Protein AF-0000000085000477 (afdb_homodimer)

Secondary structure (DSSP, 8-state):
--HHHHHHHHHHHHHHHHHHHHHHHHH---HHHHHHHHHHHHSTTTT----GGGGTHHHHHHHHHHHHHHHHHHHHT----SHHHHHHHHHHHHHHHHHHHHHHHHHHHHTT---HHHHHHHHHHHT---HHHHHHHHHHHTBPTTHHHHHHHHHHHHHHHHHHHHHHHHHHHHTSS-HHHHHHHHHHHHHHHHHHHHHHHHHHHHHHHHHT--GGGHHHHHHHHHHHHHHHHHHHHHHSTT-HHHHHHHHHHHHHTS-GGGTHHHHHHHHHHHHHHHHHHHHHHHTT--HHHHGGGHHHHHHHHHHIIIIIHHHHHHHHTTTSS--HHHHHHHHH-----HHHHHHHHHHHHHHHHTT-TTHHHHHHHHHHHHHHIIIIIHHHHHHHHHHHT-B--SS-S--------TTS--/--HHHHHHHHHHHHHHHHHHHHHHHHH---HHHHHHHHHHHHSTTTT----GGGGTHHHHHHHHHHHHHHHHHHHHT----SHHHHHHHHHHHHHHHHHHHHHHHHHHHHTT---HHHHHHHHHHHT---HHHHHHHHHHHTBPTTHHHHHHHHHHHHHHHHHHHHHHHHHHHHTSS-HHHHHHHHHHHHHHHHHHHHHHHHHHHHHHHHHT--GGGHHHHHHHHHHHHHHHHHHHHHHSTT-HHHHHHHHHHHHHTS-GGGTHHHHHHHHHHHHHHHHHHHHHHHTT--HHHHGGGHHHHHHHHHIIIIIIHHHHHHHHTTTSS--HHHHHHHHH-----HHHHHHHHHHHHHHHHTT-TTHHHHHHHHHHHHHHIIIIIHHHHHHHHHHHT-B--S--TT-------TTS--

Nearest PDB structures (foldseek):
  4cz8-assembly1_B  TM=8.426E-01  e=1.183E-13  Pyrococcus abyssi GE5
  8jd9-assembly1_B  TM=7.803E-01  e=1.399E-10  Arabidopsis thaliana
  8xqa-assembly1_B  TM=8.154E-01  e=6.742E-10  Strongylocentrotus purpuratus
  8pd9-assembly1_A  TM=8.131E-01  e=9.007E-10  Strongylocentrotus purpuratus
  8otx-assembly1_B  TM=7.978E-01  e=5.714E-10  Strongylocentrotus purpuratus

Sequence (828 aa):
MTPERLGLLWGITVFSGAGARLLSVLTGLPGVVLLLLSGLLIGRSGLGLVEPLDLGKGLETIVGLLVSLVLFDGGLNLRFPGGAIKSIVLRISSIRLIISLAAGFFAAHWFAGLGWSVAGVYSAIVLATGPTVVTPLVRQIRLASPLSDVLEAEGLILEPIGAVLALLLLELVVGDLHGWRELFLGLLSRLGGGVLIGSLAGLFLSEGLKRLRSEPYIGIRLQLTLGVVFLLYGVCEWLLPESGLPASVAAGFVVGQRPSTQANELDKLIRELAQLAITMLFPLLAADVSWGELSPLGWGGITCVLFLMIIVRPIAVSIATFGLPLDNKQRLFLGWLAPRGIVTAAVASLFSIRLEQAGVLGAGKLQGLVFLTILMTVGIQGLTAQPLAKMLGLLDEDKDLDKPTNSGSIFTESMTPERLGLLWGITVFSGAGARLLSVLTGLPGVVLLLLSGLLIGRSGLGLVEPLDLGKGLETIVGLLVSLVLFDGGLNLRFPGGAIKSIVLRISSIRLIISLAAGFFAAHWFAGLGWSVAGVYSAIVLATGPTVVTPLVRQIRLASPLSDVLEAEGLILEPIGAVLALLLLELVVGDLHGWRELFLGLLSRLGGGVLIGSLAGLFLSEGLKRLRSEPYIGIRLQLTLGVVFLLYGVCEWLLPESGLPASVAAGFVVGQRPSTQANELDKLIRELAQLAITMLFPLLAADVSWGELSPLGWGGITCVLFLMIIVRPIAVSIATFGLPLDNKQRLFLGWLAPRGIVTAAVASLFSIRLEQAGVLGAGKLQGLVFLTILMTVGIQGLTAQPLAKMLGLLDEDKDLDKPTNSGSIFTES

Solvent-accessible surface area (backbone atoms only — not comparable to full-atom values): 39952 Å² total; per-residue (Å²): 134,54,41,44,57,52,28,30,35,52,6,50,35,32,27,42,16,24,49,19,44,51,46,16,71,74,72,65,47,53,41,64,44,38,19,38,50,41,6,31,42,37,2,59,57,45,72,52,69,32,60,51,74,77,46,53,59,51,41,60,26,53,50,50,51,43,50,32,46,37,36,20,44,52,16,34,67,60,66,68,96,37,73,63,52,49,51,48,30,53,34,34,51,55,40,33,63,49,52,47,32,52,50,32,24,52,32,32,28,73,40,44,62,36,53,69,65,58,9,45,26,47,13,24,36,66,54,20,28,13,35,79,45,46,44,59,49,34,58,73,56,36,43,26,79,63,58,39,48,34,55,36,50,35,11,64,55,32,30,35,51,13,51,38,49,18,50,47,44,44,30,41,67,73,62,79,40,72,65,68,67,51,44,51,52,48,47,48,47,24,49,49,46,13,32,50,52,14,34,51,52,12,49,53,50,40,52,51,58,60,68,55,70,63,81,92,39,59,61,57,53,48,38,40,51,52,10,49,52,34,28,48,32,12,51,28,34,62,76,34,70,62,8,18,48,33,10,25,26,31,16,15,35,50,38,39,69,53,74,59,93,74,38,55,66,54,52,51,51,48,46,48,52,26,50,50,38,50,36,36,46,39,16,42,59,34,9,60,46,39,56,80,34,44,55,78,35,53,67,30,33,52,48,30,43,48,43,46,48,67,47,48,37,32,50,34,41,53,62,35,48,57,92,48,100,63,52,72,60,54,50,52,50,61,16,55,62,64,32,38,23,62,66,42,51,51,50,32,55,55,49,22,51,51,30,47,74,68,65,43,88,58,22,56,51,48,32,20,49,52,50,49,38,30,51,48,30,29,46,54,40,48,66,41,44,50,63,50,35,58,74,61,66,44,50,52,66,86,75,53,82,76,70,71,82,74,81,71,73,78,66,55,87,110,134,54,42,46,56,52,27,31,34,50,6,50,34,32,28,43,16,24,49,20,44,51,47,17,70,73,72,66,47,54,40,65,45,37,21,38,49,41,7,30,42,37,2,57,58,47,71,51,69,32,60,51,73,76,45,53,62,52,40,61,24,52,52,50,51,41,48,31,45,36,37,18,45,52,16,34,66,61,65,70,95,38,73,63,52,49,49,48,32,51,34,33,51,55,39,32,63,49,51,46,32,52,51,33,25,51,32,32,29,72,40,43,63,36,53,72,64,59,8,46,26,49,14,24,35,64,57,20,26,15,36,79,45,46,44,57,50,34,58,73,55,35,44,27,80,63,57,39,48,36,54,36,49,36,10,64,55,32,31,36,51,13,51,39,49,19,51,48,44,44,29,40,67,74,62,79,38,72,64,68,66,50,45,51,52,48,46,48,48,23,48,50,47,11,33,50,52,14,34,52,51,12,48,54,50,42,54,53,58,60,69,56,70,62,81,91,42,59,63,57,53,48,36,40,50,52,9,49,52,35,27,47,32,11,50,30,33,62,76,34,69,61,8,20,47,33,10,24,26,31,16,15,36,49,41,39,69,51,73,60,95,75,37,57,69,54,53,51,50,48,45,48,51,28,50,50,37,50,36,37,46,38,16,43,60,33,10,59,45,40,57,81,34,45,56,78,35,51,69,29,32,53,49,30,44,46,43,45,48,67,46,46,38,32,50,35,40,53,63,34,47,59,92,47,100,65,52,72,60,54,49,51,49,59,16,55,61,65,33,38,24,61,66,44,53,51,51,34,55,55,50,23,52,52,30,46,75,68,66,44,86,57,22,56,51,48,32,21,50,52,50,49,39,30,50,47,30,29,46,54,40,48,67,40,44,50,62,50,34,58,76,61,63,44,51,52,66,87,76,52,82,76,72,73,83,76,84,74,72,80,71,59,81,115

pLDDT: mean 86.86, std 13.47, range [20.56, 97.69]

Structure (mmCIF, N/CA/C/O backbone):
data_AF-0000000085000477-model_v1
#
loop_
_entity.id
_entity.type
_entity.pdbx_description
1 polymer 'Sodium/proton antiporter, CPA1 family'
#
loop_
_atom_site.group_PDB
_atom_site.id
_atom_site.type_symbol
_atom_site.label_atom_id
_atom_site.label_alt_id
_atom_site.label_comp_id
_atom_site.label_asym_id
_atom_site.label_entity_id
_atom_site.label_seq_id
_atom_site.pdbx_PDB_ins_code
_atom_site.Cartn_x
_atom_site.Cartn_y
_atom_site.Cartn_z
_atom_site.occupancy
_atom_site.B_iso_or_equiv
_atom_site.auth_seq_id
_atom_site.auth_comp_id
_atom_site.auth_asym_id
_atom_site.auth_atom_id
_atom_site.pdbx_PDB_model_num
ATOM 1 N N . MET A 1 1 ? 21.609 -2.984 3.551 1 52.22 1 MET A N 1
ATOM 2 C CA . MET A 1 1 ? 20.562 -3.773 4.191 1 52.22 1 MET A CA 1
ATOM 3 C C . MET A 1 1 ? 19.938 -4.746 3.201 1 52.22 1 MET A C 1
ATOM 5 O O . MET A 1 1 ? 19.828 -4.441 2.012 1 52.22 1 MET A O 1
ATOM 9 N N . THR A 1 2 ? 19.656 -5.957 3.686 1 70.31 2 THR A N 1
ATOM 10 C CA . THR A 1 2 ? 19.109 -7.031 2.861 1 70.31 2 THR A CA 1
ATOM 11 C C . THR A 1 2 ? 17.609 -6.879 2.703 1 70.31 2 THR A C 1
ATOM 13 O O . THR A 1 2 ? 16.953 -6.242 3.529 1 70.31 2 THR A O 1
ATOM 16 N N . PRO A 1 3 ? 17.062 -7.242 1.639 1 73.75 3 PRO A N 1
ATOM 17 C CA . PRO A 1 3 ? 15.617 -7.203 1.419 1 73.75 3 PRO A CA 1
ATOM 18 C C . PRO A 1 3 ? 14.828 -7.836 2.564 1 73.75 3 PRO A C 1
ATOM 20 O O . PRO A 1 3 ? 13.719 -7.398 2.867 1 73.75 3 PRO A O 1
ATOM 23 N N . GLU A 1 4 ? 15.438 -8.734 3.232 1 76 4 GLU A N 1
ATOM 24 C CA . GLU A 1 4 ? 14.773 -9.398 4.348 1 76 4 GLU A CA 1
ATOM 25 C C . GLU A 1 4 ? 14.594 -8.453 5.531 1 76 4 GLU A C 1
ATOM 27 O O . GLU A 1 4 ? 13.547 -8.453 6.184 1 76 4 GLU A O 1
ATOM 32 N N . ARG A 1 5 ? 15.57 -7.645 5.734 1 79.06 5 ARG A N 1
ATOM 33 C CA . ARG A 1 5 ? 15.492 -6.691 6.836 1 79.06 5 ARG A CA 1
ATOM 34 C C . ARG A 1 5 ? 14.461 -5.605 6.547 1 79.06 5 ARG A C 1
ATOM 36 O O . ARG A 1 5 ? 13.773 -5.145 7.457 1 79.06 5 ARG A O 1
ATOM 43 N N . LEU A 1 6 ? 14.352 -5.312 5.273 1 81.88 6 LEU A N 1
ATOM 44 C CA . LEU A 1 6 ? 13.375 -4.305 4.879 1 81.88 6 LEU A CA 1
ATOM 45 C C . LEU A 1 6 ? 11.953 -4.84 5.035 1 81.88 6 LEU A C 1
ATOM 47 O O . LEU A 1 6 ? 11.055 -4.109 5.461 1 81.88 6 LEU A O 1
ATOM 51 N N . GLY A 1 7 ? 11.828 -6.113 4.703 1 82.5 7 GLY A N 1
ATOM 52 C CA . GLY A 1 7 ? 10.531 -6.73 4.914 1 82.5 7 GLY A CA 1
ATOM 53 C C . GLY A 1 7 ? 10.125 -6.773 6.375 1 82.5 7 GLY A C 1
ATOM 54 O O . GLY A 1 7 ? 8.969 -6.5 6.711 1 82.5 7 GLY A O 1
ATOM 55 N N . LEU A 1 8 ? 11.086 -7.059 7.164 1 86.31 8 LEU A N 1
ATOM 56 C CA . LEU A 1 8 ? 10.844 -7.105 8.602 1 86.31 8 LEU A CA 1
ATOM 57 C C . LEU A 1 8 ? 10.523 -5.715 9.148 1 86.31 8 LEU A C 1
ATOM 59 O O . LEU A 1 8 ? 9.656 -5.566 10.008 1 86.31 8 LEU A O 1
ATOM 63 N N . LEU A 1 9 ? 11.211 -4.762 8.641 1 87.31 9 LEU A N 1
ATOM 64 C CA . LEU A 1 9 ? 10.969 -3.377 9.031 1 87.31 9 LEU A CA 1
ATOM 65 C C . LEU A 1 9 ? 9.531 -2.973 8.758 1 87.31 9 LEU A C 1
ATOM 67 O O . LEU A 1 9 ? 8.852 -2.434 9.633 1 87.31 9 LEU A O 1
ATOM 71 N N . TRP A 1 10 ? 9.039 -3.295 7.621 1 87 10 TRP A N 1
ATOM 72 C CA . TRP A 1 10 ? 7.668 -2.957 7.258 1 87 10 TRP A CA 1
ATOM 73 C C . TRP A 1 10 ? 6.668 -3.76 8.086 1 87 10 TRP A C 1
ATOM 75 O O . TRP A 1 10 ? 5.648 -3.225 8.531 1 87 10 TRP A O 1
ATOM 85 N N . GLY A 1 11 ? 7.008 -5.035 8.273 1 90.62 11 GLY A N 1
ATOM 86 C CA . GLY A 1 11 ? 6.133 -5.871 9.078 1 90.62 11 GLY A CA 1
ATOM 87 C C . GLY A 1 11 ? 5.98 -5.375 10.508 1 90.62 11 GLY A C 1
ATOM 88 O O . GLY A 1 11 ? 4.867 -5.281 11.023 1 90.62 11 GLY A O 1
ATOM 89 N N . ILE A 1 12 ? 7.047 -4.988 11.109 1 92.06 12 ILE A N 1
ATOM 90 C CA . ILE A 1 12 ? 7.043 -4.5 12.484 1 92.06 12 ILE A CA 1
ATOM 91 C C . ILE A 1 12 ? 6.301 -3.168 12.555 1 92.06 12 ILE A C 1
ATOM 93 O O . ILE A 1 12 ? 5.527 -2.93 13.484 1 92.06 12 ILE A O 1
ATOM 97 N N . THR A 1 13 ? 6.566 -2.369 11.586 1 91.88 13 THR A N 1
ATOM 98 C CA . THR A 1 13 ? 5.949 -1.047 11.562 1 91.88 13 THR A CA 1
ATOM 99 C C . THR A 1 13 ? 4.43 -1.161 11.461 1 91.88 13 THR A C 1
ATOM 101 O O . THR A 1 13 ? 3.703 -0.558 12.258 1 91.88 13 THR A O 1
ATOM 104 N N . VAL A 1 14 ? 3.975 -1.951 10.531 1 92.06 14 VAL A N 1
ATOM 105 C CA . VAL A 1 14 ? 2.537 -2.084 10.312 1 92.06 14 VAL A CA 1
ATOM 106 C C . VAL A 1 14 ? 1.896 -2.801 11.492 1 92.06 14 VAL A C 1
ATOM 108 O O . VAL A 1 14 ? 0.818 -2.414 11.953 1 92.06 14 VAL A O 1
ATOM 111 N N . PHE A 1 15 ? 2.539 -3.764 11.992 1 93.44 15 PHE A N 1
ATOM 112 C CA . PHE A 1 15 ? 2.018 -4.504 13.133 1 93.44 15 PHE A CA 1
ATOM 113 C C . PHE A 1 15 ? 1.937 -3.611 14.367 1 93.44 15 PHE A C 1
ATOM 115 O O . PHE A 1 15 ? 0.954 -3.656 15.109 1 93.44 15 PHE A O 1
ATOM 122 N N . SER A 1 16 ? 2.971 -2.896 14.602 1 93.88 16 SER A N 1
ATOM 123 C CA . SER A 1 16 ? 2.979 -1.983 15.742 1 93.88 16 SER A CA 1
ATOM 124 C C . SER A 1 16 ? 1.885 -0.928 15.609 1 93.88 16 SER A C 1
ATOM 126 O O . SER A 1 16 ? 1.247 -0.56 16.594 1 93.88 16 SER A O 1
ATOM 128 N N . GLY A 1 17 ? 1.743 -0.391 14.422 1 93.75 17 GLY A N 1
ATOM 129 C CA . GLY A 1 17 ? 0.654 0.544 14.188 1 93.75 17 GLY A CA 1
ATOM 130 C C . GLY A 1 17 ? -0.715 -0.057 14.445 1 93.75 17 GLY A C 1
ATOM 131 O O . GLY A 1 17 ? -1.557 0.562 15.094 1 93.75 17 GLY A O 1
ATOM 132 N N . ALA A 1 18 ? -0.895 -1.261 13.953 1 92.69 18 ALA A N 1
ATOM 133 C CA . ALA A 1 18 ? -2.152 -1.966 14.188 1 92.69 18 ALA A CA 1
ATOM 134 C C . ALA A 1 18 ? -2.371 -2.215 15.68 1 92.69 18 ALA A C 1
ATOM 136 O O . ALA A 1 18 ? -3.494 -2.096 16.172 1 92.69 18 ALA A O 1
ATOM 137 N N . GLY A 1 19 ? -1.35 -2.584 16.328 1 93.5 19 GLY A N 1
ATOM 138 C CA . GLY A 1 19 ? -1.422 -2.768 17.766 1 93.5 19 GLY A CA 1
ATOM 139 C C . GLY A 1 19 ? -1.811 -1.504 18.516 1 93.5 19 GLY A C 1
ATOM 140 O O . GLY A 1 19 ? -2.588 -1.554 19.469 1 93.5 19 GLY A O 1
ATOM 141 N N . ALA A 1 20 ? -1.229 -0.425 18.078 1 94 20 ALA A N 1
ATOM 142 C CA . ALA A 1 20 ? -1.559 0.865 18.672 1 94 20 ALA A CA 1
ATOM 143 C C . ALA A 1 20 ? -3.033 1.204 18.469 1 94 20 ALA A C 1
ATOM 145 O O . ALA A 1 20 ? -3.688 1.717 19.391 1 94 20 ALA A O 1
ATOM 146 N N . ARG A 1 21 ? -3.48 0.945 17.312 1 89.38 21 ARG A N 1
ATOM 147 C CA . ARG A 1 21 ? -4.891 1.196 17.031 1 89.38 21 ARG A CA 1
ATOM 148 C C . ARG A 1 21 ? -5.785 0.311 17.891 1 89.38 21 ARG A C 1
ATOM 150 O O . ARG A 1 21 ? -6.832 0.754 18.359 1 89.38 21 ARG A O 1
ATOM 157 N N . LEU A 1 22 ? -5.418 -0.939 18.031 1 89.25 22 LEU A N 1
ATOM 158 C CA . LEU A 1 22 ? -6.156 -1.854 18.891 1 89.25 22 LEU A CA 1
ATOM 159 C C . LEU A 1 22 ? -6.172 -1.351 20.328 1 89.25 22 LEU A C 1
ATOM 161 O O . LEU A 1 22 ? -7.215 -1.381 21 1 89.25 22 LEU A O 1
ATOM 165 N N . LEU A 1 23 ? -5.059 -0.908 20.781 1 91.69 23 LEU A N 1
ATOM 166 C CA . LEU A 1 23 ? -4.957 -0.379 22.125 1 91.69 23 LEU A CA 1
ATOM 167 C C . LEU A 1 23 ? -5.832 0.856 22.297 1 91.69 23 LEU A C 1
ATOM 169 O O . LEU A 1 23 ? -6.379 1.093 23.375 1 91.69 23 LEU A O 1
ATOM 173 N N . SER A 1 24 ? -5.855 1.633 21.266 1 88.75 24 SER A N 1
ATOM 174 C CA . SER A 1 24 ? -6.707 2.816 21.297 1 88.75 24 SER A CA 1
ATOM 175 C C . SER A 1 24 ? -8.172 2.439 21.516 1 88.75 24 SER A C 1
ATOM 177 O O . SER A 1 24 ? -8.867 3.086 22.297 1 88.75 24 SER A O 1
ATOM 179 N N . VAL A 1 25 ? -8.625 1.431 20.891 1 83.44 25 VAL A N 1
ATOM 180 C CA . VAL A 1 25 ? -10.016 0.982 21.016 1 83.44 25 VAL A CA 1
ATOM 181 C C . VAL A 1 25 ? -10.25 0.393 22.406 1 83.44 25 VAL A C 1
ATOM 183 O O . VAL A 1 25 ? -11.32 0.588 22.984 1 83.44 25 VAL A O 1
ATOM 186 N N . LEU A 1 26 ? -9.242 -0.263 22.922 1 85.81 26 LEU A N 1
ATOM 187 C CA . LEU A 1 26 ? -9.383 -0.933 24.203 1 85.81 26 LEU A CA 1
ATOM 188 C C . LEU A 1 26 ? -9.297 0.07 25.359 1 85.81 26 LEU A C 1
ATOM 190 O O . LEU A 1 26 ? -9.953 -0.104 26.391 1 85.81 26 LEU A O 1
ATOM 194 N N . THR A 1 27 ? -8.547 1.112 25.25 1 88.38 27 THR A N 1
ATOM 195 C CA . THR A 1 27 ? -8.297 2.029 26.359 1 88.38 27 THR A CA 1
ATOM 196 C C . THR A 1 27 ? -9.125 3.303 26.203 1 88.38 27 THR A C 1
ATOM 198 O O . THR A 1 27 ? -9.312 4.051 27.156 1 88.38 27 THR A O 1
ATOM 201 N N . GLY A 1 28 ? -9.477 3.58 24.922 1 83.88 28 GLY A N 1
ATOM 202 C CA . GLY A 1 28 ? -10.203 4.812 24.656 1 83.88 28 GLY A CA 1
ATOM 203 C C . GLY A 1 28 ? -9.289 6.004 24.422 1 83.88 28 GLY A C 1
ATOM 204 O O . GLY A 1 28 ? -9.766 7.105 24.141 1 83.88 28 GLY A O 1
ATOM 205 N N . LEU A 1 29 ? -8.055 5.82 24.406 1 87.56 29 LEU A N 1
ATOM 206 C CA . LEU A 1 29 ? -7.09 6.883 24.156 1 87.56 29 LEU A CA 1
ATOM 207 C C . LEU A 1 29 ? -7.043 7.219 22.656 1 87.56 29 LEU A C 1
ATOM 209 O O . LEU A 1 29 ? -7.355 6.375 21.828 1 87.56 29 LEU A O 1
ATOM 213 N N . PRO A 1 30 ? -6.715 8.461 22.375 1 85.69 30 PRO A N 1
ATOM 214 C CA . PRO A 1 30 ? -6.625 8.836 20.969 1 85.69 30 PRO A CA 1
ATOM 215 C C . PRO A 1 30 ? -5.617 7.992 20.188 1 85.69 30 PRO A C 1
ATOM 217 O O . PRO A 1 30 ? -4.465 7.859 20.609 1 85.69 30 PRO A O 1
ATOM 220 N N . GLY A 1 31 ? -6.016 7.422 19.109 1 86.56 31 GLY A N 1
ATOM 221 C CA . GLY A 1 31 ? -5.215 6.508 18.312 1 86.56 31 GLY A CA 1
ATOM 222 C C . GLY A 1 31 ? -3.896 7.105 17.859 1 86.56 31 GLY A C 1
ATOM 223 O O . GLY A 1 31 ? -2.863 6.434 17.875 1 86.56 31 GLY A O 1
ATOM 224 N N . VAL A 1 32 ? -3.957 8.344 17.516 1 85.62 32 VAL A N 1
ATOM 225 C CA . VAL A 1 32 ? -2.783 8.992 16.938 1 85.62 32 VAL A CA 1
ATOM 226 C C . VAL A 1 32 ? -1.683 9.109 18 1 85.62 32 VAL A C 1
ATOM 228 O O . VAL A 1 32 ? -0.496 9.008 17.672 1 85.62 32 VAL A O 1
ATOM 231 N N . VAL A 1 33 ? -2.053 9.336 19.219 1 87.69 33 VAL A N 1
ATOM 232 C CA . VAL A 1 33 ? -1.083 9.422 20.297 1 87.69 33 VAL A CA 1
ATOM 233 C C . VAL A 1 33 ? -0.385 8.07 20.469 1 87.69 33 VAL A C 1
ATOM 235 O O . VAL A 1 33 ? 0.839 8.008 20.609 1 87.69 33 VAL A O 1
ATOM 238 N N . LEU A 1 34 ? -1.142 7.09 20.422 1 92.25 34 LEU A N 1
ATOM 239 C CA . LEU A 1 34 ? -0.597 5.75 20.609 1 92.25 34 LEU A CA 1
ATOM 240 C C . LEU A 1 34 ? 0.257 5.348 19.406 1 92.25 34 LEU A C 1
ATOM 242 O O . LEU A 1 34 ? 1.245 4.625 19.562 1 92.25 34 LEU A O 1
ATOM 246 N N . LEU A 1 35 ? -0.14 5.789 18.266 1 91.75 35 LEU A N 1
ATOM 247 C CA . LEU A 1 35 ? 0.664 5.531 17.062 1 91.75 35 LEU A CA 1
ATOM 248 C C . LEU A 1 35 ? 2.037 6.184 17.188 1 91.75 35 LEU A C 1
ATOM 250 O O . LEU A 1 35 ? 3.053 5.566 16.859 1 91.75 35 LEU A O 1
ATOM 254 N N . LEU A 1 36 ? 2.008 7.395 17.641 1 88.31 36 LEU A N 1
ATOM 255 C CA . LEU A 1 36 ? 3.256 8.117 17.844 1 88.31 36 LEU A CA 1
ATOM 256 C C . LEU A 1 36 ? 4.137 7.41 18.875 1 88.31 36 LEU A C 1
ATOM 258 O O . LEU A 1 36 ? 5.34 7.25 18.656 1 88.31 36 LEU A O 1
ATOM 262 N N . LEU A 1 37 ? 3.561 6.996 19.938 1 91 37 LEU A N 1
ATOM 263 C CA . LEU A 1 37 ? 4.293 6.309 20.984 1 91 37 LEU A CA 1
ATOM 264 C C . LEU A 1 37 ? 4.84 4.977 20.484 1 91 37 LEU A C 1
ATOM 266 O O . LEU A 1 37 ? 5.945 4.574 20.859 1 91 37 LEU A O 1
ATOM 270 N N . SER A 1 38 ? 4.062 4.34 19.75 1 93.94 38 SER A N 1
ATOM 271 C CA . SER A 1 38 ? 4.504 3.066 19.188 1 93.94 38 SER A CA 1
ATOM 272 C C . SER A 1 38 ? 5.734 3.248 18.297 1 93.94 38 SER A C 1
ATOM 274 O O . SER A 1 38 ? 6.645 2.418 18.312 1 93.94 38 SER A O 1
ATOM 276 N N . GLY A 1 39 ? 5.75 4.266 17.484 1 91.56 39 GLY A N 1
ATOM 277 C CA . GLY A 1 39 ? 6.906 4.566 16.656 1 91.56 39 GLY A CA 1
ATOM 278 C C . GLY A 1 39 ? 8.156 4.855 17.453 1 91.56 39 GLY A C 1
ATOM 279 O O . GLY A 1 39 ? 9.242 4.379 17.125 1 91.56 39 GLY A O 1
ATOM 280 N N . LEU A 1 40 ? 7.988 5.613 18.547 1 90.06 40 LEU A N 1
ATOM 281 C CA . LEU A 1 40 ? 9.117 5.91 19.422 1 90.06 40 LEU A CA 1
ATOM 282 C C . LEU A 1 40 ? 9.648 4.637 20.078 1 90.06 40 LEU A C 1
ATOM 284 O O . LEU A 1 40 ? 10.867 4.488 20.25 1 90.06 40 LEU A O 1
ATOM 288 N N . LEU A 1 41 ? 8.773 3.773 20.406 1 92.88 41 LEU A N 1
ATOM 289 C CA . LEU A 1 41 ? 9.148 2.535 21.078 1 92.88 41 LEU A CA 1
ATOM 290 C C . LEU A 1 41 ? 9.93 1.622 20.125 1 92.88 41 LEU A C 1
ATOM 292 O O . LEU A 1 41 ? 10.938 1.035 20.531 1 92.88 41 LEU A O 1
ATOM 296 N N . ILE A 1 42 ? 9.531 1.526 18.906 1 93.44 42 ILE A N 1
ATOM 297 C CA . ILE A 1 42 ? 10.148 0.563 18 1 93.44 42 ILE A CA 1
ATOM 298 C C . ILE A 1 42 ? 11.336 1.212 17.297 1 93.44 42 ILE A C 1
ATOM 300 O O . ILE A 1 42 ? 12.141 0.524 16.656 1 93.44 42 ILE A O 1
ATOM 304 N N . GLY A 1 43 ? 11.422 2.506 17.375 1 91.94 43 GLY A N 1
ATOM 305 C CA . GLY A 1 43 ? 12.422 3.242 16.625 1 91.94 43 GLY A CA 1
ATOM 306 C C . GLY A 1 43 ? 13.719 3.428 17.391 1 91.94 43 GLY A C 1
ATOM 307 O O . GLY A 1 43 ? 14.023 2.654 18.297 1 91.94 43 GLY A O 1
ATOM 308 N N . ARG A 1 44 ? 14.5 4.391 17.016 1 86.75 44 ARG A N 1
ATOM 309 C CA . ARG A 1 44 ? 15.836 4.68 17.516 1 86.75 44 ARG A CA 1
ATOM 310 C C . ARG A 1 44 ? 15.789 5.062 19 1 86.75 44 ARG A C 1
ATOM 312 O O . ARG A 1 44 ? 16.75 4.816 19.734 1 86.75 44 ARG A O 1
ATOM 319 N N . SER A 1 45 ? 14.734 5.617 19.422 1 86.56 45 SER A N 1
ATOM 320 C CA . SER A 1 45 ? 14.617 6.082 20.797 1 86.56 45 SER A CA 1
ATOM 321 C C . SER A 1 45 ? 14.219 4.945 21.734 1 86.56 45 SER A C 1
ATOM 323 O O . SER A 1 45 ? 14.273 5.094 22.953 1 86.56 45 SER A O 1
ATOM 325 N N . GLY A 1 46 ? 13.766 3.834 21.188 1 91.12 46 GLY A N 1
ATOM 326 C CA . GLY A 1 46 ? 13.32 2.711 22 1 91.12 46 GLY A CA 1
ATOM 327 C C . GLY A 1 46 ? 14.102 1.438 21.734 1 91.12 46 GLY A C 1
ATOM 328 O O . GLY A 1 46 ? 15.312 1.383 21.969 1 91.12 46 GLY A O 1
ATOM 329 N N . LEU A 1 47 ? 13.5 0.475 21.062 1 89.62 47 LEU A N 1
ATOM 330 C CA . LEU A 1 47 ? 14.055 -0.857 20.859 1 89.62 47 LEU A CA 1
ATOM 331 C C . LEU A 1 47 ? 14.984 -0.877 19.641 1 89.62 47 LEU A C 1
ATOM 333 O O . LEU A 1 47 ? 15.766 -1.816 19.469 1 89.62 47 LEU A O 1
ATOM 337 N N . GLY A 1 48 ? 14.922 0.122 18.828 1 87.19 48 GLY A N 1
ATOM 338 C CA . GLY A 1 48 ? 15.805 0.24 17.672 1 87.19 48 GLY A CA 1
ATOM 339 C C . GLY A 1 48 ? 15.531 -0.805 16.609 1 87.19 48 GLY A C 1
ATOM 340 O O . GLY A 1 48 ? 16.453 -1.245 15.914 1 87.19 48 GLY A O 1
ATOM 341 N N . LEU A 1 49 ? 14.336 -1.256 16.5 1 87.12 49 LEU A N 1
ATOM 342 C CA . LEU A 1 49 ? 13.969 -2.314 15.555 1 87.12 49 LEU A CA 1
ATOM 343 C C . LEU A 1 49 ? 13.742 -1.749 14.156 1 87.12 49 LEU A C 1
ATOM 345 O O . LEU A 1 49 ? 13.914 -2.459 13.164 1 87.12 49 LEU A O 1
ATOM 349 N N . VAL A 1 50 ? 13.359 -0.522 14.094 1 86.88 50 VAL A N 1
ATOM 350 C CA . VAL A 1 50 ? 13 0.096 12.82 1 86.88 50 VAL A CA 1
ATOM 351 C C . VAL A 1 50 ? 13.867 1.328 12.578 1 86.88 50 VAL A C 1
ATOM 353 O O . VAL A 1 50 ? 13.93 2.227 13.422 1 86.88 50 VAL A O 1
ATOM 356 N N . GLU A 1 51 ? 14.523 1.295 11.492 1 83.94 51 GLU A N 1
ATOM 357 C CA . GLU A 1 51 ? 15.312 2.436 11.047 1 83.94 51 GLU A CA 1
ATOM 358 C C . GLU A 1 51 ? 14.852 2.926 9.672 1 83.94 51 GLU A C 1
ATOM 360 O O . GLU A 1 51 ? 15.297 2.414 8.648 1 83.94 51 GLU A O 1
ATOM 365 N N . PRO A 1 52 ? 14.086 3.994 9.711 1 79.31 52 PRO A N 1
ATOM 366 C CA . PRO A 1 52 ? 13.492 4.477 8.461 1 79.31 52 PRO A CA 1
ATOM 367 C C . PRO A 1 52 ? 14.539 4.879 7.422 1 79.31 52 PRO A C 1
ATOM 369 O O . PRO A 1 52 ? 14.273 4.824 6.219 1 79.31 52 PRO A O 1
ATOM 372 N N . LEU A 1 53 ? 15.68 5.316 7.836 1 76.19 53 LEU A N 1
ATOM 373 C CA . LEU A 1 53 ? 16.734 5.75 6.922 1 76.19 53 LEU A CA 1
ATOM 374 C C . LEU A 1 53 ? 17.203 4.594 6.047 1 76.19 53 LEU A C 1
ATOM 376 O O . LEU A 1 53 ? 17.812 4.812 4.996 1 76.19 53 LEU A O 1
ATOM 380 N N . ASP A 1 54 ? 16.906 3.443 6.5 1 77 54 ASP A N 1
ATOM 381 C CA . ASP A 1 54 ? 17.266 2.262 5.723 1 77 54 ASP A CA 1
ATOM 382 C C . ASP A 1 54 ? 16.453 2.184 4.43 1 77 54 ASP A C 1
ATOM 384 O O . ASP A 1 54 ? 16.844 1.473 3.496 1 77 54 ASP A O 1
ATOM 388 N N . LEU A 1 55 ? 15.406 2.916 4.387 1 77.38 55 LEU A N 1
ATOM 389 C CA . LEU A 1 55 ? 14.57 2.922 3.188 1 77.38 55 LEU A CA 1
ATOM 390 C C . LEU A 1 55 ? 15.156 3.85 2.127 1 77.38 55 LEU A C 1
ATOM 392 O O . LEU A 1 55 ? 14.773 3.781 0.957 1 77.38 55 LEU A O 1
ATOM 396 N N . GLY A 1 56 ? 16.094 4.66 2.482 1 74.44 56 GLY A N 1
ATOM 397 C CA . GLY A 1 56 ? 16.766 5.547 1.55 1 74.44 56 GLY A CA 1
ATOM 398 C C . GLY A 1 56 ? 15.82 6.445 0.786 1 74.44 56 GLY A C 1
ATOM 399 O O . GLY A 1 56 ? 14.969 7.105 1.384 1 74.44 56 GLY A O 1
ATOM 400 N N . LYS A 1 57 ? 15.938 6.449 -0.545 1 74.62 57 LYS A N 1
ATOM 401 C CA . LYS A 1 57 ? 15.125 7.289 -1.421 1 74.62 57 LYS A CA 1
ATOM 402 C C . LYS A 1 57 ? 13.68 6.793 -1.483 1 74.62 57 LYS A C 1
ATOM 404 O O . LYS A 1 57 ? 12.781 7.543 -1.862 1 74.62 57 LYS A O 1
ATOM 409 N N . GLY A 1 58 ? 13.516 5.602 -1.037 1 79.56 58 GLY A N 1
ATOM 410 C CA . GLY A 1 58 ? 12.18 5.023 -1.038 1 79.56 58 GLY A CA 1
ATOM 411 C C . GLY A 1 58 ? 11.273 5.609 0.026 1 79.56 58 GLY A C 1
ATOM 412 O O . GLY A 1 58 ? 10.047 5.641 -0.14 1 79.56 58 GLY A O 1
ATOM 413 N N . LEU A 1 59 ? 11.898 6.062 1.074 1 81.06 59 LEU A N 1
ATOM 414 C CA . LEU A 1 59 ? 11.109 6.621 2.172 1 81.06 59 LEU A CA 1
ATOM 415 C C . LEU A 1 59 ? 10.344 7.855 1.714 1 81.06 59 LEU A C 1
ATOM 417 O O . LEU A 1 59 ? 9.125 7.945 1.915 1 81.06 59 LEU A O 1
ATOM 421 N N . GLU A 1 60 ? 11.07 8.797 1.051 1 83.56 60 GLU A N 1
ATOM 422 C CA . GLU A 1 60 ? 10.438 10.031 0.591 1 83.56 60 GLU A CA 1
ATOM 423 C C . GLU A 1 60 ? 9.305 9.734 -0.39 1 83.56 60 GLU A C 1
ATOM 425 O O . GLU A 1 60 ? 8.258 10.391 -0.353 1 83.56 60 GLU A O 1
ATOM 430 N N . THR A 1 61 ? 9.516 8.781 -1.184 1 86.31 61 THR A N 1
ATOM 431 C CA . THR A 1 61 ? 8.539 8.445 -2.211 1 86.31 61 THR A CA 1
ATOM 432 C C . THR A 1 61 ? 7.285 7.836 -1.584 1 86.31 61 THR A C 1
ATOM 434 O O . THR A 1 61 ? 6.164 8.258 -1.886 1 86.31 61 THR A O 1
ATOM 437 N N . ILE A 1 62 ? 7.453 6.879 -0.716 1 87 62 ILE A N 1
ATOM 438 C CA . ILE A 1 62 ? 6.32 6.195 -0.1 1 87 62 ILE A CA 1
ATOM 439 C C . ILE A 1 62 ? 5.539 7.176 0.772 1 87 62 ILE A C 1
ATOM 441 O O . ILE A 1 62 ? 4.305 7.156 0.785 1 87 62 ILE A O 1
ATOM 445 N N . VAL A 1 63 ? 6.242 7.961 1.518 1 87.5 63 VAL A N 1
ATOM 446 C CA . VAL A 1 63 ? 5.598 8.961 2.365 1 87.5 63 VAL A CA 1
ATOM 447 C C . VAL A 1 63 ? 4.785 9.922 1.503 1 87.5 63 VAL A C 1
ATOM 449 O O . VAL A 1 63 ? 3.631 10.219 1.815 1 87.5 63 VAL A O 1
ATOM 452 N N . GLY A 1 64 ? 5.418 10.398 0.411 1 89.62 64 GLY A N 1
ATOM 453 C CA . GLY A 1 64 ? 4.723 11.32 -0.479 1 89.62 64 GLY A CA 1
ATOM 454 C C . GLY A 1 64 ? 3.457 10.727 -1.073 1 89.62 64 GLY A C 1
ATOM 455 O O . GLY A 1 64 ? 2.412 11.383 -1.093 1 89.62 64 GLY A O 1
ATOM 456 N N . LEU A 1 65 ? 3.523 9.523 -1.511 1 91.94 65 LEU A N 1
ATOM 457 C CA . LEU A 1 65 ? 2.379 8.859 -2.125 1 91.94 65 LEU A CA 1
ATOM 458 C C . LEU A 1 65 ? 1.267 8.641 -1.106 1 91.94 65 LEU A C 1
ATOM 460 O O . LEU A 1 65 ? 0.097 8.914 -1.39 1 91.94 65 LEU A O 1
ATOM 464 N N . LEU A 1 66 ? 1.611 8.164 0.068 1 92 66 LEU A N 1
ATOM 465 C CA . LEU A 1 66 ? 0.615 7.863 1.092 1 92 66 LEU A CA 1
ATOM 466 C C . LEU A 1 66 ? -0.001 9.148 1.64 1 92 66 LEU A C 1
ATOM 468 O O . LEU A 1 66 ? -1.2 9.195 1.922 1 92 66 LEU A O 1
ATOM 472 N N . VAL A 1 67 ? 0.833 10.156 1.771 1 90.19 67 VAL A N 1
ATOM 473 C CA . VAL A 1 67 ? 0.322 11.445 2.234 1 90.19 67 VAL A CA 1
ATOM 474 C C . VAL A 1 67 ? -0.651 12.016 1.204 1 90.19 67 VAL A C 1
ATOM 476 O O . VAL A 1 67 ? -1.671 12.609 1.565 1 90.19 67 VAL A O 1
ATOM 479 N N . SER A 1 68 ? -0.302 11.891 -0.058 1 94 68 SER A N 1
ATOM 480 C CA . SER A 1 68 ? -1.192 12.359 -1.114 1 94 68 SER A CA 1
ATOM 481 C C . SER A 1 68 ? -2.557 11.68 -1.028 1 94 68 SER A C 1
ATOM 483 O O . SER A 1 68 ? -3.588 12.32 -1.24 1 94 68 SER A O 1
ATOM 485 N N . LEU A 1 69 ? -2.543 10.43 -0.69 1 94.19 69 LEU A N 1
ATOM 486 C CA . LEU A 1 69 ? -3.789 9.688 -0.529 1 94.19 69 LEU A CA 1
ATOM 487 C C . LEU A 1 69 ? -4.586 10.211 0.661 1 94.19 69 LEU A C 1
ATOM 489 O O . LEU A 1 69 ? -5.805 10.383 0.572 1 94.19 69 LEU A O 1
ATOM 493 N N . VAL A 1 70 ? -3.965 10.453 1.753 1 91.5 70 VAL A N 1
ATOM 494 C CA . VAL A 1 70 ? -4.613 10.938 2.965 1 91.5 70 VAL A CA 1
ATOM 495 C C . VAL A 1 70 ? -5.227 12.312 2.709 1 91.5 70 VAL A C 1
ATOM 497 O O . VAL A 1 70 ? -6.359 12.578 3.113 1 91.5 70 VAL A O 1
ATOM 500 N N . LEU A 1 71 ? -4.492 13.156 2.023 1 92.94 71 LEU A N 1
ATOM 501 C CA . LEU A 1 71 ? -4.973 14.5 1.717 1 92.94 71 LEU A CA 1
ATOM 502 C C . LEU A 1 71 ? -6.125 14.445 0.72 1 92.94 71 LEU A C 1
ATOM 504 O O . LEU A 1 71 ? -7.051 15.266 0.791 1 92.94 71 LEU A O 1
ATOM 508 N N . PHE A 1 72 ? -6.066 13.523 -0.285 1 95.38 72 PHE A N 1
ATOM 509 C CA . PHE A 1 72 ? -7.176 13.312 -1.207 1 95.38 72 PHE A CA 1
ATOM 510 C C . PHE A 1 72 ? -8.445 12.945 -0.45 1 95.38 72 PHE A C 1
ATOM 512 O O . PHE A 1 72 ? -9.516 13.492 -0.723 1 95.38 72 PHE A O 1
ATOM 519 N N . ASP A 1 73 ? -8.305 12.023 0.531 1 93.5 73 ASP A N 1
ATOM 520 C CA . ASP A 1 73 ? -9.438 11.633 1.371 1 93.5 73 ASP A CA 1
ATOM 521 C C . ASP A 1 73 ? -9.984 12.828 2.145 1 93.5 73 ASP A C 1
ATOM 523 O O . ASP A 1 73 ? -11.195 13 2.258 1 93.5 73 ASP A O 1
ATOM 527 N N . GLY A 1 74 ? -9.117 13.617 2.727 1 90.12 74 GLY A N 1
ATOM 528 C CA . GLY A 1 74 ? -9.539 14.836 3.398 1 90.12 74 GLY A CA 1
ATOM 529 C C . GLY A 1 74 ? -10.32 15.773 2.496 1 90.12 74 GLY A C 1
ATOM 530 O O . GLY A 1 74 ? -11.336 16.344 2.908 1 90.12 74 GLY A O 1
ATOM 531 N N . GLY A 1 75 ? -9.805 15.969 1.284 1 91.88 75 GLY A N 1
ATOM 532 C CA . GLY A 1 75 ? -10.5 16.797 0.317 1 91.88 75 GLY A CA 1
ATOM 533 C C . GLY A 1 75 ? -11.859 16.25 -0.071 1 91.88 75 GLY A C 1
ATOM 534 O O . GLY A 1 75 ? -12.812 17.016 -0.249 1 91.88 75 GLY A O 1
ATOM 535 N N . LEU A 1 76 ? -11.93 14.938 -0.191 1 91.44 76 LEU A N 1
ATOM 536 C CA . LEU A 1 76 ? -13.18 14.281 -0.555 1 91.44 76 LEU A CA 1
ATOM 537 C C . LEU A 1 76 ? -14.281 14.617 0.439 1 91.44 76 LEU A C 1
ATOM 539 O O . LEU A 1 76 ? -15.461 14.688 0.068 1 91.44 76 LEU A O 1
ATOM 543 N N . ASN A 1 77 ? -13.883 14.805 1.662 1 85.19 77 ASN A N 1
ATOM 544 C CA . ASN A 1 77 ? -14.867 14.961 2.734 1 85.19 77 ASN A CA 1
ATOM 545 C C . ASN A 1 77 ? -14.984 16.406 3.176 1 85.19 77 ASN A C 1
ATOM 547 O O . ASN A 1 77 ? -15.672 16.719 4.156 1 85.19 77 ASN A O 1
ATOM 551 N N . LEU A 1 78 ? -14.312 17.203 2.484 1 83.94 78 LEU A N 1
ATOM 552 C CA . LEU A 1 78 ? -14.359 18.625 2.816 1 83.94 78 LEU A CA 1
ATOM 553 C C . LEU A 1 78 ? -15.688 19.234 2.381 1 83.94 78 LEU A C 1
ATOM 555 O O . LEU A 1 78 ? -16.078 19.125 1.218 1 83.94 78 LEU A O 1
ATOM 559 N N . ARG A 1 79 ? -16.438 19.641 3.416 1 76.06 79 ARG A N 1
ATOM 560 C CA . ARG A 1 79 ? -17.734 20.266 3.15 1 76.06 79 ARG A CA 1
ATOM 561 C C . ARG A 1 79 ? -17.766 21.688 3.701 1 76.06 79 ARG A C 1
ATOM 563 O O . ARG A 1 79 ? -17.219 21.953 4.77 1 76.06 79 ARG A O 1
ATOM 570 N N . PHE A 1 80 ? -18.266 22.516 2.902 1 78.25 80 PHE A N 1
ATOM 571 C CA . PHE A 1 80 ? -18.531 23.875 3.355 1 78.25 80 PHE A CA 1
ATOM 572 C C . PHE A 1 80 ? -20.031 24.141 3.422 1 78.25 80 PHE A C 1
ATOM 574 O O . PHE A 1 80 ? -20.594 24.844 2.58 1 78.25 80 PHE A O 1
ATOM 581 N N . PRO A 1 81 ? -20.75 23.406 4.426 1 64.38 81 PRO A N 1
ATOM 582 C CA . PRO A 1 81 ? -22.219 23.484 4.445 1 64.38 81 PRO A CA 1
ATOM 583 C C . PRO A 1 81 ? -22.734 24.906 4.535 1 64.38 81 PRO A C 1
ATOM 585 O O . PRO A 1 81 ? -23.906 25.156 4.27 1 64.38 81 PRO A O 1
ATOM 588 N N . GLY A 1 82 ? -21.875 25.906 4.66 1 73.38 82 GLY A N 1
ATOM 589 C CA . GLY A 1 82 ? -22.359 27.266 4.777 1 73.38 82 GLY A CA 1
ATOM 590 C C . GLY A 1 82 ? -21.266 28.312 4.598 1 73.38 82 GLY A C 1
ATOM 591 O O . GLY A 1 82 ? -20.078 28 4.73 1 73.38 82 GLY A O 1
ATOM 592 N N . GLY A 1 83 ? -21.781 29.375 4.156 1 76.75 83 GLY A N 1
ATOM 593 C CA . GLY A 1 83 ? -20.875 30.5 3.916 1 76.75 83 GLY A CA 1
ATOM 594 C C . GLY A 1 83 ? -20.109 30.922 5.152 1 76.75 83 GLY A C 1
ATOM 595 O O . GLY A 1 83 ? -18.969 31.391 5.059 1 76.75 83 GLY A O 1
ATOM 596 N N . ALA A 1 84 ? -20.688 30.719 6.328 1 81.94 84 ALA A N 1
ATOM 597 C CA . ALA A 1 84 ? -20.047 31.141 7.574 1 81.94 84 ALA A CA 1
ATOM 598 C C . ALA A 1 84 ? -18.812 30.312 7.867 1 81.94 84 ALA A C 1
ATOM 600 O O . ALA A 1 84 ? -17.766 30.844 8.281 1 81.94 84 ALA A O 1
ATOM 601 N N . ILE A 1 85 ? -18.891 29.109 7.664 1 87.19 85 ILE A N 1
ATOM 602 C CA . ILE A 1 85 ? -17.766 28.219 7.914 1 87.19 85 ILE A CA 1
ATOM 603 C C . ILE A 1 85 ? -16.594 28.578 7 1 87.19 85 ILE A C 1
ATOM 605 O O . ILE A 1 85 ? -15.445 28.625 7.441 1 87.19 85 ILE A O 1
ATOM 609 N N . LYS A 1 86 ? -16.969 28.859 5.797 1 89.25 86 LYS A N 1
ATOM 610 C CA . LYS A 1 86 ? -15.938 29.234 4.836 1 89.25 86 LYS A CA 1
ATOM 611 C C . LYS A 1 86 ? -15.211 30.516 5.277 1 89.25 86 LYS A C 1
ATOM 613 O O . LYS A 1 86 ? -13.984 30.594 5.203 1 89.25 86 LYS A O 1
ATOM 618 N N . SER A 1 87 ? -15.977 31.406 5.762 1 90.88 87 SER A N 1
ATOM 619 C CA . SER A 1 87 ? -15.398 32.656 6.211 1 90.88 87 SER A CA 1
ATOM 620 C C . SER A 1 87 ? -14.508 32.469 7.434 1 90.88 87 SER A C 1
ATOM 622 O O . SER A 1 87 ? -13.438 33.062 7.535 1 90.88 87 SER A O 1
ATOM 624 N N . ILE A 1 88 ? -14.961 31.688 8.336 1 91.62 88 ILE A N 1
ATOM 625 C CA . ILE A 1 88 ? -14.203 31.406 9.555 1 91.62 88 ILE A CA 1
ATOM 626 C C . ILE A 1 88 ? -12.867 30.75 9.188 1 91.62 88 ILE A C 1
ATOM 628 O O . ILE A 1 88 ? -11.812 31.172 9.672 1 91.62 88 ILE A O 1
ATOM 632 N N . VAL A 1 89 ? -12.914 29.781 8.328 1 92.19 89 VAL A N 1
ATOM 633 C CA . VAL A 1 89 ? -11.734 29 7.945 1 92.19 89 VAL A CA 1
ATOM 634 C C . VAL A 1 89 ? -10.742 29.922 7.219 1 92.19 89 VAL A C 1
ATOM 636 O O . VAL A 1 89 ? -9.539 29.875 7.5 1 92.19 89 VAL A O 1
ATOM 639 N N . LEU A 1 90 ? -11.219 30.734 6.332 1 92.75 90 LEU A N 1
ATOM 640 C CA . LEU A 1 90 ? -10.359 31.625 5.551 1 92.75 90 LEU A CA 1
ATOM 641 C C . LEU A 1 90 ? -9.719 32.688 6.441 1 92.75 90 LEU A C 1
ATOM 643 O O . LEU A 1 90 ? -8.547 33.031 6.266 1 92.75 90 LEU A O 1
ATOM 647 N N . ARG A 1 91 ? -10.461 33.156 7.352 1 94.44 91 ARG A N 1
ATOM 648 C CA . ARG A 1 91 ? -9.93 34.188 8.266 1 94.44 91 ARG A CA 1
ATOM 649 C C . ARG A 1 91 ? -8.891 33.562 9.195 1 94.44 91 ARG A C 1
ATOM 651 O O . ARG A 1 91 ? -7.828 34.156 9.414 1 94.44 91 ARG A O 1
ATOM 658 N N . ILE A 1 92 ? -9.227 32.469 9.734 1 93.44 92 ILE A N 1
ATOM 659 C CA . ILE A 1 92 ? -8.273 31.797 10.625 1 93.44 92 ILE A CA 1
ATOM 660 C C . ILE A 1 92 ? -6.988 31.484 9.859 1 93.44 92 ILE A C 1
ATOM 662 O O . ILE A 1 92 ? -5.891 31.766 10.344 1 93.44 92 ILE A O 1
ATOM 666 N N . SER A 1 93 ? -7.129 30.906 8.68 1 93.31 93 SER A N 1
ATOM 667 C CA . SER A 1 93 ? -5.973 30.516 7.879 1 93.31 93 SER A CA 1
ATOM 668 C C . SER A 1 93 ? -5.129 31.719 7.504 1 93.31 93 SER A C 1
ATOM 670 O O . SER A 1 93 ? -3.898 31.672 7.578 1 93.31 93 SER A O 1
ATOM 672 N N . SER A 1 94 ? -5.766 32.812 7.137 1 94.06 94 SER A N 1
ATOM 673 C CA . SER A 1 94 ? -5.055 34.031 6.727 1 94.06 94 SER A CA 1
ATOM 674 C C . SER A 1 94 ? -4.328 34.656 7.902 1 94.06 94 SER A C 1
ATOM 676 O O . SER A 1 94 ? -3.178 35.094 7.773 1 94.06 94 SER A O 1
ATOM 678 N N . ILE A 1 95 ? -5.004 34.75 9.008 1 94.38 95 ILE A N 1
ATOM 679 C CA . ILE A 1 95 ? -4.422 35.375 10.188 1 94.38 95 ILE A CA 1
ATOM 680 C C . ILE A 1 95 ? -3.258 34.531 10.703 1 94.38 95 ILE A C 1
ATOM 682 O O . ILE A 1 95 ? -2.225 35.094 11.109 1 94.38 95 ILE A O 1
ATOM 686 N N . ARG A 1 96 ? -3.439 33.281 10.703 1 91.56 96 ARG A N 1
ATOM 687 C CA . ARG A 1 96 ? -2.389 32.406 11.18 1 91.56 96 ARG A CA 1
ATOM 688 C C . ARG A 1 96 ? -1.162 32.469 10.273 1 91.56 96 ARG A C 1
ATOM 690 O O . ARG A 1 96 ? -0.032 32.312 10.742 1 91.56 96 ARG A O 1
ATOM 697 N N . LEU A 1 97 ? -1.35 32.656 8.992 1 91.75 97 LEU A N 1
ATOM 698 C CA . LEU A 1 97 ? -0.252 32.75 8.039 1 91.75 97 LEU A CA 1
ATOM 699 C C . LEU A 1 97 ? 0.667 33.938 8.406 1 91.75 97 LEU A C 1
ATOM 701 O O . LEU A 1 97 ? 1.864 33.875 8.109 1 91.75 97 LEU A O 1
ATOM 705 N N . ILE A 1 98 ? 0.133 34.812 9.102 1 93.88 98 ILE A N 1
ATOM 706 C CA . ILE A 1 98 ? 0.92 36 9.461 1 93.88 98 ILE A CA 1
ATOM 707 C C . ILE A 1 98 ? 1.396 35.875 10.914 1 93.88 98 ILE A C 1
ATOM 709 O O . ILE A 1 98 ? 2.6 35.844 11.172 1 93.88 98 ILE A O 1
ATOM 713 N N . ILE A 1 99 ? 0.47 35.688 11.789 1 95.38 99 ILE A N 1
ATOM 714 C CA . ILE A 1 99 ? 0.766 35.719 13.211 1 95.38 99 ILE A CA 1
ATOM 715 C C . ILE A 1 99 ? 1.554 34.469 13.617 1 95.38 99 ILE A C 1
ATOM 717 O O . ILE A 1 99 ? 2.568 34.562 14.312 1 95.38 99 ILE A O 1
ATOM 721 N N . SER A 1 100 ? 1.087 33.344 13.242 1 94.12 100 SER A N 1
ATOM 722 C CA . SER A 1 100 ? 1.742 32.094 13.648 1 94.12 100 SER A CA 1
ATOM 723 C C . SER A 1 100 ? 3.107 31.953 12.984 1 94.12 100 SER A C 1
ATOM 725 O O . SER A 1 100 ? 4.043 31.422 13.594 1 94.12 100 SER A O 1
ATOM 727 N N . LEU A 1 101 ? 3.209 32.375 11.742 1 95 101 LEU A N 1
ATOM 728 C CA . LEU A 1 101 ? 4.492 32.312 11.055 1 95 101 LEU A CA 1
ATOM 729 C C . LEU A 1 101 ? 5.516 33.219 11.734 1 95 101 LEU A C 1
ATOM 731 O O . LEU A 1 101 ? 6.648 32.781 11.984 1 95 101 LEU A O 1
ATOM 735 N N . ALA A 1 102 ? 5.098 34.406 12.008 1 96.56 102 ALA A N 1
ATOM 736 C CA . ALA A 1 102 ? 5.992 35.375 12.656 1 96.56 102 ALA A CA 1
ATOM 737 C C . ALA A 1 102 ? 6.363 34.906 14.062 1 96.56 102 ALA A C 1
ATOM 739 O O . ALA A 1 102 ? 7.535 34.938 14.445 1 96.56 102 ALA A O 1
ATOM 740 N N . ALA A 1 103 ? 5.391 34.531 14.797 1 97.12 103 ALA A N 1
ATOM 741 C CA . ALA A 1 103 ? 5.633 34.094 16.172 1 97.12 103 ALA A CA 1
ATOM 742 C C . ALA A 1 103 ? 6.512 32.844 16.219 1 97.12 103 ALA A C 1
ATOM 744 O O . ALA A 1 103 ? 7.383 32.719 17.078 1 97.12 103 ALA A O 1
ATOM 745 N N . GLY A 1 104 ? 6.23 31.891 15.328 1 96.5 104 GLY A N 1
ATOM 746 C CA . GLY A 1 104 ? 7.059 30.703 15.25 1 96.5 104 GLY A CA 1
ATOM 747 C C . GLY A 1 104 ? 8.508 31 14.898 1 96.5 104 GLY A C 1
ATOM 748 O O . GLY A 1 104 ? 9.422 30.375 15.438 1 96.5 104 GLY A O 1
ATOM 749 N N . PHE A 1 105 ? 8.656 31.938 13.977 1 96.5 105 PHE A N 1
ATOM 750 C CA . PHE A 1 105 ? 9.977 32.375 13.531 1 96.5 105 PHE A CA 1
ATOM 751 C C . PHE A 1 105 ? 10.781 32.938 14.703 1 96.5 105 PHE A C 1
ATOM 753 O O . PHE A 1 105 ? 11.906 32.5 14.953 1 96.5 105 PHE A O 1
ATOM 760 N N . PHE A 1 106 ? 10.211 33.781 15.445 1 97.5 106 PHE A N 1
ATOM 761 C CA . PHE A 1 106 ? 10.906 34.438 16.562 1 97.5 106 PHE A CA 1
ATOM 762 C C . PHE A 1 106 ? 11.062 33.469 17.734 1 97.5 106 PHE A C 1
ATOM 764 O O . PHE A 1 106 ? 12.102 33.438 18.391 1 97.5 106 PHE A O 1
ATOM 771 N N . ALA A 1 107 ? 10.07 32.688 18 1 97.44 107 ALA A N 1
ATOM 772 C CA . ALA A 1 107 ? 10.125 31.719 19.109 1 97.44 107 ALA A CA 1
ATOM 773 C C . ALA A 1 107 ? 11.211 30.672 18.875 1 97.44 107 ALA A C 1
ATOM 775 O O . ALA A 1 107 ? 11.938 30.312 19.797 1 97.44 107 ALA A O 1
ATOM 776 N N . ALA A 1 108 ? 11.297 30.188 17.656 1 96.69 108 ALA A N 1
ATOM 777 C CA . ALA A 1 108 ? 12.289 29.156 17.328 1 96.69 108 ALA A CA 1
ATOM 778 C C . ALA A 1 108 ? 13.711 29.703 17.484 1 96.69 108 ALA A C 1
ATOM 780 O O . ALA A 1 108 ? 14.609 28.984 17.906 1 96.69 108 ALA A O 1
ATOM 781 N N . HIS A 1 109 ? 13.938 31 17.109 1 96.19 109 HIS A N 1
ATOM 782 C CA . HIS A 1 109 ? 15.258 31.609 17.203 1 96.19 109 HIS A CA 1
ATOM 783 C C . HIS A 1 109 ? 15.602 31.938 18.656 1 96.19 109 HIS A C 1
ATOM 785 O O . HIS A 1 109 ? 16.688 31.594 19.141 1 96.19 109 HIS A O 1
ATOM 791 N N . TRP A 1 110 ? 14.688 32.5 19.375 1 96.19 110 TRP A N 1
ATOM 792 C CA . TRP A 1 110 ? 14.984 33.031 20.703 1 96.19 110 TRP A CA 1
ATOM 793 C C . TRP A 1 110 ? 14.898 31.953 21.766 1 96.19 110 TRP A C 1
ATOM 795 O O . TRP A 1 110 ? 15.68 31.953 22.719 1 96.19 110 TRP A O 1
ATOM 805 N N . PHE A 1 111 ? 13.938 31.031 21.672 1 95.81 111 PHE A N 1
ATOM 806 C CA . PHE A 1 111 ? 13.758 30.031 22.703 1 95.81 111 PHE A CA 1
ATOM 807 C C . PHE A 1 111 ? 14.562 28.766 22.391 1 95.81 111 PHE A C 1
ATOM 809 O O . PHE A 1 111 ? 15.227 28.219 23.266 1 95.81 111 PHE A O 1
ATOM 816 N N . ALA A 1 112 ? 14.523 28.344 21.156 1 94.19 112 ALA A N 1
ATOM 817 C CA . ALA A 1 112 ? 15.125 27.062 20.812 1 94.19 112 ALA A CA 1
ATOM 818 C C . ALA A 1 112 ? 16.547 27.234 20.281 1 94.19 112 ALA A C 1
ATOM 820 O O . ALA A 1 112 ? 17.266 26.25 20.078 1 94.19 112 ALA A O 1
ATOM 821 N N . GLY A 1 113 ? 16.969 28.422 19.922 1 92.5 113 GLY A N 1
ATOM 822 C CA . GLY A 1 113 ? 18.344 28.703 19.531 1 92.5 113 GLY A CA 1
ATOM 823 C C . GLY A 1 113 ? 18.641 28.375 18.078 1 92.5 113 GLY A C 1
ATOM 824 O O . GLY A 1 113 ? 19.781 28.078 17.734 1 92.5 113 GLY A O 1
ATOM 825 N N . LEU A 1 114 ? 17.656 28.328 17.281 1 94.5 114 LEU A N 1
ATOM 826 C CA . LEU A 1 114 ? 17.875 28.062 15.859 1 94.5 114 LEU A CA 1
ATOM 827 C C . LEU A 1 114 ? 18.359 29.328 15.141 1 94.5 114 LEU A C 1
ATOM 829 O O . LEU A 1 114 ? 17.984 30.438 15.516 1 94.5 114 LEU A O 1
ATOM 833 N N . GLY A 1 115 ? 19.219 29.141 14.156 1 94.44 115 GLY A N 1
ATOM 834 C CA . GLY A 1 115 ? 19.547 30.25 13.289 1 94.44 115 GLY A CA 1
ATOM 835 C C . GLY A 1 115 ? 18.344 30.859 12.602 1 94.44 115 GLY A C 1
ATOM 836 O O . GLY A 1 115 ? 17.312 30.219 12.461 1 94.44 115 GLY A O 1
ATOM 837 N N . TRP A 1 116 ? 18.406 32.062 12.164 1 94.44 116 TRP A N 1
ATOM 838 C CA . TRP A 1 116 ? 17.297 32.812 11.57 1 94.44 116 TRP A CA 1
ATOM 839 C C . TRP A 1 116 ? 16.734 32.094 10.367 1 94.44 116 TRP A C 1
ATOM 841 O O . TRP A 1 116 ? 15.516 31.953 10.227 1 94.44 116 TRP A O 1
ATOM 851 N N . SER A 1 117 ? 17.625 31.578 9.547 1 93.75 117 SER A N 1
ATOM 852 C CA . SER A 1 117 ? 17.172 30.891 8.336 1 93.75 117 SER A CA 1
ATOM 853 C C . SER A 1 117 ? 16.438 29.609 8.664 1 93.75 117 SER A C 1
ATOM 855 O O . SER A 1 117 ? 15.359 29.328 8.117 1 93.75 117 SER A O 1
ATOM 857 N N . VAL A 1 118 ? 16.984 28.828 9.578 1 95 118 VAL A N 1
ATOM 858 C CA . VAL A 1 118 ? 16.406 27.547 9.953 1 95 118 VAL A CA 1
ATOM 859 C C . VAL A 1 118 ? 15.125 27.781 10.766 1 95 118 VAL A C 1
ATOM 861 O O . VAL A 1 118 ? 14.18 26.984 10.68 1 95 118 VAL A O 1
ATOM 864 N N . ALA A 1 119 ? 15.125 28.891 11.484 1 96.5 119 ALA A N 1
ATOM 865 C CA . ALA A 1 119 ? 13.93 29.25 12.234 1 96.5 119 ALA A CA 1
ATOM 866 C C . ALA A 1 119 ? 12.758 29.547 11.289 1 96.5 119 ALA A C 1
ATOM 868 O O . ALA A 1 119 ? 11.609 29.25 11.617 1 96.5 119 ALA A O 1
ATOM 869 N N . GLY A 1 120 ? 13.07 30.172 10.203 1 95.69 120 GLY A N 1
ATOM 870 C CA . GLY A 1 120 ? 12.039 30.391 9.195 1 95.69 120 GLY A CA 1
ATOM 871 C C . GLY A 1 120 ? 11.461 29.094 8.641 1 95.69 120 GLY A C 1
ATOM 872 O O . GLY A 1 120 ? 10.25 28.984 8.469 1 95.69 120 GLY A O 1
ATOM 873 N N . VAL A 1 121 ? 12.336 28.156 8.406 1 95.56 121 VAL A N 1
ATOM 874 C CA . VAL A 1 121 ? 11.898 26.859 7.906 1 95.56 121 VAL A CA 1
ATOM 875 C C . VAL A 1 121 ? 11.031 26.172 8.953 1 95.56 121 VAL A C 1
ATOM 877 O O . VAL A 1 121 ? 9.977 25.609 8.625 1 95.56 121 VAL A O 1
ATOM 880 N N . TYR A 1 122 ? 11.461 26.25 10.188 1 96.38 122 TYR A N 1
ATOM 881 C CA . TYR A 1 122 ? 10.703 25.656 11.281 1 96.38 122 TYR A CA 1
ATOM 882 C C . TYR A 1 122 ? 9.297 26.234 11.352 1 96.38 122 TYR A C 1
ATOM 884 O O . TYR A 1 122 ? 8.312 25.5 11.453 1 96.38 122 TYR A O 1
ATOM 892 N N . SER A 1 123 ? 9.258 27.531 11.352 1 96.88 123 SER A N 1
ATOM 893 C CA . SER A 1 123 ? 7.98 28.219 11.5 1 96.88 123 SER A CA 1
ATOM 894 C C . SER A 1 123 ? 7.02 27.844 10.375 1 96.88 123 SER A C 1
ATOM 896 O O . SER A 1 123 ? 5.82 27.688 10.602 1 96.88 123 SER A O 1
ATOM 898 N N . ALA A 1 124 ? 7.492 27.719 9.164 1 95.88 124 ALA A N 1
ATOM 899 C CA . ALA A 1 124 ? 6.668 27.328 8.031 1 95.88 124 ALA A CA 1
ATOM 900 C C . ALA A 1 124 ? 6.164 25.891 8.195 1 95.88 124 ALA A C 1
ATOM 902 O O . ALA A 1 124 ? 5.012 25.594 7.875 1 95.88 124 ALA A O 1
ATOM 903 N N . ILE A 1 125 ? 6.98 25.016 8.695 1 94.75 125 ILE A N 1
ATOM 904 C CA . ILE A 1 125 ? 6.625 23.609 8.875 1 94.75 125 ILE A CA 1
ATOM 905 C C . ILE A 1 125 ? 5.5 23.5 9.898 1 94.75 125 ILE A C 1
ATOM 907 O O . ILE A 1 125 ? 4.52 22.781 9.672 1 94.75 125 ILE A O 1
ATOM 911 N N . VAL A 1 126 ? 5.629 24.219 10.977 1 95.06 126 VAL A N 1
ATOM 912 C CA . VAL A 1 126 ? 4.711 24.031 12.094 1 95.06 126 VAL A CA 1
ATOM 913 C C . VAL A 1 126 ? 3.455 24.875 11.875 1 95.06 126 VAL A C 1
ATOM 915 O O . VAL A 1 126 ? 2.527 24.828 12.688 1 95.06 126 VAL A O 1
ATOM 918 N N . LEU A 1 127 ? 3.438 25.641 10.781 1 92.94 127 LEU A N 1
ATOM 919 C CA . LEU A 1 127 ? 2.223 26.359 10.398 1 92.94 127 LEU A CA 1
ATOM 920 C C . LEU A 1 127 ? 1.088 25.375 10.109 1 92.94 127 LEU A C 1
ATOM 922 O O . LEU A 1 127 ? -0.086 25.719 10.281 1 92.94 127 LEU A O 1
ATOM 926 N N . ALA A 1 128 ? 1.495 24.203 9.68 1 88 128 ALA A N 1
ATOM 927 C CA . ALA A 1 128 ? 0.543 23.156 9.289 1 88 128 ALA A CA 1
ATOM 928 C C . ALA A 1 128 ? -0.105 22.531 10.516 1 88 128 ALA A C 1
ATOM 930 O O . ALA A 1 128 ? 0.575 22.234 11.508 1 88 128 ALA A O 1
ATOM 931 N N . THR A 1 129 ? -1.484 22.578 10.523 1 85.5 129 THR A N 1
ATOM 932 C CA . THR A 1 129 ? -2.217 21.734 11.461 1 85.5 129 THR A CA 1
ATOM 933 C C . THR A 1 129 ? -2.6 20.406 10.805 1 85.5 129 THR A C 1
ATOM 935 O O . THR A 1 129 ? -2.922 20.375 9.617 1 85.5 129 THR A O 1
ATOM 938 N N . GLY A 1 130 ? -2.361 19.344 11.391 1 83.38 130 GLY A N 1
ATOM 939 C CA . GLY A 1 130 ? -2.422 18.031 10.758 1 83.38 130 GLY A CA 1
ATOM 940 C C . GLY A 1 130 ? -3.83 17.469 10.68 1 83.38 130 GLY A C 1
ATOM 941 O O . GLY A 1 130 ? -4.352 16.938 11.656 1 83.38 130 GLY A O 1
ATOM 942 N N . PRO A 1 131 ? -4.477 17.609 9.438 1 80.81 131 PRO A N 1
ATOM 943 C CA . PRO A 1 131 ? -5.789 16.969 9.305 1 80.81 131 PRO A CA 1
ATOM 944 C C . PRO A 1 131 ? -5.762 15.477 9.617 1 80.81 131 PRO A C 1
ATOM 946 O O . PRO A 1 131 ? -6.773 14.914 10.039 1 80.81 131 PRO A O 1
ATOM 949 N N . THR A 1 132 ? -4.637 14.914 9.477 1 79 132 THR A N 1
ATOM 950 C CA . THR A 1 132 ? -4.469 13.484 9.719 1 79 132 THR A CA 1
ATOM 951 C C . THR A 1 132 ? -4.605 13.164 11.203 1 79 132 THR A C 1
ATOM 953 O O . THR A 1 132 ? -4.855 12.016 11.57 1 79 132 THR A O 1
ATOM 956 N N . VAL A 1 133 ? -4.406 14.156 11.961 1 84.38 133 VAL A N 1
ATOM 957 C CA . VAL A 1 133 ? -4.574 13.969 13.398 1 84.38 133 VAL A CA 1
ATOM 958 C C . VAL A 1 133 ? -5.914 14.547 13.844 1 84.38 133 VAL A C 1
ATOM 960 O O . VAL A 1 133 ? -6.617 13.953 14.656 1 84.38 133 VAL A O 1
ATOM 963 N N . VAL A 1 134 ? -6.273 15.609 13.234 1 88.31 134 VAL A N 1
ATOM 964 C CA . VAL A 1 134 ? -7.461 16.344 13.656 1 88.31 134 VAL A CA 1
ATOM 965 C C . VAL A 1 134 ? -8.719 15.555 13.289 1 88.31 134 VAL A C 1
ATOM 967 O O . VAL A 1 134 ? -9.633 15.43 14.102 1 88.31 134 VAL A O 1
ATOM 970 N N . THR A 1 135 ? -8.727 15.039 12.164 1 83.94 135 THR A N 1
ATOM 971 C CA . THR A 1 135 ? -9.938 14.391 11.664 1 83.94 135 THR A CA 1
ATOM 972 C C . THR A 1 135 ? -10.289 13.172 12.508 1 83.94 135 THR A C 1
ATOM 974 O O . THR A 1 135 ? -11.422 13.047 12.992 1 83.94 135 THR A O 1
ATOM 977 N N . PRO A 1 136 ? -9.352 12.344 12.703 1 78.19 136 PRO A N 1
ATOM 978 C CA . PRO A 1 136 ? -9.703 11.211 13.562 1 78.19 136 PRO A CA 1
ATOM 979 C C . PRO A 1 136 ? -10.07 11.641 14.984 1 78.19 136 PRO A C 1
ATOM 981 O O . PRO A 1 136 ? -10.93 11.023 15.609 1 78.19 136 PRO A O 1
ATOM 984 N N . LEU A 1 137 ? -9.484 12.617 15.43 1 84.75 137 LEU A N 1
ATOM 985 C CA . LEU A 1 137 ? -9.734 13.094 16.781 1 84.75 137 LEU A CA 1
ATOM 986 C C . LEU A 1 137 ? -11.133 13.68 16.906 1 84.75 137 LEU A C 1
ATOM 988 O O . LEU A 1 137 ? -11.859 13.391 17.859 1 84.75 137 LEU A O 1
ATOM 992 N N . VAL A 1 138 ? -11.516 14.461 15.969 1 87.5 138 VAL A N 1
ATOM 993 C CA . VAL A 1 138 ? -12.82 15.109 15.984 1 87.5 138 VAL A CA 1
ATOM 994 C C . VAL A 1 138 ? -13.922 14.062 15.828 1 87.5 138 VAL A C 1
ATOM 996 O O . VAL A 1 138 ? -15 14.195 16.422 1 87.5 138 VAL A O 1
ATOM 999 N N . ARG A 1 139 ? -13.602 13.102 15.094 1 80.81 139 ARG A N 1
ATOM 1000 C CA . ARG A 1 139 ? -14.578 12.031 14.898 1 80.81 139 ARG A CA 1
ATOM 1001 C C . ARG A 1 139 ? -14.719 11.18 16.156 1 80.81 139 ARG A C 1
ATOM 1003 O O . ARG A 1 139 ? -15.828 10.812 16.547 1 80.81 139 ARG A O 1
ATOM 1010 N N . GLN A 1 140 ? -13.688 10.922 16.703 1 78.56 140 GLN A N 1
ATOM 1011 C CA . GLN A 1 140 ? -13.695 10.086 17.891 1 78.56 140 GLN A CA 1
ATOM 1012 C C . GLN A 1 140 ? -14.438 10.773 19.031 1 78.56 140 GLN A C 1
ATOM 1014 O O . GLN A 1 140 ? -15.172 10.117 19.781 1 78.56 140 GLN A O 1
ATOM 1019 N N . ILE A 1 141 ? -14.289 12.062 19.141 1 84.25 141 ILE A N 1
ATOM 1020 C CA . ILE A 1 141 ? -14.906 12.766 20.25 1 84.25 141 ILE A CA 1
ATOM 1021 C C . ILE A 1 141 ? -16.297 13.25 19.844 1 84.25 141 ILE A C 1
ATOM 1023 O O . ILE A 1 141 ? -17.062 13.734 20.688 1 84.25 141 ILE A O 1
ATOM 1027 N N . ARG A 1 142 ? -16.641 13.078 18.594 1 85.5 142 ARG A N 1
ATOM 1028 C CA . ARG A 1 142 ? -17.938 13.492 18.047 1 85.5 142 ARG A CA 1
ATOM 1029 C C . ARG A 1 142 ? -18.156 14.984 18.25 1 85.5 142 ARG A C 1
ATOM 1031 O O . ARG A 1 142 ? -19.188 15.398 18.797 1 85.5 142 ARG A O 1
ATOM 1038 N N . LEU A 1 143 ? -17.234 15.719 17.828 1 90.19 143 LEU A N 1
ATOM 1039 C CA . LEU A 1 143 ? -17.297 17.172 17.922 1 90.19 143 LEU A CA 1
ATOM 1040 C C . LEU A 1 143 ? -18.375 17.734 17 1 90.19 143 LEU A C 1
ATOM 1042 O O . LEU A 1 143 ? -18.5 17.312 15.852 1 90.19 143 LEU A O 1
ATOM 1046 N N . ALA A 1 144 ? -19.141 18.594 17.531 1 87.94 144 ALA A N 1
ATOM 1047 C CA . ALA A 1 144 ? -20.281 19.141 16.797 1 87.94 144 ALA A CA 1
ATOM 1048 C C . ALA A 1 144 ? -19.844 20.141 15.742 1 87.94 144 ALA A C 1
ATOM 1050 O O . ALA A 1 144 ? -18.828 20.812 15.906 1 87.94 144 ALA A O 1
ATOM 1051 N N . SER A 1 145 ? -20.594 20.156 14.695 1 86.75 145 SER A N 1
ATOM 1052 C CA . SER A 1 145 ? -20.453 21.266 13.75 1 86.75 145 SER A CA 1
ATOM 1053 C C . SER A 1 145 ? -20.828 22.594 14.391 1 86.75 145 SER A C 1
ATOM 1055 O O . SER A 1 145 ? -21.656 22.641 15.312 1 86.75 145 SER A O 1
ATOM 1057 N N . PRO A 1 146 ? -20.172 23.594 14.023 1 89.31 146 PRO A N 1
ATOM 1058 C CA . PRO A 1 146 ? -19.281 23.75 12.875 1 89.31 146 PRO A CA 1
ATOM 1059 C C . PRO A 1 146 ? -17.812 23.531 13.242 1 89.31 146 PRO A C 1
ATOM 1061 O O . PRO A 1 146 ? -16.938 23.641 12.375 1 89.31 146 PRO A O 1
ATOM 1064 N N . LEU A 1 147 ? -17.484 23.266 14.523 1 91.5 147 LEU A N 1
ATOM 1065 C CA . LEU A 1 147 ? -16.109 23.203 14.992 1 91.5 147 LEU A CA 1
ATOM 1066 C C . LEU A 1 147 ? -15.344 22.094 14.266 1 91.5 147 LEU A C 1
ATOM 1068 O O . LEU A 1 147 ? -14.195 22.297 13.867 1 91.5 147 LEU A O 1
ATOM 1072 N N . SER A 1 148 ? -16.016 21 14.109 1 90.5 148 SER A N 1
ATOM 1073 C CA . SER A 1 148 ? -15.375 19.875 13.43 1 90.5 148 SER A CA 1
ATOM 1074 C C . SER A 1 148 ? -15 20.25 12 1 90.5 148 SER A C 1
ATOM 1076 O O . SER A 1 148 ? -13.875 19.984 11.562 1 90.5 148 SER A O 1
ATOM 1078 N N . ASP A 1 149 ? -15.859 20.922 11.344 1 90.69 149 ASP A N 1
ATOM 1079 C CA . ASP A 1 149 ? -15.656 21.312 9.953 1 90.69 149 ASP A CA 1
ATOM 1080 C C . ASP A 1 149 ? -14.555 22.359 9.828 1 90.69 149 ASP A C 1
ATOM 1082 O O . ASP A 1 149 ? -13.734 22.297 8.906 1 90.69 149 ASP A O 1
ATOM 1086 N N . VAL A 1 150 ? -14.578 23.25 10.75 1 91.75 150 VAL A N 1
ATOM 1087 C CA . VAL A 1 150 ? -13.609 24.344 10.719 1 91.75 150 VAL A CA 1
ATOM 1088 C C . VAL A 1 150 ? -12.203 23.797 10.938 1 91.75 150 VAL A C 1
ATOM 1090 O O . VAL A 1 150 ? -11.281 24.125 10.195 1 91.75 150 VAL A O 1
ATOM 1093 N N . LEU A 1 151 ? -12.07 22.938 11.898 1 92.44 151 LEU A N 1
ATOM 1094 C CA . LEU A 1 151 ? -10.766 22.391 12.242 1 92.44 151 LEU A CA 1
ATOM 1095 C C . LEU A 1 151 ? -10.227 21.516 11.102 1 92.44 151 LEU A C 1
ATOM 1097 O O . LEU A 1 151 ? -9.047 21.594 10.773 1 92.44 151 LEU A O 1
ATOM 1101 N N . GLU A 1 152 ? -11.062 20.766 10.523 1 90.62 152 GLU A N 1
ATOM 1102 C CA . GLU A 1 152 ? -10.656 19.906 9.414 1 90.62 152 GLU A CA 1
ATOM 1103 C C . GLU A 1 152 ? -10.258 20.734 8.195 1 90.62 152 GLU A C 1
ATOM 1105 O O . GLU A 1 152 ? -9.227 20.469 7.562 1 90.62 152 GLU A O 1
ATOM 1110 N N . ALA A 1 153 ? -11.062 21.719 7.91 1 91.5 153 ALA A N 1
ATOM 1111 C CA . ALA A 1 153 ? -10.805 22.578 6.754 1 91.5 153 ALA A CA 1
ATOM 1112 C C . ALA A 1 153 ? -9.516 23.375 6.941 1 91.5 153 ALA A C 1
ATOM 1114 O O . ALA A 1 153 ? -8.75 23.547 5.996 1 91.5 153 ALA A O 1
ATOM 1115 N N . GLU A 1 154 ? -9.352 23.891 8.086 1 92.31 154 GLU A N 1
ATOM 1116 C CA . GLU A 1 154 ? -8.133 24.641 8.391 1 92.31 154 GLU A CA 1
ATOM 1117 C C . GLU A 1 154 ? -6.887 23.797 8.117 1 92.31 154 GLU A C 1
ATOM 1119 O O . GLU A 1 154 ? -5.941 24.281 7.484 1 92.31 154 GLU A O 1
ATOM 1124 N N . GLY A 1 155 ? -6.898 22.609 8.594 1 91.62 155 GLY A N 1
ATOM 1125 C CA . GLY A 1 155 ? -5.766 21.719 8.391 1 91.62 155 GLY A CA 1
ATOM 1126 C C . GLY A 1 155 ? -5.504 21.406 6.926 1 91.62 155 GLY A C 1
ATOM 1127 O O . GLY A 1 155 ? -4.352 21.406 6.484 1 91.62 155 GLY A O 1
ATOM 1128 N N . LEU A 1 156 ? -6.496 21.203 6.176 1 90.5 156 LEU A N 1
ATOM 1129 C CA . LEU A 1 156 ? -6.379 20.828 4.77 1 90.5 156 LEU A CA 1
ATOM 1130 C C . LEU A 1 156 ? -5.848 21.984 3.939 1 90.5 156 LEU A C 1
ATOM 1132 O O . LEU A 1 156 ? -5.195 21.781 2.916 1 90.5 156 LEU A O 1
ATOM 1136 N N . ILE A 1 157 ? -6.121 23.172 4.398 1 90.94 157 ILE A N 1
ATOM 1137 C CA . ILE A 1 157 ? -5.688 24.359 3.666 1 90.94 157 ILE A CA 1
ATOM 1138 C C . ILE A 1 157 ? -4.258 24.719 4.059 1 90.94 157 ILE A C 1
ATOM 1140 O O . ILE A 1 157 ? -3.408 24.938 3.195 1 90.94 157 ILE A O 1
ATOM 1144 N N . LEU A 1 158 ? -3.994 24.672 5.316 1 93.25 158 LEU A N 1
ATOM 1145 C CA . LEU A 1 158 ? -2.729 25.203 5.812 1 93.25 158 LEU A CA 1
ATOM 1146 C C . LEU A 1 158 ? -1.613 24.172 5.664 1 93.25 158 LEU A C 1
ATOM 1148 O O . LEU A 1 158 ? -0.438 24.531 5.57 1 93.25 158 LEU A O 1
ATOM 1152 N N . GLU A 1 159 ? -1.942 22.938 5.59 1 91.5 159 GLU A N 1
ATOM 1153 C CA . GLU A 1 159 ? -0.913 21.906 5.5 1 91.5 159 GLU A CA 1
ATOM 1154 C C . GLU A 1 159 ? -0.126 22.016 4.195 1 91.5 159 GLU A C 1
ATOM 1156 O O . GLU A 1 159 ? 1.102 22.125 4.215 1 91.5 159 GLU A O 1
ATOM 1161 N N . PRO A 1 160 ? -0.764 22.047 3.037 1 90.88 160 PRO A N 1
ATOM 1162 C CA . PRO A 1 160 ? 0.007 22.234 1.805 1 90.88 160 PRO A CA 1
ATOM 1163 C C . PRO A 1 160 ? 0.722 23.594 1.752 1 90.88 160 PRO A C 1
ATOM 1165 O O . PRO A 1 160 ? 1.837 23.672 1.232 1 90.88 160 PRO A O 1
ATOM 1168 N N . ILE A 1 161 ? 0.12 24.594 2.271 1 92.75 161 ILE A N 1
ATOM 1169 C CA . ILE A 1 161 ? 0.723 25.922 2.266 1 92.75 161 ILE A CA 1
ATOM 1170 C C . ILE A 1 161 ? 2.006 25.906 3.094 1 92.75 161 ILE A C 1
ATOM 1172 O O . ILE A 1 161 ? 3.043 26.406 2.65 1 92.75 161 ILE A O 1
ATOM 1176 N N . GLY A 1 162 ? 1.889 25.328 4.277 1 93.44 162 GLY A N 1
ATOM 1177 C CA . GLY A 1 162 ? 3.061 25.234 5.133 1 93.44 162 GLY A CA 1
ATOM 1178 C C . GLY A 1 162 ? 4.191 24.438 4.504 1 93.44 162 GLY A C 1
ATOM 1179 O O . GLY A 1 162 ? 5.355 24.844 4.582 1 93.44 162 GLY A O 1
ATOM 1180 N N . ALA A 1 163 ? 3.863 23.359 3.863 1 91.62 163 ALA A N 1
ATOM 1181 C CA . ALA A 1 163 ? 4.867 22.5 3.246 1 91.62 163 ALA A CA 1
ATOM 1182 C C . ALA A 1 163 ? 5.566 23.203 2.092 1 91.62 163 ALA A C 1
ATOM 1184 O O . ALA A 1 163 ? 6.793 23.156 1.973 1 91.62 163 ALA A O 1
ATOM 1185 N N . VAL A 1 164 ? 4.844 23.891 1.244 1 92.75 164 VAL A N 1
ATOM 1186 C CA . VAL A 1 164 ? 5.406 24.594 0.094 1 92.75 164 VAL A CA 1
ATOM 1187 C C . VAL A 1 164 ? 6.277 25.75 0.569 1 92.75 164 VAL A C 1
ATOM 1189 O O . VAL A 1 164 ? 7.391 25.953 0.076 1 92.75 164 VAL A O 1
ATOM 1192 N N . LEU A 1 165 ? 5.758 26.469 1.496 1 93.75 165 LEU A N 1
ATOM 1193 C CA . LEU A 1 165 ? 6.52 27.594 2.035 1 93.75 165 LEU A CA 1
ATOM 1194 C C . LEU A 1 165 ? 7.816 27.109 2.676 1 93.75 165 LEU A C 1
ATOM 1196 O O . LEU A 1 165 ? 8.867 27.734 2.514 1 93.75 165 LEU A O 1
ATOM 1200 N N . ALA A 1 166 ? 7.727 26.062 3.42 1 94 166 ALA A N 1
ATOM 1201 C CA . ALA A 1 166 ? 8.906 25.5 4.066 1 94 166 ALA A CA 1
ATOM 1202 C C . ALA A 1 166 ? 9.961 25.109 3.037 1 94 166 ALA A C 1
ATOM 1204 O O . ALA A 1 166 ? 11.156 25.344 3.244 1 94 166 ALA A O 1
ATOM 1205 N N . LEU A 1 167 ? 9.531 24.5 1.997 1 91.38 167 LEU A N 1
ATOM 1206 C CA . LEU A 1 167 ? 10.469 24.109 0.955 1 91.38 167 LEU A CA 1
ATOM 1207 C C . LEU A 1 167 ? 11.133 25.328 0.323 1 91.38 167 LEU A C 1
ATOM 1209 O O . LEU A 1 167 ? 12.344 25.328 0.075 1 91.38 167 LEU A O 1
ATOM 1213 N N . LEU A 1 168 ? 10.367 26.297 0.051 1 92.5 168 LEU A N 1
ATOM 1214 C CA . LEU A 1 168 ? 10.906 27.5 -0.583 1 92.5 168 LEU A CA 1
ATOM 1215 C C . LEU A 1 168 ? 11.891 28.203 0.341 1 92.5 168 LEU A C 1
ATOM 1217 O O . LEU A 1 168 ? 12.914 28.703 -0.113 1 92.5 168 LEU A O 1
ATOM 1221 N N . LEU A 1 169 ? 11.57 28.266 1.587 1 93.25 169 LEU A N 1
ATOM 1222 C CA . LEU A 1 169 ? 12.5 28.844 2.553 1 93.25 169 LEU A CA 1
ATOM 1223 C C . LEU A 1 169 ? 13.773 28.016 2.658 1 93.25 169 LEU A C 1
ATOM 1225 O O . LEU A 1 169 ? 14.867 28.562 2.814 1 93.25 169 LEU A O 1
ATOM 1229 N N . LEU A 1 170 ? 13.594 26.719 2.625 1 92.06 170 LEU A N 1
ATOM 1230 C CA . LEU A 1 170 ? 14.75 25.844 2.621 1 92.06 170 LEU A CA 1
ATOM 1231 C C . LEU A 1 170 ? 15.641 26.109 1.409 1 92.06 170 LEU A C 1
ATOM 1233 O O . LEU A 1 170 ? 16.859 26.125 1.526 1 92.06 170 LEU A O 1
ATOM 1237 N N . GLU A 1 171 ? 15 26.266 0.291 1 90.62 171 GLU A N 1
ATOM 1238 C CA . GLU A 1 171 ? 15.734 26.547 -0.938 1 90.62 171 GLU A CA 1
ATOM 1239 C C . GLU A 1 171 ? 16.469 27.875 -0.848 1 90.62 171 GLU A C 1
ATOM 1241 O O . GLU A 1 171 ? 17.547 28.047 -1.435 1 90.62 171 GLU A O 1
ATOM 1246 N N . LEU A 1 172 ? 15.93 28.75 -0.137 1 90.25 172 LEU A N 1
ATOM 1247 C CA . LEU A 1 172 ? 16.609 30.016 0.11 1 90.25 172 LEU A CA 1
ATOM 1248 C C . LEU A 1 172 ? 17.844 29.828 0.987 1 90.25 172 LEU A C 1
ATOM 1250 O O . LEU A 1 172 ? 18.891 30.422 0.739 1 90.25 172 LEU A O 1
ATOM 1254 N N . VAL A 1 173 ? 17.688 28.984 1.949 1 88.81 173 VAL A N 1
ATOM 1255 C CA . VAL A 1 173 ? 18.766 28.734 2.9 1 88.81 173 VAL A CA 1
ATOM 1256 C C . VAL A 1 173 ? 19.922 28.031 2.199 1 88.81 173 VAL A C 1
ATOM 1258 O O . VAL A 1 173 ? 21.094 28.359 2.428 1 88.81 173 VAL A O 1
ATOM 1261 N N . VAL A 1 174 ? 19.594 27.078 1.353 1 88.75 174 VAL A N 1
ATOM 1262 C CA . VAL A 1 174 ? 20.625 26.266 0.717 1 88.75 174 VAL A CA 1
ATOM 1263 C C . VAL A 1 174 ? 21.172 26.984 -0.518 1 88.75 174 VAL A C 1
ATOM 1265 O O . VAL A 1 174 ? 22.172 26.578 -1.092 1 88.75 174 VAL A O 1
ATOM 1268 N N . GLY A 1 175 ? 20.5 28.062 -0.983 1 83.75 175 GLY A N 1
ATOM 1269 C CA . GLY A 1 175 ? 21.031 28.891 -2.047 1 83.75 175 GLY A CA 1
ATOM 1270 C C . GLY A 1 175 ? 20.453 28.562 -3.41 1 83.75 175 GLY A C 1
ATOM 1271 O O . GLY A 1 175 ? 20.984 28.984 -4.438 1 83.75 175 GLY A O 1
ATOM 1272 N N . ASP A 1 176 ? 19.391 27.797 -3.416 1 84 176 ASP A N 1
ATOM 1273 C CA . ASP A 1 176 ? 18.75 27.422 -4.68 1 84 176 ASP A CA 1
ATOM 1274 C C . ASP A 1 176 ? 17.781 28.5 -5.145 1 84 176 ASP A C 1
ATOM 1276 O O . ASP A 1 176 ? 17.375 28.531 -6.312 1 84 176 ASP A O 1
ATOM 1280 N N . LEU A 1 177 ? 17.344 29.281 -4.203 1 82.56 177 LEU A N 1
ATOM 1281 C CA . LEU A 1 177 ? 16.422 30.391 -4.461 1 82.56 177 LEU A CA 1
ATOM 1282 C C . LEU A 1 177 ? 17.047 31.719 -4.02 1 82.56 177 LEU A C 1
ATOM 1284 O O . LEU A 1 177 ? 17.781 31.766 -3.029 1 82.56 177 LEU A O 1
ATOM 1288 N N . HIS A 1 178 ? 16.719 32.719 -4.969 1 85.81 178 HIS A N 1
ATOM 1289 C CA . HIS A 1 178 ? 17.344 34 -4.66 1 85.81 178 HIS A CA 1
ATOM 1290 C C . HIS A 1 178 ? 16.297 35.094 -4.504 1 85.81 178 HIS A C 1
ATOM 1292 O O . HIS A 1 178 ? 15.617 35.438 -5.469 1 85.81 178 HIS A O 1
ATOM 1298 N N . GLY A 1 179 ? 16.156 35.531 -3.264 1 85.56 179 GLY A N 1
ATOM 1299 C CA . GLY A 1 179 ? 15.359 36.75 -3.047 1 85.56 179 GLY A CA 1
ATOM 1300 C C . GLY A 1 179 ? 13.914 36.438 -2.678 1 85.56 179 GLY A C 1
ATOM 1301 O O . GLY A 1 179 ? 13.445 35.312 -2.859 1 85.56 179 GLY A O 1
ATOM 1302 N N . TRP A 1 180 ? 13.18 37.438 -2.242 1 87.81 180 TRP A N 1
ATOM 1303 C CA . TRP A 1 180 ? 11.812 37.344 -1.752 1 87.81 180 TRP A CA 1
ATOM 1304 C C . TRP A 1 180 ? 10.82 37.281 -2.91 1 87.81 180 TRP A C 1
ATOM 1306 O O . TRP A 1 180 ? 9.758 36.656 -2.791 1 87.81 180 TRP A O 1
ATOM 1316 N N . ARG A 1 181 ? 11.18 37.875 -4.008 1 88.19 181 ARG A N 1
ATOM 1317 C CA . ARG A 1 181 ? 10.312 37.844 -5.176 1 88.19 181 ARG A CA 1
ATOM 1318 C C . ARG A 1 181 ? 10.195 36.406 -5.73 1 88.19 181 ARG A C 1
ATOM 1320 O O . ARG A 1 181 ? 9.102 35.969 -6.086 1 88.19 181 ARG A O 1
ATOM 1327 N N . GLU A 1 182 ? 11.336 35.781 -5.77 1 89.56 182 GLU A N 1
ATOM 1328 C CA . GLU A 1 182 ? 11.344 34.406 -6.254 1 89.56 182 GLU A CA 1
ATOM 1329 C C . GLU A 1 182 ? 10.586 33.5 -5.297 1 89.56 182 GLU A C 1
ATOM 1331 O O . GLU A 1 182 ? 9.938 32.531 -5.73 1 89.56 182 GLU A O 1
ATOM 1336 N N . LEU A 1 183 ? 10.719 33.844 -4.062 1 90.56 183 LEU A N 1
ATOM 1337 C CA . LEU A 1 183 ? 9.984 33.062 -3.064 1 90.56 183 LEU A CA 1
ATOM 1338 C C . LEU A 1 183 ? 8.477 33.219 -3.262 1 90.56 183 LEU A C 1
ATOM 1340 O O . LEU A 1 183 ? 7.75 32.219 -3.256 1 90.56 183 LEU A O 1
ATOM 1344 N N . PHE A 1 184 ? 8.086 34.406 -3.451 1 91.62 184 PHE A N 1
ATOM 1345 C CA . PHE A 1 184 ? 6.66 34.688 -3.605 1 91.62 184 PHE A CA 1
ATOM 1346 C C . PHE A 1 184 ? 6.125 34.062 -4.891 1 91.62 184 PHE A C 1
ATOM 1348 O O . PHE A 1 184 ? 5.051 33.469 -4.891 1 91.62 184 PHE A O 1
ATOM 1355 N N . LEU A 1 185 ? 6.816 34.188 -5.977 1 91.06 185 LEU A N 1
ATOM 1356 C CA . LEU A 1 185 ? 6.402 33.594 -7.246 1 91.06 185 LEU A CA 1
ATOM 1357 C C . LEU A 1 185 ? 6.402 32.062 -7.172 1 91.06 185 LEU A C 1
ATOM 1359 O O . LEU A 1 185 ? 5.551 31.422 -7.777 1 91.06 185 LEU A O 1
ATOM 1363 N N . GLY A 1 186 ? 7.398 31.594 -6.457 1 91.31 186 GLY A N 1
ATOM 1364 C CA . GLY A 1 186 ? 7.441 30.156 -6.242 1 91.31 186 GLY A CA 1
ATOM 1365 C C . GLY A 1 186 ? 6.25 29.625 -5.461 1 91.31 186 GLY A C 1
ATOM 1366 O O . GLY A 1 186 ? 5.723 28.562 -5.766 1 91.31 186 GLY A O 1
ATOM 1367 N N . LEU A 1 187 ? 5.926 30.438 -4.5 1 92.88 187 LEU A N 1
ATOM 1368 C CA . LEU A 1 187 ? 4.781 30.062 -3.68 1 92.88 187 LEU A CA 1
ATOM 1369 C C . LEU A 1 187 ? 3.5 30.047 -4.508 1 92.88 187 LEU A C 1
ATOM 1371 O O . LEU A 1 187 ? 2.729 29.078 -4.449 1 92.88 187 LEU A O 1
ATOM 1375 N N . LEU A 1 188 ? 3.297 31.047 -5.289 1 93.69 188 LEU A N 1
ATOM 1376 C CA . LEU A 1 188 ? 2.098 31.172 -6.109 1 93.69 188 LEU A CA 1
ATOM 1377 C C . LEU A 1 188 ? 2.064 30.094 -7.184 1 93.69 188 LEU A C 1
ATOM 1379 O O . LEU A 1 188 ? 1.008 29.516 -7.465 1 93.69 188 LEU A O 1
ATOM 1383 N N . SER A 1 189 ? 3.146 29.875 -7.762 1 93.75 189 SER A N 1
ATOM 1384 C CA . SER A 1 189 ? 3.211 28.891 -8.844 1 93.75 189 SER A CA 1
ATOM 1385 C C . SER A 1 189 ? 2.984 27.484 -8.32 1 93.75 189 SER A C 1
ATOM 1387 O O . SER A 1 189 ? 2.256 26.703 -8.93 1 93.75 189 SER A O 1
ATOM 1389 N N . ARG A 1 190 ? 3.584 27.172 -7.203 1 93.75 190 ARG A N 1
ATOM 1390 C CA . ARG A 1 190 ? 3.477 25.828 -6.664 1 93.75 190 ARG A CA 1
ATOM 1391 C C . ARG A 1 190 ? 2.094 25.578 -6.07 1 93.75 190 ARG A C 1
ATOM 1393 O O . ARG A 1 190 ? 1.488 24.531 -6.301 1 93.75 190 ARG A O 1
ATOM 1400 N N . LEU A 1 191 ? 1.637 26.547 -5.301 1 94.94 191 LEU A N 1
ATOM 1401 C CA . LEU A 1 191 ? 0.301 26.406 -4.734 1 94.94 191 LEU A CA 1
ATOM 1402 C C . LEU A 1 191 ? -0.767 26.516 -5.816 1 94.94 191 LEU A C 1
ATOM 1404 O O . LEU A 1 191 ? -1.665 25.672 -5.902 1 94.94 191 LEU A O 1
ATOM 1408 N N . GLY A 1 192 ? -0.675 27.578 -6.594 1 95.88 192 GLY A N 1
ATOM 1409 C CA . GLY A 1 192 ? -1.639 27.797 -7.66 1 95.88 192 GLY A CA 1
ATOM 1410 C C . GLY A 1 192 ? -1.609 26.719 -8.727 1 95.88 192 GLY A C 1
ATOM 1411 O O . GLY A 1 192 ? -2.66 26.25 -9.172 1 95.88 192 GLY A O 1
ATOM 1412 N N . GLY A 1 193 ? -0.446 26.391 -9.172 1 95.56 193 GLY A N 1
ATOM 1413 C CA . GLY A 1 193 ? -0.297 25.328 -10.133 1 95.56 193 GLY A CA 1
ATOM 1414 C C . GLY A 1 193 ? -0.817 23.984 -9.625 1 95.56 193 GLY A C 1
ATOM 1415 O O . GLY A 1 193 ? -1.485 23.25 -10.359 1 95.56 193 GLY A O 1
ATOM 1416 N N . GLY A 1 194 ? -0.448 23.641 -8.375 1 96.19 194 GLY A N 1
ATOM 1417 C CA . GLY A 1 194 ? -0.958 22.422 -7.773 1 96.19 194 GLY A CA 1
ATOM 1418 C C . GLY A 1 194 ? -2.475 22.375 -7.73 1 96.19 194 GLY A C 1
ATOM 1419 O O . GLY A 1 194 ? -3.074 21.359 -8.117 1 96.19 194 GLY A O 1
ATOM 1420 N N . VAL A 1 195 ? -3.041 23.469 -7.297 1 96.44 195 VAL A N 1
ATOM 1421 C CA . VAL A 1 195 ? -4.496 23.531 -7.188 1 96.44 195 VAL A CA 1
ATOM 1422 C C . VAL A 1 195 ? -5.125 23.422 -8.57 1 96.44 195 VAL A C 1
ATOM 1424 O O . VAL A 1 195 ? -6.129 22.719 -8.75 1 96.44 195 VAL A O 1
ATOM 1427 N N . LEU A 1 196 ? -4.559 24.047 -9.555 1 97.38 196 LEU A N 1
ATOM 1428 C CA . LEU A 1 196 ? -5.094 24.031 -10.906 1 97.38 196 LEU A CA 1
ATOM 1429 C C . LEU A 1 196 ? -5.008 22.625 -11.508 1 97.38 196 LEU A C 1
ATOM 1431 O O . LEU A 1 196 ? -6 22.109 -12.023 1 97.38 196 LEU A O 1
ATOM 1435 N N . ILE A 1 197 ? -3.877 22.031 -11.445 1 97.25 197 ILE A N 1
ATOM 1436 C CA . ILE A 1 197 ? -3.678 20.703 -11.992 1 97.25 197 ILE A CA 1
ATOM 1437 C C . ILE A 1 197 ? -4.535 19.688 -11.227 1 97.25 197 ILE A C 1
ATOM 1439 O O . ILE A 1 197 ? -5.145 18.812 -11.828 1 97.25 197 ILE A O 1
ATOM 1443 N N . GLY A 1 198 ? -4.504 19.828 -9.906 1 97.69 198 GLY A N 1
ATOM 1444 C CA . GLY A 1 198 ? -5.336 18.953 -9.086 1 97.69 198 GLY A CA 1
ATOM 1445 C C . GLY A 1 198 ? -6.812 19.062 -9.414 1 97.69 198 GLY A C 1
ATOM 1446 O O . GLY A 1 198 ? -7.508 18.047 -9.492 1 97.69 198 GLY A O 1
ATOM 1447 N N . SER A 1 199 ? -7.254 20.281 -9.609 1 97.44 199 SER A N 1
ATOM 1448 C CA . SER A 1 199 ? -8.656 20.5 -9.938 1 97.44 199 SER A CA 1
ATOM 1449 C C . SER A 1 199 ? -9.008 19.906 -11.297 1 97.44 199 SER A C 1
ATOM 1451 O O . SER A 1 199 ? -10.07 19.312 -11.477 1 97.44 199 SER A O 1
ATOM 1453 N N . LEU A 1 200 ? -8.133 20.094 -12.242 1 97.5 200 LEU A N 1
ATOM 1454 C CA . LEU A 1 200 ? -8.359 19.531 -13.57 1 97.5 200 LEU A CA 1
ATOM 1455 C C . LEU A 1 200 ? -8.383 18 -13.516 1 97.5 200 LEU A C 1
ATOM 1457 O O . LEU A 1 200 ? -9.266 17.375 -14.102 1 97.5 200 LEU A O 1
ATOM 1461 N N . ALA A 1 201 ? -7.434 17.438 -12.844 1 96.75 201 ALA A N 1
ATOM 1462 C CA . ALA A 1 201 ? -7.398 15.984 -12.695 1 96.75 201 ALA A CA 1
ATOM 1463 C C . ALA A 1 201 ? -8.633 15.477 -11.961 1 96.75 201 ALA A C 1
ATOM 1465 O O . ALA A 1 201 ? -9.172 14.422 -12.297 1 96.75 201 ALA A O 1
ATOM 1466 N N . GLY A 1 202 ? -9.016 16.234 -10.898 1 96.19 202 GLY A N 1
ATOM 1467 C CA . GLY A 1 202 ? -10.227 15.875 -10.172 1 96.19 202 GLY A CA 1
ATOM 1468 C C . GLY A 1 202 ? -11.469 15.891 -11.039 1 96.19 202 GLY A C 1
ATOM 1469 O O . GLY A 1 202 ? -12.344 15.031 -10.898 1 96.19 202 GLY A O 1
ATOM 1470 N N . LEU A 1 203 ? -11.57 16.844 -11.914 1 95.62 203 LEU A N 1
ATOM 1471 C CA . LEU A 1 203 ? -12.703 16.938 -12.828 1 95.62 203 LEU A CA 1
ATOM 1472 C C . LEU A 1 203 ? -12.734 15.758 -13.789 1 95.62 203 LEU A C 1
ATOM 1474 O O . LEU A 1 203 ? -13.789 15.18 -14.031 1 95.62 203 LEU A O 1
ATOM 1478 N N . PHE A 1 204 ? -11.594 15.438 -14.336 1 94.94 204 PHE A N 1
ATOM 1479 C CA . PHE A 1 204 ? -11.508 14.312 -15.258 1 94.94 204 PHE A CA 1
ATOM 1480 C C . PHE A 1 204 ? -11.859 13.008 -14.547 1 94.94 204 PHE A C 1
ATOM 1482 O O . PHE A 1 204 ? -12.562 12.164 -15.102 1 94.94 204 PHE A O 1
ATOM 1489 N N . LEU A 1 205 ? -11.336 12.836 -13.375 1 93.69 205 LEU A N 1
ATOM 1490 C CA . LEU A 1 205 ? -11.641 11.641 -12.602 1 93.69 205 LEU A CA 1
ATOM 1491 C C . LEU A 1 205 ? -13.133 11.578 -12.266 1 93.69 205 LEU A C 1
ATOM 1493 O O . LEU A 1 205 ? -13.75 10.516 -12.383 1 93.69 205 LEU A O 1
ATOM 1497 N N . SER A 1 206 ? -13.656 12.695 -11.828 1 92.25 206 SER A N 1
ATOM 1498 C CA . SER A 1 206 ? -15.07 12.75 -11.492 1 92.25 206 SER A CA 1
ATOM 1499 C C . SER A 1 206 ? -15.938 12.367 -12.688 1 92.25 206 SER A C 1
ATOM 1501 O O . SER A 1 206 ? -16.906 11.617 -12.547 1 92.25 206 SER A O 1
ATOM 1503 N N . GLU A 1 207 ? -15.648 12.859 -13.82 1 90 207 GLU A N 1
ATOM 1504 C CA . GLU A 1 207 ? -16.391 12.547 -15.047 1 90 207 GLU A CA 1
ATOM 1505 C C . GLU A 1 207 ? -16.234 11.078 -15.422 1 90 207 GLU A C 1
ATOM 1507 O O . GLU A 1 207 ? -17.188 10.445 -15.875 1 90 207 GLU A O 1
ATOM 1512 N N . GLY A 1 208 ? -15.023 10.57 -15.32 1 87.44 208 GLY A N 1
ATOM 1513 C CA . GLY A 1 208 ? -14.797 9.156 -15.578 1 87.44 208 GLY A CA 1
ATOM 1514 C C . GLY A 1 208 ? -15.594 8.25 -14.664 1 87.44 208 GLY A C 1
ATOM 1515 O O . GLY A 1 208 ? -16.141 7.238 -15.109 1 87.44 208 GLY A O 1
ATOM 1516 N N . LEU A 1 209 ? -15.641 8.609 -13.406 1 88.06 209 LEU A N 1
ATOM 1517 C CA . LEU A 1 209 ? -16.375 7.812 -12.43 1 88.06 209 LEU A CA 1
ATOM 1518 C C . LEU A 1 209 ? -17.875 7.852 -12.711 1 88.06 209 LEU A C 1
ATOM 1520 O O . LEU A 1 209 ? -18.578 6.871 -12.469 1 88.06 209 LEU A O 1
ATOM 1524 N N . LYS A 1 210 ? -18.359 8.961 -13.164 1 84.19 210 LYS A N 1
ATOM 1525 C CA . LYS A 1 210 ? -19.766 9.102 -13.508 1 84.19 210 LYS A CA 1
ATOM 1526 C C . LYS A 1 210 ? -20.125 8.18 -14.672 1 84.19 210 LYS A C 1
ATOM 1528 O O . LYS A 1 210 ? -21.234 7.629 -14.711 1 84.19 210 LYS A O 1
ATOM 1533 N N . ARG A 1 211 ? -19.234 8.047 -15.555 1 83.12 211 ARG A N 1
ATOM 1534 C CA . ARG A 1 211 ? -19.5 7.262 -16.75 1 83.12 211 ARG A CA 1
ATOM 1535 C C . ARG A 1 211 ? -19.453 5.766 -16.453 1 83.12 211 ARG A C 1
ATOM 1537 O O . ARG A 1 211 ? -20 4.957 -17.203 1 83.12 211 ARG A O 1
ATOM 1544 N N . LEU A 1 212 ? -18.625 5.402 -15.469 1 78.06 212 LEU A N 1
ATOM 1545 C CA . LEU A 1 212 ? -18.531 3.994 -15.102 1 78.06 212 LEU A CA 1
ATOM 1546 C C . LEU A 1 212 ? -19.781 3.549 -14.336 1 78.06 212 LEU A C 1
ATOM 1548 O O . LEU A 1 212 ? -19.734 2.57 -13.586 1 78.06 212 LEU A O 1
ATOM 1552 N N . ARG A 1 213 ? -21.016 3.959 -14.523 1 60.16 213 ARG A N 1
ATOM 1553 C CA . ARG A 1 213 ? -22.328 3.889 -13.891 1 60.16 213 ARG A CA 1
ATOM 1554 C C . ARG A 1 213 ? -22.547 2.529 -13.234 1 60.16 213 ARG A C 1
ATOM 1556 O O . ARG A 1 213 ? -23.375 2.395 -12.336 1 60.16 213 ARG A O 1
ATOM 1563 N N . SER A 1 214 ? -22.031 1.328 -13.617 1 56.25 214 SER A N 1
ATOM 1564 C CA . SER A 1 214 ? -22.672 0.15 -13.047 1 56.25 214 SER A CA 1
ATOM 1565 C C . SER A 1 214 ? -21.969 -0.305 -11.773 1 56.25 214 SER A C 1
ATOM 1567 O O . SER A 1 214 ? -20.75 -0.141 -11.648 1 56.25 214 SER A O 1
ATOM 1569 N N . GLU A 1 215 ? -22.703 -0.53 -10.555 1 54 215 GLU A N 1
ATOM 1570 C CA . GLU A 1 215 ? -22.469 -0.938 -9.172 1 54 215 GLU A CA 1
ATOM 1571 C C . GLU A 1 215 ? -21.375 -1.993 -9.086 1 54 215 GLU A C 1
ATOM 1573 O O . GLU A 1 215 ? -20.547 -1.958 -8.172 1 54 215 GLU A O 1
ATOM 1578 N N . PRO A 1 216 ? -21.328 -2.92 -10.156 1 56.91 216 PRO A N 1
ATOM 1579 C CA . PRO A 1 216 ? -20.5 -4.105 -9.914 1 56.91 216 PRO A CA 1
ATOM 1580 C C . PRO A 1 216 ? -19 -3.801 -9.969 1 56.91 216 PRO A C 1
ATOM 1582 O O . PRO A 1 216 ? -18.188 -4.656 -9.625 1 56.91 216 PRO A O 1
ATOM 1585 N N . TYR A 1 217 ? -18.703 -2.381 -9.891 1 68.25 217 TYR A N 1
ATOM 1586 C CA . TYR A 1 217 ? -17.297 -2.24 -10.242 1 68.25 217 TYR A CA 1
ATOM 1587 C C . TYR A 1 217 ? -16.562 -1.381 -9.227 1 68.25 217 TYR A C 1
ATOM 1589 O O . TYR A 1 217 ? -15.773 -0.502 -9.594 1 68.25 217 TYR A O 1
ATOM 1597 N N . ILE A 1 218 ? -16.719 -1.691 -8.016 1 80.19 218 ILE A N 1
ATOM 1598 C CA . ILE A 1 218 ? -16.109 -0.881 -6.973 1 80.19 218 ILE A CA 1
ATOM 1599 C C . ILE A 1 218 ? -14.586 -0.997 -7.051 1 80.19 218 ILE A C 1
ATOM 1601 O O . ILE A 1 218 ? -13.867 -0.022 -6.809 1 80.19 218 ILE A O 1
ATOM 1605 N N . GLY A 1 219 ? -14.195 -2.068 -7.457 1 83.25 219 GLY A N 1
ATOM 1606 C CA . GLY A 1 219 ? -12.758 -2.297 -7.57 1 83.25 219 GLY A CA 1
ATOM 1607 C C . GLY A 1 219 ? -12.102 -1.439 -8.633 1 83.25 219 GLY A C 1
ATOM 1608 O O . GLY A 1 219 ? -11.047 -0.846 -8.391 1 83.25 219 GLY A O 1
ATOM 1609 N N . ILE A 1 220 ? -12.797 -1.294 -9.711 1 86.38 220 ILE A N 1
ATOM 1610 C CA . ILE A 1 220 ? -12.242 -0.524 -10.82 1 86.38 220 ILE A CA 1
ATOM 1611 C C . ILE A 1 220 ? -12.25 0.962 -10.469 1 86.38 220 ILE A C 1
ATOM 1613 O O . ILE A 1 220 ? -11.328 1.698 -10.836 1 86.38 220 ILE A O 1
ATOM 1617 N N . ARG A 1 221 ? -13.273 1.349 -9.82 1 89.62 221 ARG A N 1
ATOM 1618 C CA . ARG A 1 221 ? -13.375 2.744 -9.406 1 89.62 221 ARG A CA 1
ATOM 1619 C C . ARG A 1 221 ? -12.25 3.111 -8.445 1 89.62 221 ARG A C 1
ATOM 1621 O O . ARG A 1 221 ? -11.656 4.188 -8.555 1 89.62 221 ARG A O 1
ATOM 1628 N N . LEU A 1 222 ? -12.008 2.236 -7.551 1 91.06 222 LEU A N 1
ATOM 1629 C CA . LEU A 1 222 ? -10.93 2.459 -6.594 1 91.06 222 LEU A CA 1
ATOM 1630 C C . LEU A 1 222 ? -9.578 2.52 -7.301 1 91.06 222 LEU A C 1
ATOM 1632 O O . LEU A 1 222 ? -8.766 3.406 -7.023 1 91.06 222 LEU A O 1
ATOM 1636 N N . GLN A 1 223 ? -9.391 1.624 -8.164 1 91.44 223 GLN A N 1
ATOM 1637 C CA . GLN A 1 223 ? -8.102 1.548 -8.852 1 91.44 223 GLN A CA 1
ATOM 1638 C C . GLN A 1 223 ? -7.879 2.768 -9.734 1 91.44 223 GLN A C 1
ATOM 1640 O O . GLN A 1 223 ? -6.773 3.303 -9.797 1 91.44 223 GLN A O 1
ATOM 1645 N N . LEU A 1 224 ? -8.883 3.174 -10.414 1 91.81 224 LEU A N 1
ATOM 1646 C CA . LEU A 1 224 ? -8.781 4.371 -11.242 1 91.81 224 LEU A CA 1
ATOM 1647 C C . LEU A 1 224 ? -8.484 5.598 -10.383 1 91.81 224 LEU A C 1
ATOM 1649 O O . LEU A 1 224 ? -7.672 6.441 -10.766 1 91.81 224 LEU A O 1
ATOM 1653 N N . THR A 1 225 ? -9.195 5.684 -9.312 1 94.06 225 THR A N 1
ATOM 1654 C CA . THR A 1 225 ? -8.992 6.809 -8.406 1 94.06 225 THR A CA 1
ATOM 1655 C C . THR A 1 225 ? -7.555 6.848 -7.902 1 94.06 225 THR A C 1
ATOM 1657 O O . THR A 1 225 ? -6.891 7.883 -7.98 1 94.06 225 THR A O 1
ATOM 1660 N N . LEU A 1 226 ? -7.047 5.73 -7.406 1 95 226 LEU A N 1
ATOM 1661 C CA . LEU A 1 226 ? -5.684 5.66 -6.895 1 95 226 LEU A CA 1
ATOM 1662 C C . LEU A 1 226 ? -4.672 5.922 -8.008 1 95 226 LEU A C 1
ATOM 1664 O O . LEU A 1 226 ? -3.658 6.59 -7.785 1 95 226 LEU A O 1
ATOM 1668 N N . GLY A 1 227 ? -4.957 5.367 -9.18 1 94.56 227 GLY A N 1
ATOM 1669 C CA . GLY A 1 227 ? -4.09 5.621 -10.32 1 94.56 227 GLY A CA 1
ATOM 1670 C C . GLY A 1 227 ? -3.949 7.094 -10.648 1 94.56 227 GLY A C 1
ATOM 1671 O O . GLY A 1 227 ? -2.84 7.586 -10.859 1 94.56 227 GLY A O 1
ATOM 1672 N N . VAL A 1 228 ? -5.039 7.766 -10.641 1 95.5 228 VAL A N 1
ATOM 1673 C CA . VAL A 1 228 ? -5.039 9.188 -10.969 1 95.5 228 VAL A CA 1
ATOM 1674 C C . VAL A 1 228 ? -4.344 9.977 -9.859 1 95.5 228 VAL A C 1
ATOM 1676 O O . VAL A 1 228 ? -3.543 10.875 -10.133 1 95.5 228 VAL A O 1
ATOM 1679 N N . VAL A 1 229 ? -4.633 9.648 -8.617 1 95.94 229 VAL A N 1
ATOM 1680 C CA . VAL A 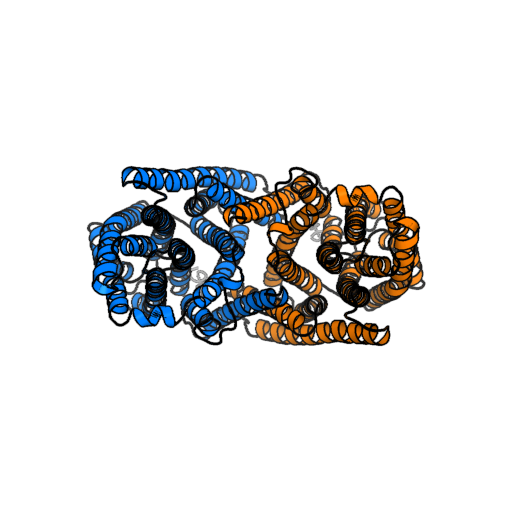1 229 ? -4.078 10.383 -7.484 1 95.94 229 VAL A CA 1
ATOM 1681 C C . VAL A 1 229 ? -2.559 10.219 -7.461 1 95.94 229 VAL A C 1
ATOM 1683 O O . VAL A 1 229 ? -1.828 11.203 -7.293 1 95.94 229 VAL A O 1
ATOM 1686 N N . PHE A 1 230 ? -2.053 9.047 -7.652 1 95.31 230 PHE A N 1
ATOM 1687 C CA . PHE A 1 230 ? -0.618 8.797 -7.602 1 95.31 230 PHE A CA 1
ATOM 1688 C C . PHE A 1 230 ? 0.081 9.391 -8.82 1 95.31 230 PHE A C 1
ATOM 1690 O O . PHE A 1 230 ? 1.19 9.914 -8.703 1 95.31 230 PHE A O 1
ATOM 1697 N N . LEU A 1 231 ? -0.557 9.289 -9.961 1 94.88 231 LEU A N 1
ATOM 1698 C CA . LEU A 1 231 ? 0.017 9.922 -11.141 1 94.88 231 LEU A CA 1
ATOM 1699 C C . LEU A 1 231 ? 0.06 11.438 -10.969 1 94.88 231 LEU A C 1
ATOM 1701 O O . LEU A 1 231 ? 1.042 12.078 -11.352 1 94.88 231 LEU A O 1
ATOM 1705 N N . LEU A 1 232 ? -1.064 11.945 -10.469 1 96.12 232 LEU A N 1
ATOM 1706 C CA . LEU A 1 232 ? -1.151 13.383 -10.203 1 96.12 232 LEU A CA 1
ATOM 1707 C C . LEU A 1 232 ? -0.013 13.836 -9.297 1 96.12 232 LEU A C 1
ATOM 1709 O O . LEU A 1 232 ? 0.66 14.828 -9.586 1 96.12 232 LEU A O 1
ATOM 1713 N N . TYR A 1 233 ? 0.169 13.117 -8.227 1 94.12 233 TYR A N 1
ATOM 1714 C CA . TYR A 1 233 ? 1.248 13.453 -7.301 1 94.12 233 TYR A CA 1
ATOM 1715 C C . TYR A 1 233 ? 2.6 13.406 -8 1 94.12 233 TYR A C 1
ATOM 1717 O O . TYR A 1 233 ? 3.408 14.328 -7.871 1 94.12 233 TYR A O 1
ATOM 1725 N N . GLY A 1 234 ? 2.857 12.328 -8.734 1 92.19 234 GLY A N 1
ATOM 1726 C CA . GLY A 1 234 ? 4.121 12.164 -9.43 1 92.19 234 GLY A CA 1
ATOM 1727 C C . GLY A 1 234 ? 4.379 13.258 -10.461 1 92.19 234 GLY A C 1
ATOM 1728 O O . GLY A 1 234 ? 5.477 13.812 -10.523 1 92.19 234 GLY A O 1
ATOM 1729 N N . VAL A 1 235 ? 3.408 13.578 -11.203 1 93.19 235 VAL A N 1
ATOM 1730 C CA . VAL A 1 235 ? 3.547 14.578 -12.258 1 93.19 235 VAL A CA 1
ATOM 1731 C C . VAL A 1 235 ? 3.775 15.953 -11.648 1 93.19 235 VAL A C 1
ATOM 1733 O O . VAL A 1 235 ? 4.641 16.703 -12.102 1 93.19 235 VAL A O 1
ATOM 1736 N N . CYS A 1 236 ? 3.004 16.266 -10.625 1 93.44 236 CYS A N 1
ATOM 1737 C CA . CYS A 1 236 ? 3.143 17.562 -9.969 1 93.44 236 CYS A CA 1
ATOM 1738 C C . CYS A 1 236 ? 4.523 17.719 -9.344 1 93.44 236 CYS A C 1
ATOM 1740 O O . CYS A 1 236 ? 5.16 18.766 -9.477 1 93.44 236 CYS A O 1
ATOM 1742 N N . GLU A 1 237 ? 4.949 16.672 -8.664 1 89.94 237 GLU A N 1
ATOM 1743 C CA . GLU A 1 237 ? 6.258 16.734 -8.023 1 89.94 237 GLU A CA 1
ATOM 1744 C C . GLU A 1 237 ? 7.371 16.859 -9.062 1 89.94 237 GLU A C 1
ATOM 1746 O O . GLU A 1 237 ? 8.398 17.5 -8.805 1 89.94 237 GLU A O 1
ATOM 1751 N N . TRP A 1 238 ? 7.141 16.25 -10.219 1 87.56 238 TRP A N 1
ATOM 1752 C CA . TRP A 1 238 ? 8.125 16.312 -11.297 1 87.56 238 TRP A CA 1
ATOM 1753 C C . TRP A 1 238 ? 8.148 17.703 -11.938 1 87.56 238 TRP A C 1
ATOM 1755 O O . TRP A 1 238 ? 9.219 18.234 -12.25 1 87.56 238 TRP A O 1
ATOM 1765 N N . LEU A 1 239 ? 6.984 18.328 -12.117 1 89.31 239 LEU A N 1
ATOM 1766 C CA . LEU A 1 239 ? 6.875 19.625 -12.781 1 89.31 239 LEU A CA 1
ATOM 1767 C C . LEU A 1 239 ? 7.191 20.766 -11.812 1 89.31 239 LEU A C 1
ATOM 1769 O O . LEU A 1 239 ? 7.934 21.688 -12.156 1 89.31 239 LEU A O 1
ATOM 1773 N N . LEU A 1 240 ? 6.531 20.75 -10.617 1 89.75 240 LEU A N 1
ATOM 1774 C CA . LEU A 1 240 ? 6.656 21.75 -9.57 1 89.75 240 LEU A CA 1
ATOM 1775 C C . LEU A 1 240 ? 6.805 21.094 -8.203 1 89.75 240 LEU A C 1
ATOM 1777 O O . LEU A 1 240 ? 5.809 20.781 -7.551 1 89.75 240 LEU A O 1
ATOM 1781 N N . PRO A 1 241 ? 8.023 21.094 -7.773 1 85.62 241 PRO A N 1
ATOM 1782 C CA . PRO A 1 241 ? 8.25 20.391 -6.508 1 85.62 241 PRO A CA 1
ATOM 1783 C C . PRO A 1 241 ? 7.316 20.875 -5.395 1 85.62 241 PRO A C 1
ATOM 1785 O O . PRO A 1 241 ? 7.102 22.078 -5.234 1 85.62 241 PRO A O 1
ATOM 1788 N N . GLU A 1 242 ? 6.719 19.969 -4.613 1 85.44 242 GLU A N 1
ATOM 1789 C CA . GLU A 1 242 ? 5.84 20.141 -3.461 1 85.44 242 GLU A CA 1
ATOM 1790 C C . GLU A 1 242 ? 4.453 20.609 -3.889 1 85.44 242 GLU A C 1
ATOM 1792 O O . GLU A 1 242 ? 3.639 21 -3.051 1 85.44 242 GLU A O 1
ATOM 1797 N N . SER A 1 243 ? 4.195 20.609 -5.141 1 92.5 243 SER A N 1
ATOM 1798 C CA . SER A 1 243 ? 2.869 21 -5.609 1 92.5 243 SER A CA 1
ATOM 1799 C C . SER A 1 243 ? 1.909 19.812 -5.578 1 92.5 243 SER A C 1
ATOM 1801 O O . SER A 1 243 ? 0.707 19.984 -5.797 1 92.5 243 SER A O 1
ATOM 1803 N N . GLY A 1 244 ? 2.434 18.656 -5.289 1 93.88 244 GLY A N 1
ATOM 1804 C CA . GLY A 1 244 ? 1.608 17.469 -5.219 1 93.88 244 GLY A CA 1
ATOM 1805 C C . GLY A 1 244 ? 0.605 17.5 -4.082 1 93.88 244 GLY A C 1
ATOM 1806 O O . GLY A 1 244 ? -0.497 16.969 -4.203 1 93.88 244 GLY A O 1
ATOM 1807 N N . LEU A 1 245 ? 0.988 18.141 -2.957 1 93.38 245 LEU A N 1
ATOM 1808 C CA . LEU A 1 245 ? 0.132 18.156 -1.776 1 93.38 245 LEU A CA 1
ATOM 1809 C C . LEU A 1 245 ? -1.123 18.984 -2.027 1 93.38 245 LEU A C 1
ATOM 1811 O O . LEU A 1 245 ? -2.242 18.484 -1.896 1 93.38 245 LEU A O 1
ATOM 1815 N N . PRO A 1 246 ? -0.941 20.234 -2.459 1 95.12 246 PRO A N 1
ATOM 1816 C CA . PRO A 1 246 ? -2.156 21 -2.766 1 95.12 246 PRO A CA 1
ATOM 1817 C C . PRO A 1 246 ? -2.963 20.391 -3.906 1 95.12 246 PRO A C 1
ATOM 1819 O O . PRO A 1 246 ? -4.191 20.484 -3.92 1 95.12 246 PRO A O 1
ATOM 1822 N N . ALA A 1 247 ? -2.316 19.797 -4.875 1 97.44 247 ALA A N 1
ATOM 1823 C CA . ALA A 1 247 ? -3.01 19.141 -5.98 1 97.44 247 ALA A CA 1
ATOM 1824 C C . ALA A 1 247 ? -3.908 18.016 -5.473 1 97.44 247 ALA A C 1
ATOM 1826 O O . ALA A 1 247 ? -5.039 17.859 -5.941 1 97.44 247 ALA A O 1
ATOM 1827 N N . SER A 1 248 ? -3.396 17.219 -4.562 1 96.31 248 SER A N 1
ATOM 1828 C CA . SER A 1 248 ? -4.156 16.109 -4.02 1 96.31 248 SER A CA 1
ATOM 1829 C C . SER A 1 248 ? -5.395 16.578 -3.273 1 96.31 248 SER A C 1
ATOM 1831 O O . SER A 1 248 ? -6.477 16 -3.418 1 96.31 248 SER A O 1
ATOM 1833 N N . VAL A 1 249 ? -5.289 17.656 -2.473 1 94.31 249 VAL A N 1
ATOM 1834 C CA . VAL A 1 249 ? -6.426 18.219 -1.751 1 94.31 249 VAL A CA 1
ATOM 1835 C C . VAL A 1 249 ? -7.465 18.734 -2.744 1 94.31 249 VAL A C 1
ATOM 1837 O O . VAL A 1 249 ? -8.656 18.469 -2.6 1 94.31 249 VAL A O 1
ATOM 1840 N N . ALA A 1 250 ? -6.973 19.469 -3.727 1 96.5 250 ALA A N 1
ATOM 1841 C CA . ALA A 1 250 ? -7.863 20.047 -4.727 1 96.5 250 ALA A CA 1
ATOM 1842 C C . ALA A 1 250 ? -8.609 18.969 -5.5 1 96.5 250 ALA A C 1
ATOM 1844 O O . ALA A 1 250 ? -9.812 19.078 -5.75 1 96.5 250 ALA A O 1
ATOM 1845 N N . ALA A 1 251 ? -7.879 17.953 -5.934 1 97.31 251 ALA A N 1
ATOM 1846 C CA . ALA A 1 251 ? -8.508 16.844 -6.648 1 97.31 251 ALA A CA 1
ATOM 1847 C C . ALA A 1 251 ? -9.578 16.172 -5.785 1 97.31 251 ALA A C 1
ATOM 1849 O O . ALA A 1 251 ? -10.68 15.891 -6.266 1 97.31 251 ALA A O 1
ATOM 1850 N N . GLY A 1 252 ? -9.258 15.883 -4.543 1 95.75 252 GLY A N 1
ATOM 1851 C CA . GLY A 1 252 ? -10.234 15.312 -3.631 1 95.75 252 GLY A CA 1
ATOM 1852 C C . GLY A 1 252 ? -11.477 16.172 -3.469 1 95.75 252 GLY A C 1
ATOM 1853 O O . GLY A 1 252 ? -12.594 15.656 -3.459 1 95.75 252 GLY A O 1
ATOM 1854 N N . PHE A 1 253 ? -11.258 17.406 -3.33 1 93.62 253 PHE A N 1
ATOM 1855 C CA . PHE A 1 253 ? -12.367 18.344 -3.154 1 93.62 253 PHE A CA 1
ATOM 1856 C C . PHE A 1 253 ? -13.297 18.312 -4.359 1 93.62 253 PHE A C 1
ATOM 1858 O O . PHE A 1 253 ? -14.523 18.266 -4.203 1 93.62 253 PHE A O 1
ATOM 1865 N N . VAL A 1 254 ? -12.758 18.328 -5.551 1 94.38 254 VAL A N 1
ATOM 1866 C CA . VAL A 1 254 ? -13.539 18.328 -6.781 1 94.38 254 VAL A CA 1
ATOM 1867 C C . VAL A 1 254 ? -14.312 17.016 -6.902 1 94.38 254 VAL A C 1
ATOM 1869 O O . VAL A 1 254 ? -15.508 17.016 -7.203 1 94.38 254 VAL A O 1
ATOM 1872 N N . VAL A 1 255 ? -13.664 15.914 -6.648 1 93.31 255 VAL A N 1
ATOM 1873 C CA . VAL A 1 255 ? -14.305 14.602 -6.754 1 93.31 255 VAL A CA 1
ATOM 1874 C C . VAL A 1 255 ? -15.383 14.469 -5.684 1 93.31 255 VAL A C 1
ATOM 1876 O O . VAL A 1 255 ? -16.406 13.828 -5.906 1 93.31 255 VAL A O 1
ATOM 1879 N N . GLY A 1 256 ? -15.148 15.031 -4.508 1 91 256 GLY A N 1
ATOM 1880 C CA . GLY A 1 256 ? -16.078 14.953 -3.396 1 91 256 GLY A CA 1
ATOM 1881 C C . GLY A 1 256 ? -17.391 15.672 -3.662 1 91 256 GLY A C 1
ATOM 1882 O O . GLY A 1 256 ? -18.391 15.438 -2.973 1 91 256 GLY A O 1
ATOM 1883 N N . GLN A 1 257 ? -17.438 16.562 -4.602 1 87.19 257 GLN A N 1
ATOM 1884 C CA . GLN A 1 257 ? -18.641 17.328 -4.918 1 87.19 257 GLN A CA 1
ATOM 1885 C C . GLN A 1 257 ? -19.625 16.5 -5.746 1 87.19 257 GLN A C 1
ATOM 1887 O O . GLN A 1 257 ? -20.75 16.922 -6.012 1 87.19 257 GLN A O 1
ATOM 1892 N N . ARG A 1 258 ? -19.25 15.32 -6.102 1 80.62 258 ARG A N 1
ATOM 1893 C CA . ARG A 1 258 ? -20.141 14.469 -6.887 1 80.62 258 ARG A CA 1
ATOM 1894 C C . ARG A 1 258 ? -21.312 13.977 -6.051 1 80.62 258 ARG A C 1
ATOM 1896 O O . ARG A 1 258 ? -21.234 13.922 -4.82 1 80.62 258 ARG A O 1
ATOM 1903 N N . PRO A 1 259 ? -22.5 13.641 -6.746 1 71.62 259 PRO A N 1
ATOM 1904 C CA . PRO A 1 259 ? -23.688 13.18 -6.004 1 71.62 259 PRO A CA 1
ATOM 1905 C C . PRO A 1 259 ? -23.453 11.844 -5.297 1 71.62 259 PRO A C 1
ATOM 1907 O O . PRO A 1 259 ? -22.672 11.016 -5.781 1 71.62 259 PRO A O 1
ATOM 1910 N N . SER A 1 260 ? -24 11.672 -4.082 1 63.47 260 SER A N 1
ATOM 1911 C CA . SER A 1 260 ? -23.766 10.672 -3.051 1 63.47 260 SER A CA 1
ATOM 1912 C C . SER A 1 260 ? -24.156 9.281 -3.539 1 63.47 260 SER A C 1
ATOM 1914 O O . SER A 1 260 ? -23.578 8.281 -3.113 1 63.47 260 SER A O 1
ATOM 1916 N N . THR A 1 261 ? -25.188 9.062 -4.277 1 57.75 261 THR A N 1
ATOM 1917 C CA . THR A 1 261 ? -25.75 7.75 -4.57 1 57.75 261 THR A CA 1
ATOM 1918 C C . THR A 1 261 ? -24.672 6.781 -5.023 1 57.75 261 THR A C 1
ATOM 1920 O O . THR A 1 261 ? -24.766 5.574 -4.793 1 57.75 261 THR A O 1
ATOM 1923 N N . GLN A 1 262 ? -23.688 7.227 -5.574 1 58 262 GLN A N 1
ATOM 1924 C CA . GLN A 1 262 ? -22.688 6.355 -6.184 1 58 262 GLN A CA 1
ATOM 1925 C C . GLN A 1 262 ? -21.359 6.43 -5.43 1 58 262 GLN A C 1
ATOM 1927 O O . GLN A 1 262 ? -20.5 5.559 -5.586 1 58 262 GLN A O 1
ATOM 1932 N N . ALA A 1 263 ? -21.406 7.285 -4.348 1 64.44 263 ALA A N 1
ATOM 1933 C CA . ALA A 1 263 ? -20.109 7.715 -3.861 1 64.44 263 ALA A CA 1
ATOM 1934 C C . ALA A 1 263 ? -19.766 7.031 -2.543 1 64.44 263 ALA A C 1
ATOM 1936 O O . ALA A 1 263 ? -18.578 6.852 -2.221 1 64.44 263 ALA A O 1
ATOM 1937 N N . ASN A 1 264 ? -20.656 6.355 -2.004 1 78.81 264 ASN A N 1
ATOM 1938 C CA . ASN A 1 264 ? -20.469 6.027 -0.594 1 78.81 264 ASN A CA 1
ATOM 1939 C C . ASN A 1 264 ? -19.5 4.859 -0.413 1 78.81 264 ASN A C 1
ATOM 1941 O O . ASN A 1 264 ? -18.578 4.93 0.409 1 78.81 264 ASN A O 1
ATOM 1945 N N . GLU A 1 265 ? -19.656 3.916 -1.295 1 83.12 265 GLU A N 1
ATOM 1946 C CA . GLU A 1 265 ? -18.797 2.746 -1.089 1 83.12 265 GLU A CA 1
ATOM 1947 C C . GLU A 1 265 ? -17.344 3.051 -1.441 1 83.12 265 GLU A C 1
ATOM 1949 O O . GLU A 1 265 ? -16.438 2.623 -0.737 1 83.12 265 GLU A O 1
ATOM 1954 N N . LEU A 1 266 ? -17.203 3.811 -2.49 1 88.19 266 LEU A N 1
ATOM 1955 C CA . LEU A 1 266 ? -15.859 4.18 -2.908 1 88.19 266 LEU A CA 1
ATOM 1956 C C . LEU A 1 266 ? -15.188 5.066 -1.863 1 88.19 266 LEU A C 1
ATOM 1958 O O . LEU A 1 266 ? -14.031 4.84 -1.505 1 88.19 266 LEU A O 1
ATOM 1962 N N . ASP A 1 267 ? -15.977 6.012 -1.361 1 89.75 267 ASP A N 1
ATOM 1963 C CA . ASP A 1 267 ? -15.43 6.934 -0.37 1 89.75 267 ASP A CA 1
ATOM 1964 C C . ASP A 1 267 ? -15.039 6.199 0.909 1 89.75 267 ASP A C 1
ATOM 1966 O O . ASP A 1 267 ? -14.039 6.539 1.547 1 89.75 267 ASP A O 1
ATOM 1970 N N . LYS A 1 268 ? -15.82 5.234 1.224 1 87.25 268 LYS A N 1
ATOM 1971 C CA . LYS A 1 268 ? -15.516 4.426 2.402 1 87.25 268 LYS A CA 1
ATOM 1972 C C . LYS A 1 268 ? -14.219 3.65 2.219 1 87.25 268 LYS A C 1
ATOM 1974 O O . LYS A 1 268 ? -13.414 3.551 3.148 1 87.25 268 LYS A O 1
ATOM 1979 N N . LEU A 1 269 ? -14.039 3.148 1.059 1 88.38 269 LEU A N 1
ATOM 1980 C CA . LEU A 1 269 ? -12.828 2.389 0.77 1 88.38 269 LEU A CA 1
ATOM 1981 C C . LEU A 1 269 ? -11.594 3.293 0.799 1 88.38 269 LEU A C 1
ATOM 1983 O O . LEU A 1 269 ? -10.555 2.914 1.339 1 88.38 269 LEU A O 1
ATOM 1987 N N . ILE A 1 270 ? -11.758 4.418 0.222 1 92.25 270 ILE A N 1
ATOM 1988 C CA . ILE A 1 270 ? -10.664 5.383 0.216 1 92.25 270 ILE A CA 1
ATOM 1989 C C . ILE A 1 270 ? -10.32 5.781 1.649 1 92.25 270 ILE A C 1
ATOM 1991 O O . ILE A 1 270 ? -9.141 5.898 2.002 1 92.25 270 ILE A O 1
ATOM 1995 N N . ARG A 1 271 ? -11.305 5.926 2.426 1 89.75 271 ARG A N 1
ATOM 1996 C CA . ARG A 1 271 ? -11.109 6.285 3.826 1 89.75 271 ARG A CA 1
ATOM 1997 C C . ARG A 1 271 ? -10.344 5.195 4.57 1 89.75 271 ARG A C 1
ATOM 1999 O O . ARG A 1 271 ? -9.484 5.484 5.402 1 89.75 271 ARG A O 1
ATOM 2006 N N . GLU A 1 272 ? -10.672 4.016 4.316 1 88.25 272 GLU A N 1
ATOM 2007 C CA . GLU A 1 272 ? -9.977 2.902 4.957 1 88.25 272 GLU A CA 1
ATOM 2008 C C . GLU A 1 272 ? -8.508 2.861 4.555 1 88.25 272 GLU A C 1
ATOM 2010 O O . GLU A 1 272 ? -7.641 2.561 5.379 1 88.25 272 GLU A O 1
ATOM 2015 N N . LEU A 1 273 ? -8.25 3.121 3.326 1 91.81 273 LEU A N 1
ATOM 2016 C CA . LEU A 1 273 ? -6.867 3.139 2.848 1 91.81 273 LEU A CA 1
ATOM 2017 C C . LEU A 1 273 ? -6.098 4.309 3.453 1 91.81 273 LEU A C 1
ATOM 2019 O O . LEU A 1 273 ? -4.914 4.176 3.77 1 91.81 273 LEU A O 1
ATOM 2023 N N . ALA A 1 274 ? -6.766 5.391 3.535 1 91.81 274 ALA A N 1
ATOM 2024 C CA . ALA A 1 274 ? -6.141 6.551 4.168 1 91.81 274 ALA A CA 1
ATOM 2025 C C . ALA A 1 274 ? -5.797 6.262 5.625 1 91.81 274 ALA A C 1
ATOM 2027 O O . ALA A 1 274 ? -4.727 6.641 6.102 1 91.81 274 ALA A O 1
ATOM 2028 N N . GLN A 1 275 ? -6.691 5.652 6.297 1 88.94 275 GLN A N 1
ATOM 2029 C CA . GLN A 1 275 ? -6.438 5.285 7.688 1 88.94 275 GLN A CA 1
ATOM 2030 C C . GLN A 1 275 ? -5.266 4.316 7.793 1 88.94 275 GLN A C 1
ATOM 2032 O O . GLN A 1 275 ? -4.477 4.391 8.734 1 88.94 275 GLN A O 1
ATOM 2037 N N . LEU A 1 276 ? -5.223 3.428 6.859 1 90.25 276 LEU A N 1
ATOM 2038 C CA . LEU A 1 276 ? -4.098 2.504 6.812 1 90.25 276 LEU A CA 1
ATOM 2039 C C . LEU A 1 276 ? -2.783 3.256 6.617 1 90.25 276 LEU A C 1
ATOM 2041 O O . LEU A 1 276 ? -1.771 2.918 7.23 1 90.25 276 LEU A O 1
ATOM 2045 N N . ALA A 1 277 ? -2.826 4.195 5.746 1 91.88 277 ALA A N 1
ATOM 2046 C CA . ALA A 1 277 ? -1.643 5.016 5.504 1 91.88 277 ALA A CA 1
ATOM 2047 C C . ALA A 1 277 ? -1.192 5.715 6.785 1 91.88 277 ALA A C 1
ATOM 2049 O O . ALA A 1 277 ? 0.002 5.762 7.086 1 91.88 277 ALA A O 1
ATOM 2050 N N . ILE A 1 278 ? -2.148 6.215 7.527 1 89.06 278 ILE A N 1
ATOM 2051 C CA . ILE A 1 278 ? -1.859 6.91 8.781 1 89.06 278 ILE A CA 1
ATOM 2052 C C . ILE A 1 278 ? -1.244 5.934 9.781 1 89.06 278 ILE A C 1
ATOM 2054 O O . ILE A 1 278 ? -0.243 6.25 10.43 1 89.06 278 ILE A O 1
ATOM 2058 N N . THR A 1 279 ? -1.784 4.762 9.828 1 89.62 279 THR A N 1
ATOM 2059 C CA . THR A 1 279 ? -1.338 3.725 10.75 1 89.62 279 THR A CA 1
ATOM 2060 C C . THR A 1 279 ? 0.089 3.289 10.43 1 89.62 279 THR A C 1
ATOM 2062 O O . THR A 1 279 ? 0.833 2.873 11.32 1 89.62 279 THR A O 1
ATOM 2065 N N . MET A 1 280 ? 0.445 3.486 9.203 1 90.75 280 MET A N 1
ATOM 2066 C CA . MET A 1 280 ? 1.781 3.086 8.773 1 90.75 280 MET A CA 1
ATOM 2067 C C . MET A 1 280 ? 2.768 4.242 8.906 1 90.75 280 MET A C 1
ATOM 2069 O O . MET A 1 280 ? 3.893 4.055 9.375 1 90.75 280 MET A O 1
ATOM 2073 N N . LEU A 1 281 ? 2.383 5.387 8.617 1 89.31 281 LEU A N 1
ATOM 2074 C CA . LEU A 1 281 ? 3.295 6.516 8.469 1 89.31 281 LEU A CA 1
ATOM 2075 C C . LEU A 1 281 ? 3.67 7.098 9.828 1 89.31 281 LEU A C 1
ATOM 2077 O O . LEU A 1 281 ? 4.82 7.484 10.047 1 89.31 281 LEU A O 1
ATOM 2081 N N . PHE A 1 282 ? 2.744 7.164 10.75 1 88.56 282 PHE A N 1
ATOM 2082 C CA . PHE A 1 282 ? 3.033 7.797 12.031 1 88.56 282 PHE A CA 1
ATOM 2083 C C . PHE A 1 282 ? 4.102 7.023 12.789 1 88.56 282 PHE A C 1
ATOM 2085 O O . PHE A 1 282 ? 5.117 7.594 13.203 1 88.56 282 PHE A O 1
ATOM 2092 N N . PRO A 1 283 ? 3.91 5.668 12.938 1 91.5 283 PRO A N 1
ATOM 2093 C CA . PRO A 1 283 ? 4.984 4.938 13.609 1 91.5 283 PRO A CA 1
ATOM 2094 C C . PRO A 1 283 ? 6.301 4.984 12.836 1 91.5 283 PRO A C 1
ATOM 2096 O O . PRO A 1 283 ? 7.375 5.062 13.438 1 91.5 283 PRO A O 1
ATOM 2099 N N . LEU A 1 284 ? 6.242 4.934 11.523 1 89.38 284 LEU A N 1
ATOM 2100 C CA . LEU A 1 284 ? 7.438 4.934 10.688 1 89.38 284 LEU A CA 1
ATOM 2101 C C . LEU A 1 284 ? 8.234 6.223 10.875 1 89.38 284 LEU A C 1
ATOM 2103 O O . LEU A 1 284 ? 9.445 6.18 11.086 1 89.38 284 LEU A O 1
ATOM 2107 N N . LEU A 1 285 ? 7.598 7.328 10.828 1 84.75 285 LEU A N 1
ATOM 2108 C CA . LEU A 1 285 ? 8.258 8.625 10.922 1 84.75 285 LEU A CA 1
ATOM 2109 C C . LEU A 1 285 ? 8.688 8.914 12.359 1 84.75 285 LEU A C 1
ATOM 2111 O O . LEU A 1 285 ? 9.742 9.508 12.594 1 84.75 285 LEU A O 1
ATOM 2115 N N . ALA A 1 286 ? 7.867 8.516 13.312 1 86.31 286 ALA A N 1
ATOM 2116 C CA . ALA A 1 286 ? 8.211 8.688 14.719 1 86.31 286 ALA A CA 1
ATOM 2117 C C . ALA A 1 286 ? 9.43 7.855 15.094 1 86.31 286 ALA A C 1
ATOM 2119 O O . ALA A 1 286 ? 10.188 8.227 15.992 1 86.31 286 ALA A O 1
ATOM 2120 N N . ALA A 1 287 ? 9.602 6.75 14.414 1 89.31 287 ALA A N 1
ATOM 2121 C CA . ALA A 1 287 ? 10.734 5.867 14.688 1 89.31 287 ALA A CA 1
ATOM 2122 C C . ALA A 1 287 ? 12.055 6.543 14.344 1 89.31 287 ALA A C 1
ATOM 2124 O O . ALA A 1 287 ? 13.117 6.121 14.812 1 89.31 287 ALA A O 1
ATOM 2125 N N . ASP A 1 288 ? 12.008 7.555 13.555 1 83 288 ASP A N 1
ATOM 2126 C CA . ASP A 1 288 ? 13.219 8.25 13.125 1 83 288 ASP A CA 1
ATOM 2127 C C . ASP A 1 288 ? 13.695 9.234 14.188 1 83 288 ASP A C 1
ATOM 2129 O O . ASP A 1 288 ? 14.82 9.727 14.125 1 83 288 ASP A O 1
ATOM 2133 N N . VAL A 1 289 ? 12.914 9.523 15.125 1 81.56 289 VAL A N 1
ATOM 2134 C CA . VAL A 1 289 ? 13.234 10.492 16.172 1 81.56 289 VAL A CA 1
ATOM 2135 C C . VAL A 1 289 ? 14.242 9.883 17.141 1 81.56 289 VAL A C 1
ATOM 2137 O O . VAL A 1 289 ? 14.086 8.742 17.578 1 81.56 289 VAL A O 1
ATOM 2140 N N . SER A 1 290 ? 15.289 10.602 17.297 1 84.75 290 SER A N 1
ATOM 2141 C CA . SER A 1 290 ? 16.297 10.133 18.25 1 84.75 290 SER A CA 1
ATOM 2142 C C . SER A 1 290 ? 16.359 11.039 19.469 1 84.75 290 SER A C 1
ATOM 2144 O O . SER A 1 290 ? 16.078 12.242 19.375 1 84.75 290 SER A O 1
ATOM 2146 N N . TRP A 1 291 ? 16.656 10.461 20.531 1 81.94 291 TRP A N 1
ATOM 2147 C CA . TRP A 1 291 ? 16.844 11.219 21.766 1 81.94 291 TRP A CA 1
ATOM 2148 C C . TRP A 1 291 ? 17.969 12.234 21.609 1 81.94 291 TRP A C 1
ATOM 2150 O O . TRP A 1 291 ? 17.953 13.297 22.234 1 81.94 291 TRP A O 1
ATOM 2160 N N . GLY A 1 292 ? 18.875 11.859 20.812 1 80.38 292 GLY A N 1
ATOM 2161 C CA . GLY A 1 292 ? 20 12.75 20.562 1 80.38 292 GLY A CA 1
ATOM 2162 C C . GLY A 1 292 ? 19.578 14.062 19.922 1 80.38 292 GLY A C 1
ATOM 2163 O O . GLY A 1 292 ? 20.234 15.094 20.141 1 80.38 292 GLY A O 1
ATOM 2164 N N . GLU A 1 293 ? 18.547 14.055 19.25 1 80.69 293 GLU A N 1
ATOM 2165 C CA . GLU A 1 293 ? 18.062 15.266 18.609 1 80.69 293 GLU A CA 1
ATOM 2166 C C . GLU A 1 293 ? 17.109 16.047 19.516 1 80.69 293 GLU A C 1
ATOM 2168 O O . GLU A 1 293 ? 16.969 17.266 19.375 1 80.69 293 GLU A O 1
ATOM 2173 N N . LEU A 1 294 ? 16.484 15.375 20.422 1 83.5 294 LEU A N 1
ATOM 2174 C CA . LEU A 1 294 ? 15.492 15.992 21.281 1 83.5 294 LEU A CA 1
ATOM 2175 C C . LEU A 1 294 ? 16.141 16.594 22.531 1 83.5 294 LEU A C 1
ATOM 2177 O O . LEU A 1 294 ? 15.758 17.672 22.984 1 83.5 294 LEU A O 1
ATOM 2181 N N . SER A 1 295 ? 17.203 16 22.938 1 81.81 295 SER A N 1
ATOM 2182 C CA . SER A 1 295 ? 17.812 16.344 24.219 1 81.81 295 SER A CA 1
ATOM 2183 C C . SER A 1 295 ? 18.438 17.734 24.203 1 81.81 295 SER A C 1
ATOM 2185 O O . SER A 1 295 ? 18.281 18.5 25.141 1 81.81 295 SER A O 1
ATOM 2187 N N . PRO A 1 296 ? 19.062 18.047 23.109 1 83.19 296 PRO A N 1
ATOM 2188 C CA . PRO A 1 296 ? 19.734 19.359 23.109 1 83.19 296 PRO A CA 1
ATOM 2189 C C . PRO A 1 296 ? 18.75 20.516 23.156 1 83.19 296 PRO A C 1
ATOM 2191 O O . PRO A 1 296 ? 19.141 21.656 23.453 1 83.19 296 PRO A O 1
ATOM 2194 N N . LEU A 1 297 ? 17.578 20.312 22.797 1 88 297 LEU A N 1
ATOM 2195 C CA . LEU A 1 297 ? 16.578 21.375 22.781 1 88 297 LEU A CA 1
ATOM 2196 C C . LEU A 1 297 ? 16.281 21.844 24.203 1 88 297 LEU A C 1
ATOM 2198 O O . LEU A 1 297 ? 16 23.031 24.422 1 88 297 LEU A O 1
ATOM 2202 N N . GLY A 1 298 ? 16.328 20.969 25.203 1 88.06 298 GLY A N 1
ATOM 2203 C CA . GLY A 1 298 ? 16.125 21.297 26.609 1 88.06 298 GLY A CA 1
ATOM 2204 C C . GLY A 1 298 ? 14.836 22.031 26.875 1 88.06 298 GLY A C 1
ATOM 2205 O O . GLY A 1 298 ? 13.82 21.766 26.234 1 88.06 298 GLY A O 1
ATOM 2206 N N . TRP A 1 299 ? 14.922 22.969 27.812 1 91.75 299 TRP A N 1
ATOM 2207 C CA . TRP A 1 299 ? 13.75 23.734 28.219 1 91.75 299 TRP A CA 1
ATOM 2208 C C . TRP A 1 299 ? 13.391 24.781 27.172 1 91.75 299 TRP A C 1
ATOM 2210 O O . TRP A 1 299 ? 12.234 25.203 27.094 1 91.75 299 TRP A O 1
ATOM 2220 N N . GLY A 1 300 ? 14.383 25.156 26.406 1 94.25 300 GLY A N 1
ATOM 2221 C CA . GLY A 1 300 ? 14.117 26.125 25.359 1 94.25 300 GLY A CA 1
ATOM 2222 C C . GLY A 1 300 ? 13.141 25.609 24.312 1 94.25 300 GLY A C 1
ATOM 2223 O O . GLY A 1 300 ? 12.234 26.344 23.891 1 94.25 300 GLY A O 1
ATOM 2224 N N . GLY A 1 301 ? 13.359 24.391 23.938 1 95.88 301 GLY A N 1
ATOM 2225 C CA . GLY A 1 301 ? 12.438 23.781 22.984 1 95.88 301 GLY A CA 1
ATOM 2226 C C . GLY A 1 301 ? 11.031 23.641 23.531 1 95.88 301 GLY A C 1
ATOM 2227 O O . GLY A 1 301 ? 10.055 23.938 22.828 1 95.88 301 GLY A O 1
ATOM 2228 N N . ILE A 1 302 ? 10.938 23.203 24.734 1 96.38 302 ILE A N 1
ATOM 2229 C CA . ILE A 1 302 ? 9.641 23 25.375 1 96.38 302 ILE A CA 1
ATOM 2230 C C . ILE A 1 302 ? 8.898 24.328 25.5 1 96.38 302 ILE A C 1
ATOM 2232 O O . ILE A 1 302 ? 7.703 24.406 25.203 1 96.38 302 ILE A O 1
ATOM 2236 N N . THR A 1 303 ? 9.617 25.297 25.875 1 97.06 303 THR A N 1
ATOM 2237 C CA . THR A 1 303 ? 9.031 26.625 26.031 1 97.06 303 THR A CA 1
ATOM 2238 C C . THR A 1 303 ? 8.547 27.156 24.688 1 97.06 303 THR A C 1
ATOM 2240 O O . THR A 1 303 ? 7.504 27.812 24.609 1 97.06 303 THR A O 1
ATOM 2243 N N . CYS A 1 304 ? 9.336 26.938 23.688 1 97 304 CYS A N 1
ATOM 2244 C CA . CYS A 1 304 ? 8.953 27.359 22.344 1 97 304 CYS A CA 1
ATOM 2245 C C . CYS A 1 304 ? 7.609 26.766 21.938 1 97 304 CYS A C 1
ATOM 2247 O O . CYS A 1 304 ? 6.711 27.484 21.516 1 97 304 CYS A O 1
ATOM 2249 N N . VAL A 1 305 ? 7.484 25.438 22.109 1 97.06 305 VAL A N 1
ATOM 2250 C CA . VAL A 1 305 ? 6.273 24.734 21.688 1 97.06 305 VAL A CA 1
ATOM 2251 C C . VAL A 1 305 ? 5.098 25.172 22.562 1 97.06 305 VAL A C 1
ATOM 2253 O O . VAL A 1 305 ? 3.996 25.406 22.047 1 97.06 305 VAL A O 1
ATOM 2256 N N . LEU A 1 306 ? 5.332 25.328 23.844 1 97.19 306 LEU A N 1
ATOM 2257 C CA . LEU A 1 306 ? 4.273 25.766 24.75 1 97.19 306 LEU A CA 1
ATOM 2258 C C . LEU A 1 306 ? 3.811 27.188 24.406 1 97.19 306 LEU A C 1
ATOM 2260 O O . LEU A 1 306 ? 2.619 27.484 24.5 1 97.19 306 LEU A O 1
ATOM 2264 N N . PHE A 1 307 ? 4.75 28.016 24.109 1 97.38 307 PHE A N 1
ATOM 2265 C CA . PHE A 1 307 ? 4.434 29.391 23.703 1 97.38 307 PHE A CA 1
ATOM 2266 C C . PHE A 1 307 ? 3.523 29.391 22.484 1 97.38 307 PHE A C 1
ATOM 2268 O O . PHE A 1 307 ? 2.541 30.141 22.438 1 97.38 307 PHE A O 1
ATOM 2275 N N . LEU A 1 308 ? 3.803 28.594 21.5 1 96.56 308 LEU A N 1
ATOM 2276 C CA . LEU A 1 308 ? 2.994 28.5 20.297 1 96.56 308 LEU A CA 1
ATOM 2277 C C . LEU A 1 308 ? 1.612 27.938 20.609 1 96.56 308 LEU A C 1
ATOM 2279 O O . LEU A 1 308 ? 0.609 28.422 20.062 1 96.56 308 LEU A O 1
ATOM 2283 N N . MET A 1 309 ? 1.52 26.984 21.484 1 95.5 309 MET A N 1
ATOM 2284 C CA . MET A 1 309 ? 0.286 26.266 21.781 1 95.5 309 MET A CA 1
ATOM 2285 C C . MET A 1 309 ? -0.638 27.109 22.656 1 95.5 309 MET A C 1
ATOM 2287 O O . MET A 1 309 ? -1.845 27.156 22.422 1 95.5 309 MET A O 1
ATOM 2291 N N . ILE A 1 310 ? -0.074 27.797 23.641 1 96.19 310 ILE A N 1
ATOM 2292 C CA . ILE A 1 310 ? -0.884 28.391 24.703 1 96.19 310 ILE A CA 1
ATOM 2293 C C . ILE A 1 310 ? -1.101 29.875 24.406 1 96.19 310 ILE A C 1
ATOM 2295 O O . ILE A 1 310 ? -2.119 30.453 24.812 1 96.19 310 ILE A O 1
ATOM 2299 N N . ILE A 1 311 ? -0.189 30.469 23.734 1 97.06 311 ILE A N 1
ATOM 2300 C CA . ILE A 1 311 ? -0.28 31.922 23.562 1 97.06 311 ILE A CA 1
ATOM 2301 C C . ILE A 1 311 ? -0.602 32.25 22.109 1 97.06 311 ILE A C 1
ATOM 2303 O O . ILE A 1 311 ? -1.622 32.875 21.812 1 97.06 311 ILE A O 1
ATOM 2307 N N . VAL A 1 312 ? 0.194 31.812 21.203 1 96.75 312 VAL A N 1
ATOM 2308 C CA . VAL A 1 312 ? 0.117 32.25 19.812 1 96.75 312 VAL A CA 1
ATOM 2309 C C . VAL A 1 312 ? -1.195 31.766 19.203 1 96.75 312 VAL A C 1
ATOM 2311 O O . VAL A 1 312 ? -1.915 32.562 18.578 1 96.75 312 VAL A O 1
ATOM 2314 N N . ARG A 1 313 ? -1.504 30.438 19.328 1 95.62 313 ARG A N 1
ATOM 2315 C CA . ARG A 1 313 ? -2.691 29.891 18.672 1 95.62 313 ARG A CA 1
ATOM 2316 C C . ARG A 1 313 ? -3.959 30.547 19.219 1 95.62 313 ARG A C 1
ATOM 2318 O O . ARG A 1 313 ? -4.789 31.031 18.438 1 95.62 313 ARG A O 1
ATOM 2325 N N . PRO A 1 314 ? -4.195 30.625 20.547 1 95.81 314 PRO A N 1
ATOM 2326 C CA . PRO A 1 314 ? -5.406 31.281 21.047 1 95.81 314 PRO A CA 1
ATOM 2327 C C . PRO A 1 314 ? -5.512 32.75 20.594 1 95.81 314 PRO A C 1
ATOM 2329 O O . PRO A 1 314 ? -6.609 33.219 20.281 1 95.81 314 PRO A O 1
ATOM 2332 N N . ILE A 1 315 ? -4.441 33.438 20.547 1 96.38 315 ILE A N 1
ATOM 2333 C CA . ILE A 1 315 ? -4.465 34.812 20.109 1 96.38 315 ILE A CA 1
ATOM 2334 C C . ILE A 1 315 ? -4.859 34.906 18.641 1 96.38 315 ILE A C 1
ATOM 2336 O O . ILE A 1 315 ? -5.699 35.719 18.25 1 96.38 315 ILE A O 1
ATOM 2340 N N . ALA A 1 316 ? -4.25 34.094 17.828 1 95.88 316 ALA A N 1
ATOM 2341 C CA . ALA A 1 316 ? -4.535 34.094 16.406 1 95.88 316 ALA A CA 1
ATOM 2342 C C . ALA A 1 316 ? -6 33.75 16.141 1 95.88 316 ALA A C 1
ATOM 2344 O O . ALA A 1 316 ? -6.645 34.375 15.297 1 95.88 316 ALA A O 1
ATOM 2345 N N . VAL A 1 317 ? -6.52 32.75 16.828 1 95.06 317 VAL A N 1
ATOM 2346 C CA . VAL A 1 317 ? -7.902 32.312 16.641 1 95.06 317 VAL A CA 1
ATOM 2347 C C . VAL A 1 317 ? -8.852 33.406 17.141 1 95.06 317 VAL A C 1
ATOM 2349 O O . VAL A 1 317 ? -9.883 33.656 16.516 1 95.06 317 VAL A O 1
ATOM 2352 N N . SER A 1 318 ? -8.523 34.031 18.297 1 95.12 318 SER A N 1
ATOM 2353 C CA . SER A 1 318 ? -9.359 35.094 18.859 1 95.12 318 SER A CA 1
ATOM 2354 C C . SER A 1 318 ? -9.453 36.281 17.906 1 95.12 318 SER A C 1
ATOM 2356 O O . SER A 1 318 ? -10.531 36.844 17.703 1 95.12 318 SER A O 1
ATOM 2358 N N . ILE A 1 319 ? -8.375 36.625 17.328 1 95.44 319 ILE A N 1
ATOM 2359 C CA . ILE A 1 319 ? -8.352 37.75 16.391 1 95.44 319 ILE A CA 1
ATOM 2360 C C . ILE A 1 319 ? -9.125 37.375 15.117 1 95.44 319 ILE A C 1
ATOM 2362 O O . ILE A 1 319 ? -9.906 38.156 14.602 1 95.44 319 ILE A O 1
ATOM 2366 N N . ALA A 1 320 ? -8.961 36.188 14.656 1 94.81 320 ALA A N 1
ATOM 2367 C CA . ALA A 1 320 ? -9.562 35.75 13.406 1 94.81 320 ALA A CA 1
ATOM 2368 C C . ALA A 1 320 ? -11.078 35.625 13.539 1 94.81 320 ALA A C 1
ATOM 2370 O O . ALA A 1 320 ? -11.812 35.812 12.57 1 94.81 320 ALA A O 1
ATOM 2371 N N . THR A 1 321 ? -11.539 35.219 14.719 1 93.25 321 THR A N 1
ATOM 2372 C CA . THR A 1 321 ? -12.953 34.938 14.875 1 93.25 321 THR A CA 1
ATOM 2373 C C . THR A 1 321 ? -13.688 36.125 15.469 1 93.25 321 THR A C 1
ATOM 2375 O O . THR A 1 321 ? -14.883 36.031 15.781 1 93.25 321 THR A O 1
ATOM 2378 N N . PHE A 1 322 ? -12.945 37.156 15.562 1 92 322 PHE A N 1
ATOM 2379 C CA . PHE A 1 322 ? -13.586 38.375 16.078 1 92 322 PHE A CA 1
ATOM 2380 C C . PHE A 1 322 ? -14.719 38.812 15.172 1 92 322 PHE A C 1
ATOM 2382 O O . PHE A 1 322 ? -14.539 38.938 13.961 1 92 322 PHE A O 1
ATOM 2389 N N . GLY A 1 323 ? -16.016 38.969 15.703 1 89.56 323 GLY A N 1
ATOM 2390 C CA . GLY A 1 323 ? -17.156 39.406 14.938 1 89.56 323 GLY A CA 1
ATOM 2391 C C . GLY A 1 323 ? -17.922 38.281 14.273 1 89.56 323 GLY A C 1
ATOM 2392 O O . GLY A 1 323 ? -18.953 38.531 13.633 1 89.56 323 GLY A O 1
ATOM 2393 N N . LEU A 1 324 ? -17.406 37.156 14.344 1 90.38 324 LEU A N 1
ATOM 2394 C CA . LEU A 1 324 ? -18.094 36 13.766 1 90.38 324 LEU A CA 1
ATOM 2395 C C . LEU A 1 324 ? -18.984 35.312 14.797 1 90.38 324 LEU A C 1
ATOM 2397 O O . LEU A 1 324 ? -18.844 35.562 16 1 90.38 324 LEU A O 1
ATOM 2401 N N . PRO A 1 325 ? -19.969 34.594 14.359 1 86.12 325 PRO A N 1
ATOM 2402 C CA . PRO A 1 325 ? -20.969 34.031 15.266 1 86.12 325 PRO A CA 1
ATOM 2403 C C . PRO A 1 325 ? -20.453 32.75 15.961 1 86.12 325 PRO A C 1
ATOM 2405 O O . PRO A 1 325 ? -21 31.672 15.758 1 86.12 325 PRO A O 1
ATOM 2408 N N . LEU A 1 326 ? -19.422 32.875 16.734 1 90.94 326 LEU A N 1
ATOM 2409 C CA . LEU A 1 326 ? -18.906 31.781 17.547 1 90.94 326 LEU A CA 1
ATOM 2410 C C . LEU A 1 326 ? -18.984 32.125 19.031 1 90.94 326 LEU A C 1
ATOM 2412 O O . LEU A 1 326 ? -18.75 33.281 19.422 1 90.94 326 LEU A O 1
ATOM 2416 N N . ASP A 1 327 ? -19.391 31.203 19.734 1 90.31 327 ASP A N 1
ATOM 2417 C CA . ASP A 1 327 ? -19.453 31.375 21.172 1 90.31 327 ASP A CA 1
ATOM 2418 C C . ASP A 1 327 ? -18.047 31.297 21.797 1 90.31 327 ASP A C 1
ATOM 2420 O O . ASP A 1 327 ? -17.109 30.812 21.156 1 90.31 327 ASP A O 1
ATOM 2424 N N . ASN A 1 328 ? -17.922 31.859 22.969 1 93 328 ASN A N 1
ATOM 2425 C CA . ASN A 1 328 ? -16.641 31.891 23.656 1 93 328 ASN A CA 1
ATOM 2426 C C . ASN A 1 328 ? -16.094 30.5 23.906 1 93 328 ASN A C 1
ATOM 2428 O O . ASN A 1 328 ? -14.883 30.281 23.891 1 93 328 ASN A O 1
ATOM 2432 N N . LYS A 1 329 ? -17 29.562 24.094 1 94.75 329 LYS A N 1
ATOM 2433 C CA . LYS A 1 329 ? -16.578 28.172 24.312 1 94.75 329 LYS A CA 1
ATOM 2434 C C . LYS A 1 329 ? -16 27.578 23.031 1 94.75 329 LYS A C 1
ATOM 2436 O O . LYS A 1 329 ? -15.008 26.828 23.078 1 94.75 329 LYS A O 1
ATOM 2441 N N . GLN A 1 330 ? -16.641 27.922 22 1 94.69 330 GLN A N 1
ATOM 2442 C CA . GLN A 1 330 ? -16.172 27.438 20.703 1 94.69 330 GLN A CA 1
ATOM 2443 C C . GLN A 1 330 ? -14.812 28.016 20.359 1 94.69 330 GLN A C 1
ATOM 2445 O O . GLN A 1 330 ? -13.93 27.312 19.875 1 94.69 330 GLN A O 1
ATOM 2450 N N . ARG A 1 331 ? -14.656 29.281 20.703 1 94.81 331 ARG A N 1
ATOM 2451 C CA . ARG A 1 331 ? -13.391 29.953 20.422 1 94.81 331 ARG A CA 1
ATOM 2452 C C . ARG A 1 331 ? -12.258 29.375 21.266 1 94.81 331 ARG A C 1
ATOM 2454 O O . ARG A 1 331 ? -11.133 29.234 20.781 1 94.81 331 ARG A O 1
ATOM 2461 N N . LEU A 1 332 ? -12.547 29.094 22.438 1 95 332 LEU A N 1
ATOM 2462 C CA . LEU A 1 332 ? -11.562 28.5 23.328 1 95 332 LEU A CA 1
ATOM 2463 C C . LEU A 1 332 ? -11.102 27.141 22.828 1 95 332 LEU A C 1
ATOM 2465 O O . LEU A 1 332 ? -9.906 26.828 22.859 1 95 332 LEU A O 1
ATOM 2469 N N . PHE A 1 333 ? -12.055 26.375 22.359 1 96.12 333 PHE A N 1
ATOM 2470 C CA . PHE A 1 333 ? -11.719 25.047 21.859 1 96.12 333 PHE A CA 1
ATOM 2471 C C . PHE A 1 333 ? -10.906 25.141 20.562 1 96.12 333 PHE A C 1
ATOM 2473 O O . PHE A 1 333 ? -9.93 24.422 20.391 1 96.12 333 PHE A O 1
ATOM 2480 N N . LEU A 1 334 ? -11.32 26.031 19.719 1 94.94 334 LEU A N 1
ATOM 2481 C CA . LEU A 1 334 ? -10.602 26.25 18.469 1 94.94 334 LEU A CA 1
ATOM 2482 C C . LEU A 1 334 ? -9.18 26.734 18.734 1 94.94 334 LEU A C 1
ATOM 2484 O O . LEU A 1 334 ? -8.25 26.391 18.016 1 94.94 334 LEU A O 1
ATOM 2488 N N . GLY A 1 335 ? -9.047 27.531 19.75 1 95.31 335 GLY A N 1
ATOM 2489 C CA . GLY A 1 335 ? -7.742 28.047 20.125 1 95.31 335 GLY A CA 1
ATOM 2490 C C . GLY A 1 335 ? -6.852 27.031 20.797 1 95.31 335 GLY A C 1
ATOM 2491 O O . GLY A 1 335 ? -5.629 27.203 20.844 1 95.31 335 GLY A O 1
ATOM 2492 N N . TRP A 1 336 ? -7.406 25.969 21.203 1 94.75 336 TRP A N 1
ATOM 2493 C CA . TRP A 1 336 ? -6.656 24.953 21.938 1 94.75 336 TRP A CA 1
ATOM 2494 C C . TRP A 1 336 ? -6.172 23.859 21 1 94.75 336 TRP A C 1
ATOM 2496 O O . TRP A 1 336 ? -5.004 23.469 21.047 1 94.75 336 TRP A O 1
ATOM 2506 N N . LEU A 1 337 ? -7.066 23.391 20.109 1 93.69 337 LEU A N 1
ATOM 2507 C CA . LEU A 1 337 ? -6.801 22.172 19.359 1 93.69 337 LEU A CA 1
ATOM 2508 C C . LEU A 1 337 ? -6.109 22.484 18.047 1 93.69 337 LEU A C 1
ATOM 2510 O O . LEU A 1 337 ? -6.742 22.984 17.109 1 93.69 337 LEU A O 1
ATOM 2514 N N . ALA A 1 338 ? -4.863 22.156 17.984 1 93.44 338 ALA A N 1
ATOM 2515 C CA . ALA A 1 338 ? -4.094 22.344 16.75 1 93.44 338 ALA A CA 1
ATOM 2516 C C . ALA A 1 338 ? -2.922 21.375 16.688 1 93.44 338 ALA A C 1
ATOM 2518 O O . ALA A 1 338 ? -1.768 21.781 16.547 1 93.44 338 ALA A O 1
ATOM 2519 N N . PRO A 1 339 ? -3.203 20.125 16.656 1 93.31 339 PRO A N 1
ATOM 2520 C CA . PRO A 1 339 ? -2.105 19.156 16.594 1 93.31 339 PRO A CA 1
ATOM 2521 C C . PRO A 1 339 ? -1.429 19.125 15.227 1 93.31 339 PRO A C 1
ATOM 2523 O O . PRO A 1 339 ? -2.057 19.453 14.211 1 93.31 339 PRO A O 1
ATOM 2526 N N . ARG A 1 340 ? -0.205 18.828 15.297 1 92.06 340 ARG A N 1
ATOM 2527 C CA . ARG A 1 340 ? 0.544 18.703 14.047 1 92.06 340 ARG A CA 1
ATOM 2528 C C . ARG A 1 340 ? 0.531 17.266 13.539 1 92.06 340 ARG A C 1
ATOM 2530 O O . ARG A 1 340 ? 0.429 16.328 14.328 1 92.06 340 ARG A O 1
ATOM 2537 N N . GLY A 1 341 ? 0.677 17.141 12.258 1 86.12 341 GLY A N 1
ATOM 2538 C CA . GLY A 1 341 ? 0.406 15.828 11.68 1 86.12 341 GLY A CA 1
ATOM 2539 C C . GLY A 1 341 ? 1.594 15.25 10.938 1 86.12 341 GLY A C 1
ATOM 2540 O O . GLY A 1 341 ? 2.742 15.594 11.219 1 86.12 341 GLY A O 1
ATOM 2541 N N . ILE A 1 342 ? 1.297 14.289 10.055 1 84.25 342 ILE A N 1
ATOM 2542 C CA . ILE A 1 342 ? 2.26 13.438 9.359 1 84.25 342 ILE A CA 1
ATOM 2543 C C . ILE A 1 342 ? 3.064 14.273 8.367 1 84.25 342 ILE A C 1
ATOM 2545 O O . ILE A 1 342 ? 4.262 14.055 8.18 1 84.25 342 ILE A O 1
ATOM 2549 N N . VAL A 1 343 ? 2.438 15.195 7.727 1 85.31 343 VAL A N 1
ATOM 2550 C CA . VAL A 1 343 ? 3.131 15.992 6.723 1 85.31 343 VAL A CA 1
ATOM 2551 C C . VAL A 1 343 ? 4.234 16.812 7.387 1 85.31 343 VAL A C 1
ATOM 2553 O O . VAL A 1 343 ? 5.332 16.953 6.844 1 85.31 343 VAL A O 1
ATOM 2556 N N . THR A 1 344 ? 3.896 17.281 8.539 1 90 344 THR A N 1
ATOM 2557 C CA . THR A 1 344 ? 4.891 18.016 9.32 1 90 344 THR A CA 1
ATOM 2558 C C . THR A 1 344 ? 6.086 17.125 9.641 1 90 344 THR A C 1
ATOM 2560 O O . THR A 1 344 ? 7.238 17.547 9.5 1 90 344 THR A O 1
ATOM 2563 N N . ALA A 1 345 ? 5.809 15.961 9.992 1 85.75 345 ALA A N 1
ATOM 2564 C CA . ALA A 1 345 ? 6.859 15.008 10.328 1 85.75 345 ALA A CA 1
ATOM 2565 C C . ALA A 1 345 ? 7.699 14.664 9.102 1 85.75 345 ALA A C 1
ATOM 2567 O O . ALA A 1 345 ? 8.93 14.633 9.172 1 85.75 345 ALA A O 1
ATOM 2568 N N . ALA A 1 346 ? 7.043 14.438 8.078 1 82.44 346 ALA A N 1
ATOM 2569 C CA . ALA A 1 346 ? 7.727 14.047 6.852 1 82.44 346 ALA A CA 1
ATOM 2570 C C . ALA A 1 346 ? 8.625 15.164 6.34 1 82.44 346 ALA A C 1
ATOM 2572 O O . ALA A 1 346 ? 9.781 14.922 5.965 1 82.44 346 ALA A O 1
ATOM 2573 N N . VAL A 1 347 ? 8.156 16.359 6.336 1 86.38 347 VAL A N 1
ATOM 2574 C CA . VAL A 1 347 ? 8.891 17.516 5.836 1 86.38 347 VAL A CA 1
ATOM 2575 C C . VAL A 1 347 ? 10.109 17.781 6.723 1 86.38 347 VAL A C 1
ATOM 2577 O O . VAL A 1 347 ? 11.195 18.078 6.227 1 86.38 347 VAL A O 1
ATOM 2580 N N . ALA A 1 348 ? 9.891 17.594 7.977 1 87.94 348 ALA A N 1
ATOM 2581 C CA . ALA A 1 348 ? 10.984 17.828 8.914 1 87.94 348 ALA A CA 1
ATOM 2582 C C . ALA A 1 348 ? 12.125 16.828 8.68 1 87.94 348 ALA A C 1
ATOM 2584 O O . ALA A 1 348 ? 13.297 17.219 8.68 1 87.94 348 ALA A O 1
ATOM 2585 N N . SER A 1 349 ? 11.789 15.617 8.523 1 80.31 349 SER A N 1
ATOM 2586 C CA . SER A 1 349 ? 12.789 14.57 8.32 1 80.31 349 SER A CA 1
ATOM 2587 C C . SER A 1 349 ? 13.531 14.773 7.004 1 80.31 349 SER A C 1
ATOM 2589 O O . SER A 1 349 ? 14.766 14.695 6.965 1 80.31 349 SER A O 1
ATOM 2591 N N . LEU A 1 350 ? 12.875 15.086 6.012 1 79.69 350 LEU A N 1
ATOM 2592 C CA . LEU A 1 350 ? 13.477 15.219 4.688 1 79.69 350 LEU A CA 1
ATOM 2593 C C . LEU A 1 350 ? 14.305 16.5 4.59 1 79.69 350 LEU A C 1
ATOM 2595 O O . LEU A 1 350 ? 15.383 16.5 3.99 1 79.69 350 LEU A O 1
ATOM 2599 N N . PHE A 1 351 ? 13.812 17.547 5.16 1 87 351 PHE A N 1
ATOM 2600 C CA . PHE A 1 351 ? 14.5 18.828 5.066 1 87 351 PHE A CA 1
ATOM 2601 C C . PHE A 1 351 ? 15.742 18.844 5.949 1 87 351 PHE A C 1
ATOM 2603 O O . PHE A 1 351 ? 16.734 19.5 5.621 1 87 351 PHE A O 1
ATOM 2610 N N . SER A 1 352 ? 15.641 18.109 7.035 1 85.56 352 SER A N 1
ATOM 2611 C CA . SER A 1 352 ? 16.828 17.984 7.875 1 85.56 352 SER A CA 1
ATOM 2612 C C . SER A 1 352 ? 17.969 17.297 7.137 1 85.56 352 SER A C 1
ATOM 2614 O O . SER A 1 352 ? 19.125 17.688 7.273 1 85.56 352 SER A O 1
ATOM 2616 N N . ILE A 1 353 ? 17.656 16.344 6.406 1 78.38 353 ILE A N 1
ATOM 2617 C CA . ILE A 1 353 ? 18.641 15.625 5.609 1 78.38 353 ILE A CA 1
ATOM 2618 C C . ILE A 1 353 ? 19.25 16.562 4.566 1 78.38 353 ILE A C 1
ATOM 2620 O O . ILE A 1 353 ? 20.469 16.594 4.383 1 78.38 353 ILE A O 1
ATOM 2624 N N . ARG A 1 354 ? 18.422 17.312 3.959 1 83.56 354 ARG A N 1
ATOM 2625 C CA . ARG A 1 354 ? 18.891 18.234 2.928 1 83.56 354 ARG A CA 1
ATOM 2626 C C . ARG A 1 354 ? 19.781 19.312 3.527 1 83.56 354 ARG A C 1
ATOM 2628 O O . ARG A 1 354 ? 20.781 19.703 2.924 1 83.56 354 ARG A O 1
ATOM 2635 N N . LEU A 1 355 ? 19.406 19.766 4.609 1 89.44 355 LEU A N 1
ATOM 2636 C CA . LEU A 1 355 ? 20.203 20.797 5.289 1 89.44 355 LEU A CA 1
ATOM 2637 C C . LEU A 1 355 ? 21.562 20.234 5.695 1 89.44 355 LEU A C 1
ATOM 2639 O O . LEU A 1 355 ? 22.578 20.922 5.543 1 89.44 355 LEU A O 1
ATOM 2643 N N . GLU A 1 356 ? 21.516 19.062 6.203 1 85.25 356 GLU A N 1
ATOM 2644 C CA . GLU A 1 356 ? 22.766 18.406 6.598 1 85.25 356 GLU A CA 1
ATOM 2645 C C . GLU A 1 356 ? 23.688 18.203 5.398 1 85.25 356 GLU A C 1
ATOM 2647 O O . GLU A 1 356 ? 24.906 18.422 5.496 1 85.25 356 GLU A O 1
ATOM 2652 N N . GLN A 1 357 ? 23.125 17.812 4.371 1 83.81 357 GLN A N 1
ATOM 2653 C CA . GLN A 1 357 ? 23.891 17.594 3.152 1 83.81 357 GLN A CA 1
ATOM 2654 C C . GLN A 1 357 ? 24.469 18.906 2.621 1 83.81 357 GLN A C 1
ATOM 2656 O O . GLN A 1 357 ? 25.531 18.922 2.014 1 83.81 357 GLN A O 1
ATOM 2661 N N . ALA A 1 358 ? 23.75 19.953 2.869 1 89.19 358 ALA A N 1
ATOM 2662 C CA . ALA A 1 358 ? 24.188 21.266 2.416 1 89.19 358 ALA A CA 1
ATOM 2663 C C . ALA A 1 358 ? 25.172 21.891 3.408 1 89.19 358 ALA A C 1
ATOM 2665 O O . ALA A 1 358 ? 25.703 22.969 3.17 1 89.19 358 ALA A O 1
ATOM 2666 N N . GLY A 1 359 ? 25.375 21.203 4.523 1 88.31 359 GLY A N 1
ATOM 2667 C CA . GLY A 1 359 ? 26.328 21.672 5.523 1 88.31 359 GLY A CA 1
ATOM 2668 C C . GLY A 1 359 ? 25.781 22.797 6.383 1 88.31 359 GLY A C 1
ATOM 2669 O O . GLY A 1 359 ? 26.547 23.578 6.941 1 88.31 359 GLY A O 1
ATOM 2670 N N . VAL A 1 360 ? 24.547 22.938 6.395 1 89.31 360 VAL A N 1
ATOM 2671 C CA . VAL A 1 360 ? 23.938 24 7.191 1 89.31 360 VAL A CA 1
ATOM 2672 C C . VAL A 1 360 ? 23.812 23.547 8.641 1 89.31 360 VAL A C 1
ATOM 2674 O O . VAL A 1 360 ? 23.328 22.438 8.914 1 89.31 360 VAL A O 1
ATOM 2677 N N . LEU A 1 361 ? 24.25 24.375 9.531 1 86.62 361 LEU A N 1
ATOM 2678 C CA . LEU A 1 361 ? 24.203 24.062 10.953 1 86.62 361 LEU A CA 1
ATOM 2679 C C . LEU A 1 361 ? 22.766 24.125 11.469 1 86.62 361 LEU A C 1
ATOM 2681 O O . LEU A 1 361 ? 21.984 24.984 11.047 1 86.62 361 LEU A O 1
ATOM 2685 N N . GLY A 1 362 ? 22.359 23.141 12.352 1 87.5 362 GLY A N 1
ATOM 2686 C CA . GLY A 1 362 ? 21.047 23.188 13 1 87.5 362 GLY A CA 1
ATOM 2687 C C . GLY A 1 362 ? 20.047 22.234 12.391 1 87.5 362 GLY A C 1
ATOM 2688 O O . GLY A 1 362 ? 18.859 22.281 12.734 1 87.5 362 GLY A O 1
ATOM 2689 N N . ALA A 1 363 ? 20.484 21.438 11.438 1 86.62 363 ALA A N 1
ATOM 2690 C CA . ALA A 1 363 ? 19.594 20.484 10.797 1 86.62 363 ALA A CA 1
ATOM 2691 C C . ALA A 1 363 ? 18.984 19.531 11.812 1 86.62 363 ALA A C 1
ATOM 2693 O O . ALA A 1 363 ? 17.766 19.281 11.797 1 86.62 363 ALA A O 1
ATOM 2694 N N . GLY A 1 364 ? 19.781 19.047 12.641 1 85.75 364 GLY A N 1
ATOM 2695 C CA . GLY A 1 364 ? 19.281 18.141 13.672 1 85.75 364 GLY A CA 1
ATOM 2696 C C . GLY A 1 364 ? 18.359 18.812 14.656 1 85.75 364 GLY A C 1
ATOM 2697 O O . GLY A 1 364 ? 17.359 18.234 15.086 1 85.75 364 GLY A O 1
ATOM 2698 N N . LYS A 1 365 ? 18.672 20.031 14.977 1 90.44 365 LYS A N 1
ATOM 2699 C CA . LYS A 1 365 ? 17.844 20.797 15.906 1 90.44 365 LYS A CA 1
ATOM 2700 C C . LYS A 1 365 ? 16.469 21.094 15.305 1 90.44 365 LYS A C 1
ATOM 2702 O O . LYS A 1 365 ? 15.469 21.125 16.016 1 90.44 365 LYS A O 1
ATOM 2707 N N . LEU A 1 366 ? 16.5 21.391 14.062 1 92.62 366 LEU A N 1
ATOM 2708 C CA . LEU A 1 366 ? 15.234 21.594 13.367 1 92.62 366 LEU A CA 1
ATOM 2709 C C . LEU A 1 366 ? 14.328 20.375 13.484 1 92.62 366 LEU A C 1
ATOM 2711 O O . LEU A 1 366 ? 13.164 20.484 13.867 1 92.62 366 LEU A O 1
ATOM 2715 N N . GLN A 1 367 ? 14.914 19.234 13.117 1 90 367 GLN A N 1
ATOM 2716 C CA . GLN A 1 367 ? 14.148 18 13.172 1 90 367 GLN A CA 1
ATOM 2717 C C . GLN A 1 367 ? 13.656 17.719 14.594 1 90 367 GLN A C 1
ATOM 2719 O O . GLN A 1 367 ? 12.5 17.344 14.789 1 90 367 GLN A O 1
ATOM 2724 N N . GLY A 1 368 ? 14.492 17.891 15.477 1 90.19 368 GLY A N 1
ATOM 2725 C CA . GLY A 1 368 ? 14.133 17.672 16.875 1 90.19 368 GLY A CA 1
ATOM 2726 C C . GLY A 1 368 ? 13.008 18.578 17.344 1 90.19 368 GLY A C 1
ATOM 2727 O O . GLY A 1 368 ? 12.086 18.109 18.016 1 90.19 368 GLY A O 1
ATOM 2728 N N . LEU A 1 369 ? 13.078 19.797 17.016 1 94.5 369 LEU A N 1
ATOM 2729 C CA . LEU A 1 369 ? 12.078 20.766 17.469 1 94.5 369 LEU A CA 1
ATOM 2730 C C . LEU A 1 369 ? 10.719 20.469 16.844 1 94.5 369 LEU A C 1
ATOM 2732 O O . LEU A 1 369 ? 9.688 20.625 17.5 1 94.5 369 LEU A O 1
ATOM 2736 N N . VAL A 1 370 ? 10.719 20.125 15.586 1 94 370 VAL A N 1
ATOM 2737 C CA . VAL A 1 370 ? 9.461 19.797 14.914 1 94 370 VAL A CA 1
ATOM 2738 C C . VAL A 1 370 ? 8.844 18.562 15.562 1 94 370 VAL A C 1
ATOM 2740 O O . VAL A 1 370 ? 7.641 18.531 15.844 1 94 370 VAL A O 1
ATOM 2743 N N . PHE A 1 371 ? 9.633 17.625 15.82 1 90.38 371 PHE A N 1
ATOM 2744 C CA . PHE A 1 371 ? 9.102 16.406 16.438 1 90.38 371 PHE A CA 1
ATOM 2745 C C . PHE A 1 371 ? 8.633 16.672 17.859 1 90.38 371 PHE A C 1
ATOM 2747 O O . PHE A 1 371 ? 7.645 16.094 18.312 1 90.38 371 PHE A O 1
ATOM 2754 N N . LEU A 1 372 ? 9.367 17.484 18.531 1 93.25 372 LEU A N 1
ATOM 2755 C CA . LEU A 1 372 ? 8.906 17.891 19.844 1 93.25 372 LEU A CA 1
ATOM 2756 C C . LEU A 1 372 ? 7.543 18.578 19.75 1 93.25 372 LEU A C 1
ATOM 2758 O O . LEU A 1 372 ? 6.676 18.359 20.609 1 93.25 372 LEU A O 1
ATOM 2762 N N . THR A 1 373 ? 7.422 19.406 18.781 1 95.12 373 THR A N 1
ATOM 2763 C CA . THR A 1 373 ? 6.148 20.078 18.562 1 95.12 373 THR A CA 1
ATOM 2764 C C . THR A 1 373 ? 5.035 19.078 18.312 1 95.12 373 THR A C 1
ATOM 2766 O O . THR A 1 373 ? 3.936 19.203 18.859 1 95.12 373 THR A O 1
ATOM 2769 N N . ILE A 1 374 ? 5.316 18.094 17.5 1 92.62 374 ILE A N 1
ATOM 2770 C CA . ILE A 1 374 ? 4.336 17.047 17.203 1 92.62 374 ILE A CA 1
ATOM 2771 C C . ILE A 1 374 ? 3.994 16.281 18.469 1 92.62 374 ILE A C 1
ATOM 2773 O O . ILE A 1 374 ? 2.82 16.078 18.781 1 92.62 374 ILE A O 1
ATOM 2777 N N . LEU A 1 375 ? 4.996 15.922 19.203 1 91 375 LEU A N 1
ATOM 2778 C CA . LEU A 1 375 ? 4.812 15.125 20.406 1 91 375 LEU A CA 1
ATOM 2779 C C . LEU A 1 375 ? 3.979 15.875 21.438 1 91 375 LEU A C 1
ATOM 2781 O O . LEU A 1 375 ? 3.055 15.312 22.031 1 91 375 LEU A O 1
ATOM 2785 N N . MET A 1 376 ? 4.27 17.062 21.562 1 93.81 376 MET A N 1
ATOM 2786 C CA . MET A 1 376 ? 3.588 17.859 22.578 1 93.81 376 MET A CA 1
ATOM 2787 C C . MET A 1 376 ? 2.172 18.219 22.141 1 93.81 376 MET A C 1
ATOM 2789 O O . MET A 1 376 ? 1.23 18.125 22.922 1 93.81 376 MET A O 1
ATOM 2793 N N . THR A 1 377 ? 1.996 18.578 20.922 1 94.81 377 THR A N 1
ATOM 2794 C CA . THR A 1 377 ? 0.67 18.953 20.438 1 94.81 377 THR A CA 1
ATOM 2795 C C . THR A 1 377 ? -0.247 17.734 20.375 1 94.81 377 THR A C 1
ATOM 2797 O O . THR A 1 377 ? -1.378 17.781 20.859 1 94.81 377 THR A O 1
ATOM 2800 N N . VAL A 1 378 ? 0.245 16.672 19.828 1 91.25 378 VAL A N 1
ATOM 2801 C CA . VAL A 1 378 ? -0.562 15.469 19.703 1 91.25 378 VAL A CA 1
ATOM 2802 C C . VAL A 1 378 ? -0.774 14.852 21.094 1 91.25 378 VAL A C 1
ATOM 2804 O O . VAL A 1 378 ? -1.872 14.391 21.406 1 91.25 378 VAL A O 1
ATOM 2807 N N . GLY A 1 379 ? 0.231 14.844 21.875 1 92.06 379 GLY A N 1
ATOM 2808 C CA . GLY A 1 379 ? 0.136 14.25 23.203 1 92.06 379 GLY A CA 1
ATOM 2809 C C . GLY A 1 379 ? -0.776 15.031 24.125 1 92.06 379 GLY A C 1
ATOM 2810 O O . GLY A 1 379 ? -1.76 14.484 24.641 1 92.06 379 GLY A O 1
ATOM 2811 N N . ILE A 1 380 ? -0.494 16.281 24.281 1 93.94 380 ILE A N 1
ATOM 2812 C CA . ILE A 1 380 ? -1.214 17.109 25.25 1 93.94 380 ILE A CA 1
ATOM 2813 C C . ILE A 1 380 ? -2.602 17.438 24.703 1 93.94 380 ILE A C 1
ATOM 2815 O O . ILE A 1 380 ? -3.607 17.234 25.391 1 93.94 380 ILE A O 1
ATOM 2819 N N . GLN A 1 381 ? -2.684 17.922 23.547 1 93.69 381 GLN A N 1
ATOM 2820 C CA . GLN A 1 381 ? -3.969 18.328 22.984 1 93.69 381 GLN A CA 1
ATOM 2821 C C . GLN A 1 381 ? -4.816 17.109 22.625 1 93.69 381 GLN A C 1
ATOM 2823 O O . GLN A 1 381 ? -6.043 17.141 22.75 1 93.69 381 GLN A O 1
ATOM 2828 N N . GLY A 1 382 ? -4.176 16.062 22.156 1 88.94 382 GLY A N 1
ATOM 2829 C CA . GLY A 1 382 ? -4.922 14.852 21.859 1 88.94 382 GLY A CA 1
ATOM 2830 C C . GL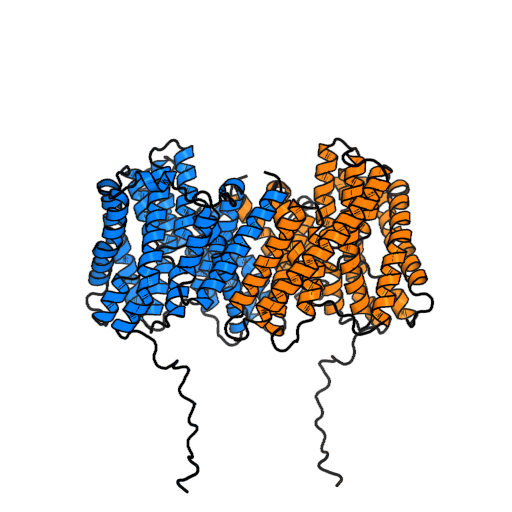Y A 1 382 ? -5.566 14.227 23.078 1 88.94 382 GLY A C 1
ATOM 2831 O O . GLY A 1 382 ? -6.727 13.805 23.031 1 88.94 382 GLY A O 1
ATOM 2832 N N . LEU A 1 383 ? -4.879 14.242 24.156 1 91.25 383 LEU A N 1
ATOM 2833 C CA . LEU A 1 383 ? -5.375 13.625 25.375 1 91.25 383 LEU A CA 1
ATOM 2834 C C . LEU A 1 383 ? -6.387 14.531 26.078 1 91.25 383 LEU A C 1
ATOM 2836 O O . LEU A 1 383 ? -7.273 14.047 26.781 1 91.25 383 LEU A O 1
ATOM 2840 N N . THR A 1 384 ? -6.328 15.773 25.812 1 94 384 THR A N 1
ATOM 2841 C CA . THR A 1 384 ? -7.18 16.703 26.547 1 94 384 THR A CA 1
ATOM 2842 C C . THR A 1 384 ? -8.352 17.172 25.688 1 94 384 THR A C 1
ATOM 2844 O O . THR A 1 384 ? -9.273 17.812 26.188 1 94 384 THR A O 1
ATOM 2847 N N . ALA A 1 385 ? -8.344 16.844 24.484 1 92.31 385 ALA A N 1
ATOM 2848 C CA . ALA A 1 385 ? -9.383 17.312 23.578 1 92.31 385 ALA A CA 1
ATOM 2849 C C . ALA A 1 385 ? -10.766 16.859 24.016 1 92.31 385 ALA A C 1
ATOM 2851 O O . ALA A 1 385 ? -11.703 17.656 24.078 1 92.31 385 ALA A O 1
ATOM 2852 N N . GLN A 1 386 ? -10.867 15.609 24.344 1 90.62 386 GLN A N 1
ATOM 2853 C CA . GLN A 1 386 ? -12.164 15.047 24.688 1 90.62 386 GLN A CA 1
ATOM 2854 C C . GLN A 1 386 ? -12.664 15.617 26.016 1 90.62 386 GLN A C 1
ATOM 2856 O O . GLN A 1 386 ? -13.797 16.109 26.109 1 90.62 386 GLN A O 1
ATOM 2861 N N . PRO A 1 387 ? -11.906 15.586 27.062 1 92.94 387 PRO A N 1
ATOM 2862 C CA . PRO A 1 387 ? -12.359 16.172 28.328 1 92.94 387 PRO A CA 1
ATOM 2863 C C . PRO A 1 387 ? -12.703 17.656 28.188 1 92.94 387 PRO A C 1
ATOM 2865 O O . PRO A 1 387 ? -13.656 18.141 28.812 1 92.94 387 PRO A O 1
ATOM 2868 N N . LEU A 1 388 ? -11.961 18.359 27.406 1 94.5 388 LEU A N 1
ATOM 2869 C CA . LEU A 1 388 ? -12.219 19.781 27.203 1 94.5 388 LEU A CA 1
ATOM 2870 C C . LEU A 1 388 ? -13.531 20 26.453 1 94.5 388 LEU A C 1
ATOM 2872 O O . LEU A 1 388 ? -14.305 20.891 26.797 1 94.5 388 LEU A O 1
ATOM 2876 N N . ALA A 1 389 ? -13.758 19.25 25.422 1 93.81 389 ALA A N 1
ATOM 2877 C CA . ALA A 1 389 ? -14.992 19.359 24.656 1 93.81 389 ALA A CA 1
ATOM 2878 C C . ALA A 1 389 ? -16.203 19.047 25.531 1 93.81 389 ALA A C 1
ATOM 2880 O O . ALA A 1 389 ? -17.25 19.703 25.406 1 93.81 389 ALA A O 1
ATOM 2881 N N . LYS A 1 390 ? -16.062 18.047 26.359 1 92.75 390 LYS A N 1
ATOM 2882 C CA . LYS A 1 390 ? -17.125 17.672 27.266 1 92.75 390 LYS A CA 1
ATOM 2883 C C . LYS A 1 390 ? -17.406 18.781 28.281 1 92.75 390 LYS A C 1
ATOM 2885 O O . LYS A 1 390 ? -18.578 19.109 28.547 1 92.75 390 LYS A O 1
ATOM 2890 N N . MET A 1 391 ? -16.391 19.297 28.797 1 94.81 391 MET A N 1
ATOM 2891 C CA . MET A 1 391 ? -16.516 20.359 29.797 1 94.81 391 MET A CA 1
ATOM 2892 C C . MET A 1 391 ? -17.188 21.594 29.188 1 94.81 391 MET A C 1
ATOM 2894 O O . MET A 1 391 ? -17.953 22.281 29.875 1 94.81 391 MET A O 1
ATOM 2898 N N . LEU A 1 392 ? -16.969 21.781 27.938 1 94.38 392 LEU A N 1
ATOM 2899 C CA . LEU A 1 392 ? -17.484 22.969 27.266 1 94.38 392 LEU A CA 1
ATOM 2900 C C . LEU A 1 392 ? -18.828 22.688 26.609 1 94.38 392 LEU A C 1
ATOM 2902 O O . LEU A 1 392 ? -19.453 23.594 26.047 1 94.38 392 LEU A O 1
ATOM 2906 N N . GLY A 1 393 ? -19.281 21.453 26.594 1 91.38 393 GLY A N 1
ATOM 2907 C CA . GLY A 1 393 ? -20.562 21.078 26.031 1 91.38 393 GLY A CA 1
ATOM 2908 C C . GLY A 1 393 ? -20.594 21.141 24.516 1 91.38 393 GLY A C 1
ATOM 2909 O O . GLY A 1 393 ? -21.578 21.594 23.938 1 91.38 393 GLY A O 1
ATOM 2910 N N . LEU A 1 394 ? -19.594 20.75 23.906 1 92.5 394 LEU A N 1
ATOM 2911 C CA . LEU A 1 394 ? -19.453 20.922 22.469 1 92.5 394 LEU A CA 1
ATOM 2912 C C . LEU A 1 394 ? -19.625 19.609 21.734 1 92.5 394 LEU A C 1
ATOM 2914 O O . LEU A 1 394 ? -19.359 19.516 20.531 1 92.5 394 LEU A O 1
ATOM 2918 N N . LEU A 1 395 ? -20.047 18.547 22.391 1 90.25 395 LEU A N 1
ATOM 2919 C CA . LEU A 1 395 ? -20.234 17.234 21.781 1 90.25 395 LEU A CA 1
ATOM 2920 C C . LEU A 1 395 ? -21.562 17.156 21.031 1 90.25 395 LEU A C 1
ATOM 2922 O O . LEU A 1 395 ? -22.516 17.859 21.391 1 90.25 395 LEU A O 1
ATOM 2926 N N . ASP A 1 396 ? -21.562 16.375 19.922 1 81.88 396 ASP A N 1
ATOM 2927 C CA . ASP A 1 396 ? -22.781 16.188 19.156 1 81.88 396 ASP A CA 1
ATOM 2928 C C . ASP A 1 396 ? -23.781 15.305 19.891 1 81.88 396 ASP A C 1
ATOM 2930 O O . ASP A 1 396 ? -23.453 14.156 20.219 1 81.88 396 ASP A O 1
ATOM 2934 N N . GLU A 1 397 ? -24.984 15.719 20.609 1 65.81 397 GLU A N 1
ATOM 2935 C CA . GLU A 1 397 ? -25.969 15.008 21.422 1 65.81 397 GLU A CA 1
ATOM 2936 C C . GLU A 1 397 ? -26.734 14 20.562 1 65.81 397 GLU A C 1
ATOM 2938 O O . GLU A 1 397 ? -27.188 12.969 21.078 1 65.81 397 GLU A O 1
ATOM 2943 N N . ASP A 1 398 ? -27.438 14.289 19.391 1 54.38 398 ASP A N 1
ATOM 2944 C CA . ASP A 1 398 ? -28.344 13.414 18.641 1 54.38 398 ASP A CA 1
ATOM 2945 C C . ASP A 1 398 ? -27.703 12.047 18.391 1 54.38 398 ASP A C 1
ATOM 2947 O O . ASP A 1 398 ? -28.406 11.094 18.047 1 54.38 398 ASP A O 1
ATOM 2951 N N . LYS A 1 399 ? -26.672 12.008 18.234 1 48.75 399 LYS A N 1
ATOM 2952 C CA . LYS A 1 399 ? -26.156 10.664 18 1 48.75 399 LYS A CA 1
ATOM 2953 C C . LYS A 1 399 ? -26.031 9.891 19.312 1 48.75 399 LYS A C 1
ATOM 2955 O O . LYS A 1 399 ? -24.906 9.547 19.719 1 48.75 399 LYS A O 1
ATOM 2960 N N . ASP A 1 400 ? -26.906 10.125 20.281 1 40.59 400 ASP A N 1
ATOM 2961 C CA . ASP A 1 400 ? -27.031 9.367 21.531 1 40.59 400 ASP A CA 1
ATOM 2962 C C . ASP A 1 400 ? -27.203 7.879 21.25 1 40.59 400 ASP A C 1
ATOM 2964 O O . ASP A 1 400 ? -28.141 7.477 20.562 1 40.59 400 ASP A O 1
ATOM 2968 N N . LEU A 1 401 ? -26.406 7.176 21.297 1 38.84 401 LEU A N 1
ATOM 2969 C CA . LEU A 1 401 ? -26.453 5.727 21.125 1 38.84 401 LEU A CA 1
ATOM 2970 C C . LEU A 1 401 ? -27.594 5.121 21.938 1 38.84 401 LEU A C 1
ATOM 2972 O O . LEU A 1 401 ? -28.125 4.062 21.578 1 38.84 401 LEU A O 1
ATOM 2976 N N . ASP A 1 402 ? -27.906 5.566 23.203 1 34.81 402 ASP A N 1
ATOM 2977 C CA . ASP A 1 402 ? -28.75 4.734 24.062 1 34.81 402 ASP A CA 1
ATOM 2978 C C . ASP A 1 402 ? -30.219 4.98 23.797 1 34.81 402 ASP A C 1
ATOM 2980 O O . ASP A 1 402 ? -31.094 4.504 24.531 1 34.81 402 ASP A O 1
ATOM 2984 N N . LYS A 1 403 ? -30.781 6.145 23.344 1 34.88 403 LYS A N 1
ATOM 2985 C CA . LYS A 1 403 ? -32.25 6.18 23.391 1 34.88 403 LYS A CA 1
ATOM 2986 C C . LYS A 1 403 ? -32.844 5.195 22.406 1 34.88 403 LYS A C 1
ATOM 2988 O O . LYS A 1 403 ? -32.5 5.207 21.219 1 34.88 403 LYS A O 1
ATOM 2993 N N . PRO A 1 404 ? -33.469 4.039 22.891 1 33.47 404 PRO A N 1
ATOM 2994 C CA . PRO A 1 404 ? -34.406 3.207 22.141 1 33.47 404 PRO A CA 1
ATOM 2995 C C . PRO A 1 404 ? -35.406 4.031 21.344 1 33.47 404 PRO A C 1
ATOM 2997 O O . PRO A 1 404 ? -35.812 5.117 21.766 1 33.47 404 PRO A O 1
ATOM 3000 N N . THR A 1 405 ? -35.312 4.18 20.078 1 33.31 405 THR A N 1
ATOM 3001 C CA . THR A 1 405 ? -36.438 4.641 19.281 1 33.31 405 THR A CA 1
ATOM 3002 C C . THR A 1 405 ? -37.75 4.137 19.859 1 33.31 405 THR A C 1
ATOM 3004 O O . THR A 1 405 ? -38.031 2.934 19.828 1 33.31 405 THR A O 1
ATOM 3007 N N . ASN A 1 406 ? -38.219 4.672 20.984 1 29.33 406 ASN A N 1
ATOM 3008 C CA . ASN A 1 406 ? -39.594 4.496 21.422 1 29.33 406 ASN A CA 1
ATOM 3009 C C . ASN A 1 406 ? -40.562 4.859 20.312 1 29.33 406 ASN A C 1
ATOM 3011 O O . ASN A 1 406 ? -40.719 6.031 19.969 1 29.33 406 ASN A O 1
ATOM 3015 N N . SER A 1 407 ? -40.719 4.082 19.188 1 30.33 407 SER A N 1
ATOM 3016 C CA . SER A 1 407 ? -41.938 3.963 18.406 1 30.33 407 SER A CA 1
ATOM 3017 C C . SER A 1 407 ? -43.156 3.852 19.312 1 30.33 407 SER A C 1
ATOM 3019 O O . SER A 1 407 ? -43.406 2.797 19.891 1 30.33 407 SER A O 1
ATOM 3021 N N . GLY A 1 408 ? -43.438 4.77 20.203 1 26.5 408 GLY A N 1
ATOM 3022 C CA . GLY A 1 408 ? -44.719 4.992 20.844 1 26.5 408 GLY A CA 1
ATOM 3023 C C . GLY A 1 408 ? -45.875 4.805 19.891 1 26.5 408 GLY A C 1
ATOM 3024 O O . GLY A 1 408 ? -45.719 4.836 18.672 1 26.5 408 GLY A O 1
ATOM 3025 N N . SER A 1 409 ? -47.156 4.32 20.562 1 29.75 409 SER A N 1
ATOM 3026 C CA . SER A 1 409 ? -48.5 3.822 20.344 1 29.75 409 SER A CA 1
ATOM 3027 C C . SER A 1 409 ? -49.375 4.855 19.625 1 29.75 409 SER A C 1
ATOM 3029 O O . SER A 1 409 ? -49.812 5.828 20.234 1 29.75 409 SER A O 1
ATOM 3031 N N . ILE A 1 410 ? -48.938 5.48 18.594 1 26.17 410 ILE A N 1
ATOM 3032 C CA . ILE A 1 410 ? -50 6.234 17.938 1 26.17 410 ILE A CA 1
ATOM 3033 C C . ILE A 1 410 ? -51.219 5.328 17.719 1 26.17 410 ILE A C 1
ATOM 3035 O O . ILE A 1 410 ? -52.094 5.66 16.938 1 26.17 410 ILE A O 1
ATOM 3039 N N . PHE A 1 411 ? -51.188 4.062 18.312 1 26.48 411 PHE A N 1
ATOM 3040 C CA . PHE A 1 411 ? -52.469 3.393 18.188 1 26.48 411 PHE A CA 1
ATOM 3041 C C . PHE A 1 411 ? -53.5 4.051 19.094 1 26.48 411 PHE A C 1
ATOM 3043 O O . PHE A 1 411 ? -54.656 3.59 19.172 1 26.48 411 PHE A O 1
ATOM 3050 N N . THR A 1 412 ? -53.062 4.715 20.125 1 23.3 412 THR A N 1
ATOM 3051 C CA . THR A 1 412 ? -54.188 4.879 21.047 1 23.3 412 THR A CA 1
ATOM 3052 C C . THR A 1 412 ? -55.219 5.824 20.469 1 23.3 412 THR A C 1
ATOM 3054 O O . THR A 1 412 ? -56.406 5.789 20.875 1 23.3 412 THR A O 1
ATOM 3057 N N . GLU A 1 413 ? -54.875 6.977 19.953 1 22.84 413 GLU A N 1
ATOM 3058 C CA . GLU A 1 413 ? -56.031 7.879 20.078 1 22.84 413 GLU A CA 1
ATOM 3059 C C . GLU A 1 413 ? -57.094 7.582 19.016 1 22.84 413 GLU A C 1
ATOM 3061 O O . GLU A 1 413 ? -58.156 8.164 19.031 1 22.84 413 GLU A O 1
ATOM 3066 N N . SER A 1 414 ? -57.156 6.387 18.25 1 20.56 414 SER A N 1
ATOM 3067 C CA . SER A 1 414 ? -58.594 6.152 18.109 1 20.56 414 SER A CA 1
ATOM 3068 C C . SER A 1 414 ? -59.156 5.359 19.281 1 20.56 414 SER A C 1
ATOM 3070 O O . SER A 1 414 ? -58.469 4.469 19.812 1 20.56 414 SER A O 1
ATOM 3072 N N . MET B 1 1 ? 18.844 7.934 -8.719 1 52.66 1 MET B N 1
ATOM 3073 C CA . MET B 1 1 ? 17.516 8.438 -9.086 1 52.66 1 MET B CA 1
ATOM 3074 C C . MET B 1 1 ? 16.922 9.266 -7.957 1 52.66 1 MET B C 1
ATOM 3076 O O . MET B 1 1 ? 17.156 8.984 -6.781 1 52.66 1 MET B O 1
ATOM 3080 N N . THR B 1 2 ? 16.25 10.359 -8.336 1 70.44 2 THR B N 1
ATOM 3081 C CA . THR B 1 2 ? 15.672 11.297 -7.383 1 70.44 2 THR B CA 1
ATOM 3082 C C . THR B 1 2 ? 14.32 10.797 -6.891 1 70.44 2 THR B C 1
ATOM 3084 O O . THR B 1 2 ? 13.656 10 -7.562 1 70.44 2 THR B O 1
ATOM 3087 N N . PRO B 1 3 ? 13.969 11.055 -5.727 1 74.06 3 PRO B N 1
ATOM 3088 C CA . PRO B 1 3 ? 12.664 10.68 -5.18 1 74.06 3 PRO B CA 1
ATOM 3089 C C . PRO B 1 3 ? 11.508 11.07 -6.094 1 74.06 3 PRO B C 1
ATOM 3091 O O . PRO B 1 3 ? 10.484 10.375 -6.148 1 74.06 3 PRO B O 1
ATOM 3094 N N . GLU B 1 4 ? 11.711 12.07 -6.855 1 76.19 4 GLU B N 1
ATOM 3095 C CA . GLU B 1 4 ? 10.672 12.531 -7.77 1 76.19 4 GLU B CA 1
ATOM 3096 C C . GLU B 1 4 ? 10.453 11.531 -8.906 1 76.19 4 GLU B C 1
ATOM 3098 O O . GLU B 1 4 ? 9.32 11.273 -9.297 1 76.19 4 GLU B O 1
ATOM 3103 N N . ARG B 1 5 ? 11.516 10.969 -9.344 1 79.31 5 ARG B N 1
ATOM 3104 C CA . ARG B 1 5 ? 11.414 9.992 -10.422 1 79.31 5 ARG B CA 1
ATOM 3105 C C . ARG B 1 5 ? 10.758 8.703 -9.938 1 79.31 5 ARG B C 1
ATOM 3107 O O . ARG B 1 5 ? 10.008 8.07 -10.68 1 79.31 5 ARG B O 1
ATOM 3114 N N . LEU B 1 6 ? 11.023 8.43 -8.688 1 82.19 6 LEU B N 1
ATOM 3115 C CA . LEU B 1 6 ? 10.422 7.23 -8.109 1 82.19 6 LEU B CA 1
ATOM 3116 C C . LEU B 1 6 ? 8.922 7.41 -7.922 1 82.19 6 LEU B C 1
ATOM 3118 O O . LEU B 1 6 ? 8.148 6.477 -8.148 1 82.19 6 LEU B O 1
ATOM 3122 N N . GLY B 1 7 ? 8.578 8.625 -7.535 1 82.81 7 GLY B N 1
ATOM 3123 C CA . GLY B 1 7 ? 7.16 8.914 -7.426 1 82.81 7 GLY B CA 1
ATOM 3124 C C . GLY B 1 7 ? 6.426 8.82 -8.75 1 82.81 7 GLY B C 1
ATOM 3125 O O . GLY B 1 7 ? 5.324 8.273 -8.82 1 82.81 7 GLY B O 1
ATOM 3126 N N . LEU B 1 8 ? 7.094 9.312 -9.734 1 86.56 8 LEU B N 1
ATOM 3127 C CA . LEU B 1 8 ? 6.523 9.258 -11.07 1 86.56 8 LEU B CA 1
ATOM 3128 C C . LEU B 1 8 ? 6.422 7.82 -11.57 1 86.56 8 LEU B C 1
ATOM 3130 O O . LEU B 1 8 ? 5.438 7.445 -12.211 1 86.56 8 LEU B O 1
ATOM 3134 N N . LEU B 1 9 ? 7.41 7.062 -11.258 1 87.5 9 LEU B N 1
ATOM 3135 C CA . LEU B 1 9 ? 7.418 5.648 -11.625 1 87.5 9 LEU B CA 1
ATOM 3136 C C . LEU B 1 9 ? 6.215 4.926 -11.031 1 87.5 9 LEU B C 1
ATOM 3138 O O . LEU B 1 9 ? 5.5 4.219 -11.742 1 87.5 9 LEU B O 1
ATOM 3142 N N . TRP B 1 10 ? 5.941 5.152 -9.805 1 87.19 10 TRP B N 1
ATOM 3143 C CA . TRP B 1 10 ? 4.809 4.512 -9.141 1 87.19 10 TRP B CA 1
ATOM 3144 C C . TRP B 1 10 ? 3.486 5.035 -9.695 1 87.19 10 TRP B C 1
ATOM 3146 O O . TRP B 1 10 ? 2.547 4.266 -9.906 1 87.19 10 TRP B O 1
ATOM 3156 N N . GLY B 1 11 ? 3.457 6.352 -9.922 1 90.75 11 GLY B N 1
ATOM 3157 C CA . GLY B 1 11 ? 2.25 6.938 -10.484 1 90.75 11 GLY B CA 1
ATOM 3158 C C . GLY B 1 11 ? 1.896 6.379 -11.844 1 90.75 11 GLY B C 1
ATOM 3159 O O . GLY B 1 11 ? 0.744 6.012 -12.094 1 90.75 11 GLY B O 1
ATOM 3160 N N . ILE B 1 12 ? 2.859 6.234 -12.688 1 92.25 12 ILE B N 1
ATOM 3161 C CA . ILE B 1 12 ? 2.656 5.719 -14.039 1 92.25 12 ILE B CA 1
ATOM 3162 C C . ILE B 1 12 ? 2.25 4.25 -13.969 1 92.25 12 ILE B C 1
ATOM 3164 O O . ILE B 1 12 ? 1.36 3.811 -14.703 1 92.25 12 ILE B O 1
ATOM 3168 N N . THR B 1 13 ? 2.908 3.562 -13.109 1 91.94 13 THR B N 1
ATOM 3169 C CA . THR B 1 13 ? 2.641 2.133 -12.984 1 91.94 13 THR B CA 1
ATOM 3170 C C . THR B 1 13 ? 1.204 1.891 -12.531 1 91.94 13 THR B C 1
ATOM 3172 O O . THR B 1 13 ? 0.477 1.109 -13.148 1 91.94 13 THR B O 1
ATOM 3175 N N . VAL B 1 14 ? 0.802 2.576 -11.5 1 92.19 14 VAL B N 1
ATOM 3176 C CA . VAL B 1 14 ? -0.533 2.373 -10.953 1 92.19 14 VAL B CA 1
ATOM 3177 C C . VAL B 1 14 ? -1.582 2.885 -11.938 1 92.19 14 VAL B C 1
ATOM 3179 O O . VAL B 1 14 ? -2.613 2.242 -12.141 1 92.19 14 VAL B O 1
ATOM 3182 N N . PHE B 1 15 ? -1.319 3.957 -12.539 1 93.56 15 PHE B N 1
ATOM 3183 C CA . PHE B 1 15 ? -2.25 4.52 -13.508 1 93.56 15 PHE B CA 1
ATOM 3184 C C . PHE B 1 15 ? -2.398 3.596 -14.711 1 93.56 15 PHE B C 1
ATOM 3186 O O . PHE B 1 15 ? -3.508 3.385 -15.203 1 93.56 15 PHE B O 1
ATOM 3193 N N . SER B 1 16 ? -1.314 3.135 -15.203 1 93.94 16 SER B N 1
ATOM 3194 C CA . SER B 1 16 ? -1.354 2.215 -16.328 1 93.94 16 SER B CA 1
ATOM 3195 C C . SER B 1 16 ? -2.105 0.937 -15.984 1 93.94 16 SER B C 1
ATOM 3197 O O . SER B 1 16 ? -2.854 0.402 -16.812 1 93.94 16 SER B O 1
ATOM 3199 N N . GLY B 1 17 ? -1.838 0.413 -14.812 1 93.81 17 GLY B N 1
ATOM 3200 C CA . GLY B 1 17 ? -2.588 -0.746 -14.359 1 93.81 17 GLY B CA 1
ATOM 3201 C C . GLY B 1 17 ? -4.082 -0.495 -14.273 1 93.81 17 GLY B C 1
ATOM 3202 O O . GLY B 1 17 ? -4.883 -1.315 -14.734 1 93.81 17 GLY B O 1
ATOM 3203 N N . ALA B 1 18 ? -4.426 0.648 -13.727 1 92.81 18 ALA B N 1
ATOM 3204 C CA . ALA B 1 18 ? -5.832 1.028 -13.641 1 92.81 18 ALA B CA 1
ATOM 3205 C C . ALA B 1 18 ? -6.441 1.176 -15.031 1 92.81 18 ALA B C 1
ATOM 3207 O O . ALA B 1 18 ? -7.586 0.781 -15.266 1 92.81 18 ALA B O 1
ATOM 3208 N N . GLY B 1 19 ? -5.715 1.759 -15.898 1 93.56 19 GLY B N 1
ATOM 3209 C CA . GLY B 1 19 ? -6.16 1.878 -17.281 1 93.56 19 GLY B CA 1
ATOM 3210 C C . GLY B 1 19 ? -6.402 0.538 -17.938 1 93.56 19 GLY B C 1
ATOM 3211 O O . GLY B 1 19 ? -7.371 0.374 -18.688 1 93.56 19 GLY B O 1
ATOM 3212 N N . ALA B 1 20 ? -5.496 -0.363 -17.672 1 94.06 20 ALA B N 1
ATOM 3213 C CA . ALA B 1 20 ? -5.645 -1.71 -18.219 1 94.06 20 ALA B CA 1
ATOM 3214 C C . ALA B 1 20 ? -6.91 -2.381 -17.688 1 94.06 20 ALA B C 1
ATOM 3216 O O . ALA B 1 20 ? -7.617 -3.057 -18.438 1 94.06 20 ALA B O 1
ATOM 3217 N N . ARG B 1 21 ? -7.121 -2.197 -16.453 1 89.44 21 ARG B N 1
ATOM 3218 C CA . ARG B 1 21 ? -8.328 -2.766 -15.859 1 89.44 21 ARG B CA 1
ATOM 3219 C C . ARG B 1 21 ? -9.578 -2.141 -16.469 1 89.44 21 ARG B C 1
ATOM 3221 O O . ARG B 1 21 ? -10.57 -2.832 -16.703 1 89.44 21 ARG B O 1
ATOM 3228 N N . LEU B 1 22 ? -9.555 -0.84 -16.656 1 89.31 22 LEU B N 1
ATOM 3229 C CA . LEU B 1 22 ? -10.672 -0.151 -17.297 1 89.31 22 LEU B CA 1
ATOM 3230 C C . LEU B 1 22 ? -10.898 -0.685 -18.703 1 89.31 22 LEU B C 1
ATOM 3232 O O . LEU B 1 22 ? -12.039 -0.919 -19.109 1 89.31 22 LEU B O 1
ATOM 3236 N N . LEU B 1 23 ? -9.852 -0.867 -19.406 1 91.62 23 LEU B N 1
ATOM 3237 C CA . LEU B 1 23 ? -9.945 -1.396 -20.766 1 91.62 23 LEU B CA 1
ATOM 3238 C C . LEU B 1 23 ? -10.516 -2.809 -20.766 1 91.62 23 LEU B C 1
ATOM 3240 O O . LEU B 1 23 ? -11.227 -3.197 -21.688 1 91.62 23 LEU B O 1
ATOM 3244 N N . SER B 1 24 ? -10.117 -3.541 -19.75 1 88.88 24 SER B N 1
ATOM 3245 C CA . SER B 1 24 ? -10.648 -4.891 -19.625 1 88.88 24 SER B CA 1
ATOM 3246 C C . SER B 1 24 ? -12.172 -4.875 -19.5 1 88.88 24 SER B C 1
ATOM 3248 O O . SER B 1 24 ? -12.859 -5.695 -20.109 1 88.88 24 SER B O 1
ATOM 3250 N N . VAL B 1 25 ? -12.703 -3.984 -18.766 1 83.44 25 VAL B N 1
ATOM 3251 C CA . VAL B 1 25 ? -14.141 -3.881 -18.547 1 83.44 25 VAL B CA 1
ATOM 3252 C C . VAL B 1 25 ? -14.828 -3.402 -19.828 1 83.44 25 VAL B C 1
ATOM 3254 O O . VAL B 1 25 ? -15.922 -3.861 -20.156 1 83.44 25 VAL B O 1
ATOM 3257 N N . LEU B 1 26 ? -14.141 -2.537 -20.547 1 85.81 26 LEU B N 1
ATOM 3258 C CA . LEU B 1 26 ? -14.727 -1.954 -21.75 1 85.81 26 LEU B CA 1
ATOM 3259 C C . LEU B 1 26 ? -14.672 -2.939 -22.906 1 85.81 26 LEU B C 1
ATOM 3261 O O . LEU B 1 26 ? -15.562 -2.945 -23.766 1 85.81 26 LEU B O 1
ATOM 3265 N N . THR B 1 27 ? -13.703 -3.773 -23 1 88.31 27 THR B N 1
ATOM 3266 C CA . THR B 1 27 ? -13.508 -4.637 -24.156 1 88.31 27 THR B CA 1
ATOM 3267 C C . THR B 1 27 ? -13.945 -6.062 -23.859 1 88.31 27 THR B C 1
ATOM 3269 O O . THR B 1 27 ? -14.164 -6.863 -24.766 1 88.31 27 THR B O 1
ATOM 3272 N N . GLY B 1 28 ? -13.906 -6.379 -22.531 1 83.81 28 GLY B N 1
ATOM 3273 C CA . GLY B 1 28 ? -14.242 -7.742 -22.156 1 83.81 28 GLY B CA 1
ATOM 3274 C C . GLY B 1 28 ? -13.047 -8.672 -22.156 1 83.81 28 GLY B C 1
ATOM 3275 O O . GLY B 1 28 ? -13.164 -9.852 -21.797 1 83.81 28 GLY B O 1
ATOM 3276 N N . LEU B 1 29 ? -11.922 -8.195 -22.438 1 87.5 29 LEU B N 1
ATOM 3277 C CA . LEU B 1 29 ? -10.703 -8.992 -22.422 1 87.5 29 LEU B CA 1
ATOM 3278 C C . LEU B 1 29 ? -10.234 -9.273 -21 1 87.5 29 LEU B C 1
ATOM 3280 O O . LEU B 1 29 ? -10.531 -8.5 -20.094 1 87.5 29 LEU B O 1
ATOM 3284 N N . PRO B 1 30 ? -9.57 -10.398 -20.828 1 85.75 30 PRO B N 1
ATOM 3285 C CA . PRO B 1 30 ? -9.07 -10.703 -19.484 1 85.75 30 PRO B CA 1
ATOM 3286 C C . PRO B 1 30 ? -8.141 -9.625 -18.953 1 85.75 30 PRO B C 1
ATOM 3288 O O . PRO B 1 30 ? -7.184 -9.234 -19.625 1 85.75 30 PRO B O 1
ATOM 3291 N N . GLY B 1 31 ? -8.406 -9.125 -17.781 1 86.69 31 GLY B N 1
ATOM 3292 C CA . GLY B 1 31 ? -7.68 -8.031 -17.172 1 86.69 31 GLY B CA 1
ATOM 3293 C C . GLY B 1 31 ? -6.188 -8.289 -17.047 1 86.69 31 GLY B C 1
ATOM 3294 O O . GLY B 1 31 ? -5.375 -7.391 -17.297 1 86.69 31 GLY B O 1
ATOM 3295 N N . VAL B 1 32 ? -5.875 -9.5 -16.75 1 85.56 32 VAL B N 1
ATOM 3296 C CA . VAL B 1 32 ? -4.48 -9.836 -16.469 1 85.56 32 VAL B CA 1
ATOM 3297 C C . VAL B 1 32 ? -3.66 -9.727 -17.75 1 85.56 32 VAL B C 1
ATOM 3299 O O . VAL B 1 32 ? -2.488 -9.336 -17.719 1 85.56 32 VAL B O 1
ATOM 3302 N N . VAL B 1 33 ? -4.238 -10.062 -18.859 1 87.62 33 VAL B N 1
ATOM 3303 C CA . VAL B 1 33 ? -3.557 -9.938 -20.141 1 87.62 33 VAL B CA 1
ATOM 3304 C C . VAL B 1 33 ? -3.256 -8.477 -20.438 1 87.62 33 VAL B C 1
ATOM 3306 O O . VAL B 1 33 ? -2.145 -8.133 -20.844 1 87.62 33 VAL B O 1
ATOM 3309 N N . LEU B 1 34 ? -4.188 -7.699 -20.188 1 92.25 34 LEU B N 1
ATOM 3310 C CA . LEU B 1 34 ? -4.031 -6.273 -20.453 1 92.25 34 LEU B CA 1
ATOM 3311 C C . LEU B 1 34 ? -3.041 -5.648 -19.484 1 92.25 34 LEU B C 1
ATOM 3313 O O . LEU B 1 34 ? -2.312 -4.719 -19.828 1 92.25 34 LEU B O 1
ATOM 3317 N N . LEU B 1 35 ? -3.045 -6.145 -18.281 1 91.75 35 LEU B N 1
ATOM 3318 C CA . LEU B 1 35 ? -2.07 -5.672 -17.297 1 91.75 35 LEU B CA 1
ATOM 3319 C C . LEU B 1 35 ? -0.648 -5.98 -17.75 1 91.75 35 LEU B C 1
ATOM 3321 O O . LEU B 1 35 ? 0.241 -5.133 -17.656 1 91.75 35 LEU B O 1
ATOM 3325 N N . LEU B 1 36 ? -0.494 -7.176 -18.219 1 88.19 36 LEU B N 1
ATOM 3326 C CA . LEU B 1 36 ? 0.808 -7.59 -18.734 1 88.19 36 LEU B CA 1
ATOM 3327 C C . LEU B 1 36 ? 1.229 -6.723 -19.922 1 88.19 36 LEU B C 1
ATOM 3329 O O . LEU B 1 36 ? 2.377 -6.273 -19.984 1 88.19 36 LEU B O 1
ATOM 3333 N N . LEU B 1 37 ? 0.35 -6.48 -20.797 1 91 37 LEU B N 1
ATOM 3334 C CA . LEU B 1 37 ? 0.631 -5.668 -21.984 1 91 37 LEU B CA 1
ATOM 3335 C C . LEU B 1 37 ? 0.946 -4.23 -21.578 1 91 37 LEU B C 1
ATOM 3337 O O . LEU B 1 37 ? 1.805 -3.588 -22.188 1 91 37 LEU B O 1
ATOM 3341 N N . SER B 1 38 ? 0.233 -3.779 -20.656 1 93.94 38 SER B N 1
ATOM 3342 C CA . SER B 1 38 ? 0.479 -2.424 -20.172 1 93.94 38 SER B CA 1
ATOM 3343 C C . SER B 1 38 ? 1.887 -2.283 -19.609 1 93.94 38 SER B C 1
ATOM 3345 O O . SER B 1 38 ? 2.543 -1.261 -19.812 1 93.94 38 SER B O 1
ATOM 3347 N N . GLY B 1 39 ? 2.334 -3.25 -18.844 1 91.62 39 GLY B N 1
ATOM 3348 C CA . GLY B 1 39 ? 3.689 -3.244 -18.328 1 91.62 39 GLY B CA 1
ATOM 3349 C C . GLY B 1 39 ? 4.754 -3.252 -19.406 1 91.62 39 GLY B C 1
ATOM 3350 O O . GLY B 1 39 ? 5.742 -2.523 -19.312 1 91.62 39 GLY B O 1
ATOM 3351 N N . LEU B 1 40 ? 4.516 -4.055 -20.438 1 90.12 40 LEU B N 1
ATOM 3352 C CA . LEU B 1 40 ? 5.445 -4.102 -21.562 1 90.12 40 LEU B CA 1
ATOM 3353 C C . LEU B 1 40 ? 5.5 -2.754 -22.281 1 90.12 40 LEU B C 1
ATOM 3355 O O . LEU B 1 40 ? 6.57 -2.328 -22.734 1 90.12 40 LEU B O 1
ATOM 3359 N N . LEU B 1 41 ? 4.387 -2.131 -22.359 1 92.88 41 LEU B N 1
ATOM 3360 C CA . LEU B 1 41 ? 4.293 -0.857 -23.062 1 92.88 41 LEU B CA 1
ATOM 3361 C C . LEU B 1 41 ? 5.031 0.24 -22.312 1 92.88 41 LEU B C 1
ATOM 3363 O O . LEU B 1 41 ? 5.754 1.036 -22.922 1 92.88 41 LEU B O 1
ATOM 3367 N N . ILE B 1 42 ? 4.918 0.263 -21.031 1 93.44 42 ILE B N 1
ATOM 3368 C CA . ILE B 1 42 ? 5.484 1.371 -20.266 1 93.44 42 ILE B CA 1
ATOM 3369 C C . ILE B 1 42 ? 6.922 1.043 -19.875 1 93.44 42 ILE B C 1
ATOM 3371 O O . ILE B 1 42 ? 7.664 1.919 -19.422 1 93.44 42 ILE B O 1
ATOM 3375 N N . GLY B 1 43 ? 7.289 -0.195 -20 1 92 43 GLY B N 1
ATOM 3376 C CA . GLY B 1 43 ? 8.586 -0.652 -19.531 1 92 43 GLY B CA 1
ATOM 3377 C C . GLY B 1 43 ? 9.672 -0.547 -20.578 1 92 43 GLY B C 1
ATOM 3378 O O . GLY B 1 43 ? 9.57 0.249 -21.516 1 92 43 GLY B O 1
ATOM 3379 N N . ARG B 1 44 ? 10.727 -1.284 -20.406 1 86.62 44 ARG B N 1
ATOM 3380 C CA . ARG B 1 44 ? 11.938 -1.263 -21.219 1 86.62 44 ARG B CA 1
ATOM 3381 C C . ARG B 1 44 ? 11.641 -1.684 -22.656 1 86.62 44 ARG B C 1
ATOM 3383 O O . ARG B 1 44 ? 12.305 -1.233 -23.594 1 86.62 44 ARG B O 1
ATOM 3390 N N . SER B 1 45 ? 10.688 -2.49 -22.844 1 86.62 45 SER B N 1
ATOM 3391 C CA . SER B 1 45 ? 10.367 -3.01 -24.172 1 86.62 45 SER B CA 1
ATOM 3392 C C . SER B 1 45 ? 9.5 -2.027 -24.953 1 86.62 45 SER B C 1
ATOM 3394 O O . SER B 1 45 ? 9.305 -2.191 -26.156 1 86.62 45 SER B O 1
ATOM 3396 N N . GLY B 1 46 ? 8.938 -1.036 -24.297 1 91.12 46 GLY B N 1
ATOM 3397 C CA . GLY B 1 46 ? 8.062 -0.075 -24.938 1 91.12 46 GLY B CA 1
ATOM 3398 C C . GLY B 1 46 ? 8.555 1.354 -24.828 1 91.12 46 GLY B C 1
ATOM 3399 O O . GLY B 1 46 ? 9.633 1.688 -25.328 1 91.12 46 GLY B O 1
ATOM 3400 N N . LEU B 1 47 ? 7.914 2.168 -24 1 89.75 47 LEU B N 1
ATOM 3401 C CA . LEU B 1 47 ? 8.172 3.6 -23.891 1 89.75 47 LEU B CA 1
ATOM 3402 C C . LEU B 1 47 ? 9.328 3.873 -22.938 1 89.75 47 LEU B C 1
ATOM 3404 O O . LEU B 1 47 ? 9.883 4.973 -22.922 1 89.75 47 LEU B O 1
ATOM 3408 N N . GLY B 1 48 ? 9.695 2.912 -22.156 1 87.12 48 GLY B N 1
ATOM 3409 C CA . GLY B 1 48 ? 10.82 3.039 -21.234 1 87.12 48 GLY B CA 1
ATOM 3410 C C . GLY B 1 48 ? 10.57 4.016 -20.109 1 87.12 48 GLY B C 1
ATOM 3411 O O . GLY B 1 48 ? 11.492 4.676 -19.625 1 87.12 48 GLY B O 1
ATOM 3412 N N . LEU B 1 49 ? 9.352 4.176 -19.703 1 87.19 49 LEU B N 1
ATOM 3413 C CA . LEU B 1 49 ? 8.977 5.141 -18.672 1 87.19 49 LEU B CA 1
ATOM 3414 C C . LEU B 1 49 ? 9.219 4.574 -17.281 1 87.19 49 LEU B C 1
ATOM 3416 O O . LEU B 1 49 ? 9.445 5.332 -16.328 1 87.19 49 LEU B O 1
ATOM 3420 N N . VAL B 1 50 ? 9.164 3.291 -17.172 1 86.88 50 VAL B N 1
ATOM 3421 C CA . VAL B 1 50 ? 9.266 2.639 -15.875 1 86.88 50 VAL B CA 1
ATOM 3422 C C . VAL B 1 50 ? 10.438 1.655 -15.875 1 86.88 50 VAL B C 1
ATOM 3424 O O . VAL B 1 50 ? 10.508 0.776 -16.734 1 86.88 50 VAL B O 1
ATOM 3427 N N . GLU B 1 51 ? 11.297 1.879 -14.969 1 83.94 51 GLU B N 1
ATOM 3428 C CA . GLU B 1 51 ? 12.414 0.969 -14.75 1 83.94 51 GLU B CA 1
ATOM 3429 C C . GLU B 1 51 ? 12.414 0.424 -13.32 1 83.94 51 GLU B C 1
ATOM 3431 O O . GLU B 1 51 ? 12.953 1.054 -12.414 1 83.94 51 GLU B O 1
ATOM 3436 N N . PRO B 1 52 ? 11.93 -0.806 -13.219 1 79.19 52 PRO B N 1
ATOM 3437 C CA . PRO B 1 52 ? 11.773 -1.378 -11.875 1 79.19 52 PRO B CA 1
ATOM 3438 C C . PRO B 1 52 ? 13.094 -1.492 -11.125 1 79.19 52 PRO B C 1
ATOM 3440 O O . PRO B 1 52 ? 13.117 -1.474 -9.891 1 79.19 52 PRO B O 1
ATOM 3443 N N . LEU B 1 53 ? 14.188 -1.648 -11.789 1 76.31 53 LEU B N 1
ATOM 3444 C CA . LEU B 1 53 ? 15.492 -1.795 -11.156 1 76.31 53 LEU B CA 1
ATOM 3445 C C . LEU B 1 53 ? 15.859 -0.537 -10.383 1 76.31 53 LEU B C 1
ATOM 3447 O O . LEU B 1 53 ? 16.734 -0.574 -9.516 1 76.31 53 LEU B O 1
ATOM 3451 N N . ASP B 1 54 ? 15.203 0.495 -10.719 1 77 54 ASP B N 1
ATOM 3452 C CA . ASP B 1 54 ? 15.445 1.751 -10.016 1 77 54 ASP B CA 1
ATOM 3453 C C . ASP B 1 54 ? 14.969 1.675 -8.57 1 77 54 ASP B C 1
ATOM 3455 O O . ASP B 1 54 ? 15.375 2.482 -7.734 1 77 54 ASP B O 1
ATOM 3459 N N . LEU B 1 55 ? 14.148 0.713 -8.312 1 77.38 55 LEU B N 1
ATOM 3460 C CA . LEU B 1 55 ? 13.648 0.547 -6.953 1 77.38 55 LEU B CA 1
ATOM 3461 C C . LEU B 1 55 ? 14.664 -0.186 -6.082 1 77.38 55 LEU B C 1
ATOM 3463 O O . LEU B 1 55 ? 14.555 -0.172 -4.852 1 77.38 55 LEU B O 1
ATOM 3467 N N . GLY B 1 56 ? 15.656 -0.754 -6.66 1 74.44 56 GLY B N 1
ATOM 3468 C CA . GLY B 1 56 ? 16.719 -1.432 -5.93 1 74.44 56 GLY B CA 1
ATOM 3469 C C . GLY B 1 56 ? 16.203 -2.51 -4.996 1 74.44 56 GLY B C 1
ATOM 3470 O O . GLY B 1 56 ? 15.422 -3.369 -5.402 1 74.44 56 GLY B O 1
ATOM 3471 N N . LYS B 1 57 ? 16.625 -2.451 -3.725 1 74.69 57 LYS B N 1
ATOM 3472 C CA . LYS B 1 57 ? 16.266 -3.436 -2.711 1 74.69 57 LYS B CA 1
ATOM 3473 C C . LYS B 1 57 ? 14.797 -3.289 -2.307 1 74.69 57 LYS B C 1
ATOM 3475 O O . LYS B 1 57 ? 14.211 -4.219 -1.75 1 74.69 57 LYS B O 1
ATOM 3480 N N . GLY B 1 58 ? 14.258 -2.186 -2.67 1 79.38 58 GLY B N 1
ATOM 3481 C CA . GLY B 1 58 ? 12.859 -1.935 -2.348 1 79.38 58 GLY B CA 1
ATOM 3482 C C . GLY B 1 58 ? 11.898 -2.752 -3.188 1 79.38 58 GLY B C 1
ATOM 3483 O O . GLY B 1 58 ? 10.789 -3.064 -2.744 1 79.38 58 GLY B O 1
ATOM 3484 N N . LEU B 1 59 ? 12.352 -3.076 -4.363 1 81 59 LEU B N 1
ATOM 3485 C CA . LEU B 1 59 ? 11.492 -3.838 -5.262 1 81 59 LEU B CA 1
ATOM 3486 C C . LEU B 1 59 ? 11.164 -5.203 -4.672 1 81 59 LEU B C 1
ATOM 3488 O O . LEU B 1 59 ? 9.992 -5.586 -4.59 1 81 59 LEU B O 1
ATOM 3492 N N . GLU B 1 60 ? 12.227 -5.926 -4.23 1 83.56 60 GLU B N 1
ATOM 3493 C CA . GLU B 1 60 ? 12.031 -7.258 -3.67 1 83.56 60 GLU B CA 1
ATOM 3494 C C . GLU B 1 60 ? 11.117 -7.211 -2.447 1 83.56 60 GLU B C 1
ATOM 3496 O O . GLU B 1 60 ? 10.281 -8.094 -2.258 1 83.56 60 GLU B O 1
ATOM 3501 N N . THR B 1 61 ? 11.281 -6.215 -1.69 1 86.25 61 THR B N 1
ATOM 3502 C CA . THR B 1 61 ? 10.516 -6.086 -0.457 1 86.25 61 THR B CA 1
ATOM 3503 C C . THR B 1 61 ? 9.047 -5.812 -0.761 1 86.25 61 THR B C 1
ATOM 3505 O O . THR B 1 61 ? 8.164 -6.477 -0.221 1 86.25 61 THR B O 1
ATOM 3508 N N . ILE B 1 62 ? 8.766 -4.859 -1.62 1 87.06 62 ILE B N 1
ATOM 3509 C CA . ILE B 1 62 ? 7.395 -4.484 -1.937 1 87.06 62 ILE B CA 1
ATOM 3510 C C . ILE B 1 62 ? 6.691 -5.648 -2.633 1 87.06 62 ILE B C 1
ATOM 3512 O O . ILE B 1 62 ? 5.52 -5.922 -2.361 1 87.06 62 ILE B O 1
ATOM 3516 N N . VAL B 1 63 ? 7.371 -6.258 -3.529 1 87.56 63 VAL B N 1
ATOM 3517 C CA . VAL B 1 63 ? 6.805 -7.406 -4.234 1 87.56 63 VAL B CA 1
ATOM 3518 C C . VAL B 1 63 ? 6.465 -8.508 -3.234 1 87.56 63 VAL B C 1
ATOM 3520 O O . VAL B 1 63 ? 5.375 -9.086 -3.281 1 87.56 63 VAL B O 1
ATOM 3523 N N . GLY B 1 64 ? 7.426 -8.789 -2.342 1 89.62 64 GLY B N 1
ATOM 3524 C CA . GLY B 1 64 ? 7.195 -9.82 -1.341 1 89.62 64 GLY B CA 1
ATOM 3525 C C . GLY B 1 64 ? 6 -9.531 -0.455 1 89.62 64 GLY B C 1
ATOM 3526 O O . GLY B 1 64 ? 5.172 -10.414 -0.215 1 89.62 64 GLY B O 1
ATOM 3527 N N . LEU B 1 65 ? 5.879 -8.336 -0.008 1 92 65 LEU B N 1
ATOM 3528 C CA . LEU B 1 65 ? 4.781 -7.949 0.872 1 92 65 LEU B CA 1
ATOM 3529 C C . LEU B 1 65 ? 3.443 -8.031 0.143 1 92 65 LEU B C 1
ATOM 3531 O O . LEU B 1 65 ? 2.471 -8.562 0.68 1 92 65 LEU B O 1
ATOM 3535 N N . LEU B 1 66 ? 3.383 -7.516 -1.066 1 92.12 66 LEU B N 1
ATOM 3536 C CA . LEU B 1 66 ? 2.137 -7.492 -1.823 1 92.12 66 LEU B CA 1
ATOM 3537 C C . LEU B 1 66 ? 1.732 -8.898 -2.248 1 92.12 66 LEU B C 1
ATOM 3539 O O . LEU B 1 66 ? 0.547 -9.242 -2.244 1 92.12 66 LEU B O 1
ATOM 3543 N N . VAL B 1 67 ? 2.725 -9.688 -2.596 1 90.19 67 VAL B N 1
ATOM 3544 C CA . VAL B 1 67 ? 2.441 -11.07 -2.963 1 90.19 67 VAL B CA 1
ATOM 3545 C C . VAL B 1 67 ? 1.896 -11.82 -1.753 1 90.19 67 VAL B C 1
ATOM 3547 O O . VAL B 1 67 ? 0.991 -12.648 -1.886 1 90.19 67 VAL B O 1
ATOM 3550 N N . SER B 1 68 ? 2.49 -11.578 -0.603 1 94.06 68 SER B N 1
ATOM 3551 C CA . SER B 1 68 ? 2.004 -12.219 0.616 1 94.06 68 SER B CA 1
ATOM 3552 C C . SER B 1 68 ? 0.536 -11.883 0.864 1 94.06 68 SER B C 1
ATOM 3554 O O . SER B 1 68 ? -0.236 -12.75 1.288 1 94.06 68 SER B O 1
ATOM 3556 N N . LEU B 1 69 ? 0.168 -10.68 0.574 1 94.25 69 LEU B N 1
ATOM 3557 C CA . LEU B 1 69 ? -1.222 -10.258 0.725 1 94.25 69 LEU B CA 1
ATOM 3558 C C . LEU B 1 69 ? -2.121 -10.992 -0.265 1 94.25 69 LEU B C 1
ATOM 3560 O O . LEU B 1 69 ? -3.209 -11.445 0.096 1 94.25 69 LEU B O 1
ATOM 3564 N N . VAL B 1 70 ? -1.726 -11.109 -1.478 1 91.62 70 VAL B N 1
ATOM 3565 C CA . VAL B 1 70 ? -2.504 -11.766 -2.52 1 91.62 70 VAL B CA 1
ATOM 3566 C C . VAL B 1 70 ? -2.695 -13.242 -2.168 1 91.62 70 VAL B C 1
ATOM 3568 O O . VAL B 1 70 ? -3.795 -13.781 -2.307 1 91.62 70 VAL B O 1
ATOM 3571 N N . LEU B 1 71 ? -1.641 -13.859 -1.69 1 93 71 LEU B N 1
ATOM 3572 C CA . LEU B 1 71 ? -1.71 -15.273 -1.319 1 93 71 LEU B CA 1
ATOM 3573 C C . LEU B 1 71 ? -2.582 -15.469 -0.083 1 93 71 LEU B C 1
ATOM 3575 O O . LEU B 1 71 ? -3.281 -16.469 0.037 1 93 71 LEU B O 1
ATOM 3579 N N . PHE B 1 72 ? -2.51 -14.523 0.913 1 95.38 72 PHE B N 1
ATOM 3580 C CA . PHE B 1 72 ? -3.395 -14.562 2.07 1 95.38 72 PHE B CA 1
ATOM 3581 C C . PHE B 1 72 ? -4.855 -14.523 1.638 1 95.38 72 PHE B C 1
ATOM 3583 O O . PHE B 1 72 ? -5.676 -15.305 2.135 1 95.38 72 PHE B O 1
ATOM 3590 N N . ASP B 1 73 ? -5.172 -13.617 0.672 1 93.56 73 ASP B N 1
ATOM 3591 C CA . ASP B 1 73 ? -6.523 -13.531 0.127 1 93.56 73 ASP B CA 1
ATOM 3592 C C . ASP B 1 73 ? -6.938 -14.844 -0.531 1 93.56 73 ASP B C 1
ATOM 3594 O O . ASP B 1 73 ? -8.07 -15.305 -0.363 1 93.56 73 ASP B O 1
ATOM 3598 N N . GLY B 1 74 ? -6.078 -15.422 -1.322 1 90.12 74 GLY B N 1
ATOM 3599 C CA . GLY B 1 74 ? -6.34 -16.719 -1.911 1 90.12 74 GLY B CA 1
ATOM 3600 C C . GLY B 1 74 ? -6.645 -17.797 -0.88 1 90.12 74 GLY B C 1
ATOM 3601 O O . GLY B 1 74 ? -7.566 -18.594 -1.059 1 90.12 74 GLY B O 1
ATOM 3602 N N . GLY B 1 75 ? -5.836 -17.828 0.177 1 91.88 75 GLY B N 1
ATOM 3603 C CA . GLY B 1 75 ? -6.07 -18.766 1.256 1 91.88 75 GLY B CA 1
ATOM 3604 C C . GLY B 1 75 ? -7.395 -18.547 1.962 1 91.88 75 GLY B C 1
ATOM 3605 O O . GLY B 1 75 ? -8.07 -19.516 2.328 1 91.88 75 GLY B O 1
ATOM 3606 N N . LEU B 1 76 ? -7.734 -17.281 2.133 1 91.44 76 LEU B N 1
ATOM 3607 C CA . LEU B 1 76 ? -8.984 -16.922 2.791 1 91.44 76 LEU B CA 1
ATOM 3608 C C . LEU B 1 76 ? -10.18 -17.547 2.07 1 91.44 76 LEU B C 1
ATOM 3610 O O . LEU B 1 76 ? -11.18 -17.891 2.699 1 91.44 76 LEU B O 1
ATOM 3614 N N . ASN B 1 77 ? -10.039 -17.656 0.782 1 85 77 ASN B N 1
ATOM 3615 C CA . ASN B 1 77 ? -11.18 -18.078 -0.04 1 85 77 ASN B CA 1
ATOM 3616 C C . ASN B 1 77 ? -11.047 -19.531 -0.484 1 85 77 ASN B C 1
ATOM 3618 O O . ASN B 1 77 ? -11.844 -20.016 -1.287 1 85 77 ASN B O 1
ATOM 3622 N N . LEU B 1 78 ? -10.055 -20.125 0.015 1 83.94 78 LEU B N 1
ATOM 3623 C CA . LEU B 1 78 ? -9.844 -21.531 -0.333 1 83.94 78 LEU B CA 1
ATOM 3624 C C . LEU B 1 78 ? -10.852 -22.422 0.379 1 83.94 78 LEU B C 1
ATOM 3626 O O . LEU B 1 78 ? -10.984 -22.359 1.604 1 83.94 78 LEU B O 1
ATOM 3630 N N . ARG B 1 79 ? -11.703 -23.031 -0.471 1 76 79 ARG B N 1
ATOM 3631 C CA . ARG B 1 79 ? -12.711 -23.922 0.068 1 76 79 ARG B CA 1
ATOM 3632 C C . ARG B 1 79 ? -12.547 -25.328 -0.488 1 76 79 ARG B C 1
ATOM 3634 O O . ARG B 1 79 ? -12.203 -25.516 -1.659 1 76 79 ARG B O 1
ATOM 3641 N N . PHE B 1 80 ? -12.617 -26.234 0.4 1 78.06 80 PHE B N 1
ATOM 3642 C CA . PHE B 1 80 ? -12.656 -27.625 -0.005 1 78.06 80 PHE B CA 1
ATOM 3643 C C .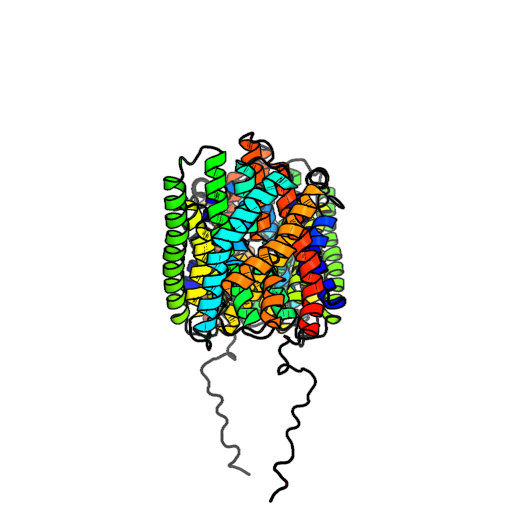 PHE B 1 80 ? -14.023 -28.234 0.288 1 78.06 80 PHE B C 1
ATOM 3645 O O . PHE B 1 80 ? -14.172 -29.031 1.22 1 78.06 80 PHE B O 1
ATOM 3652 N N . PRO B 1 81 ? -15.086 -27.719 -0.483 1 64.44 81 PRO B N 1
ATOM 3653 C CA . PRO B 1 81 ? -16.453 -28.141 -0.139 1 64.44 81 PRO B CA 1
ATOM 3654 C C . PRO B 1 81 ? -16.609 -29.656 -0.106 1 64.44 81 PRO B C 1
ATOM 3656 O O . PRO B 1 81 ? -17.516 -30.172 0.537 1 64.44 81 PRO B O 1
ATOM 3659 N N . GLY B 1 82 ? -15.656 -30.406 -0.657 1 72.88 82 GLY B N 1
ATOM 3660 C CA . GLY B 1 82 ? -15.828 -31.859 -0.672 1 72.88 82 GLY B CA 1
ATOM 3661 C C . GLY B 1 82 ? -14.508 -32.594 -0.772 1 72.88 82 GLY B C 1
ATOM 3662 O O . GLY B 1 82 ? -13.492 -32.031 -1.169 1 72.88 82 GLY B O 1
ATOM 3663 N N . GLY B 1 83 ? -14.633 -33.75 -0.211 1 76.75 83 GLY B N 1
ATOM 3664 C CA . GLY B 1 83 ? -13.469 -34.625 -0.22 1 76.75 83 GLY B CA 1
ATOM 3665 C C . GLY B 1 83 ? -12.938 -34.906 -1.614 1 76.75 83 GLY B C 1
ATOM 3666 O O . GLY B 1 83 ? -11.734 -35.062 -1.798 1 76.75 83 GLY B O 1
ATOM 3667 N N . ALA B 1 84 ? -13.789 -34.844 -2.617 1 81.69 84 ALA B N 1
ATOM 3668 C CA . ALA B 1 84 ? -13.383 -35.125 -3.99 1 81.69 84 ALA B CA 1
ATOM 3669 C C . ALA B 1 84 ? -12.484 -34.031 -4.539 1 81.69 84 ALA B C 1
ATOM 3671 O O . ALA B 1 84 ? -11.477 -34.312 -5.195 1 81.69 84 ALA B O 1
ATOM 3672 N N . ILE B 1 85 ? -12.781 -32.906 -4.281 1 87.12 85 ILE B N 1
ATOM 3673 C CA . ILE B 1 85 ? -11.992 -31.766 -4.758 1 87.12 85 ILE B CA 1
ATOM 3674 C C . ILE B 1 85 ? -10.594 -31.812 -4.148 1 87.12 85 ILE B C 1
ATOM 3676 O O . ILE B 1 85 ? -9.594 -31.609 -4.848 1 87.12 85 ILE B O 1
ATOM 3680 N N . LYS B 1 86 ? -10.594 -32.156 -2.904 1 89.12 86 LYS B N 1
ATOM 3681 C CA . LYS B 1 86 ? -9.305 -32.25 -2.219 1 89.12 86 LYS B CA 1
ATOM 3682 C C . LYS B 1 86 ? -8.43 -33.312 -2.854 1 89.12 86 LYS B C 1
ATOM 3684 O O . LYS B 1 86 ? -7.238 -33.094 -3.076 1 89.12 86 LYS B O 1
ATOM 3689 N N . SER B 1 87 ? -9.062 -34.375 -3.166 1 90.75 87 SER B N 1
ATOM 3690 C CA . SER B 1 87 ? -8.328 -35.5 -3.771 1 90.75 87 SER B CA 1
ATOM 3691 C C . SER B 1 87 ? -7.816 -35.125 -5.16 1 90.75 87 SER B C 1
ATOM 3693 O O . SER B 1 87 ? -6.684 -35.438 -5.52 1 90.75 87 SER B O 1
ATOM 3695 N N . ILE B 1 88 ? -8.625 -34.5 -5.914 1 91.5 88 ILE B N 1
ATOM 3696 C CA . ILE B 1 88 ? -8.258 -34.094 -7.262 1 91.5 88 ILE B CA 1
ATOM 3697 C C . ILE B 1 88 ? -7.07 -33.125 -7.203 1 91.5 88 ILE B C 1
ATOM 3699 O O . ILE B 1 88 ? -6.086 -33.312 -7.922 1 91.5 88 ILE B O 1
ATOM 3703 N N . VAL B 1 89 ? -7.145 -32.156 -6.328 1 92.12 89 VAL B N 1
ATOM 3704 C CA . VAL B 1 89 ? -6.121 -31.125 -6.207 1 92.12 89 VAL B CA 1
ATOM 3705 C C . VAL B 1 89 ? -4.801 -31.766 -5.758 1 92.12 89 VAL B C 1
ATOM 3707 O O . VAL B 1 89 ? -3.742 -31.453 -6.309 1 92.12 89 VAL B O 1
ATOM 3710 N N . LEU B 1 90 ? -4.863 -32.656 -4.801 1 92.69 90 LEU B N 1
ATOM 3711 C CA . LEU B 1 90 ? -3.664 -33.281 -4.27 1 92.69 90 LEU B CA 1
ATOM 3712 C C . LEU B 1 90 ? -3.021 -34.188 -5.312 1 92.69 90 LEU B C 1
ATOM 3714 O O . LEU B 1 90 ? -1.794 -34.25 -5.418 1 92.69 90 LEU B O 1
ATOM 3718 N N . ARG B 1 91 ? -3.818 -34.844 -6.043 1 94.38 91 ARG B N 1
ATOM 3719 C CA . ARG B 1 91 ? -3.295 -35.75 -7.078 1 94.38 91 ARG B CA 1
ATOM 3720 C C . ARG B 1 91 ? -2.66 -34.938 -8.211 1 94.38 91 ARG B C 1
ATOM 3722 O O . ARG B 1 91 ? -1.569 -35.281 -8.68 1 94.38 91 ARG B O 1
ATOM 3729 N N . ILE B 1 92 ? -3.355 -33.938 -8.633 1 93.5 92 ILE B N 1
ATOM 3730 C CA . ILE B 1 92 ? -2.816 -33.094 -9.695 1 93.5 92 ILE B CA 1
ATOM 3731 C C . ILE B 1 92 ? -1.5 -32.469 -9.242 1 93.5 92 ILE B C 1
ATOM 3733 O O . ILE B 1 92 ? -0.508 -32.5 -9.977 1 93.5 92 ILE B O 1
ATOM 3737 N N . SER B 1 93 ? -1.503 -31.906 -8.039 1 93.31 93 SER B N 1
ATOM 3738 C CA . SER B 1 93 ? -0.315 -31.25 -7.516 1 93.31 93 SER B CA 1
ATOM 3739 C C . SER B 1 93 ? 0.852 -32.219 -7.379 1 93.31 93 SER B C 1
ATOM 3741 O O . SER B 1 93 ? 1.985 -31.891 -7.734 1 93.31 93 SER B O 1
ATOM 3743 N N . SER B 1 94 ? 0.587 -33.406 -6.902 1 94.06 94 SER B N 1
ATOM 3744 C CA . SER B 1 94 ? 1.635 -34.406 -6.703 1 94.06 94 SER B CA 1
ATOM 3745 C C . SER B 1 94 ? 2.199 -34.875 -8.031 1 94.06 94 SER B C 1
ATOM 3747 O O . SER B 1 94 ? 3.414 -35.031 -8.188 1 94.06 94 SER B O 1
ATOM 3749 N N . ILE B 1 95 ? 1.327 -35.156 -8.961 1 94.31 95 ILE B N 1
ATOM 3750 C CA . ILE B 1 95 ? 1.754 -35.656 -10.266 1 94.31 95 ILE B CA 1
ATOM 3751 C C . ILE B 1 95 ? 2.541 -34.594 -11.008 1 94.31 95 ILE B C 1
ATOM 3753 O O . ILE B 1 95 ? 3.547 -34.875 -11.656 1 94.31 95 ILE B O 1
ATOM 3757 N N . ARG B 1 96 ? 2.084 -33.406 -10.93 1 91.5 96 ARG B N 1
ATOM 3758 C CA . ARG B 1 96 ? 2.756 -32.312 -11.609 1 91.5 96 ARG B CA 1
ATOM 3759 C C . ARG B 1 96 ? 4.141 -32.062 -11.016 1 91.5 96 ARG B C 1
ATOM 3761 O O . ARG B 1 96 ? 5.062 -31.672 -11.727 1 91.5 96 ARG B O 1
ATOM 3768 N N . LEU B 1 97 ? 4.301 -32.281 -9.727 1 91.75 97 LEU B N 1
ATOM 3769 C CA . LEU B 1 97 ? 5.582 -32.094 -9.055 1 91.75 97 LEU B CA 1
ATOM 3770 C C . LEU B 1 97 ? 6.637 -33.031 -9.656 1 91.75 97 LEU B C 1
ATOM 3772 O O . LEU B 1 97 ? 7.828 -32.688 -9.648 1 91.75 97 LEU B O 1
ATOM 3776 N N . ILE B 1 98 ? 6.18 -34.031 -10.242 1 93.88 98 ILE B N 1
ATOM 3777 C CA . ILE B 1 98 ? 7.109 -35 -10.812 1 93.88 98 ILE B CA 1
ATOM 3778 C C . ILE B 1 98 ? 7.195 -34.812 -12.328 1 93.88 98 ILE B C 1
ATOM 3780 O O . ILE B 1 98 ? 8.258 -34.5 -12.859 1 93.88 98 ILE B O 1
ATOM 3784 N N . ILE B 1 99 ? 6.066 -34.875 -12.961 1 95.38 99 ILE B N 1
ATOM 3785 C CA . ILE B 1 99 ? 6.027 -34.875 -14.414 1 95.38 99 ILE B CA 1
ATOM 3786 C C . ILE B 1 99 ? 6.383 -33.5 -14.961 1 95.38 99 ILE B C 1
ATOM 3788 O O . ILE B 1 99 ? 7.203 -33.375 -15.867 1 95.38 99 ILE B O 1
ATOM 3792 N N . SER B 1 100 ? 5.762 -32.469 -14.453 1 94 100 SER B N 1
ATOM 3793 C CA . SER B 1 100 ? 5.992 -31.141 -14.969 1 94 100 SER B CA 1
ATOM 3794 C C . SER B 1 100 ? 7.398 -30.656 -14.633 1 94 100 SER B C 1
ATOM 3796 O O . SER B 1 100 ? 8.023 -29.938 -15.43 1 94 100 SER B O 1
ATOM 3798 N N . LEU B 1 101 ? 7.883 -31 -13.461 1 95 101 LEU B N 1
ATOM 3799 C CA . LEU B 1 101 ? 9.242 -30.625 -13.078 1 95 101 LEU B CA 1
ATOM 3800 C C . LEU B 1 101 ? 10.266 -31.281 -14.016 1 95 101 LEU B C 1
ATOM 3802 O O . LEU B 1 101 ? 11.172 -30.609 -14.508 1 95 101 LEU B O 1
ATOM 3806 N N . ALA B 1 102 ? 10.086 -32.531 -14.219 1 96.5 102 ALA B N 1
ATOM 3807 C CA . ALA B 1 102 ? 11.008 -33.281 -15.086 1 96.5 102 ALA B CA 1
ATOM 3808 C C . ALA B 1 102 ? 10.922 -32.781 -16.516 1 96.5 102 ALA B C 1
ATOM 3810 O O . ALA B 1 102 ? 11.945 -32.562 -17.172 1 96.5 102 ALA B O 1
ATOM 3811 N N . ALA B 1 103 ? 9.734 -32.656 -17 1 97.06 103 ALA B N 1
ATOM 3812 C CA . ALA B 1 103 ? 9.547 -32.219 -18.375 1 97.06 103 ALA B CA 1
ATOM 3813 C C . ALA B 1 103 ? 10.07 -30.797 -18.594 1 97.06 103 ALA B C 1
ATOM 3815 O O . ALA B 1 103 ? 10.672 -30.5 -19.625 1 97.06 103 ALA B O 1
ATOM 3816 N N . GLY B 1 104 ? 9.797 -29.922 -17.641 1 96.44 104 GLY B N 1
ATOM 3817 C CA . GLY B 1 104 ? 10.312 -28.562 -17.719 1 96.44 104 GLY B CA 1
ATOM 3818 C C . GLY B 1 104 ? 11.828 -28.5 -17.719 1 96.44 104 GLY B C 1
ATOM 3819 O O . GLY B 1 104 ? 12.422 -27.703 -18.438 1 96.44 104 GLY B O 1
ATOM 3820 N N . PHE B 1 105 ? 12.414 -29.359 -16.891 1 96.31 105 PHE B N 1
ATOM 3821 C CA . PHE B 1 105 ? 13.859 -29.453 -16.781 1 96.31 105 PHE B CA 1
ATOM 3822 C C . PHE B 1 105 ? 14.484 -29.844 -18.125 1 96.31 105 PHE B C 1
ATOM 3824 O O . PHE B 1 105 ? 15.383 -29.156 -18.609 1 96.31 105 PHE B O 1
ATOM 3831 N N . PHE B 1 106 ? 13.961 -30.828 -18.734 1 97.44 106 PHE B N 1
ATOM 3832 C CA . PHE B 1 106 ? 14.508 -31.312 -19.984 1 97.44 106 PHE B CA 1
ATOM 3833 C C . PHE B 1 106 ? 14.156 -30.375 -21.141 1 97.44 106 PHE B C 1
ATOM 3835 O O . PHE B 1 106 ? 14.984 -30.125 -22.016 1 97.44 106 PHE B O 1
ATOM 3842 N N . ALA B 1 107 ? 12.977 -29.844 -21.156 1 97.44 107 ALA B N 1
ATOM 3843 C CA . ALA B 1 107 ? 12.547 -28.938 -22.203 1 97.44 107 ALA B CA 1
ATOM 3844 C C . ALA B 1 107 ? 13.391 -27.656 -22.203 1 97.44 107 ALA B C 1
ATOM 3846 O O . ALA B 1 107 ? 13.773 -27.156 -23.266 1 97.44 107 ALA B O 1
ATOM 3847 N N . ALA B 1 108 ? 13.641 -27.141 -21.031 1 96.69 108 ALA B N 1
ATOM 3848 C CA . ALA B 1 108 ? 14.406 -25.891 -20.922 1 96.69 108 ALA B CA 1
ATOM 3849 C C . ALA B 1 108 ? 15.836 -26.094 -21.406 1 96.69 108 ALA B C 1
ATOM 3851 O O . ALA B 1 108 ? 16.422 -25.188 -22.016 1 96.69 108 ALA B O 1
ATOM 3852 N N . HIS B 1 109 ? 16.438 -27.281 -21.125 1 96.19 109 HIS B N 1
ATOM 3853 C CA . HIS B 1 109 ? 17.812 -27.562 -21.547 1 96.19 109 HIS B CA 1
ATOM 3854 C C . HIS B 1 109 ? 17.875 -27.859 -23.047 1 96.19 109 HIS B C 1
ATOM 3856 O O . HIS B 1 109 ? 18.703 -27.281 -23.766 1 96.19 109 HIS B O 1
ATOM 3862 N N . TRP B 1 110 ? 16.969 -28.625 -23.562 1 96.19 110 TRP B N 1
ATOM 3863 C CA . TRP B 1 110 ? 17.078 -29.109 -24.922 1 96.19 110 TRP B CA 1
ATOM 3864 C C . TRP B 1 110 ? 16.5 -28.109 -25.906 1 96.19 110 TRP B C 1
ATOM 3866 O O . TRP B 1 110 ? 17.016 -27.953 -27.016 1 96.19 110 TRP B O 1
ATOM 3876 N N . PHE B 1 111 ? 15.406 -27.453 -25.578 1 95.81 111 PHE B N 1
ATOM 3877 C CA . PHE B 1 111 ? 14.75 -26.547 -26.516 1 95.81 111 PHE B CA 1
ATOM 3878 C C . PHE B 1 111 ? 15.289 -25.125 -26.359 1 95.81 111 PHE B C 1
ATOM 3880 O O . PHE B 1 111 ? 15.578 -24.453 -27.344 1 95.81 111 PHE B O 1
ATOM 3887 N N . ALA B 1 112 ? 15.438 -24.688 -25.141 1 94.12 112 ALA B N 1
ATOM 3888 C CA . ALA B 1 112 ? 15.773 -23.281 -24.906 1 94.12 112 ALA B CA 1
ATOM 3889 C C . ALA B 1 112 ? 17.281 -23.109 -24.719 1 94.12 112 ALA B C 1
ATOM 3891 O O . ALA B 1 112 ? 17.766 -21.984 -24.656 1 94.12 112 ALA B O 1
ATOM 3892 N N . GLY B 1 113 ? 18.047 -24.156 -24.5 1 92.44 113 GLY B N 1
ATOM 3893 C CA . GLY B 1 113 ? 19.5 -24.094 -24.453 1 92.44 113 GLY B CA 1
ATOM 3894 C C . GLY B 1 113 ? 20.031 -23.656 -23.109 1 92.44 113 GLY B C 1
ATOM 3895 O O . GLY B 1 113 ? 21.125 -23.094 -23.016 1 92.44 113 GLY B O 1
ATOM 3896 N N . LEU B 1 114 ? 19.281 -23.828 -22.094 1 94.5 114 LEU B N 1
ATOM 3897 C CA . LEU B 1 114 ? 19.75 -23.484 -20.766 1 94.5 114 LEU B CA 1
ATOM 3898 C C . LEU B 1 114 ? 20.672 -24.562 -20.203 1 94.5 114 LEU B C 1
ATOM 3900 O O . LEU B 1 114 ? 20.5 -25.75 -20.516 1 94.5 114 LEU B O 1
ATOM 3904 N N . GLY B 1 115 ? 21.672 -24.141 -19.438 1 94.38 115 GLY B N 1
ATOM 3905 C CA . GLY B 1 115 ? 22.453 -25.109 -18.703 1 94.38 115 GLY B CA 1
ATOM 3906 C C . GLY B 1 115 ? 21.625 -25.969 -17.766 1 94.38 115 GLY B C 1
ATOM 3907 O O . GLY B 1 115 ? 20.531 -25.578 -17.375 1 94.38 115 GLY B O 1
ATOM 3908 N N . TRP B 1 116 ? 22.062 -27.141 -17.391 1 94.38 116 TRP B N 1
ATOM 3909 C CA . TRP B 1 116 ? 21.344 -28.109 -16.578 1 94.38 116 TRP B CA 1
ATOM 3910 C C . TRP B 1 116 ? 20.906 -27.484 -15.258 1 94.38 116 TRP B C 1
ATOM 3912 O O . TRP B 1 116 ? 19.766 -27.641 -14.836 1 94.38 116 TRP B O 1
ATOM 3922 N N . SER B 1 117 ? 21.812 -26.766 -14.641 1 93.62 117 SER B N 1
ATOM 3923 C CA . SER B 1 117 ? 21.516 -26.172 -13.344 1 93.62 117 SER B CA 1
ATOM 3924 C C . SER B 1 117 ? 20.438 -25.094 -13.461 1 93.62 117 SER B C 1
ATOM 3926 O O . SER B 1 117 ? 19.484 -25.078 -12.672 1 93.62 117 SER B O 1
ATOM 3928 N N . VAL B 1 118 ? 20.547 -24.25 -14.453 1 94.94 118 VAL B N 1
ATOM 3929 C CA . VAL B 1 118 ? 19.609 -23.156 -14.648 1 94.94 118 VAL B CA 1
ATOM 3930 C C . VAL B 1 118 ? 18.266 -23.688 -15.148 1 94.94 118 VAL B C 1
ATOM 3932 O O . VAL B 1 118 ? 17.219 -23.156 -14.82 1 94.94 118 VAL B O 1
ATOM 3935 N N . ALA B 1 119 ? 18.375 -24.797 -15.875 1 96.44 119 ALA B N 1
ATOM 3936 C CA . ALA B 1 119 ? 17.156 -25.453 -16.328 1 96.44 119 ALA B CA 1
ATOM 3937 C C . ALA B 1 119 ? 16.328 -25.984 -15.156 1 96.44 119 ALA B C 1
ATOM 3939 O O . ALA B 1 119 ? 15.102 -25.969 -15.195 1 96.44 119 ALA B O 1
ATOM 3940 N N . GLY B 1 120 ? 17.031 -26.484 -14.188 1 95.69 120 GLY B N 1
ATOM 3941 C CA . GLY B 1 120 ? 16.344 -26.906 -12.969 1 95.69 120 GLY B CA 1
ATOM 3942 C C . GLY B 1 120 ? 15.625 -25.781 -12.266 1 95.69 120 GLY B C 1
ATOM 3943 O O . GLY B 1 120 ? 14.492 -25.953 -11.812 1 95.69 120 GLY B O 1
ATOM 3944 N N . VAL B 1 121 ? 16.281 -24.641 -12.219 1 95.5 121 VAL B N 1
ATOM 3945 C CA . VAL B 1 121 ? 15.68 -23.469 -11.594 1 95.5 121 VAL B CA 1
ATOM 3946 C C . VAL B 1 121 ? 14.461 -23.031 -12.391 1 95.5 121 VAL B C 1
ATOM 3948 O O . VAL B 1 121 ? 13.406 -22.734 -11.812 1 95.5 121 VAL B O 1
ATOM 3951 N N . TYR B 1 122 ? 14.602 -23.047 -13.688 1 96.38 122 TYR B N 1
ATOM 3952 C CA . TYR B 1 122 ? 13.492 -22.672 -14.562 1 96.38 122 TYR B CA 1
ATOM 3953 C C . TYR B 1 122 ? 12.289 -23.578 -14.32 1 96.38 122 TYR B C 1
ATOM 3955 O O . TYR B 1 122 ? 11.164 -23.094 -14.164 1 96.38 122 TYR B O 1
ATOM 3963 N N . SER B 1 123 ? 12.555 -24.859 -14.344 1 96.88 123 SER B N 1
ATOM 3964 C CA . SER B 1 123 ? 11.477 -25.828 -14.203 1 96.88 123 SER B CA 1
ATOM 3965 C C . SER B 1 123 ? 10.742 -25.656 -12.875 1 96.88 123 SER B C 1
ATOM 3967 O O . SER B 1 123 ? 9.516 -25.781 -12.82 1 96.88 123 SER B O 1
ATOM 3969 N N . ALA B 1 124 ? 11.438 -25.391 -11.812 1 95.88 124 ALA B N 1
ATOM 3970 C CA . ALA B 1 124 ? 10.828 -25.156 -10.5 1 95.88 124 ALA B CA 1
ATOM 3971 C C . ALA B 1 124 ? 9.977 -23.891 -10.508 1 95.88 124 ALA B C 1
ATOM 3973 O O . ALA B 1 124 ? 8.891 -23.875 -9.922 1 95.88 124 ALA B O 1
ATOM 3974 N N . ILE B 1 125 ? 10.43 -22.859 -11.156 1 94.75 125 ILE B N 1
ATOM 3975 C CA . ILE B 1 125 ? 9.719 -21.594 -11.211 1 94.75 125 ILE B CA 1
ATOM 3976 C C . ILE B 1 125 ? 8.391 -21.781 -11.945 1 94.75 125 ILE B C 1
ATOM 3978 O O . ILE B 1 125 ? 7.344 -21.312 -11.477 1 94.75 125 ILE B O 1
ATOM 3982 N N . VAL B 1 126 ? 8.43 -22.5 -13.039 1 95.06 126 VAL B N 1
ATOM 3983 C CA . VAL B 1 126 ? 7.254 -22.562 -13.906 1 95.06 126 VAL B CA 1
ATOM 3984 C C . VAL B 1 126 ? 6.32 -23.672 -13.43 1 95.06 126 VAL B C 1
ATOM 3986 O O . VAL B 1 126 ? 5.25 -23.875 -14.008 1 95.06 126 VAL B O 1
ATOM 3989 N N . LEU B 1 127 ? 6.738 -24.375 -12.375 1 93 127 LEU B N 1
ATOM 3990 C CA . LEU B 1 127 ? 5.848 -25.344 -11.742 1 93 127 LEU B CA 1
ATOM 3991 C C . LEU B 1 127 ? 4.613 -24.656 -11.172 1 93 127 LEU B C 1
ATOM 3993 O O . LEU B 1 127 ? 3.545 -25.266 -11.078 1 93 127 LEU B O 1
ATOM 3997 N N . ALA B 1 128 ? 4.816 -23.406 -10.812 1 88.12 128 ALA B N 1
ATOM 3998 C CA . ALA B 1 128 ? 3.762 -22.609 -10.195 1 88.12 128 ALA B CA 1
ATOM 3999 C C . ALA B 1 128 ? 2.719 -22.188 -11.227 1 88.12 128 ALA B C 1
ATOM 4001 O O . ALA B 1 128 ? 3.064 -21.781 -12.336 1 88.12 128 ALA B O 1
ATOM 4002 N N . THR B 1 129 ? 1.435 -22.562 -10.891 1 85.44 129 THR B N 1
ATOM 4003 C CA . THR B 1 129 ? 0.329 -21.938 -11.617 1 85.44 129 THR B CA 1
ATOM 4004 C C . THR B 1 129 ? -0.195 -20.719 -10.867 1 85.44 129 THR B C 1
ATOM 4006 O O . THR B 1 129 ? -0.228 -20.703 -9.633 1 85.44 129 THR B O 1
ATOM 4009 N N . GLY B 1 130 ? -0.352 -19.625 -11.477 1 83.5 130 GLY B N 1
ATOM 4010 C CA . GLY B 1 130 ? -0.573 -18.344 -10.828 1 83.5 130 GLY B CA 1
ATOM 4011 C C . GLY B 1 130 ? -2.014 -18.141 -10.398 1 83.5 130 GLY B C 1
ATOM 4012 O O . GLY B 1 130 ? -2.859 -17.766 -11.219 1 83.5 130 GLY B O 1
ATOM 4013 N N . PRO B 1 131 ? -2.303 -18.391 -9.031 1 80.88 131 PRO B N 1
ATOM 4014 C CA . PRO B 1 131 ? -3.66 -18.078 -8.578 1 80.88 131 PRO B CA 1
ATOM 4015 C C . PRO B 1 131 ? -4.055 -16.625 -8.844 1 80.88 131 PRO B C 1
ATOM 4017 O O . PRO B 1 131 ? -5.242 -16.328 -9 1 80.88 131 PRO B O 1
ATOM 4020 N N . THR B 1 132 ? -3.092 -15.82 -8.961 1 79.19 132 THR B N 1
ATOM 4021 C CA . THR B 1 132 ? -3.328 -14.398 -9.188 1 79.19 132 THR B CA 1
ATOM 4022 C C . THR B 1 132 ? -3.877 -14.164 -10.594 1 79.19 132 THR B C 1
ATOM 4024 O O . THR B 1 132 ? -4.469 -13.117 -10.867 1 79.19 132 THR B O 1
ATOM 4027 N N . VAL B 1 133 ? -3.641 -15.086 -11.398 1 84.62 133 VAL B N 1
ATOM 4028 C CA . VAL B 1 133 ? -4.172 -14.984 -12.75 1 84.62 133 VAL B CA 1
ATOM 4029 C C . VAL B 1 133 ? -5.402 -15.875 -12.891 1 84.62 133 VAL B C 1
ATOM 4031 O O . VAL B 1 133 ? -6.395 -15.484 -13.508 1 84.62 133 VAL B O 1
ATOM 4034 N N . VAL B 1 134 ? -5.355 -16.969 -12.25 1 88.38 134 VAL B N 1
ATOM 4035 C CA . VAL B 1 134 ? -6.398 -17.984 -12.406 1 88.38 134 VAL B CA 1
ATOM 4036 C C . VAL B 1 134 ? -7.688 -17.5 -11.742 1 88.38 134 VAL B C 1
ATOM 4038 O O . VAL B 1 134 ? -8.773 -17.625 -12.32 1 88.38 134 VAL B O 1
ATOM 4041 N N . THR B 1 135 ? -7.551 -16.969 -10.625 1 84 135 THR B N 1
ATOM 4042 C CA . THR B 1 135 ? -8.727 -16.625 -9.844 1 84 135 THR B CA 1
ATOM 4043 C C . THR B 1 135 ? -9.547 -15.539 -10.547 1 84 135 THR B C 1
ATOM 4045 O O . THR B 1 135 ? -10.75 -15.695 -10.758 1 84 135 THR B O 1
ATOM 4048 N N . PRO B 1 136 ? -8.898 -14.516 -10.93 1 78.25 136 PRO B N 1
ATOM 4049 C CA . PRO B 1 136 ? -9.695 -13.523 -11.648 1 78.25 136 PRO B CA 1
ATOM 4050 C C . PRO B 1 136 ? -10.266 -14.055 -12.953 1 78.25 136 PRO B C 1
ATOM 4052 O O . PRO B 1 136 ? -11.375 -13.68 -13.352 1 78.25 136 PRO B O 1
ATOM 4055 N N . LEU B 1 137 ? -9.594 -14.875 -13.555 1 84.94 137 LEU B N 1
ATOM 4056 C CA . LEU B 1 137 ? -10.031 -15.438 -14.828 1 84.94 137 LEU B CA 1
ATOM 4057 C C . LEU B 1 137 ? -11.242 -16.344 -14.633 1 84.94 137 LEU B C 1
ATOM 4059 O O . LEU B 1 137 ? -12.211 -16.25 -15.391 1 84.94 137 LEU B O 1
ATOM 4063 N N . VAL B 1 138 ? -11.195 -17.156 -13.656 1 87.5 138 VAL B N 1
ATOM 4064 C CA . VAL B 1 138 ? -12.281 -18.094 -13.391 1 87.5 138 VAL B CA 1
ATOM 4065 C C . VAL B 1 138 ? -13.531 -17.344 -12.953 1 87.5 138 VAL B C 1
ATOM 4067 O O . VAL B 1 138 ? -14.648 -17.734 -13.289 1 87.5 138 VAL B O 1
ATOM 4070 N N . ARG B 1 139 ? -13.281 -16.312 -12.289 1 80.94 139 ARG B N 1
ATOM 4071 C CA . ARG B 1 139 ? -14.406 -15.5 -11.836 1 80.94 139 ARG B CA 1
ATOM 4072 C C . ARG B 1 139 ? -15.031 -14.742 -13.008 1 80.94 139 ARG B C 1
ATOM 4074 O O . ARG B 1 139 ? -16.266 -14.648 -13.109 1 80.94 139 ARG B O 1
ATOM 4081 N N . GLN B 1 140 ? -14.258 -14.266 -13.758 1 78.81 140 GLN B N 1
ATOM 4082 C CA . GLN B 1 140 ? -14.734 -13.484 -14.898 1 78.81 140 GLN B CA 1
ATOM 4083 C C . GLN B 1 140 ? -15.539 -14.359 -15.859 1 78.81 140 GLN B C 1
ATOM 4085 O O . GLN B 1 140 ? -16.547 -13.922 -16.406 1 78.81 140 GLN B O 1
ATOM 4090 N N . ILE B 1 141 ? -15.117 -15.578 -16.016 1 84.38 141 ILE B N 1
ATOM 4091 C CA . ILE B 1 141 ? -15.797 -16.438 -16.984 1 84.38 141 ILE B CA 1
ATOM 4092 C C . ILE B 1 141 ? -16.906 -17.219 -16.281 1 84.38 141 ILE B C 1
ATOM 4094 O O . ILE B 1 141 ? -17.703 -17.906 -16.938 1 84.38 141 ILE B O 1
ATOM 4098 N N . ARG B 1 142 ? -16.984 -17.109 -14.977 1 84.94 142 ARG B N 1
ATOM 4099 C CA . ARG B 1 142 ? -17.984 -17.797 -14.164 1 84.94 142 ARG B CA 1
ATOM 4100 C C . ARG B 1 142 ? -17.891 -19.312 -14.352 1 84.94 142 ARG B C 1
ATOM 4102 O O . ARG B 1 142 ? -18.891 -19.969 -14.648 1 84.94 142 ARG B O 1
ATOM 4109 N N . LEU B 1 143 ? -16.734 -19.797 -14.18 1 90.06 143 LEU B N 1
ATOM 4110 C CA . LEU B 1 143 ? -16.469 -21.219 -14.297 1 90.06 143 LEU B CA 1
ATOM 4111 C C . LEU B 1 143 ? -17.141 -22 -13.164 1 90.06 143 LEU B C 1
ATOM 4113 O O . LEU B 1 143 ? -17.094 -21.578 -12 1 90.06 143 LEU B O 1
ATOM 4117 N N . ALA B 1 144 ? -17.781 -23.031 -13.523 1 87.88 144 ALA B N 1
ATOM 4118 C CA . ALA B 1 144 ? -18.578 -23.797 -12.562 1 87.88 144 ALA B CA 1
ATOM 4119 C C . ALA B 1 144 ? -17.672 -24.625 -11.656 1 87.88 144 ALA B C 1
ATOM 4121 O O . ALA B 1 144 ? -16.594 -25.062 -12.078 1 87.88 144 ALA B O 1
ATOM 4122 N N . SER B 1 145 ? -18.125 -24.797 -10.461 1 86.56 145 SER B N 1
ATOM 4123 C CA . SER B 1 145 ? -17.516 -25.812 -9.609 1 86.56 145 SER B CA 1
ATOM 4124 C C . SER B 1 145 ? -17.719 -27.219 -10.18 1 86.56 145 SER B C 1
ATOM 4126 O O . SER B 1 145 ? -18.688 -27.469 -10.883 1 86.56 145 SER B O 1
ATOM 4128 N N . PRO B 1 146 ? -16.781 -28.031 -9.992 1 89.25 146 PRO B N 1
ATOM 4129 C CA . PRO B 1 146 ? -15.625 -27.938 -9.094 1 89.25 146 PRO B CA 1
ATOM 4130 C C . PRO B 1 146 ? -14.375 -27.406 -9.789 1 89.25 146 PRO B C 1
ATOM 4132 O O . PRO B 1 146 ? -13.32 -27.281 -9.156 1 89.25 146 PRO B O 1
ATOM 4135 N N . LEU B 1 147 ? -14.422 -27.094 -11.102 1 91.44 147 LEU B N 1
ATOM 4136 C CA . LEU B 1 147 ? -13.25 -26.719 -11.883 1 91.44 147 LEU B CA 1
ATOM 4137 C C . LEU B 1 147 ? -12.617 -25.438 -11.32 1 91.44 147 LEU B C 1
ATOM 4139 O O . LEU B 1 147 ? -11.398 -25.359 -11.203 1 91.44 147 LEU B O 1
ATOM 4143 N N . SER B 1 148 ? -13.484 -24.531 -10.992 1 90.5 148 SER B N 1
ATOM 4144 C CA . SER B 1 148 ? -12.977 -23.266 -10.445 1 90.5 148 SER B CA 1
ATOM 4145 C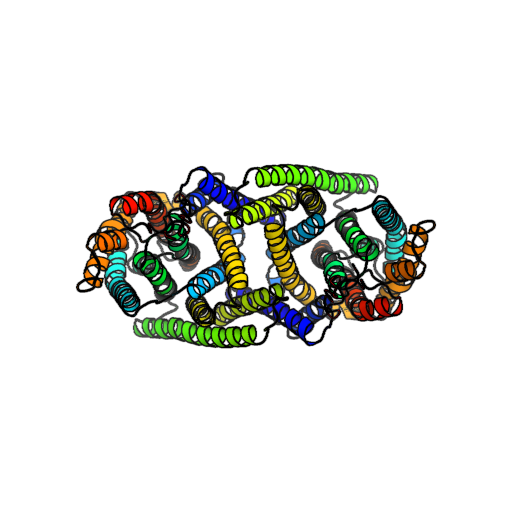 C . SER B 1 148 ? -12.211 -23.5 -9.156 1 90.5 148 SER B C 1
ATOM 4147 O O . SER B 1 148 ? -11.102 -22.984 -8.984 1 90.5 148 SER B O 1
ATOM 4149 N N . ASP B 1 149 ? -12.703 -24.344 -8.336 1 90.69 149 ASP B N 1
ATOM 4150 C CA . ASP B 1 149 ? -12.102 -24.625 -7.039 1 90.69 149 ASP B CA 1
ATOM 4151 C C . ASP B 1 149 ? -10.789 -25.391 -7.195 1 90.69 149 ASP B C 1
ATOM 4153 O O . ASP B 1 149 ? -9.812 -25.109 -6.496 1 90.69 149 ASP B O 1
ATOM 4157 N N . VAL B 1 150 ? -10.82 -26.266 -8.109 1 91.75 150 VAL B N 1
ATOM 4158 C CA . VAL B 1 150 ? -9.648 -27.109 -8.344 1 91.75 150 VAL B CA 1
ATOM 4159 C C . VAL B 1 150 ? -8.5 -26.25 -8.867 1 91.75 150 VAL B C 1
ATOM 4161 O O . VAL B 1 150 ? -7.371 -26.344 -8.367 1 91.75 150 VAL B O 1
ATOM 4164 N N . LEU B 1 151 ? -8.789 -25.422 -9.797 1 92.44 151 LEU B N 1
ATOM 4165 C CA . LEU B 1 151 ? -7.77 -24.594 -10.422 1 92.44 151 LEU B CA 1
ATOM 4166 C C . LEU B 1 151 ? -7.199 -23.594 -9.414 1 92.44 151 LEU B C 1
ATOM 4168 O O . LEU B 1 151 ? -5.988 -23.375 -9.367 1 92.44 151 LEU B O 1
ATOM 4172 N N . GLU B 1 152 ? -8.023 -23.047 -8.641 1 90.62 152 GLU B N 1
ATOM 4173 C CA . GLU B 1 152 ? -7.582 -22.094 -7.633 1 90.62 152 GLU B CA 1
ATOM 4174 C C . GLU B 1 152 ? -6.73 -22.766 -6.562 1 90.62 152 GLU B C 1
ATOM 4176 O O . GLU B 1 152 ? -5.676 -22.234 -6.184 1 90.62 152 GLU B O 1
ATOM 4181 N N . ALA B 1 153 ? -7.191 -23.891 -6.129 1 91.56 153 ALA B N 1
ATOM 4182 C CA . ALA B 1 153 ? -6.477 -24.625 -5.086 1 91.56 153 ALA B CA 1
ATOM 4183 C C . ALA B 1 153 ? -5.117 -25.109 -5.59 1 91.56 153 ALA B C 1
ATOM 4185 O O . ALA B 1 153 ? -4.129 -25.078 -4.855 1 91.56 153 ALA B O 1
ATOM 4186 N N . GLU B 1 154 ? -5.105 -25.594 -6.754 1 92.31 154 GLU B N 1
ATOM 4187 C CA . GLU B 1 154 ? -3.855 -26.047 -7.352 1 92.31 154 GLU B CA 1
ATOM 4188 C C . GLU B 1 154 ? -2.811 -24.938 -7.352 1 92.31 154 GLU B C 1
ATOM 4190 O O . GLU B 1 154 ? -1.66 -25.156 -6.965 1 92.31 154 GLU B O 1
ATOM 4195 N N . GLY B 1 155 ? -3.219 -23.797 -7.777 1 91.62 155 GLY B N 1
ATOM 4196 C CA . GLY B 1 155 ? -2.312 -22.656 -7.816 1 91.62 155 GLY B CA 1
ATOM 4197 C C . GLY B 1 155 ? -1.796 -22.266 -6.445 1 91.62 155 GLY B C 1
ATOM 4198 O O . GLY B 1 155 ? -0.609 -21.969 -6.281 1 91.62 155 GLY B O 1
ATOM 4199 N N . LEU B 1 156 ? -2.602 -22.266 -5.48 1 90.56 156 LEU B N 1
ATOM 4200 C CA . LEU B 1 156 ? -2.254 -21.828 -4.129 1 90.56 156 LEU B CA 1
ATOM 4201 C C . LEU B 1 156 ? -1.288 -22.812 -3.479 1 90.56 156 LEU B C 1
ATOM 4203 O O . LEU B 1 156 ? -0.482 -22.438 -2.629 1 90.56 156 LEU B O 1
ATOM 4207 N N . ILE B 1 157 ? -1.374 -24.031 -3.902 1 91.06 157 ILE B N 1
ATOM 4208 C CA . ILE B 1 157 ? -0.518 -25.062 -3.324 1 91.06 157 ILE B CA 1
ATOM 4209 C C . ILE B 1 157 ? 0.825 -25.094 -4.051 1 91.06 157 ILE B C 1
ATOM 4211 O O . ILE B 1 157 ? 1.882 -25.078 -3.414 1 91.06 157 ILE B O 1
ATOM 4215 N N . LEU B 1 158 ? 0.774 -25.031 -5.332 1 93.31 158 LEU B N 1
ATOM 4216 C CA . LEU B 1 158 ? 1.979 -25.25 -6.121 1 93.31 158 LEU B CA 1
ATOM 4217 C C . LEU B 1 158 ? 2.824 -23.984 -6.203 1 93.31 158 LEU B C 1
ATOM 4219 O O . LEU B 1 158 ? 4.039 -24.062 -6.391 1 93.31 158 LEU B O 1
ATOM 4223 N N . GLU B 1 159 ? 2.234 -22.859 -6.02 1 91.62 159 GLU B N 1
ATOM 4224 C CA . GLU B 1 159 ? 2.982 -21.609 -6.137 1 91.62 159 GLU B CA 1
ATOM 4225 C C . GLU B 1 159 ? 4.055 -21.5 -5.059 1 91.62 159 GLU B C 1
ATOM 4227 O O . GLU B 1 159 ? 5.234 -21.312 -5.363 1 91.62 159 GLU B O 1
ATOM 4232 N N . PRO B 1 160 ? 3.725 -21.656 -3.777 1 90.88 160 PRO B N 1
ATOM 4233 C CA . PRO B 1 160 ? 4.781 -21.625 -2.762 1 90.88 160 PRO B CA 1
ATOM 4234 C C . PRO B 1 160 ? 5.785 -22.766 -2.912 1 90.88 160 PRO B C 1
ATOM 4236 O O . PRO B 1 160 ? 6.98 -22.562 -2.672 1 90.88 160 PRO B O 1
ATOM 4239 N N . ILE B 1 161 ? 5.336 -23.891 -3.311 1 92.75 161 ILE B N 1
ATOM 4240 C CA . ILE B 1 161 ? 6.223 -25.047 -3.482 1 92.75 161 ILE B CA 1
ATOM 4241 C C . ILE B 1 161 ? 7.238 -24.75 -4.586 1 92.75 161 ILE B C 1
ATOM 4243 O O . ILE B 1 161 ? 8.438 -24.984 -4.41 1 92.75 161 ILE B O 1
ATOM 4247 N N . GLY B 1 162 ? 6.719 -24.25 -5.691 1 93.44 162 GLY B N 1
ATOM 4248 C CA . GLY B 1 162 ? 7.602 -23.891 -6.793 1 93.44 162 GLY B CA 1
ATOM 4249 C C . GLY B 1 162 ? 8.625 -22.844 -6.422 1 93.44 162 GLY B C 1
ATOM 4250 O O . GLY B 1 162 ? 9.805 -22.953 -6.781 1 93.44 162 GLY B O 1
ATOM 4251 N N . ALA B 1 163 ? 8.211 -21.859 -5.695 1 91.56 163 ALA B N 1
ATOM 4252 C CA . ALA B 1 163 ? 9.094 -20.766 -5.305 1 91.56 163 ALA B CA 1
ATOM 4253 C C . ALA B 1 163 ? 10.195 -21.266 -4.363 1 91.56 163 ALA B C 1
ATOM 4255 O O . ALA B 1 163 ? 11.367 -20.922 -4.535 1 91.56 163 ALA B O 1
ATOM 4256 N N . VAL B 1 164 ? 9.867 -22.078 -3.387 1 92.69 164 VAL B N 1
ATOM 4257 C CA . VAL B 1 164 ? 10.828 -22.594 -2.42 1 92.69 164 VAL B CA 1
ATOM 4258 C C . VAL B 1 164 ? 11.812 -23.516 -3.115 1 92.69 164 VAL B C 1
ATOM 4260 O O . VAL B 1 164 ? 13.023 -23.438 -2.902 1 92.69 164 VAL B O 1
ATOM 4263 N N . LEU B 1 165 ? 11.273 -24.359 -3.916 1 93.69 165 LEU B N 1
ATOM 4264 C CA . LEU B 1 165 ? 12.133 -25.281 -4.645 1 93.69 165 LEU B CA 1
ATOM 4265 C C . LEU B 1 165 ? 13.094 -24.531 -5.559 1 93.69 165 LEU B C 1
ATOM 4267 O O . LEU B 1 165 ? 14.266 -24.891 -5.66 1 93.69 165 LEU B O 1
ATOM 4271 N N . ALA B 1 166 ? 12.586 -23.562 -6.234 1 93.94 166 ALA B N 1
ATOM 4272 C CA . ALA B 1 166 ? 13.422 -22.75 -7.121 1 93.94 166 ALA B CA 1
ATOM 4273 C C . ALA B 1 166 ? 14.562 -22.094 -6.352 1 93.94 166 ALA B C 1
ATOM 4275 O O . ALA B 1 166 ? 15.703 -22.047 -6.832 1 93.94 166 ALA B O 1
ATOM 4276 N N . LEU B 1 167 ? 14.258 -21.578 -5.223 1 91.38 167 LEU B N 1
ATOM 4277 C CA . LEU B 1 167 ? 15.297 -20.938 -4.414 1 91.38 167 LEU B CA 1
ATOM 4278 C C . LEU B 1 167 ? 16.359 -21.953 -3.988 1 91.38 167 LEU B C 1
ATOM 4280 O O . LEU B 1 167 ? 17.547 -21.656 -4.031 1 91.38 167 LEU B O 1
ATOM 4284 N N . LEU B 1 168 ? 15.922 -23.062 -3.578 1 92.38 168 LEU B N 1
ATOM 4285 C CA . LEU B 1 168 ? 16.859 -24.094 -3.117 1 92.38 168 LEU B CA 1
ATOM 4286 C C . LEU B 1 168 ? 17.734 -24.578 -4.262 1 92.38 168 LEU B C 1
ATOM 4288 O O . LEU B 1 168 ? 18.938 -24.812 -4.074 1 92.38 168 LEU B O 1
ATOM 4292 N N . LEU B 1 169 ? 17.172 -24.734 -5.402 1 93.12 169 LEU B N 1
ATOM 4293 C CA . LEU B 1 169 ? 17.953 -25.125 -6.574 1 93.12 169 LEU B CA 1
ATOM 4294 C C . LEU B 1 169 ? 18.938 -24.016 -6.949 1 93.12 169 LEU B C 1
ATOM 4296 O O . LEU B 1 169 ? 20.062 -24.297 -7.367 1 93.12 169 LEU B O 1
ATOM 4300 N N . LEU B 1 170 ? 18.469 -22.797 -6.832 1 92 170 LEU B N 1
ATOM 4301 C CA . LEU B 1 170 ? 19.359 -21.672 -7.07 1 92 170 LEU B CA 1
ATOM 4302 C C . LEU B 1 170 ? 20.547 -21.688 -6.109 1 92 170 LEU B C 1
ATOM 4304 O O . LEU B 1 170 ? 21.672 -21.422 -6.508 1 92 170 LEU B O 1
ATOM 4308 N N . GLU B 1 171 ? 20.234 -21.953 -4.871 1 90.5 171 GLU B N 1
ATOM 4309 C CA . GLU B 1 171 ? 21.281 -22.031 -3.857 1 90.5 171 GLU B CA 1
ATOM 4310 C C . GLU B 1 171 ? 22.266 -23.156 -4.152 1 90.5 171 GLU B C 1
ATOM 4312 O O . GLU B 1 171 ? 23.453 -23.047 -3.83 1 90.5 171 GLU B O 1
ATOM 4317 N N . LEU B 1 172 ? 21.797 -24.141 -4.742 1 90.06 172 LEU B N 1
ATOM 4318 C CA . LEU B 1 172 ? 22.672 -25.219 -5.176 1 90.06 172 LEU B CA 1
ATOM 4319 C C . LEU B 1 172 ? 23.594 -24.766 -6.309 1 90.06 172 LEU B C 1
ATOM 4321 O O . LEU B 1 172 ? 24.781 -25.094 -6.328 1 90.06 172 LEU B O 1
ATOM 4325 N N . VAL B 1 173 ? 23.031 -24.016 -7.191 1 88.69 173 VAL B N 1
ATOM 4326 C CA . VAL B 1 173 ? 23.766 -23.547 -8.359 1 88.69 173 VAL B CA 1
ATOM 4327 C C . VAL B 1 173 ? 24.859 -22.562 -7.926 1 88.69 173 VAL B C 1
ATOM 4329 O O . VAL B 1 173 ? 25.984 -22.625 -8.43 1 88.69 173 VAL B O 1
ATOM 4332 N N . VAL B 1 174 ? 24.516 -21.688 -7.004 1 88.56 174 VAL B N 1
ATOM 4333 C CA . VAL B 1 174 ? 25.438 -20.641 -6.602 1 88.56 174 VAL B CA 1
ATOM 4334 C C . VAL B 1 174 ? 26.406 -21.172 -5.547 1 88.56 174 VAL B C 1
ATOM 4336 O O . VAL B 1 174 ? 27.406 -20.531 -5.215 1 88.56 174 VAL B O 1
ATOM 4339 N N . GLY B 1 175 ? 26.141 -22.359 -4.965 1 83.44 175 GLY B N 1
ATOM 4340 C CA . GLY B 1 175 ? 27.094 -23.031 -4.074 1 83.44 175 GLY B CA 1
ATOM 4341 C C . GLY B 1 175 ? 26.781 -22.797 -2.607 1 83.44 175 GLY B C 1
ATOM 4342 O O . GLY B 1 175 ? 27.625 -23.062 -1.743 1 83.44 175 GLY B O 1
ATOM 4343 N N . ASP B 1 176 ? 25.594 -22.312 -2.334 1 83.88 176 ASP B N 1
ATOM 4344 C CA . ASP B 1 176 ? 25.203 -22.062 -0.948 1 83.88 176 ASP B CA 1
ATOM 4345 C C . ASP B 1 176 ? 24.641 -23.328 -0.299 1 83.88 176 ASP B C 1
ATOM 4347 O O . ASP B 1 176 ? 24.547 -23.406 0.927 1 83.88 176 ASP B O 1
ATOM 4351 N N . LEU B 1 177 ? 24.188 -24.219 -1.136 1 82.31 177 LEU B N 1
ATOM 4352 C CA . LEU B 1 177 ? 23.656 -25.5 -0.705 1 82.31 177 LEU B CA 1
ATOM 4353 C C . LEU B 1 177 ? 24.453 -26.656 -1.312 1 82.31 177 LEU B C 1
ATOM 4355 O O . LEU B 1 177 ? 24.938 -26.562 -2.443 1 82.31 177 LEU B O 1
ATOM 4359 N N . HIS B 1 178 ? 24.594 -27.656 -0.333 1 85.62 178 HIS B N 1
ATOM 4360 C CA . HIS B 1 178 ? 25.422 -28.766 -0.81 1 85.62 178 HIS B CA 1
ATOM 4361 C C . HIS B 1 178 ? 24.656 -30.078 -0.753 1 85.62 178 HIS B C 1
ATOM 4363 O O . HIS B 1 178 ? 24.328 -30.562 0.331 1 85.62 178 HIS B O 1
ATOM 4369 N N . GLY B 1 179 ? 24.328 -30.594 -1.941 1 85.38 179 GLY B N 1
ATOM 4370 C CA . GLY B 1 179 ? 23.812 -31.953 -2.01 1 85.38 179 GLY B CA 1
ATOM 4371 C C . GLY B 1 179 ? 22.297 -32 -2.027 1 85.38 179 GLY B C 1
ATOM 4372 O O . GLY B 1 179 ? 21.625 -31.016 -1.709 1 85.38 179 GLY B O 1
ATOM 4373 N N . TRP B 1 180 ? 21.734 -33.156 -2.318 1 87.62 180 TRP B N 1
ATOM 4374 C CA . TRP B 1 180 ? 20.297 -33.406 -2.477 1 87.62 180 TRP B CA 1
ATOM 4375 C C . TRP B 1 180 ? 19.625 -33.531 -1.119 1 87.62 180 TRP B C 1
ATOM 4377 O O . TRP B 1 180 ? 18.438 -33.188 -0.972 1 87.62 180 TRP B O 1
ATOM 4387 N N . ARG B 1 181 ? 20.359 -34 -0.15 1 87.94 181 ARG B N 1
ATOM 4388 C CA . ARG B 1 181 ? 19.797 -34.125 1.19 1 87.94 181 ARG B CA 1
ATOM 4389 C C . ARG B 1 181 ? 19.484 -32.781 1.798 1 87.94 181 ARG B C 1
ATOM 4391 O O . ARG B 1 181 ? 18.438 -32.594 2.408 1 87.94 181 ARG B O 1
ATOM 4398 N N . GLU B 1 182 ? 20.422 -31.891 1.583 1 89.38 182 GLU B N 1
ATOM 4399 C CA . GLU B 1 182 ? 20.219 -30.547 2.092 1 89.38 182 GLU B CA 1
ATOM 4400 C C . GLU B 1 182 ? 19.062 -29.859 1.367 1 89.38 182 GLU B C 1
ATOM 4402 O O . GLU B 1 182 ? 18.328 -29.062 1.967 1 89.38 182 GLU B O 1
ATOM 4407 N N . LEU B 1 183 ? 18.969 -30.188 0.134 1 90.44 183 LEU B N 1
ATOM 4408 C CA . LEU B 1 183 ? 17.875 -29.641 -0.645 1 90.44 183 LEU B CA 1
ATOM 4409 C C . LEU B 1 183 ? 16.531 -30.125 -0.107 1 90.44 183 LEU B C 1
ATOM 4411 O O . LEU B 1 183 ? 15.609 -29.328 0.092 1 90.44 183 LEU B O 1
ATOM 4415 N N . PHE B 1 184 ? 16.484 -31.391 0.126 1 91.44 184 PHE B N 1
ATOM 4416 C CA . PHE B 1 184 ? 15.242 -31.984 0.597 1 91.44 184 PHE B CA 1
ATOM 4417 C C . PHE B 1 184 ? 14.883 -31.469 1.988 1 91.44 184 PHE B C 1
ATOM 4419 O O . PHE B 1 184 ? 13.727 -31.141 2.258 1 91.44 184 PHE B O 1
ATOM 4426 N N . LEU B 1 185 ? 15.82 -31.391 2.881 1 90.81 185 LEU B N 1
ATOM 4427 C CA . LEU B 1 185 ? 15.586 -30.891 4.23 1 90.81 185 LEU B CA 1
ATOM 4428 C C . LEU B 1 185 ? 15.203 -29.422 4.199 1 90.81 185 LEU B C 1
ATOM 4430 O O . LEU B 1 185 ? 14.391 -28.969 5.008 1 90.81 185 LEU B O 1
ATOM 4434 N N . GLY B 1 186 ? 15.867 -28.734 3.291 1 91.19 186 GLY B N 1
ATOM 4435 C CA . GLY B 1 186 ? 15.523 -27.328 3.117 1 91.19 186 GLY B CA 1
ATOM 4436 C C . GLY B 1 186 ? 14.094 -27.125 2.645 1 91.19 186 GLY B C 1
ATOM 4437 O O . GLY B 1 186 ? 13.414 -26.203 3.098 1 91.19 186 GLY B O 1
ATOM 4438 N N . LEU B 1 187 ? 13.758 -28 1.768 1 92.81 187 LEU B N 1
ATOM 4439 C CA . LEU B 1 187 ? 12.398 -27.938 1.244 1 92.81 187 LEU B CA 1
ATOM 4440 C C . LEU B 1 187 ? 11.375 -28.203 2.346 1 92.81 187 LEU B C 1
ATOM 4442 O O . LEU B 1 187 ? 10.406 -27.453 2.494 1 92.81 187 LEU B O 1
ATOM 4446 N N . LEU B 1 188 ? 11.609 -29.203 3.119 1 93.56 188 LEU B N 1
ATOM 4447 C CA . LEU B 1 188 ? 10.688 -29.578 4.191 1 93.56 188 LEU B CA 1
ATOM 4448 C C . LEU B 1 188 ? 10.648 -28.5 5.273 1 93.56 188 LEU B C 1
ATOM 4450 O O . LEU B 1 188 ? 9.586 -28.188 5.805 1 93.56 188 LEU B O 1
ATOM 4454 N N . SER B 1 189 ? 11.75 -28.031 5.602 1 93.56 189 SER B N 1
ATOM 4455 C CA . SER B 1 189 ? 11.828 -27.031 6.664 1 93.56 189 SER B CA 1
ATOM 4456 C C . SER B 1 189 ? 11.164 -25.719 6.246 1 93.56 189 SER B C 1
ATOM 4458 O O . SER B 1 189 ? 10.43 -25.125 7.031 1 93.56 189 SER B O 1
ATOM 4460 N N . ARG B 1 190 ? 11.398 -25.328 5.027 1 93.56 190 ARG B N 1
ATOM 4461 C CA . ARG B 1 190 ? 10.859 -24.047 4.566 1 93.56 190 ARG B CA 1
ATOM 4462 C C . ARG B 1 190 ? 9.352 -24.156 4.312 1 93.56 190 ARG B C 1
ATOM 4464 O O . ARG B 1 190 ? 8.594 -23.266 4.711 1 93.56 190 ARG B O 1
ATOM 4471 N N . LEU B 1 191 ? 8.977 -25.203 3.65 1 94.88 191 LEU B N 1
ATOM 4472 C CA . LEU B 1 191 ? 7.551 -25.406 3.41 1 94.88 191 LEU B CA 1
ATOM 4473 C C . LEU B 1 191 ? 6.82 -25.734 4.707 1 94.88 191 LEU B C 1
ATOM 4475 O O . LEU B 1 191 ? 5.797 -25.125 5.023 1 94.88 191 LEU B O 1
ATOM 4479 N N . GLY B 1 192 ? 7.336 -26.719 5.41 1 95.88 192 GLY B N 1
ATOM 4480 C CA . GLY B 1 192 ? 6.727 -27.125 6.664 1 95.88 192 GLY B CA 1
ATOM 4481 C C . GLY B 1 192 ? 6.746 -26.047 7.719 1 95.88 192 GLY B C 1
ATOM 4482 O O . GLY B 1 192 ? 5.746 -25.812 8.406 1 95.88 192 GLY B O 1
ATOM 4483 N N . GLY B 1 193 ? 7.875 -25.438 7.895 1 95.5 193 GLY B N 1
ATOM 4484 C CA . GLY B 1 193 ? 7.984 -24.328 8.828 1 95.5 193 GLY B CA 1
ATOM 4485 C C . GLY B 1 193 ? 7.062 -23.172 8.492 1 95.5 193 GLY B C 1
ATOM 4486 O O . GLY B 1 193 ? 6.43 -22.594 9.375 1 95.5 193 GLY B O 1
ATOM 4487 N N . GLY B 1 194 ? 7.039 -22.797 7.195 1 96.19 194 GLY B N 1
ATOM 4488 C CA . GLY B 1 194 ? 6.129 -21.75 6.758 1 96.19 194 GLY B CA 1
ATOM 4489 C C . GLY B 1 194 ? 4.676 -22.062 7.074 1 96.19 194 GLY B C 1
ATOM 4490 O O . GLY B 1 194 ? 3.963 -21.203 7.617 1 96.19 194 GLY B O 1
ATOM 4491 N N . VAL B 1 195 ? 4.309 -23.266 6.758 1 96.38 195 VAL B N 1
ATOM 4492 C CA . VAL B 1 195 ? 2.928 -23.672 6.984 1 96.38 195 VAL B CA 1
ATOM 4493 C C . VAL B 1 195 ? 2.623 -23.672 8.477 1 96.38 195 VAL B C 1
ATOM 4495 O O . VAL B 1 195 ? 1.552 -23.219 8.898 1 96.38 195 VAL B O 1
ATOM 4498 N N . LEU B 1 196 ? 3.533 -24.125 9.281 1 97.31 196 LEU B N 1
ATOM 4499 C CA . LEU B 1 196 ? 3.34 -24.188 10.727 1 97.31 196 LEU B CA 1
ATOM 4500 C C . LEU B 1 196 ? 3.225 -22.797 11.328 1 97.31 196 LEU B C 1
ATOM 4502 O O . LEU B 1 196 ? 2.285 -22.516 12.07 1 97.31 196 LEU B O 1
ATOM 4506 N N . ILE B 1 197 ? 4.133 -21.953 11.023 1 97.19 197 ILE B N 1
ATOM 4507 C CA . ILE B 1 197 ? 4.129 -20.594 11.547 1 97.19 197 ILE B CA 1
ATOM 4508 C C . ILE B 1 197 ? 2.906 -19.844 11.023 1 97.19 197 ILE B C 1
ATOM 4510 O O . ILE B 1 197 ? 2.26 -19.094 11.773 1 97.19 197 ILE B O 1
ATOM 4514 N N . GLY B 1 198 ? 2.66 -20 9.734 1 97.62 198 GLY B N 1
ATOM 4515 C CA . GLY B 1 198 ? 1.48 -19.375 9.156 1 97.62 198 GLY B CA 1
ATOM 4516 C C . GLY B 1 198 ? 0.187 -19.812 9.812 1 97.62 198 GLY B C 1
ATOM 4517 O O . GLY B 1 198 ? -0.692 -19 10.078 1 97.62 198 GLY B O 1
ATOM 4518 N N . SER B 1 199 ? 0.111 -21.109 10.062 1 97.44 199 SER B N 1
ATOM 4519 C CA . SER B 1 199 ? -1.091 -21.625 10.695 1 97.44 199 SER B CA 1
ATOM 4520 C C . SER B 1 199 ? -1.241 -21.109 12.117 1 97.44 199 SER B C 1
ATOM 4522 O O . SER B 1 199 ? -2.348 -20.766 12.555 1 97.44 199 SER B O 1
ATOM 4524 N N . LEU B 1 200 ? -0.16 -21.047 12.828 1 97.5 200 LEU B N 1
ATOM 4525 C CA . LEU B 1 200 ? -0.194 -20.5 14.188 1 97.5 200 LEU B CA 1
ATOM 4526 C C . LEU B 1 200 ? -0.589 -19.031 14.18 1 97.5 200 LEU B C 1
ATOM 4528 O O . LEU B 1 200 ? -1.432 -18.609 14.977 1 97.5 200 LEU B O 1
ATOM 4532 N N . ALA B 1 201 ? 0.026 -18.281 13.328 1 96.69 201 ALA B N 1
ATOM 4533 C CA . ALA B 1 201 ? -0.315 -16.875 13.211 1 96.69 201 ALA B CA 1
ATOM 4534 C C . ALA B 1 201 ? -1.772 -16.688 12.797 1 96.69 201 ALA B C 1
ATOM 4536 O O . ALA B 1 201 ? -2.453 -15.781 13.273 1 96.69 201 ALA B O 1
ATOM 4537 N N . GLY B 1 202 ? -2.197 -17.531 11.844 1 96.12 202 GLY B N 1
ATOM 4538 C CA . GLY B 1 202 ? -3.59 -17.5 11.422 1 96.12 202 GLY B CA 1
ATOM 4539 C C . GLY B 1 202 ? -4.559 -17.781 12.555 1 96.12 202 GLY B C 1
ATOM 4540 O O . GLY B 1 202 ? -5.617 -17.156 12.648 1 96.12 202 GLY B O 1
ATOM 4541 N N . LEU B 1 203 ? -4.23 -18.703 13.398 1 95.56 203 LEU B N 1
ATOM 4542 C CA . LEU B 1 203 ? -5.062 -19.047 14.547 1 95.56 203 LEU B CA 1
ATOM 4543 C C . LEU B 1 203 ? -5.148 -17.875 15.523 1 95.56 203 LEU B C 1
ATOM 4545 O O . LEU B 1 203 ? -6.23 -17.562 16.016 1 95.56 203 LEU B O 1
ATOM 4549 N N . PHE B 1 204 ? -4.031 -17.281 15.797 1 94.94 204 PHE B N 1
ATOM 4550 C CA . PHE B 1 204 ? -4 -16.141 16.703 1 94.94 204 PHE B CA 1
ATOM 4551 C C . PHE B 1 204 ? -4.809 -14.977 16.125 1 94.94 204 PHE B C 1
ATOM 4553 O O . PHE B 1 204 ? -5.539 -14.305 16.859 1 94.94 204 PHE B O 1
ATOM 4560 N N . LEU B 1 205 ? -4.621 -14.727 14.875 1 93.69 205 LEU B N 1
ATOM 4561 C CA . LEU B 1 205 ? -5.371 -13.656 14.227 1 93.69 205 LEU B CA 1
ATOM 4562 C C . LEU B 1 205 ? -6.867 -13.953 14.242 1 93.69 205 LEU B C 1
ATOM 4564 O O . LEU B 1 205 ? -7.676 -13.062 14.523 1 93.69 205 LEU B O 1
ATOM 4568 N N . SER B 1 206 ? -7.199 -15.18 13.906 1 92.31 206 SER B N 1
ATOM 4569 C CA . SER B 1 206 ? -8.602 -15.578 13.914 1 92.31 206 SER B CA 1
ATOM 4570 C C . SER B 1 206 ? -9.234 -15.383 15.289 1 92.31 206 SER B C 1
ATOM 4572 O O . SER B 1 206 ? -10.359 -14.883 15.398 1 92.31 206 SER B O 1
ATOM 4574 N N . GLU B 1 207 ? -8.586 -15.742 16.312 1 90.06 207 GLU B N 1
ATOM 4575 C CA . GLU B 1 207 ? -9.078 -15.57 17.672 1 90.06 207 GLU B CA 1
ATOM 4576 C C . GLU B 1 207 ? -9.195 -14.102 18.047 1 90.06 207 GLU B C 1
ATOM 4578 O O . GLU B 1 207 ? -10.141 -13.695 18.719 1 90.06 207 GLU B O 1
ATOM 4583 N N . GLY B 1 208 ? -8.188 -13.328 17.672 1 87.5 208 GLY B N 1
ATOM 4584 C CA . GLY B 1 208 ? -8.242 -11.898 17.922 1 87.5 208 GLY B CA 1
ATOM 4585 C C . GLY B 1 208 ? -9.422 -11.227 17.234 1 87.5 208 GLY B C 1
ATOM 4586 O O . GLY B 1 208 ? -10.078 -10.359 17.828 1 87.5 208 GLY B O 1
ATOM 4587 N N . LEU B 1 209 ? -9.664 -11.625 16.016 1 88.06 209 LEU B N 1
ATOM 4588 C CA . LEU B 1 209 ? -10.773 -11.055 15.25 1 88.06 209 LEU B CA 1
ATOM 4589 C C . LEU B 1 209 ? -12.109 -11.438 15.867 1 88.06 209 LEU B C 1
ATOM 4591 O O . LEU B 1 209 ? -13.07 -10.664 15.82 1 88.06 209 LEU B O 1
ATOM 4595 N N . LYS B 1 210 ? -12.211 -12.617 16.391 1 84.38 210 LYS B N 1
ATOM 4596 C CA . LYS B 1 210 ? -13.43 -13.07 17.047 1 84.38 210 LYS B CA 1
ATOM 4597 C C . LYS B 1 210 ? -13.727 -12.234 18.281 1 84.38 210 LYS B C 1
ATOM 4599 O O . LYS B 1 210 ? -14.891 -11.953 18.594 1 84.38 210 LYS B O 1
ATOM 4604 N N . ARG B 1 211 ? -12.727 -11.836 18.938 1 83.19 211 ARG B N 1
ATOM 4605 C CA . ARG B 1 211 ? -12.875 -11.094 20.188 1 83.19 211 ARG B CA 1
ATOM 4606 C C . ARG B 1 211 ? -13.25 -9.641 19.922 1 83.19 211 ARG B C 1
ATOM 4608 O O . ARG B 1 211 ? -13.789 -8.961 20.797 1 83.19 211 ARG B O 1
ATOM 4615 N N . LEU B 1 212 ? -12.797 -9.141 18.781 1 78.19 212 LEU B N 1
ATOM 4616 C CA . LEU B 1 212 ? -13.125 -7.762 18.438 1 78.19 212 LEU B CA 1
ATOM 4617 C C . LEU B 1 212 ? -14.578 -7.641 17.984 1 78.19 212 LEU B C 1
ATOM 4619 O O . LEU B 1 212 ? -14.961 -6.633 17.391 1 78.19 212 LEU B O 1
ATOM 4623 N N . ARG B 1 213 ? -15.617 -8.406 18.453 1 60.22 213 ARG B N 1
ATOM 4624 C CA . ARG B 1 213 ? -17.016 -8.672 18.141 1 60.22 213 ARG B CA 1
ATOM 4625 C C . ARG B 1 213 ? -17.703 -7.426 17.578 1 60.22 213 ARG B C 1
ATOM 4627 O O . ARG B 1 213 ? -18.734 -7.523 16.938 1 60.22 213 ARG B O 1
ATOM 4634 N N . SER B 1 214 ? -17.422 -6.094 17.891 1 56.22 214 SER B N 1
ATOM 4635 C CA . SER B 1 214 ? -18.453 -5.129 17.5 1 56.22 214 SER B CA 1
ATOM 4636 C C . SER B 1 214 ? -18.172 -4.555 16.125 1 56.22 214 SER B C 1
ATOM 4638 O O . SER B 1 214 ? -17.016 -4.445 15.703 1 56.22 214 SER B O 1
ATOM 4640 N N . GLU B 1 215 ? -19.188 -4.527 15.102 1 53.78 215 GLU B N 1
ATOM 4641 C CA . GLU B 1 215 ? -19.375 -4.113 13.711 1 53.78 215 GLU B CA 1
ATOM 4642 C C . GLU B 1 215 ? -18.609 -2.83 13.406 1 53.78 215 GL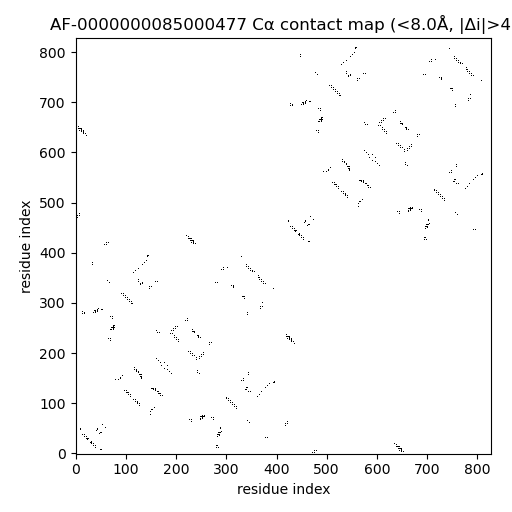U B C 1
ATOM 4644 O O . GLU B 1 215 ? -18.016 -2.691 12.336 1 53.78 215 GLU B O 1
ATOM 4649 N N . PRO B 1 216 ? -18.531 -1.89 14.461 1 56.72 216 PRO B N 1
ATOM 4650 C CA . PRO B 1 216 ? -18.094 -0.548 14.07 1 56.72 216 PRO B CA 1
ATOM 4651 C C . PRO B 1 216 ? -16.594 -0.483 13.766 1 56.72 216 PRO B C 1
ATOM 4653 O O . PRO B 1 216 ? -16.109 0.534 13.266 1 56.72 216 PRO B O 1
ATOM 4656 N N . TYR B 1 217 ? -15.969 -1.781 13.602 1 69.06 217 TYR B N 1
ATOM 4657 C CA . TYR B 1 217 ? -14.523 -1.565 13.609 1 69.06 217 TYR B CA 1
ATOM 4658 C C . TYR B 1 217 ? -13.867 -2.258 12.422 1 69.06 217 TYR B C 1
ATOM 4660 O O . TYR B 1 217 ? -12.844 -2.936 12.578 1 69.06 217 TYR B O 1
ATOM 4668 N N . ILE B 1 218 ? -14.367 -2.031 11.297 1 80.38 218 ILE B N 1
ATOM 4669 C CA . ILE B 1 218 ? -13.836 -2.701 10.109 1 80.38 218 ILE B CA 1
ATOM 4670 C C . ILE B 1 218 ? -12.414 -2.229 9.844 1 80.38 218 ILE B C 1
ATOM 4672 O O . ILE B 1 218 ? -11.562 -3.01 9.414 1 80.38 218 ILE B O 1
ATOM 4676 N N . GLY B 1 219 ? -12.195 -1.082 10.188 1 83.25 219 GLY B N 1
ATOM 4677 C CA . GLY B 1 219 ? -10.875 -0.52 9.977 1 83.25 219 GLY B CA 1
ATOM 4678 C C . GLY B 1 219 ? -9.805 -1.17 10.836 1 83.25 219 GLY B C 1
ATOM 4679 O O . GLY B 1 219 ? -8.727 -1.505 10.336 1 83.25 219 GLY B O 1
ATOM 4680 N N . ILE B 1 220 ? -10.188 -1.441 12.039 1 86.44 220 ILE B N 1
ATOM 4681 C CA . ILE B 1 220 ? -9.227 -2.031 12.969 1 86.44 220 ILE B CA 1
ATOM 4682 C C . ILE B 1 220 ? -8.969 -3.486 12.586 1 86.44 220 ILE B C 1
ATOM 4684 O O . ILE B 1 220 ? -7.844 -3.977 12.703 1 86.44 220 ILE B O 1
ATOM 4688 N N . ARG B 1 221 ? -9.992 -4.121 12.172 1 89.69 221 ARG B N 1
ATOM 4689 C CA . ARG B 1 221 ? -9.852 -5.512 11.75 1 89.69 221 ARG B CA 1
ATOM 4690 C C . ARG B 1 221 ? -8.922 -5.629 10.547 1 89.69 221 ARG B C 1
ATOM 4692 O O . ARG B 1 221 ? -8.086 -6.535 10.492 1 89.69 221 ARG B O 1
ATOM 4699 N N . LEU B 1 222 ? -9.102 -4.75 9.656 1 91.12 222 LEU B N 1
ATOM 4700 C CA . LEU B 1 222 ? -8.258 -4.738 8.469 1 91.12 222 LEU B CA 1
ATOM 4701 C C . LEU B 1 222 ? -6.801 -4.461 8.836 1 91.12 222 LEU B C 1
ATOM 4703 O O . LEU B 1 222 ? -5.891 -5.141 8.359 1 91.12 222 LEU B O 1
ATOM 4707 N N . GLN B 1 223 ? -6.641 -3.531 9.656 1 91.5 223 GLN B N 1
ATOM 4708 C CA . GLN B 1 223 ? -5.285 -3.137 10.023 1 91.5 223 GLN B CA 1
ATOM 4709 C C . GLN B 1 223 ? -4.586 -4.242 10.805 1 91.5 223 GLN B C 1
ATOM 4711 O O . GLN B 1 223 ? -3.398 -4.5 10.602 1 91.5 223 GLN B O 1
ATOM 4716 N N . LEU B 1 224 ? -5.285 -4.855 11.688 1 91.81 224 LEU B N 1
ATOM 4717 C CA . LEU B 1 224 ? -4.715 -5.969 12.438 1 91.81 224 LEU B CA 1
ATOM 4718 C C . LEU B 1 224 ? -4.344 -7.117 11.508 1 91.81 224 LEU B C 1
ATOM 4720 O O . LEU B 1 224 ? -3.287 -7.734 11.664 1 91.81 224 LEU B O 1
ATOM 4724 N N . THR B 1 225 ? -5.234 -7.391 10.625 1 94.12 225 THR B N 1
ATOM 4725 C CA . THR B 1 225 ? -4.988 -8.469 9.664 1 94.12 225 THR B CA 1
ATOM 4726 C C . THR B 1 225 ? -3.736 -8.18 8.844 1 94.12 225 THR B C 1
ATOM 4728 O O . THR B 1 225 ? -2.848 -9.023 8.734 1 94.12 225 THR B O 1
ATOM 4731 N N . LEU B 1 226 ? -3.637 -6.988 8.266 1 95 226 LEU B N 1
ATOM 4732 C CA . LEU B 1 226 ? -2.482 -6.613 7.461 1 95 226 LEU B CA 1
ATOM 4733 C C . LEU B 1 226 ? -1.21 -6.598 8.297 1 95 226 LEU B C 1
ATOM 4735 O O . LEU B 1 226 ? -0.147 -7.012 7.832 1 95 226 LEU B O 1
ATOM 4739 N N . GLY B 1 227 ? -1.342 -6.09 9.531 1 94.56 227 GLY B N 1
ATOM 4740 C CA . GLY B 1 227 ? -0.199 -6.098 10.43 1 94.56 227 GLY B CA 1
ATOM 4741 C C . GLY B 1 227 ? 0.358 -7.488 10.672 1 94.56 227 GLY B C 1
ATOM 4742 O O . GLY B 1 227 ? 1.571 -7.695 10.609 1 94.56 227 GLY B O 1
ATOM 4743 N N . VAL B 1 228 ? -0.515 -8.398 10.898 1 95.5 228 VAL B N 1
ATOM 4744 C CA . VAL B 1 228 ? -0.103 -9.766 11.172 1 95.5 228 VAL B CA 1
ATOM 4745 C C . VAL B 1 228 ? 0.484 -10.398 9.914 1 95.5 228 VAL B C 1
ATOM 4747 O O . VAL B 1 228 ? 1.516 -11.07 9.969 1 95.5 228 VAL B O 1
ATOM 4750 N N . VAL B 1 229 ? -0.149 -10.18 8.781 1 95.94 229 VAL B N 1
ATOM 4751 C CA . VAL B 1 229 ? 0.287 -10.789 7.531 1 95.94 229 VAL B CA 1
ATOM 4752 C C . VAL B 1 229 ? 1.679 -10.281 7.164 1 95.94 229 VAL B C 1
ATOM 4754 O O . VAL B 1 229 ? 2.561 -11.062 6.805 1 95.94 229 VAL B O 1
ATOM 4757 N N . PHE B 1 230 ? 1.922 -9.016 7.262 1 95.38 230 PHE B N 1
ATOM 4758 C CA . PHE B 1 230 ? 3.205 -8.43 6.887 1 95.38 230 PHE B CA 1
ATOM 4759 C C . PHE B 1 230 ? 4.285 -8.812 7.891 1 95.38 230 PHE B C 1
ATOM 4761 O O . PHE B 1 230 ? 5.43 -9.062 7.516 1 95.38 230 PHE B O 1
ATOM 4768 N N . LEU B 1 231 ? 3.92 -8.836 9.164 1 94.81 231 LEU B N 1
ATOM 4769 C CA . LEU B 1 231 ? 4.883 -9.289 10.156 1 94.81 231 LEU B CA 1
ATOM 4770 C C . LEU B 1 231 ? 5.242 -10.758 9.938 1 94.81 231 LEU B C 1
ATOM 4772 O O . LEU B 1 231 ? 6.41 -11.141 10.062 1 94.81 231 LEU B O 1
ATOM 4776 N N . LEU B 1 232 ? 4.184 -11.531 9.695 1 96.06 232 LEU B N 1
ATOM 4777 C CA . LEU B 1 232 ? 4.383 -12.953 9.414 1 96.06 232 LEU B CA 1
ATOM 4778 C C . LEU B 1 232 ? 5.355 -13.148 8.258 1 96.06 232 LEU B C 1
ATOM 4780 O O . LEU B 1 232 ? 6.293 -13.945 8.359 1 96.06 232 LEU B O 1
ATOM 4784 N N . TYR B 1 233 ? 5.109 -12.43 7.191 1 94.06 233 TYR B N 1
ATOM 4785 C CA . TYR B 1 233 ? 5.996 -12.531 6.039 1 94.06 233 TYR B CA 1
ATOM 4786 C C . TYR B 1 233 ? 7.422 -12.141 6.41 1 94.06 233 TYR B C 1
ATOM 4788 O O . TYR B 1 233 ? 8.375 -12.852 6.066 1 94.06 233 TYR B O 1
ATOM 4796 N N . GLY B 1 234 ? 7.574 -11.016 7.098 1 92.12 234 GLY B N 1
ATOM 4797 C CA . GLY B 1 234 ? 8.891 -10.539 7.492 1 92.12 234 GLY B CA 1
ATOM 4798 C C . GLY B 1 234 ? 9.625 -11.508 8.398 1 92.12 234 GLY B C 1
ATOM 4799 O O . GLY B 1 234 ? 10.812 -11.781 8.188 1 92.12 234 GLY B O 1
ATOM 4800 N N . VAL B 1 235 ? 8.961 -12.031 9.336 1 93.12 235 VAL B N 1
ATOM 4801 C CA . VAL B 1 235 ? 9.578 -12.93 10.305 1 93.12 235 VAL B CA 1
ATOM 4802 C C . VAL B 1 235 ? 9.977 -14.234 9.617 1 93.12 235 VAL B C 1
ATOM 4804 O O . VAL B 1 235 ? 11.078 -14.75 9.836 1 93.12 235 VAL B O 1
ATOM 4807 N N . CYS B 1 236 ? 9.078 -14.75 8.789 1 93.38 236 CYS B N 1
ATOM 4808 C CA . CYS B 1 236 ? 9.367 -16 8.086 1 93.38 236 CYS B CA 1
ATOM 4809 C C . CYS B 1 236 ? 10.562 -15.836 7.156 1 93.38 236 CYS B C 1
ATOM 4811 O O . CYS B 1 236 ? 11.438 -16.703 7.113 1 93.38 236 CYS B O 1
ATOM 4813 N N . GLU B 1 237 ? 10.555 -14.742 6.414 1 89.81 237 GLU B N 1
ATOM 4814 C CA . GLU B 1 237 ? 11.664 -14.516 5.488 1 89.81 237 GLU B CA 1
ATOM 4815 C C . GLU B 1 237 ? 12.984 -14.344 6.234 1 89.81 237 GLU B C 1
ATOM 4817 O O . GLU B 1 237 ? 14.039 -14.727 5.727 1 89.81 237 GLU B O 1
ATOM 4822 N N . TRP B 1 238 ? 12.891 -13.766 7.434 1 87.5 238 TRP B N 1
ATOM 4823 C CA . TRP B 1 238 ? 14.086 -13.562 8.25 1 87.5 238 TRP B CA 1
ATOM 4824 C C . TRP B 1 238 ? 14.578 -14.891 8.828 1 87.5 238 TRP B C 1
ATOM 4826 O O . TRP B 1 238 ? 15.789 -15.133 8.875 1 87.5 238 TRP B O 1
ATOM 4836 N N . LEU B 1 239 ? 13.672 -15.773 9.258 1 89.12 239 LEU B N 1
ATOM 4837 C CA . LEU B 1 239 ? 14.023 -17.031 9.898 1 89.12 239 LEU B CA 1
ATOM 4838 C C . LEU B 1 239 ? 14.367 -18.094 8.852 1 89.12 239 LEU B C 1
ATOM 4840 O O . LEU B 1 239 ? 15.375 -18.797 8.977 1 89.12 239 LEU B O 1
ATOM 4844 N N . LEU B 1 240 ? 13.469 -18.281 7.844 1 89.62 240 LEU B N 1
ATOM 4845 C CA . LEU B 1 240 ? 13.578 -19.25 6.766 1 89.62 240 LEU B CA 1
ATOM 4846 C C . LEU B 1 240 ? 13.25 -18.609 5.418 1 89.62 240 LEU B C 1
ATOM 4848 O O . LEU B 1 240 ? 12.078 -18.547 5.027 1 89.62 240 LEU B O 1
ATOM 4852 N N . PRO B 1 241 ? 14.297 -18.344 4.723 1 85.31 241 PRO B N 1
ATOM 4853 C CA . PRO B 1 241 ? 14.055 -17.641 3.455 1 85.31 241 PRO B CA 1
ATOM 4854 C C . PRO B 1 241 ? 13.023 -18.359 2.578 1 85.31 241 PRO B C 1
ATOM 4856 O O . PRO B 1 241 ? 13.07 -19.578 2.438 1 85.31 241 PRO B O 1
ATOM 4859 N N . GLU B 1 242 ? 12.07 -17.656 1.978 1 85.38 242 GLU B N 1
ATOM 4860 C CA . GLU B 1 242 ? 11.008 -18.062 1.058 1 85.38 242 GLU B CA 1
ATOM 4861 C C . GLU B 1 242 ? 9.914 -18.844 1.784 1 85.38 242 GLU B C 1
ATOM 4863 O O . GLU B 1 242 ? 9.055 -19.453 1.148 1 85.38 242 GLU B O 1
ATOM 4868 N N . SER B 1 243 ? 9.961 -18.859 3.059 1 92.5 243 SER B N 1
ATOM 4869 C CA . SER B 1 243 ? 8.906 -19.531 3.812 1 92.5 243 SER B CA 1
ATOM 4870 C C . SER B 1 243 ? 7.715 -18.594 4.035 1 92.5 243 SER B C 1
ATOM 4872 O O . SER B 1 243 ? 6.672 -19.031 4.527 1 92.5 243 SER B O 1
ATOM 4874 N N . GLY B 1 244 ? 7.871 -17.375 3.664 1 93.81 244 GLY B N 1
ATOM 4875 C CA . GLY B 1 244 ? 6.793 -16.406 3.82 1 93.81 244 GLY B CA 1
ATOM 4876 C C . GLY B 1 244 ? 5.59 -16.719 2.945 1 93.81 244 GLY B C 1
ATOM 4877 O O . GLY B 1 244 ? 4.453 -16.453 3.332 1 93.81 244 GLY B O 1
ATOM 4878 N N . LEU B 1 245 ? 5.844 -17.266 1.75 1 93.44 245 LEU B N 1
ATOM 4879 C CA . LEU B 1 245 ? 4.766 -17.516 0.8 1 93.44 245 LEU B CA 1
ATOM 4880 C C . LEU B 1 245 ? 3.836 -18.609 1.312 1 93.44 245 LEU B C 1
ATOM 4882 O O . LEU B 1 245 ? 2.631 -18.391 1.456 1 93.44 245 LEU B O 1
ATOM 4886 N N . PRO B 1 246 ? 4.41 -19.766 1.656 1 95.19 246 PRO B N 1
ATOM 4887 C CA . PRO B 1 246 ? 3.516 -20.797 2.215 1 95.19 246 PRO B CA 1
ATOM 4888 C C . PRO B 1 246 ? 2.873 -20.359 3.529 1 95.19 246 PRO B C 1
ATOM 4890 O O . PRO B 1 246 ? 1.738 -20.734 3.824 1 95.19 246 PRO B O 1
ATOM 4893 N N . ALA B 1 247 ? 3.564 -19.609 4.332 1 97.44 247 ALA B N 1
ATOM 4894 C CA . ALA B 1 247 ? 3.008 -19.094 5.586 1 97.44 247 ALA B CA 1
ATOM 4895 C C . ALA B 1 247 ? 1.778 -18.234 5.332 1 97.44 247 ALA B C 1
ATOM 4897 O O . ALA B 1 247 ? 0.781 -18.328 6.051 1 97.44 247 ALA B O 1
ATOM 4898 N N . SER B 1 248 ? 1.862 -17.359 4.34 1 96.31 248 SER B N 1
ATOM 4899 C CA . SER B 1 248 ? 0.755 -16.469 4.016 1 96.31 248 SER B CA 1
ATOM 4900 C C . SER B 1 248 ? -0.473 -17.25 3.564 1 96.31 248 SER B C 1
ATOM 4902 O O . SER B 1 248 ? -1.596 -16.953 3.971 1 96.31 248 SER B O 1
ATOM 4904 N N . VAL B 1 249 ? -0.299 -18.281 2.738 1 94.31 249 VAL B N 1
ATOM 4905 C CA . VAL B 1 249 ? -1.406 -19.125 2.285 1 94.31 249 VAL B CA 1
ATOM 4906 C C . VAL B 1 249 ? -2.035 -19.844 3.477 1 94.31 249 VAL B C 1
ATOM 4908 O O . VAL B 1 249 ? -3.26 -19.859 3.619 1 94.31 249 VAL B O 1
ATOM 4911 N N . ALA B 1 250 ? -1.177 -20.406 4.297 1 96.44 250 ALA B N 1
ATOM 4912 C CA . ALA B 1 250 ? -1.648 -21.141 5.457 1 96.44 250 ALA B CA 1
ATOM 4913 C C . ALA B 1 250 ? -2.43 -20.25 6.41 1 96.44 250 ALA B C 1
ATOM 4915 O O . ALA B 1 250 ? -3.48 -20.641 6.926 1 96.44 250 ALA B O 1
ATOM 4916 N N . ALA B 1 251 ? -1.87 -19.078 6.699 1 97.25 251 ALA B N 1
ATOM 4917 C CA . ALA B 1 251 ? -2.566 -18.141 7.566 1 97.25 251 ALA B CA 1
ATOM 4918 C C . ALA B 1 251 ? -3.932 -17.766 6.996 1 97.25 251 ALA B C 1
ATOM 4920 O O . ALA B 1 251 ? -4.93 -17.734 7.723 1 97.25 251 ALA B O 1
ATOM 4921 N N . GLY B 1 252 ? -3.979 -17.438 5.715 1 95.75 252 GLY B N 1
ATOM 4922 C CA . GLY B 1 252 ? -5.246 -17.141 5.066 1 95.75 252 GLY B CA 1
ATOM 4923 C C . GLY B 1 252 ? -6.25 -18.281 5.172 1 95.75 252 GLY B C 1
ATOM 4924 O O . GLY B 1 252 ? -7.434 -18.047 5.434 1 95.75 252 GLY B O 1
ATOM 4925 N N . PHE B 1 253 ? -5.793 -19.438 4.965 1 93.56 253 PHE B N 1
ATOM 4926 C CA . PHE B 1 253 ? -6.652 -20.609 5.02 1 93.56 253 PHE B CA 1
ATOM 4927 C C . PHE B 1 253 ? -7.266 -20.766 6.41 1 93.56 253 PHE B C 1
ATOM 4929 O O . PHE B 1 253 ? -8.461 -21.016 6.543 1 93.56 253 PHE B O 1
ATOM 4936 N N . VAL B 1 254 ? -6.477 -20.609 7.438 1 94.31 254 VAL B N 1
ATOM 4937 C CA . VAL B 1 254 ? -6.93 -20.766 8.82 1 94.31 254 VAL B CA 1
ATOM 4938 C C . VAL B 1 254 ? -7.945 -19.672 9.148 1 94.31 254 VAL B C 1
ATOM 4940 O O . VAL B 1 254 ? -9.008 -19.953 9.711 1 94.31 254 VAL B O 1
ATOM 4943 N N . VAL B 1 255 ? -7.652 -18.453 8.781 1 93.31 255 VAL B N 1
ATOM 4944 C CA . VAL B 1 255 ? -8.539 -17.328 9.062 1 93.31 255 VAL B CA 1
ATOM 4945 C C . VAL B 1 255 ? -9.836 -17.484 8.281 1 93.31 255 VAL B C 1
ATOM 4947 O O . VAL B 1 255 ? -10.906 -17.094 8.75 1 93.31 255 VAL B O 1
ATOM 4950 N N . GLY B 1 256 ? -9.75 -18.016 7.07 1 91 256 GLY B N 1
ATOM 4951 C CA . GLY B 1 256 ? -10.914 -18.188 6.207 1 91 256 GLY B CA 1
ATOM 4952 C C . GLY B 1 256 ? -11.914 -19.188 6.746 1 91 256 GLY B C 1
ATOM 4953 O O . GLY B 1 256 ? -13.062 -19.219 6.312 1 91 256 GLY B O 1
ATOM 4954 N N . GLN B 1 257 ? -11.531 -20.016 7.648 1 87.12 257 GLN B N 1
ATOM 4955 C CA . GLN B 1 257 ? -12.406 -21.047 8.211 1 87.12 257 GLN B CA 1
ATOM 4956 C C . GLN B 1 257 ? -13.344 -20.438 9.258 1 87.12 257 GLN B C 1
ATOM 4958 O O . GLN B 1 257 ? -14.242 -21.125 9.75 1 87.12 257 GLN B O 1
ATOM 4963 N N . ARG B 1 258 ? -13.203 -19.203 9.539 1 80.5 258 ARG B N 1
ATOM 4964 C CA . ARG B 1 258 ? -14.062 -18.562 10.531 1 80.5 258 ARG B CA 1
ATOM 4965 C C . ARG B 1 258 ? -15.477 -18.391 9.992 1 80.5 258 ARG B C 1
ATOM 4967 O O . ARG B 1 258 ? -15.688 -18.344 8.781 1 80.5 258 ARG B O 1
ATOM 4974 N N . PRO B 1 259 ? -16.5 -18.312 10.945 1 71.62 259 PRO B N 1
ATOM 4975 C CA . PRO B 1 259 ? -17.891 -18.172 10.508 1 71.62 259 PRO B CA 1
ATOM 4976 C C . PRO B 1 259 ? -18.141 -16.844 9.789 1 71.62 259 PRO B C 1
ATOM 4978 O O . PRO B 1 259 ? -17.5 -15.836 10.109 1 71.62 259 PRO B O 1
ATOM 4981 N N . SER B 1 260 ? -18.969 -16.859 8.734 1 63.38 260 SER B N 1
ATOM 4982 C CA . SER B 1 260 ? -19.219 -15.852 7.703 1 63.38 260 SER B CA 1
ATOM 4983 C C . SER B 1 260 ? -19.812 -14.578 8.305 1 63.38 260 SER B C 1
ATOM 4985 O O . SER B 1 260 ? -19.594 -13.484 7.785 1 63.38 260 SER B O 1
ATOM 4987 N N . THR B 1 261 ? -20.672 -14.594 9.258 1 58.19 261 THR B N 1
ATOM 4988 C CA . THR B 1 261 ? -21.453 -13.445 9.719 1 58.19 261 THR B CA 1
ATOM 4989 C C . THR B 1 261 ? -20.547 -12.242 9.969 1 58.19 261 THR B C 1
ATOM 4991 O O . THR B 1 261 ? -20.969 -11.094 9.82 1 58.19 261 THR B O 1
ATOM 4994 N N . GLN B 1 262 ? -19.391 -12.461 10.258 1 58.31 262 GLN B N 1
ATOM 4995 C CA . GLN B 1 262 ? -18.5 -11.383 10.68 1 58.31 262 GLN B CA 1
ATOM 4996 C C . GLN B 1 262 ? -17.406 -11.133 9.641 1 58.31 262 GLN B C 1
ATOM 4998 O O . GLN B 1 262 ? -16.797 -10.062 9.609 1 58.31 262 GLN B O 1
ATOM 5003 N N . ALA B 1 263 ? -17.516 -11.992 8.562 1 64.25 263 ALA B N 1
ATOM 5004 C CA . ALA B 1 263 ? -16.297 -12.102 7.773 1 64.25 263 ALA B CA 1
ATOM 5005 C C . ALA B 1 263 ? -16.438 -11.383 6.434 1 64.25 263 ALA B C 1
ATOM 5007 O O . ALA B 1 263 ? -15.445 -10.945 5.848 1 64.25 263 ALA B O 1
ATOM 5008 N N . ASN B 1 264 ? -17.562 -10.969 6.141 1 78.75 264 ASN B N 1
ATOM 5009 C CA . ASN B 1 264 ? -17.797 -10.641 4.738 1 78.75 264 ASN B CA 1
ATOM 5010 C C . ASN B 1 264 ? -17.203 -9.281 4.371 1 78.75 264 ASN B C 1
ATOM 5012 O O . ASN B 1 264 ? -16.516 -9.156 3.355 1 78.75 264 ASN B O 1
ATOM 5016 N N . GLU B 1 265 ? -17.375 -8.375 5.285 1 83.12 265 GLU B N 1
ATOM 5017 C CA . GLU B 1 265 ? -16.891 -7.043 4.926 1 83.12 265 GLU B CA 1
ATOM 5018 C C . GLU B 1 265 ? -15.367 -6.98 4.922 1 83.12 265 GLU B C 1
ATOM 5020 O O . GLU B 1 265 ? -14.766 -6.371 4.035 1 83.12 265 GLU B O 1
ATOM 5025 N N . LEU B 1 266 ? -14.82 -7.656 5.887 1 88.12 266 LEU B N 1
ATOM 5026 C CA . LEU B 1 266 ? -13.367 -7.684 5.973 1 88.12 266 LEU B CA 1
ATOM 5027 C C . LEU B 1 266 ? -12.766 -8.414 4.777 1 88.12 266 LEU B C 1
ATOM 5029 O O . LEU B 1 266 ? -11.805 -7.938 4.168 1 88.12 266 LEU B O 1
ATOM 5033 N N . ASP B 1 267 ? -13.398 -9.539 4.445 1 89.75 267 ASP B N 1
ATOM 5034 C CA . ASP B 1 267 ? -12.891 -10.328 3.33 1 89.75 267 ASP B CA 1
ATOM 5035 C C . ASP B 1 267 ? -12.992 -9.562 2.016 1 89.75 267 ASP B C 1
ATOM 5037 O O . ASP B 1 267 ? -12.117 -9.672 1.156 1 89.75 267 ASP B O 1
ATOM 5041 N N . LYS B 1 268 ? -14.031 -8.82 1.92 1 87.38 268 LYS B N 1
ATOM 5042 C CA . LYS B 1 268 ? -14.211 -7.996 0.727 1 87.38 268 LYS B CA 1
ATOM 5043 C C . LYS B 1 268 ? -13.117 -6.93 0.625 1 87.38 268 LYS B C 1
ATOM 5045 O O . LYS B 1 268 ? -12.594 -6.672 -0.46 1 87.38 268 LYS B O 1
ATOM 5050 N N . LEU B 1 269 ? -12.797 -6.363 1.727 1 88.44 269 LEU B N 1
ATOM 5051 C CA . LEU B 1 269 ? -11.766 -5.332 1.746 1 88.44 269 LEU B CA 1
ATOM 5052 C C . LEU B 1 269 ? -10.398 -5.922 1.412 1 88.44 269 LEU B C 1
ATOM 5054 O O . LEU B 1 269 ? -9.633 -5.324 0.654 1 88.44 269 LEU B O 1
ATOM 5058 N N . ILE B 1 270 ? -10.164 -7.043 1.978 1 92.25 270 ILE B N 1
ATOM 5059 C CA . ILE B 1 270 ? -8.898 -7.723 1.705 1 92.25 270 ILE B CA 1
ATOM 5060 C C . ILE B 1 270 ? -8.812 -8.07 0.221 1 92.25 270 ILE B C 1
ATOM 5062 O O . ILE B 1 270 ? -7.754 -7.918 -0.397 1 92.25 270 ILE B O 1
ATOM 5066 N N . ARG B 1 271 ? -9.883 -8.469 -0.311 1 89.94 271 ARG B N 1
ATOM 5067 C CA . ARG B 1 271 ? -9.938 -8.812 -1.729 1 89.94 271 ARG B CA 1
ATOM 5068 C C . ARG B 1 271 ? -9.648 -7.59 -2.598 1 89.94 271 ARG B C 1
ATOM 5070 O O . ARG B 1 271 ? -8.961 -7.695 -3.617 1 89.94 271 ARG B O 1
ATOM 5077 N N . GLU B 1 272 ? -10.172 -6.516 -2.244 1 88.31 272 GLU B N 1
ATOM 5078 C CA . GLU B 1 272 ? -9.93 -5.289 -2.996 1 88.31 272 GLU B CA 1
ATOM 5079 C C . GLU B 1 272 ? -8.453 -4.887 -2.943 1 88.31 272 GLU B C 1
ATOM 5081 O O . GLU B 1 272 ? -7.902 -4.414 -3.938 1 88.31 272 GLU B O 1
ATOM 5086 N N . LEU B 1 2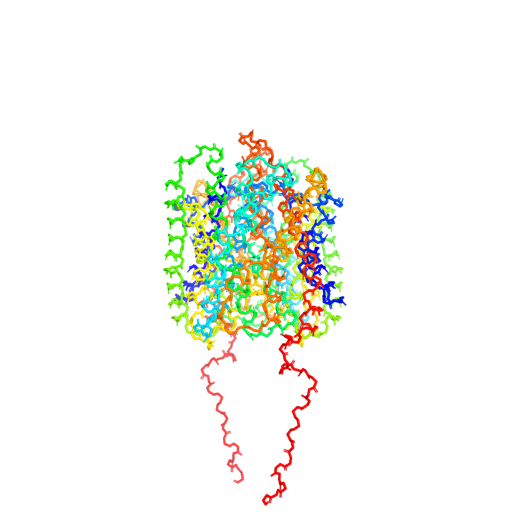73 ? -7.867 -5.047 -1.813 1 91.88 273 LEU B N 1
ATOM 5087 C CA . LEU B 1 273 ? -6.453 -4.723 -1.668 1 91.88 273 LEU B CA 1
ATOM 5088 C C . LEU B 1 273 ? -5.59 -5.691 -2.465 1 91.88 273 LEU B C 1
ATOM 5090 O O . LEU B 1 273 ? -4.574 -5.293 -3.043 1 91.88 273 LEU B O 1
ATOM 5094 N N . ALA B 1 274 ? -5.98 -6.902 -2.42 1 91.88 274 ALA B N 1
ATOM 5095 C CA . ALA B 1 274 ? -5.266 -7.898 -3.211 1 91.88 274 ALA B CA 1
ATOM 5096 C C . ALA B 1 274 ? -5.344 -7.578 -4.699 1 91.88 274 ALA B C 1
ATOM 5098 O O . ALA B 1 274 ? -4.352 -7.707 -5.422 1 91.88 274 ALA B O 1
ATOM 5099 N N . GLN B 1 275 ? -6.48 -7.227 -5.133 1 89 275 GLN B N 1
ATOM 5100 C CA . GLN B 1 275 ? -6.648 -6.848 -6.531 1 89 275 GLN B CA 1
ATOM 5101 C C . GLN B 1 275 ? -5.793 -5.633 -6.879 1 89 275 GLN B C 1
ATOM 5103 O O . GLN B 1 275 ? -5.25 -5.543 -7.98 1 89 275 GLN B O 1
ATOM 5108 N N . LEU B 1 276 ? -5.758 -4.723 -5.953 1 90.38 276 LEU B N 1
ATOM 5109 C CA . LEU B 1 276 ? -4.898 -3.557 -6.141 1 90.38 276 LEU B CA 1
ATOM 5110 C C . LEU B 1 276 ? -3.439 -3.971 -6.27 1 90.38 276 LEU B C 1
ATOM 5112 O O . LEU B 1 276 ? -2.703 -3.42 -7.094 1 90.38 276 LEU B O 1
ATOM 5116 N N . ALA B 1 277 ? -3.059 -4.875 -5.445 1 91.88 277 ALA B N 1
ATOM 5117 C CA . ALA B 1 277 ? -1.692 -5.387 -5.508 1 91.88 277 ALA B CA 1
ATOM 5118 C C . ALA B 1 277 ? -1.397 -5.996 -6.875 1 91.88 277 ALA B C 1
ATOM 5120 O O . ALA B 1 277 ? -0.332 -5.762 -7.449 1 91.88 277 ALA B O 1
ATOM 5121 N N . ILE B 1 278 ? -2.35 -6.719 -7.391 1 89.25 278 ILE B N 1
ATOM 5122 C CA . ILE B 1 278 ? -2.203 -7.359 -8.695 1 89.25 278 ILE B CA 1
ATOM 5123 C C . ILE B 1 278 ? -2.084 -6.297 -9.781 1 89.25 278 ILE B C 1
ATOM 5125 O O . ILE B 1 278 ? -1.213 -6.383 -10.648 1 89.25 278 ILE B O 1
ATOM 5129 N N . THR B 1 279 ? -2.883 -5.289 -9.68 1 89.69 279 THR B N 1
ATOM 5130 C CA . THR B 1 279 ? -2.92 -4.203 -10.648 1 89.69 279 THR B CA 1
ATOM 5131 C C . THR B 1 279 ? -1.603 -3.432 -10.648 1 89.69 279 THR B C 1
ATOM 5133 O O . THR B 1 279 ? -1.203 -2.873 -11.672 1 89.69 279 THR B O 1
ATOM 5136 N N . MET B 1 280 ? -0.934 -3.504 -9.547 1 90.81 280 MET B N 1
ATOM 5137 C CA . MET B 1 280 ? 0.332 -2.785 -9.43 1 90.81 280 MET B CA 1
ATOM 5138 C C . MET B 1 280 ? 1.504 -3.68 -9.82 1 90.81 280 MET B C 1
ATOM 5140 O O . MET B 1 280 ? 2.414 -3.244 -10.523 1 90.81 280 MET B O 1
ATOM 5144 N N . LEU B 1 281 ? 1.481 -4.875 -9.469 1 89.44 281 LEU B N 1
ATOM 5145 C CA . LEU B 1 281 ? 2.643 -5.754 -9.57 1 89.44 281 LEU B CA 1
ATOM 5146 C C . LEU B 1 281 ? 2.814 -6.266 -10.992 1 89.44 281 LEU B C 1
ATOM 5148 O O . LEU B 1 281 ? 3.941 -6.379 -11.484 1 89.44 281 LEU B O 1
ATOM 5152 N N . PHE B 1 282 ? 1.745 -6.574 -11.688 1 88.56 282 PHE B N 1
ATOM 5153 C CA . PHE B 1 282 ? 1.868 -7.156 -13.016 1 88.56 282 PHE B CA 1
ATOM 5154 C C . PHE B 1 282 ? 2.518 -6.172 -13.977 1 88.56 282 PHE B C 1
ATOM 5156 O O . PHE B 1 282 ? 3.512 -6.496 -14.633 1 88.56 282 PHE B O 1
ATOM 5163 N N . PRO B 1 283 ? 1.986 -4.906 -14.031 1 91.5 283 PRO B N 1
ATOM 5164 C CA . PRO B 1 283 ? 2.676 -3.963 -14.914 1 91.5 283 PRO B CA 1
ATOM 5165 C C . PRO B 1 283 ? 4.109 -3.678 -14.477 1 91.5 283 PRO B C 1
ATOM 5167 O O . PRO B 1 283 ? 5 -3.516 -15.312 1 91.5 283 PRO B O 1
ATOM 5170 N N . LEU B 1 284 ? 4.344 -3.609 -13.18 1 89.38 284 LEU B N 1
ATOM 5171 C CA . LEU B 1 284 ? 5.664 -3.307 -12.648 1 89.38 284 LEU B CA 1
ATOM 5172 C C . LEU B 1 284 ? 6.676 -4.375 -13.055 1 89.38 284 LEU B C 1
ATOM 5174 O O . LEU B 1 284 ? 7.762 -4.055 -13.539 1 89.38 284 LEU B O 1
ATOM 5178 N N . LEU B 1 285 ? 6.34 -5.605 -12.891 1 84.75 285 LEU B N 1
ATOM 5179 C CA . LEU B 1 285 ? 7.246 -6.707 -13.172 1 84.75 285 LEU B CA 1
ATOM 5180 C C . LEU B 1 285 ? 7.383 -6.926 -14.68 1 84.75 285 LEU B C 1
ATOM 5182 O O . LEU B 1 285 ? 8.469 -7.262 -15.164 1 84.75 285 LEU B O 1
ATOM 5186 N N . ALA B 1 286 ? 6.297 -6.754 -15.406 1 86.44 286 ALA B N 1
ATOM 5187 C CA . ALA B 1 286 ? 6.332 -6.883 -16.859 1 86.44 286 ALA B CA 1
ATOM 5188 C C . ALA B 1 286 ? 7.203 -5.797 -17.484 1 86.44 286 ALA B C 1
ATOM 5190 O O . ALA B 1 286 ? 7.801 -6.004 -18.547 1 86.44 286 ALA B O 1
ATOM 5191 N N . ALA B 1 287 ? 7.262 -4.664 -16.828 1 89.25 287 ALA B N 1
ATOM 5192 C CA . ALA B 1 287 ? 8.055 -3.547 -17.328 1 89.25 287 ALA B CA 1
ATOM 5193 C C . ALA B 1 287 ? 9.547 -3.887 -17.312 1 89.25 287 ALA B C 1
ATOM 5195 O O . ALA B 1 287 ? 10.336 -3.24 -18 1 89.25 287 ALA B O 1
ATOM 5196 N N . ASP B 1 288 ? 9.922 -4.852 -16.578 1 82.88 288 ASP B N 1
ATOM 5197 C CA . ASP B 1 288 ? 11.328 -5.23 -16.453 1 82.88 288 ASP B CA 1
ATOM 5198 C C . ASP B 1 288 ? 11.758 -6.109 -17.625 1 82.88 288 ASP B C 1
ATOM 5200 O O . ASP B 1 288 ? 12.953 -6.32 -17.828 1 82.88 288 ASP B O 1
ATOM 5204 N N . VAL B 1 289 ? 10.875 -6.598 -18.359 1 81.56 289 VAL B N 1
ATOM 5205 C CA . VAL B 1 289 ? 11.164 -7.492 -19.469 1 81.56 289 VAL B CA 1
ATOM 5206 C C . VAL B 1 289 ? 11.75 -6.691 -20.641 1 81.56 289 VAL B C 1
ATOM 5208 O O . VAL B 1 289 ? 11.234 -5.629 -20.984 1 81.56 289 VAL B O 1
ATOM 5211 N N . SER B 1 290 ? 12.867 -7.148 -21.062 1 84.62 290 SER B N 1
ATOM 5212 C CA . SER B 1 290 ? 13.484 -6.488 -22.203 1 84.62 290 SER B CA 1
ATOM 5213 C C . SER B 1 290 ? 13.477 -7.391 -23.438 1 84.62 290 SER B C 1
ATOM 5215 O O . SER B 1 290 ? 13.531 -8.617 -23.312 1 84.62 290 SER B O 1
ATOM 5217 N N . TRP B 1 291 ? 13.375 -6.785 -24.516 1 81.94 291 TRP B N 1
ATOM 5218 C CA . TRP B 1 291 ? 13.453 -7.512 -25.781 1 81.94 291 TRP B CA 1
ATOM 5219 C C . TRP B 1 291 ? 14.797 -8.227 -25.906 1 81.94 291 TRP B C 1
ATOM 5221 O O . TRP B 1 291 ? 14.875 -9.289 -26.547 1 81.94 291 TRP B O 1
ATOM 5231 N N . GLY B 1 292 ? 15.742 -7.617 -25.344 1 80.31 292 GLY B N 1
ATOM 5232 C CA . GLY B 1 292 ? 17.062 -8.203 -25.375 1 80.31 292 GLY B CA 1
ATOM 5233 C C . GLY B 1 292 ? 17.141 -9.562 -24.703 1 80.31 292 GLY B C 1
ATOM 5234 O O . GLY B 1 292 ? 17.953 -10.414 -25.094 1 80.31 292 GLY B O 1
ATOM 5235 N N . GLU B 1 293 ? 16.297 -9.789 -23.812 1 80.5 293 GLU B N 1
ATOM 5236 C CA . GLU B 1 293 ? 16.281 -11.062 -23.109 1 80.5 293 GLU B CA 1
ATOM 5237 C C . GLU B 1 293 ? 15.359 -12.062 -23.781 1 80.5 293 GLU B C 1
ATOM 5239 O O . GLU B 1 293 ? 15.555 -13.273 -23.672 1 80.5 293 GLU B O 1
ATOM 5244 N N . LEU B 1 294 ? 14.406 -11.594 -24.5 1 83.5 294 LEU B N 1
ATOM 5245 C CA . LEU B 1 294 ? 13.414 -12.453 -25.141 1 83.5 294 LEU B CA 1
ATOM 5246 C C . LEU B 1 294 ? 13.883 -12.914 -26.516 1 83.5 294 LEU B C 1
ATOM 5248 O O . LEU B 1 294 ? 13.656 -14.062 -26.891 1 83.5 294 LEU B O 1
ATOM 5252 N N . SER B 1 295 ? 14.633 -12.094 -27.141 1 81.94 295 SER B N 1
ATOM 5253 C CA . SER B 1 295 ? 14.977 -12.312 -28.547 1 81.94 295 SER B CA 1
ATOM 5254 C C . SER B 1 295 ? 15.906 -13.516 -28.703 1 81.94 295 SER B C 1
ATOM 5256 O O . SER B 1 295 ? 15.727 -14.336 -29.609 1 81.94 295 SER B O 1
ATOM 5258 N N . PRO B 1 296 ? 16.828 -13.656 -27.797 1 83.44 296 PRO B N 1
ATOM 5259 C CA . PRO B 1 296 ? 17.766 -14.766 -27.984 1 83.44 296 PRO B CA 1
ATOM 5260 C C . PRO B 1 296 ? 17.109 -16.125 -27.828 1 83.44 296 PRO B C 1
ATOM 5262 O O . PRO B 1 296 ? 17.672 -17.141 -28.234 1 83.44 296 PRO B O 1
ATOM 5265 N N . LEU B 1 297 ? 16.031 -16.188 -27.203 1 88.12 297 LEU B N 1
ATOM 5266 C CA . LEU B 1 297 ? 15.352 -17.453 -26.984 1 88.12 297 LEU B CA 1
ATOM 5267 C C . LEU B 1 297 ? 14.844 -18.031 -28.312 1 88.12 297 LEU B C 1
ATOM 5269 O O . LEU B 1 297 ? 14.812 -19.25 -28.484 1 88.12 297 LEU B O 1
ATOM 5273 N N . GLY B 1 298 ? 14.445 -17.188 -29.297 1 88.06 298 GLY B N 1
ATOM 5274 C CA . GLY B 1 298 ? 14.016 -17.609 -30.625 1 88.06 298 GLY B CA 1
ATOM 5275 C C . GLY B 1 298 ? 12.906 -18.641 -30.594 1 88.06 298 GLY B C 1
ATOM 5276 O O . GLY B 1 298 ? 12.039 -18.609 -29.719 1 88.06 298 GLY B O 1
ATOM 5277 N N . TRP B 1 299 ? 12.992 -19.547 -31.547 1 91.81 299 TRP B N 1
ATOM 5278 C CA . TRP B 1 299 ? 11.969 -20.578 -31.703 1 91.81 299 TRP B CA 1
ATOM 5279 C C . TRP B 1 299 ? 12.125 -21.656 -30.625 1 91.81 299 TRP B C 1
ATOM 5281 O O . TRP B 1 299 ? 11.164 -22.344 -30.281 1 91.81 299 TRP B O 1
ATOM 5291 N N . GLY B 1 300 ? 13.336 -21.766 -30.125 1 94.31 300 GLY B N 1
ATOM 5292 C CA . GLY B 1 300 ? 13.562 -22.734 -29.062 1 94.31 300 GLY B CA 1
ATOM 5293 C C . GLY B 1 300 ? 12.758 -22.438 -27.812 1 94.31 300 GLY B C 1
ATOM 5294 O O . GLY B 1 300 ? 12.172 -23.344 -27.219 1 94.31 300 GLY B O 1
ATOM 5295 N N . GLY B 1 301 ? 12.766 -21.188 -27.453 1 95.94 301 GLY B N 1
ATOM 5296 C CA . GLY B 1 301 ? 11.977 -20.797 -26.297 1 95.94 301 GLY B CA 1
ATOM 5297 C C . GLY B 1 301 ? 10.484 -21 -26.484 1 95.94 301 GLY B C 1
ATOM 5298 O O . GLY B 1 301 ? 9.797 -21.516 -25.609 1 95.94 301 GLY B O 1
ATOM 5299 N N . ILE B 1 302 ? 10 -20.625 -27.641 1 96.38 302 ILE B N 1
ATOM 5300 C CA . ILE B 1 302 ? 8.586 -20.75 -27.953 1 96.38 302 ILE B CA 1
ATOM 5301 C C . ILE B 1 302 ? 8.172 -22.219 -27.938 1 96.38 302 ILE B C 1
ATOM 5303 O O . ILE B 1 302 ? 7.133 -22.562 -27.375 1 96.38 302 ILE B O 1
ATOM 5307 N N . THR B 1 303 ? 9 -23.016 -28.5 1 97 303 THR B N 1
ATOM 5308 C CA . THR B 1 303 ? 8.719 -24.453 -28.547 1 97 303 THR B CA 1
ATOM 5309 C C . THR B 1 303 ? 8.711 -25.047 -27.141 1 97 303 THR B C 1
ATOM 5311 O O . THR B 1 303 ? 7.902 -25.922 -26.844 1 97 303 THR B O 1
ATOM 5314 N N . CYS B 1 304 ? 9.617 -24.609 -26.359 1 97.06 304 CYS B N 1
ATOM 5315 C CA . CYS B 1 304 ? 9.672 -25.062 -24.969 1 97.06 304 CYS B CA 1
ATOM 5316 C C . CYS B 1 304 ? 8.359 -24.797 -24.25 1 97.06 304 CYS B C 1
ATOM 5318 O O . CYS B 1 304 ? 7.777 -25.703 -23.656 1 97.06 304 CYS B O 1
ATOM 5320 N N . VAL B 1 305 ? 7.898 -23.547 -24.344 1 97.06 305 VAL B N 1
ATOM 5321 C CA . VAL B 1 305 ? 6.688 -23.141 -23.641 1 97.06 305 VAL B CA 1
ATOM 5322 C C . VAL B 1 305 ? 5.477 -23.875 -24.219 1 97.06 305 VAL B C 1
ATOM 5324 O O . VAL B 1 305 ? 4.613 -24.344 -23.469 1 97.06 305 VAL B O 1
ATOM 5327 N N . LEU B 1 306 ? 5.434 -24 -25.531 1 97.25 306 LEU B N 1
ATOM 5328 C CA . LEU B 1 306 ? 4.328 -24.703 -26.172 1 97.25 306 LEU B CA 1
ATOM 5329 C C . LEU B 1 306 ? 4.301 -26.172 -25.766 1 97.25 306 LEU B C 1
ATOM 5331 O O . LEU B 1 306 ? 3.23 -26.75 -25.594 1 97.25 306 LEU B O 1
ATOM 5335 N N . PHE B 1 307 ? 5.453 -26.719 -25.703 1 97.44 307 PHE B N 1
ATOM 5336 C CA . PHE B 1 307 ? 5.566 -28.109 -25.281 1 97.44 307 PHE B CA 1
ATOM 5337 C C . PHE B 1 307 ? 4.992 -28.297 -23.875 1 97.44 307 PHE B C 1
ATOM 5339 O O . PHE B 1 307 ? 4.254 -29.25 -23.625 1 97.44 307 PHE B O 1
ATOM 5346 N N . LEU B 1 308 ? 5.297 -27.453 -22.984 1 96.56 308 LEU B N 1
ATOM 5347 C CA . LEU B 1 308 ? 4.793 -27.516 -21.625 1 96.56 308 LEU B CA 1
ATOM 5348 C C . LEU B 1 308 ? 3.283 -27.297 -21.578 1 96.56 308 LEU B C 1
ATOM 5350 O O . LEU B 1 308 ? 2.574 -27.984 -20.844 1 96.56 308 LEU B O 1
ATOM 5354 N N . MET B 1 309 ? 2.762 -26.422 -22.391 1 95.56 309 MET B N 1
ATOM 5355 C CA . MET B 1 309 ? 1.357 -26.016 -22.391 1 95.56 309 MET B CA 1
ATOM 5356 C C . MET B 1 309 ? 0.483 -27.078 -23.031 1 95.56 309 MET B C 1
ATOM 5358 O O . MET B 1 309 ? -0.592 -27.406 -22.531 1 95.56 309 MET B O 1
ATOM 5362 N N . ILE B 1 310 ? 0.943 -27.641 -24.141 1 96.19 310 ILE B N 1
ATOM 5363 C CA . ILE B 1 310 ? 0.073 -28.438 -25 1 96.19 310 ILE B CA 1
ATOM 5364 C C . ILE B 1 310 ? 0.285 -29.922 -24.703 1 96.19 310 ILE B C 1
ATOM 5366 O O . ILE B 1 310 ? -0.634 -30.734 -24.859 1 96.19 310 ILE B O 1
ATOM 5370 N N . ILE B 1 311 ? 1.445 -30.281 -24.281 1 97.06 311 ILE B N 1
ATOM 5371 C CA . ILE B 1 311 ? 1.74 -31.703 -24.125 1 97.06 311 ILE B CA 1
ATOM 5372 C C . ILE B 1 311 ? 1.853 -32.031 -22.641 1 97.06 311 ILE B C 1
ATOM 5374 O O . ILE B 1 311 ? 1.104 -32.875 -22.141 1 97.06 311 ILE B O 1
ATOM 5378 N N . VAL B 1 312 ? 2.721 -31.422 -21.953 1 96.75 312 VAL B N 1
ATOM 5379 C CA . VAL B 1 312 ? 3.074 -31.812 -20.594 1 96.75 312 VAL B CA 1
ATOM 5380 C C . VAL B 1 312 ? 1.866 -31.641 -19.672 1 96.75 312 VAL B C 1
ATOM 5382 O O . VAL B 1 312 ? 1.52 -32.562 -18.922 1 96.75 312 VAL B O 1
ATOM 5385 N N . ARG B 1 313 ? 1.234 -30.438 -19.672 1 95.56 313 ARG B N 1
ATOM 5386 C CA . ARG B 1 313 ? 0.133 -30.156 -18.75 1 95.56 313 ARG B CA 1
ATOM 5387 C C . ARG B 1 313 ? -1.033 -31.109 -19 1 95.56 313 ARG B C 1
ATOM 5389 O O . ARG B 1 313 ? -1.523 -31.75 -18.078 1 95.56 313 ARG B O 1
ATOM 5396 N N . PRO B 1 314 ? -1.549 -31.281 -20.266 1 95.75 314 PRO B N 1
ATOM 5397 C CA . PRO B 1 314 ? -2.652 -32.219 -20.484 1 95.75 314 PRO B CA 1
ATOM 5398 C C . PRO B 1 314 ? -2.307 -33.625 -20.062 1 95.75 314 PRO B C 1
ATOM 5400 O O . PRO B 1 314 ? -3.156 -34.344 -19.516 1 95.75 314 PRO B O 1
ATOM 5403 N N . ILE B 1 315 ? -1.116 -34.062 -20.266 1 96.31 315 ILE B N 1
ATOM 5404 C CA . ILE B 1 315 ? -0.708 -35.406 -19.875 1 96.31 315 ILE B CA 1
ATOM 5405 C C . ILE B 1 315 ? -0.722 -35.531 -18.359 1 96.31 315 ILE B C 1
ATOM 5407 O O . ILE B 1 315 ? -1.238 -36.5 -17.812 1 96.31 315 ILE B O 1
ATOM 5411 N N . ALA B 1 316 ? -0.159 -34.594 -17.703 1 95.88 316 ALA B N 1
ATOM 5412 C CA . ALA B 1 316 ? -0.1 -34.594 -16.234 1 95.88 316 ALA B CA 1
ATOM 5413 C C . ALA B 1 316 ? -1.501 -34.625 -15.633 1 95.88 316 ALA B C 1
ATOM 5415 O O . ALA B 1 316 ? -1.769 -35.344 -14.688 1 95.88 316 ALA B O 1
ATOM 5416 N N . VAL B 1 317 ? -2.383 -33.781 -16.156 1 95.06 317 VAL B N 1
ATOM 5417 C CA . VAL B 1 317 ? -3.744 -33.688 -15.641 1 95.06 317 VAL B CA 1
ATOM 5418 C C . VAL B 1 317 ? -4.504 -34.969 -15.938 1 95.06 317 VAL B C 1
ATOM 5420 O O . VAL B 1 317 ? -5.262 -35.469 -15.094 1 95.06 317 VAL B O 1
ATOM 5423 N N . SER B 1 318 ? -4.305 -35.531 -17.156 1 95.06 318 SER B N 1
ATOM 5424 C CA . SER B 1 318 ? -4.98 -36.781 -17.531 1 95.06 318 SER B CA 1
ATOM 5425 C C . SER B 1 318 ? -4.566 -37.938 -16.609 1 95.06 318 SER B C 1
ATOM 5427 O O . SER B 1 318 ? -5.406 -38.719 -16.188 1 95.06 318 SER B O 1
ATOM 5429 N N . ILE B 1 319 ? -3.332 -38 -16.312 1 95.44 319 ILE B N 1
ATOM 5430 C CA . ILE B 1 319 ? -2.832 -39.062 -15.43 1 95.44 319 ILE B CA 1
ATOM 5431 C C . ILE B 1 319 ? -3.357 -38.844 -14.008 1 95.44 319 ILE B C 1
ATOM 5433 O O . ILE B 1 319 ? -3.783 -39.781 -13.352 1 95.44 319 ILE B O 1
ATOM 5437 N N . ALA B 1 320 ? -3.367 -37.656 -13.578 1 94.81 320 ALA B N 1
ATOM 5438 C CA . ALA B 1 320 ? -3.754 -37.312 -12.203 1 94.81 320 ALA B CA 1
ATOM 5439 C C . ALA B 1 320 ? -5.246 -37.562 -11.984 1 94.81 320 ALA B C 1
ATOM 5441 O O . ALA B 1 320 ? -5.672 -37.906 -10.883 1 94.81 320 ALA B O 1
ATOM 5442 N N . THR B 1 321 ? -6.043 -37.312 -13.008 1 93.19 321 THR B N 1
ATOM 5443 C CA . THR B 1 321 ? -7.488 -37.375 -12.828 1 93.19 321 THR B CA 1
ATOM 5444 C C . THR B 1 321 ? -8.039 -38.719 -13.266 1 93.19 321 THR B C 1
ATOM 5446 O O . THR B 1 321 ? -9.258 -38.938 -13.289 1 93.19 321 THR B O 1
ATOM 5449 N N . PHE B 1 322 ? -7.117 -39.562 -13.562 1 91.94 322 PHE B N 1
ATOM 5450 C CA . PHE B 1 322 ? -7.559 -40.906 -13.945 1 91.94 322 PHE B CA 1
ATOM 5451 C C . PHE B 1 322 ? -8.32 -41.562 -12.812 1 91.94 322 PHE B C 1
ATOM 5453 O O . PHE B 1 322 ? -7.844 -41.594 -11.68 1 91.94 322 PHE B O 1
ATOM 5460 N N . GLY B 1 323 ? -9.625 -42.031 -13.039 1 89.5 323 GLY B N 1
ATOM 5461 C CA . GLY B 1 323 ? -10.43 -42.719 -12.047 1 89.5 323 GLY B CA 1
ATOM 5462 C C . GLY B 1 323 ? -11.266 -41.781 -11.195 1 89.5 323 GLY B C 1
ATOM 5463 O O . GLY B 1 323 ? -12.031 -42.219 -10.344 1 89.5 323 GLY B O 1
ATOM 5464 N N . LEU B 1 324 ? -11.047 -40.562 -11.344 1 90.25 324 LEU B N 1
ATOM 5465 C CA . LEU B 1 324 ? -11.836 -39.594 -10.594 1 90.25 324 LEU B CA 1
ATOM 5466 C C . LEU B 1 324 ? -13.086 -39.188 -11.375 1 90.25 324 LEU B C 1
ATOM 5468 O O . LEU B 1 324 ? -13.164 -39.406 -12.586 1 90.25 324 LEU B O 1
ATOM 5472 N N . PRO B 1 325 ? -14.086 -38.688 -10.703 1 85.94 325 PRO B N 1
ATOM 5473 C CA . PRO B 1 325 ? -15.367 -38.375 -11.344 1 85.94 325 PRO B CA 1
ATOM 5474 C C . PRO B 1 325 ? -15.352 -37.062 -12.102 1 85.94 325 PRO B C 1
ATOM 5476 O O . PRO B 1 325 ? -16.078 -36.125 -11.75 1 85.94 325 PRO B O 1
ATOM 5479 N N . LEU B 1 326 ? -14.523 -36.938 -13.086 1 90.75 326 LEU B N 1
ATOM 5480 C CA . LEU B 1 326 ? -14.484 -35.781 -13.969 1 90.75 326 LEU B CA 1
ATOM 5481 C C . LEU B 1 326 ? -14.82 -36.188 -15.398 1 90.75 326 LEU B C 1
ATOM 5483 O O . LEU B 1 326 ? -14.406 -37.25 -15.875 1 90.75 326 LEU B O 1
ATOM 5487 N N . ASP B 1 327 ? -15.594 -35.375 -15.961 1 90.25 327 ASP B N 1
ATOM 5488 C CA . ASP B 1 327 ? -15.938 -35.594 -17.359 1 90.25 327 ASP B CA 1
ATOM 5489 C C . ASP B 1 327 ? -14.781 -35.219 -18.281 1 90.25 327 ASP B C 1
ATOM 5491 O O . ASP B 1 327 ? -13.867 -34.5 -17.875 1 90.25 327 ASP B O 1
ATOM 5495 N N . ASN B 1 328 ? -14.781 -35.781 -19.453 1 92.94 328 ASN B N 1
ATOM 5496 C CA . ASN B 1 328 ? -13.711 -35.531 -20.422 1 92.94 328 ASN B CA 1
ATOM 5497 C C . ASN B 1 328 ? -13.594 -34.031 -20.766 1 92.94 328 ASN B C 1
ATOM 5499 O O . AS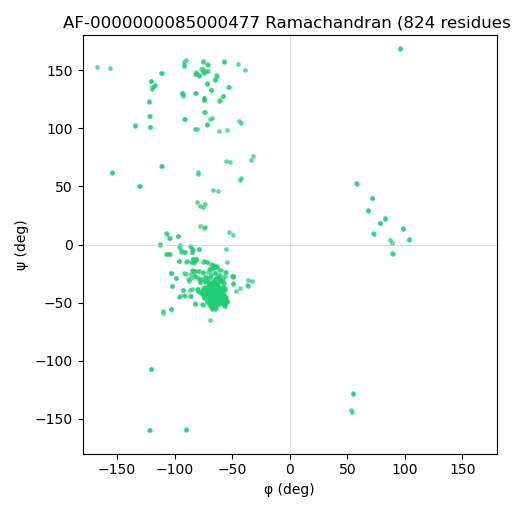N B 1 328 ? -12.492 -33.562 -21.016 1 92.94 328 ASN B O 1
ATOM 5503 N N . LYS B 1 329 ? -14.711 -33.344 -20.703 1 94.69 329 LYS B N 1
ATOM 5504 C CA . LYS B 1 329 ? -14.688 -31.922 -20.984 1 94.69 329 LYS B CA 1
ATOM 5505 C C . LYS B 1 329 ? -13.992 -31.156 -19.859 1 94.69 329 LYS B C 1
ATOM 5507 O O . LYS B 1 329 ? -13.242 -30.219 -20.109 1 94.69 329 LYS B O 1
ATOM 5512 N N . GLN B 1 330 ? -14.281 -31.625 -18.719 1 94.62 330 GLN B N 1
ATOM 5513 C CA . GLN B 1 330 ? -13.656 -31 -17.547 1 94.62 330 GLN B CA 1
ATOM 5514 C C . GLN B 1 330 ? -12.148 -31.25 -17.531 1 94.62 330 GLN B C 1
ATOM 5516 O O . GLN B 1 330 ? -11.367 -30.328 -17.25 1 94.62 330 GLN B O 1
ATOM 5521 N N . ARG B 1 331 ? -11.781 -32.438 -17.938 1 94.81 331 ARG B N 1
ATOM 5522 C CA . ARG B 1 331 ? -10.367 -32.781 -17.984 1 94.81 331 ARG B CA 1
ATOM 5523 C C . ARG B 1 331 ? -9.633 -31.969 -19.047 1 94.81 331 ARG B C 1
ATOM 5525 O O . ARG B 1 331 ? -8.484 -31.562 -18.828 1 94.81 331 ARG B O 1
ATOM 5532 N N . LEU B 1 332 ? -10.234 -31.797 -20.109 1 95 332 LEU B N 1
ATOM 5533 C CA . LEU B 1 332 ? -9.656 -31.016 -21.188 1 95 332 LEU B CA 1
ATOM 5534 C C . LEU B 1 332 ? -9.414 -29.578 -20.766 1 95 332 LEU B C 1
ATOM 5536 O O . LEU B 1 332 ? -8.367 -29 -21.062 1 95 332 LEU B O 1
ATOM 5540 N N . PHE B 1 333 ? -10.391 -29.047 -20.078 1 96.06 333 PHE B N 1
ATOM 5541 C CA . PHE B 1 333 ? -10.273 -27.656 -19.625 1 96.06 333 PHE B CA 1
ATOM 5542 C C . PHE B 1 333 ? -9.188 -27.531 -18.562 1 96.06 333 PHE B C 1
ATOM 5544 O O . PHE B 1 333 ? -8.391 -26.594 -18.594 1 96.06 333 PHE B O 1
ATOM 5551 N N . LEU B 1 334 ? -9.164 -28.469 -17.672 1 94.94 334 LEU B N 1
ATOM 5552 C CA . LEU B 1 334 ? -8.148 -28.484 -16.625 1 94.94 334 LEU B CA 1
ATOM 5553 C C . LEU B 1 334 ? -6.754 -28.625 -17.234 1 94.94 334 LEU B C 1
ATOM 5555 O O . LEU B 1 334 ? -5.789 -28.031 -16.734 1 94.94 334 LEU B O 1
ATOM 5559 N N . GLY B 1 335 ? -6.672 -29.375 -18.281 1 95.31 335 GLY B N 1
ATOM 5560 C CA . GLY B 1 335 ? -5.402 -29.594 -18.953 1 95.31 335 GLY B CA 1
ATOM 5561 C C . GLY B 1 335 ? -4.961 -28.406 -19.781 1 95.31 335 GLY B C 1
ATOM 5562 O O . GLY B 1 335 ? -3.781 -28.281 -20.125 1 95.31 335 GLY B O 1
ATOM 5563 N N . TRP B 1 336 ? -5.836 -27.531 -20.031 1 94.75 336 TRP B N 1
ATOM 5564 C CA . TRP B 1 336 ? -5.539 -26.391 -20.891 1 94.75 336 TRP B CA 1
ATOM 5565 C C . TRP B 1 336 ? -5.125 -25.172 -20.047 1 94.75 336 TRP B C 1
ATOM 5567 O O . TRP B 1 336 ? -4.125 -24.516 -20.359 1 94.75 336 TRP B O 1
ATOM 5577 N N . LEU B 1 337 ? -5.863 -24.922 -18.969 1 93.69 337 LEU B N 1
ATOM 5578 C CA . LEU B 1 337 ? -5.73 -23.656 -18.266 1 93.69 337 LEU B CA 1
ATOM 5579 C C . LEU B 1 337 ? -4.699 -23.75 -17.156 1 93.69 337 LEU B C 1
ATOM 5581 O O . LEU B 1 337 ? -4.957 -24.375 -16.125 1 93.69 337 LEU B O 1
ATOM 5585 N N . ALA B 1 338 ? -3.58 -23.141 -17.359 1 93.44 338 ALA B N 1
ATOM 5586 C CA . ALA B 1 338 ? -2.529 -23.109 -16.344 1 93.44 338 ALA B CA 1
ATOM 5587 C C . ALA B 1 338 ? -1.637 -21.891 -16.531 1 93.44 338 ALA B C 1
ATOM 5589 O O . ALA B 1 338 ? -0.418 -22.016 -16.672 1 93.44 338 ALA B O 1
ATOM 5590 N N . PRO B 1 339 ? -2.191 -20.734 -16.422 1 93.31 339 PRO B N 1
ATOM 5591 C CA . PRO B 1 339 ? -1.367 -19.531 -16.578 1 93.31 339 PRO B CA 1
ATOM 5592 C C . PRO B 1 339 ? -0.418 -19.312 -15.398 1 93.31 339 PRO B C 1
ATOM 5594 O O . PRO B 1 339 ? -0.701 -19.75 -14.281 1 93.31 339 PRO B O 1
ATOM 5597 N N . ARG B 1 340 ? 0.658 -18.734 -15.742 1 92.06 340 ARG B N 1
ATOM 5598 C CA . ARG B 1 340 ? 1.623 -18.406 -14.695 1 92.06 340 ARG B CA 1
ATOM 5599 C C . ARG B 1 340 ? 1.386 -17 -14.164 1 92.06 340 ARG B C 1
ATOM 5601 O O . ARG B 1 340 ? 0.875 -16.125 -14.875 1 92.06 340 ARG B O 1
ATOM 5608 N N . GLY B 1 341 ? 1.795 -16.797 -12.945 1 86.19 341 GLY B N 1
ATOM 5609 C CA . GLY B 1 341 ? 1.364 -15.578 -12.281 1 86.19 341 GLY B CA 1
ATOM 5610 C C . GLY B 1 341 ? 2.52 -14.711 -11.82 1 86.19 341 GLY B C 1
ATOM 5611 O O . GLY B 1 341 ? 3.617 -14.781 -12.383 1 86.19 341 GLY B O 1
ATOM 5612 N N . ILE B 1 342 ? 2.229 -13.828 -10.859 1 84.38 342 ILE B N 1
ATOM 5613 C CA . ILE B 1 342 ? 3.098 -12.758 -10.391 1 84.38 342 ILE B CA 1
ATOM 5614 C C . ILE B 1 342 ? 4.285 -13.352 -9.633 1 84.38 342 ILE B C 1
ATOM 5616 O O . ILE B 1 342 ? 5.406 -12.844 -9.734 1 84.38 342 ILE B O 1
ATOM 5620 N N . VAL B 1 343 ? 4.051 -14.375 -8.898 1 85.38 343 VAL B N 1
ATOM 5621 C CA . VAL B 1 343 ? 5.129 -14.961 -8.102 1 85.38 343 VAL B CA 1
ATOM 5622 C C . VAL B 1 343 ? 6.207 -15.523 -9.031 1 85.38 343 VAL B C 1
ATOM 5624 O O . VAL B 1 343 ? 7.402 -15.375 -8.758 1 85.38 343 VAL B O 1
ATOM 5627 N N . THR B 1 344 ? 5.73 -16.078 -10.078 1 90.06 344 THR B N 1
ATOM 5628 C CA . THR B 1 344 ? 6.66 -16.578 -11.086 1 90.06 344 THR B CA 1
ATOM 5629 C C . THR B 1 344 ? 7.504 -15.438 -11.656 1 90.06 344 THR B C 1
ATOM 5631 O O . THR B 1 344 ? 8.719 -15.57 -11.789 1 90.06 344 THR B O 1
ATOM 5634 N N . ALA B 1 345 ? 6.891 -14.391 -11.906 1 85.75 345 ALA B N 1
ATOM 5635 C CA . ALA B 1 345 ? 7.582 -13.227 -12.445 1 85.75 345 ALA B CA 1
ATOM 5636 C C . ALA B 1 345 ? 8.578 -12.656 -11.438 1 85.75 345 ALA B C 1
ATOM 5638 O O . ALA B 1 345 ? 9.719 -12.344 -11.789 1 85.75 345 ALA B O 1
ATOM 5639 N N . ALA B 1 346 ? 8.141 -12.57 -10.289 1 82.5 346 ALA B N 1
ATOM 5640 C CA . ALA B 1 346 ? 8.977 -11.984 -9.234 1 82.5 346 ALA B CA 1
ATOM 5641 C C . ALA B 1 346 ? 10.203 -12.852 -8.977 1 82.5 346 ALA B C 1
ATOM 5643 O O . ALA B 1 346 ? 11.32 -12.336 -8.875 1 82.5 346 ALA B O 1
ATOM 5644 N N . VAL B 1 347 ? 10.047 -14.109 -8.898 1 86.5 347 VAL B N 1
ATOM 5645 C CA . VAL B 1 347 ? 11.125 -15.055 -8.609 1 86.5 347 VAL B CA 1
ATOM 5646 C C . VAL B 1 347 ? 12.133 -15.047 -9.758 1 86.5 347 VAL B C 1
ATOM 5648 O O . VAL B 1 347 ? 13.344 -15.07 -9.539 1 86.5 347 VAL B O 1
ATOM 5651 N N . ALA B 1 348 ? 11.594 -14.961 -10.93 1 87.94 348 ALA B N 1
ATOM 5652 C CA . ALA B 1 348 ? 12.461 -14.953 -12.102 1 87.94 348 ALA B CA 1
ATOM 5653 C C . ALA B 1 348 ? 13.359 -13.719 -12.109 1 87.94 348 ALA B C 1
ATOM 5655 O O . ALA B 1 348 ? 14.555 -13.812 -12.383 1 87.94 348 ALA B O 1
ATOM 5656 N N . SER B 1 349 ? 12.789 -12.609 -11.844 1 80.38 349 SER B N 1
ATOM 5657 C CA . SER B 1 349 ? 13.531 -11.352 -11.852 1 80.38 349 SER B CA 1
ATOM 5658 C C . SER B 1 349 ? 14.586 -11.336 -10.75 1 80.38 349 SER B C 1
ATOM 5660 O O . SER B 1 349 ? 15.742 -10.969 -10.992 1 80.38 349 SER B O 1
ATOM 5662 N N . LEU B 1 350 ? 14.266 -11.766 -9.641 1 79.69 350 LEU B N 1
ATOM 5663 C CA . LEU B 1 350 ? 15.164 -11.719 -8.492 1 79.69 350 LEU B CA 1
ATOM 5664 C C . LEU B 1 350 ? 16.266 -12.758 -8.625 1 79.69 350 LEU B C 1
ATOM 5666 O O . LEU B 1 350 ? 17.438 -12.492 -8.297 1 79.69 350 LEU B O 1
ATOM 5670 N N . PHE B 1 351 ? 15.93 -13.898 -9.094 1 86.94 351 PHE B N 1
ATOM 5671 C CA . PHE B 1 351 ? 16.906 -14.984 -9.203 1 86.94 351 PHE B CA 1
ATOM 5672 C C . PHE B 1 351 ? 17.875 -14.727 -10.352 1 86.94 351 PHE B C 1
ATOM 5674 O O . PHE B 1 351 ? 19.047 -15.117 -10.281 1 86.94 351 PHE B O 1
ATOM 5681 N N . SER B 1 352 ? 17.344 -14.07 -11.367 1 85.5 352 SER B N 1
ATOM 5682 C CA . SER B 1 352 ? 18.25 -13.695 -12.453 1 85.5 352 SER B CA 1
ATOM 5683 C C . SER B 1 352 ? 19.328 -12.734 -11.977 1 85.5 352 SER B C 1
ATOM 5685 O O . SER B 1 352 ? 20.484 -12.844 -12.391 1 85.5 352 SER B O 1
ATOM 5687 N N . ILE B 1 353 ? 18.984 -11.859 -11.164 1 78.38 353 ILE B N 1
ATOM 5688 C CA . ILE B 1 353 ? 19.922 -10.898 -10.602 1 78.38 353 ILE B CA 1
ATOM 5689 C C . ILE B 1 353 ? 20.969 -11.641 -9.758 1 78.38 353 ILE B C 1
ATOM 5691 O O . ILE B 1 353 ? 22.156 -11.375 -9.859 1 78.38 353 ILE B O 1
ATOM 5695 N N . ARG B 1 354 ? 20.5 -12.547 -8.992 1 83.56 354 ARG B N 1
ATOM 5696 C CA . ARG B 1 354 ? 21.391 -13.305 -8.125 1 83.56 354 ARG B CA 1
ATOM 5697 C C . ARG B 1 354 ? 22.344 -14.164 -8.945 1 83.56 354 ARG B C 1
ATOM 5699 O O . ARG B 1 354 ? 23.531 -14.289 -8.602 1 83.56 354 ARG B O 1
ATOM 5706 N N . LEU B 1 355 ? 21.875 -14.719 -9.922 1 89.38 355 LEU B N 1
ATOM 5707 C CA . LEU B 1 355 ? 22.703 -15.547 -10.797 1 89.38 355 LEU B CA 1
ATOM 5708 C C . LEU B 1 355 ? 23.766 -14.703 -11.5 1 89.38 355 LEU B C 1
ATOM 5710 O O . LEU B 1 355 ? 24.922 -15.117 -11.602 1 89.38 355 LEU B O 1
ATOM 5714 N N . GLU B 1 356 ? 23.312 -13.586 -11.945 1 85.19 356 GLU B N 1
ATOM 5715 C CA . GLU B 1 356 ? 24.234 -12.672 -12.602 1 85.19 356 GLU B CA 1
ATOM 5716 C C . GLU B 1 356 ? 25.344 -12.227 -11.648 1 85.19 356 GLU B C 1
ATOM 5718 O O . GLU B 1 356 ? 26.516 -12.148 -12.031 1 85.19 356 GLU B O 1
ATOM 5723 N N . GLN B 1 357 ? 24.953 -11.945 -10.508 1 83.81 357 GLN B N 1
ATOM 5724 C CA . GLN B 1 357 ? 25.922 -11.516 -9.492 1 83.81 357 GLN B CA 1
ATOM 5725 C C . GLN B 1 357 ? 26.891 -12.641 -9.148 1 83.81 357 GLN B C 1
ATOM 5727 O O . GLN B 1 357 ? 28.047 -12.383 -8.805 1 83.81 357 GLN B O 1
ATOM 5732 N N . ALA B 1 358 ? 26.406 -13.836 -9.258 1 89.12 358 ALA B N 1
ATOM 5733 C CA . ALA B 1 358 ? 27.25 -14.992 -8.961 1 89.12 358 ALA B CA 1
ATOM 5734 C C . ALA B 1 358 ? 28.078 -15.391 -10.172 1 89.12 358 ALA B C 1
ATOM 5736 O O . ALA B 1 358 ? 28.906 -16.312 -10.094 1 89.12 358 ALA B O 1
ATOM 5737 N N . GLY B 1 359 ? 27.859 -14.719 -11.289 1 88.25 359 GLY B N 1
ATOM 5738 C CA . GLY B 1 359 ? 28.625 -14.977 -12.5 1 88.25 359 GLY B CA 1
ATOM 5739 C C . GLY B 1 359 ? 28.172 -16.219 -13.242 1 88.25 359 GLY B C 1
ATOM 5740 O O . GLY B 1 359 ? 28.953 -16.812 -13.984 1 88.25 359 GLY B O 1
ATOM 5741 N N . VAL B 1 360 ? 27.047 -16.641 -12.961 1 89.19 360 VAL B N 1
ATOM 5742 C CA . VAL B 1 360 ? 26.531 -17.844 -13.617 1 89.19 360 VAL B CA 1
ATOM 5743 C C . VAL B 1 360 ? 25.969 -17.469 -14.984 1 89.19 360 VAL B C 1
ATOM 5745 O O . VAL B 1 360 ? 25.188 -16.531 -15.102 1 89.19 360 VAL B O 1
ATOM 5748 N N . LEU B 1 361 ? 26.375 -18.188 -15.992 1 86.56 361 LEU B N 1
ATOM 5749 C CA . LEU B 1 361 ? 25.906 -17.938 -17.344 1 86.56 361 LEU B CA 1
ATOM 5750 C C . LEU B 1 361 ? 24.453 -18.359 -17.516 1 86.56 361 LEU B C 1
ATOM 5752 O O . LEU B 1 361 ? 24.031 -19.359 -16.953 1 86.56 361 LEU B O 1
ATOM 5756 N N . GLY B 1 362 ? 23.641 -17.531 -18.234 1 87.5 362 GLY B N 1
ATOM 5757 C CA . GLY B 1 362 ? 22.266 -17.906 -18.562 1 87.5 362 GLY B CA 1
ATOM 5758 C C . GLY B 1 362 ? 21.234 -17.203 -17.703 1 87.5 362 GLY B C 1
ATOM 5759 O O . GLY B 1 362 ? 20.047 -17.516 -17.781 1 87.5 362 GLY B O 1
ATOM 5760 N N . ALA B 1 363 ? 21.688 -16.297 -16.875 1 86.56 363 ALA B N 1
ATOM 5761 C CA . ALA B 1 363 ? 20.766 -15.547 -16.016 1 86.56 363 ALA B CA 1
ATOM 5762 C C . ALA B 1 363 ? 19.734 -14.797 -16.844 1 86.56 363 ALA B C 1
ATOM 5764 O O . ALA B 1 363 ? 18.531 -14.852 -16.531 1 86.56 363 ALA B O 1
ATOM 5765 N N . GLY B 1 364 ? 20.172 -14.164 -17.797 1 85.75 364 GLY B N 1
ATOM 5766 C CA . GLY B 1 364 ? 19.266 -13.438 -18.672 1 85.75 364 GLY B CA 1
ATOM 5767 C C . GLY B 1 364 ? 18.312 -14.344 -19.438 1 85.75 364 GLY B C 1
ATOM 5768 O O . GLY B 1 364 ? 17.141 -14.016 -19.609 1 85.75 364 GLY B O 1
ATOM 5769 N N . LYS B 1 365 ? 18.828 -15.461 -19.859 1 90.44 365 LYS B N 1
ATOM 5770 C CA . LYS B 1 365 ? 18 -16.422 -20.578 1 90.44 365 LYS B CA 1
ATOM 5771 C C . LYS B 1 365 ? 16.922 -17.016 -19.688 1 90.44 365 LYS B C 1
ATOM 5773 O O . LYS B 1 365 ? 15.812 -17.297 -20.141 1 90.44 365 LYS B O 1
ATOM 5778 N N . LEU B 1 366 ? 17.297 -17.25 -18.5 1 92.56 366 LEU B N 1
ATOM 5779 C CA . LEU B 1 366 ? 16.312 -17.734 -17.531 1 92.56 366 LEU B CA 1
ATOM 5780 C C . LEU B 1 366 ? 15.148 -16.766 -17.406 1 92.56 366 LEU B C 1
ATOM 5782 O O . LEU B 1 366 ? 13.984 -17.156 -17.5 1 92.56 366 LEU B O 1
ATOM 5786 N N . GLN B 1 367 ? 15.516 -15.508 -17.141 1 89.94 367 GLN B N 1
ATOM 5787 C CA . GLN B 1 367 ? 14.492 -14.484 -16.984 1 89.94 367 GLN B CA 1
ATOM 5788 C C . GLN B 1 367 ? 13.633 -14.375 -18.25 1 89.94 367 GLN B C 1
ATOM 5790 O O . GLN B 1 367 ? 12.406 -14.273 -18.172 1 89.94 367 GLN B O 1
ATOM 5795 N N . GLY B 1 368 ? 14.266 -14.375 -19.312 1 90.06 368 GLY B N 1
ATOM 5796 C CA . GLY B 1 368 ? 13.555 -14.281 -20.562 1 90.06 368 GLY B CA 1
ATOM 5797 C C . GLY B 1 368 ? 12.594 -15.438 -20.797 1 90.06 368 GLY B C 1
ATOM 5798 O O . GLY B 1 368 ? 11.453 -15.227 -21.219 1 90.06 368 GLY B O 1
ATOM 5799 N N . LEU B 1 369 ? 13.023 -16.594 -20.531 1 94.5 369 LEU B N 1
ATOM 5800 C CA . LEU B 1 369 ? 12.203 -17.781 -20.766 1 94.5 369 LEU B CA 1
ATOM 5801 C C . LEU B 1 369 ? 10.992 -17.797 -19.828 1 94.5 369 LEU B C 1
ATOM 5803 O O . LEU B 1 369 ? 9.898 -18.203 -20.234 1 94.5 369 LEU B O 1
ATOM 5807 N N . VAL B 1 370 ? 11.203 -17.422 -18.594 1 93.94 370 VAL B N 1
ATOM 5808 C CA . VAL B 1 370 ? 10.094 -17.391 -17.656 1 93.94 370 VAL B CA 1
ATOM 5809 C C . VAL B 1 370 ? 9.062 -16.359 -18.109 1 93.94 370 VAL B C 1
ATOM 5811 O O . VAL B 1 370 ? 7.859 -16.625 -18.094 1 93.94 370 VAL B O 1
ATOM 5814 N N . PHE B 1 371 ? 9.523 -15.258 -18.5 1 90.25 371 PHE B N 1
ATOM 5815 C CA . PHE B 1 371 ? 8.602 -14.219 -18.938 1 90.25 371 PHE B CA 1
ATOM 5816 C C . PHE B 1 371 ? 7.891 -14.633 -20.219 1 90.25 371 PHE B C 1
ATOM 5818 O O . PHE B 1 371 ? 6.719 -14.305 -20.422 1 90.25 371 PHE B O 1
ATOM 5825 N N . LEU B 1 372 ? 8.625 -15.266 -21.062 1 93.25 372 LEU B N 1
ATOM 5826 C CA . LEU B 1 372 ? 7.98 -15.805 -22.25 1 93.25 372 LEU B CA 1
ATOM 5827 C C . LEU B 1 372 ? 6.875 -16.781 -21.875 1 93.25 372 LEU B C 1
ATOM 5829 O O . LEU B 1 372 ? 5.805 -16.797 -22.484 1 93.25 372 LEU B O 1
ATOM 5833 N N . THR B 1 373 ? 7.176 -17.594 -20.938 1 95.12 373 THR B N 1
ATOM 5834 C CA . THR B 1 373 ? 6.191 -18.547 -20.438 1 95.12 373 THR B CA 1
ATOM 5835 C C . THR B 1 373 ? 4.957 -17.828 -19.906 1 95.12 373 THR B C 1
ATOM 5837 O O . THR B 1 373 ? 3.826 -18.234 -20.188 1 95.12 373 THR B O 1
ATOM 5840 N N . ILE B 1 374 ? 5.172 -16.781 -19.156 1 92.62 374 ILE B N 1
ATOM 5841 C CA . ILE B 1 374 ? 4.078 -16 -18.609 1 92.62 374 ILE B CA 1
ATOM 5842 C C . ILE B 1 374 ? 3.277 -15.359 -19.734 1 92.62 374 ILE B C 1
ATOM 5844 O O . ILE B 1 374 ? 2.047 -15.445 -19.766 1 92.62 374 ILE B O 1
ATOM 5848 N N . LEU B 1 375 ? 3.971 -14.789 -20.672 1 91 375 LEU B N 1
ATOM 5849 C CA . LEU B 1 375 ? 3.33 -14.094 -21.781 1 91 375 LEU B CA 1
ATOM 5850 C C . LEU B 1 375 ? 2.48 -15.055 -22.609 1 91 375 LEU B C 1
ATOM 5852 O O . LEU B 1 375 ? 1.337 -14.742 -22.953 1 91 375 LEU B O 1
ATOM 5856 N N . MET B 1 376 ? 3.004 -16.141 -22.828 1 93.81 376 MET B N 1
ATOM 5857 C CA . MET B 1 376 ? 2.307 -17.094 -23.688 1 93.81 376 MET B CA 1
ATOM 5858 C C . MET B 1 376 ? 1.158 -17.766 -22.938 1 93.81 376 MET B C 1
ATOM 5860 O O . MET B 1 376 ? 0.065 -17.922 -23.469 1 93.81 376 MET B O 1
ATOM 5864 N N . THR B 1 377 ? 1.368 -18.125 -21.719 1 94.81 377 THR B N 1
ATOM 5865 C CA . THR B 1 377 ? 0.315 -18.797 -20.953 1 94.81 377 THR B CA 1
ATOM 5866 C C . THR B 1 377 ? -0.82 -17.828 -20.641 1 94.81 377 THR B C 1
ATOM 5868 O O . THR B 1 377 ? -1.991 -18.141 -20.859 1 94.81 377 THR B O 1
ATOM 5871 N N . VAL B 1 378 ? -0.485 -16.656 -20.188 1 91.19 378 VAL B N 1
ATOM 5872 C CA . VAL B 1 378 ? -1.504 -15.672 -19.859 1 91.19 378 VAL B CA 1
ATOM 5873 C C . VAL B 1 378 ? -2.166 -15.164 -21.141 1 91.19 378 VAL B C 1
ATOM 5875 O O . VAL B 1 378 ? -3.387 -14.984 -21.188 1 91.19 378 VAL B O 1
ATOM 5878 N N . GLY B 1 379 ? -1.401 -14.938 -22.141 1 92 379 GLY B N 1
ATOM 5879 C CA . GLY B 1 379 ? -1.937 -14.43 -23.391 1 92 379 GLY B CA 1
ATOM 5880 C C . GLY B 1 379 ? -2.832 -15.422 -24.109 1 92 379 GLY B C 1
ATOM 5881 O O . GLY B 1 379 ? -4.004 -15.133 -24.359 1 92 379 GLY B O 1
ATOM 5882 N N . ILE B 1 380 ? -2.307 -16.578 -24.344 1 93.94 380 ILE B N 1
ATOM 5883 C CA . ILE B 1 380 ? -3.018 -17.578 -25.141 1 93.94 380 ILE B CA 1
ATOM 5884 C C . ILE B 1 380 ? -4.121 -18.219 -24.297 1 93.94 380 ILE B C 1
ATOM 5886 O O . ILE B 1 380 ? -5.281 -18.266 -24.719 1 93.94 380 ILE B O 1
ATOM 5890 N N . GLN B 1 381 ? -3.814 -18.672 -23.172 1 93.69 381 GLN B N 1
ATOM 5891 C CA . GLN B 1 381 ? -4.801 -19.344 -22.344 1 93.69 381 GLN B CA 1
ATOM 5892 C C . GLN B 1 381 ? -5.805 -18.359 -21.766 1 93.69 381 GLN B C 1
ATOM 5894 O O . GLN B 1 381 ? -6.984 -18.688 -21.594 1 93.69 381 GLN B O 1
ATOM 5899 N N . GLY B 1 382 ? -5.34 -17.188 -21.422 1 88.94 382 GLY B N 1
ATOM 5900 C CA . GLY B 1 382 ? -6.258 -16.172 -20.922 1 88.94 382 GLY B CA 1
ATOM 5901 C C . GLY B 1 382 ? -7.301 -15.758 -21.938 1 88.94 382 GLY B C 1
ATOM 5902 O O . GLY B 1 382 ? -8.477 -15.617 -21.609 1 88.94 382 GLY B O 1
ATOM 5903 N N . LEU B 1 383 ? -6.898 -15.633 -23.141 1 91.25 383 LEU B N 1
ATOM 5904 C CA . LEU B 1 383 ? -7.797 -15.18 -24.203 1 91.25 383 LEU B CA 1
ATOM 5905 C C . LEU B 1 383 ? -8.695 -16.312 -24.672 1 91.25 383 LEU B C 1
ATOM 5907 O O . LEU B 1 383 ? -9.812 -16.078 -25.141 1 91.25 383 LEU B O 1
ATOM 5911 N N . THR B 1 384 ? -8.289 -17.5 -24.469 1 94 384 THR B N 1
ATOM 5912 C CA . THR B 1 384 ? -9.039 -18.625 -25.016 1 94 384 THR B CA 1
ATOM 5913 C C . THR B 1 384 ? -9.836 -19.328 -23.922 1 94 384 THR B C 1
ATOM 5915 O O . THR B 1 384 ? -10.672 -20.188 -24.203 1 94 384 THR B O 1
ATOM 5918 N N . ALA B 1 385 ? -9.633 -18.969 -22.75 1 92.31 385 ALA B N 1
ATOM 5919 C CA . ALA B 1 385 ? -10.281 -19.656 -21.641 1 92.31 385 ALA B CA 1
ATOM 5920 C C . ALA B 1 385 ? -11.797 -19.547 -21.734 1 92.31 385 ALA B C 1
ATOM 5922 O O . ALA B 1 385 ? -12.508 -20.547 -21.609 1 92.31 385 ALA B O 1
ATOM 5923 N N . GLN B 1 386 ? -12.273 -18.359 -21.984 1 90.62 386 GLN B N 1
ATOM 5924 C CA . GLN B 1 386 ? -13.711 -18.141 -22.016 1 90.62 386 GLN B CA 1
ATOM 5925 C C . GLN B 1 386 ? -14.352 -18.844 -23.203 1 90.62 386 GLN B C 1
ATOM 5927 O O . GLN B 1 386 ? -15.328 -19.594 -23.031 1 90.62 386 GLN B O 1
ATOM 5932 N N . PRO B 1 387 ? -13.883 -18.656 -24.391 1 92.88 387 PRO B N 1
ATOM 5933 C CA . PRO B 1 387 ? -14.469 -19.375 -25.531 1 92.88 387 PRO B CA 1
ATOM 5934 C C . PRO B 1 387 ? -14.406 -20.891 -25.359 1 92.88 387 PRO B C 1
ATOM 5936 O O . PRO B 1 387 ? -15.344 -21.594 -25.75 1 92.88 387 PRO B O 1
ATOM 5939 N N . LEU B 1 388 ? -13.367 -21.375 -24.766 1 94.5 388 LEU B N 1
ATOM 5940 C CA . LEU B 1 388 ? -13.227 -22.812 -24.562 1 94.5 388 LEU B CA 1
ATOM 5941 C C . LEU B 1 388 ? -14.242 -23.312 -23.547 1 94.5 388 LEU B C 1
ATOM 5943 O O . LEU B 1 388 ? -14.844 -24.375 -23.719 1 94.5 388 LEU B O 1
ATOM 5947 N N . ALA B 1 389 ? -14.391 -22.625 -22.469 1 93.88 389 ALA B N 1
ATOM 5948 C CA . ALA B 1 389 ? -15.352 -22.984 -21.438 1 93.88 389 ALA B CA 1
ATOM 5949 C C . ALA B 1 389 ? -16.781 -23 -22 1 93.88 389 ALA B C 1
ATOM 5951 O O . ALA B 1 389 ? -17.578 -23.875 -21.656 1 93.88 389 ALA B O 1
ATOM 5952 N N . LYS B 1 390 ? -17.062 -22.031 -22.812 1 92.62 390 LYS B N 1
ATOM 5953 C CA . LYS B 1 390 ? -18.359 -21.938 -23.453 1 92.62 390 LYS B CA 1
ATOM 5954 C C . LYS B 1 390 ? -18.609 -23.109 -24.391 1 92.62 390 LYS B C 1
ATOM 5956 O O . LYS B 1 390 ? -19.672 -23.719 -24.391 1 92.62 390 LYS B O 1
ATOM 5961 N N . MET B 1 391 ? -17.656 -23.375 -25.141 1 94.75 391 MET B N 1
ATOM 5962 C CA . MET B 1 391 ? -17.75 -24.469 -26.109 1 94.75 391 MET B CA 1
ATOM 5963 C C . MET B 1 391 ? -17.953 -25.812 -25.406 1 94.75 391 MET B C 1
ATOM 5965 O O . MET B 1 391 ? -18.672 -26.672 -25.906 1 94.75 391 MET B O 1
ATOM 5969 N N . LEU B 1 392 ? -17.391 -25.906 -24.234 1 94.25 392 LEU B N 1
ATOM 5970 C CA . LEU B 1 392 ? -17.453 -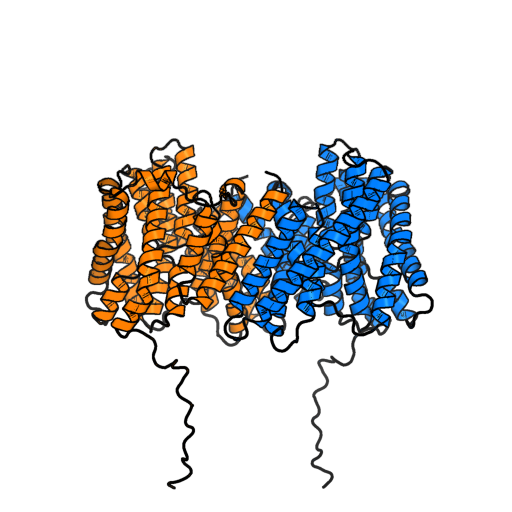27.172 -23.5 1 94.25 392 LEU B CA 1
ATOM 5971 C C . LEU B 1 392 ? -18.625 -27.188 -22.531 1 94.25 392 LEU B C 1
ATOM 5973 O O . LEU B 1 392 ? -18.875 -28.188 -21.875 1 94.25 392 LEU B O 1
ATOM 5977 N N . GLY B 1 393 ? -19.344 -26.094 -22.391 1 91.19 393 GLY B N 1
ATOM 5978 C CA . GLY B 1 393 ? -20.516 -26.016 -21.547 1 91.19 393 GLY B CA 1
ATOM 5979 C C . GLY B 1 393 ? -20.188 -26.047 -20.062 1 91.19 393 GLY B C 1
ATOM 5980 O O . GLY B 1 393 ? -20.875 -26.703 -19.281 1 91.19 393 GLY B O 1
ATOM 5981 N N . LEU B 1 394 ? -19.188 -25.406 -19.688 1 92.44 394 LEU B N 1
ATOM 5982 C CA . LEU B 1 394 ? -18.688 -25.516 -18.328 1 92.44 394 LEU B CA 1
ATOM 5983 C C . LEU B 1 394 ? -18.984 -24.25 -17.531 1 92.44 394 LEU B C 1
ATOM 5985 O O . LEU B 1 394 ? -18.484 -24.062 -16.422 1 92.44 394 LEU B O 1
ATOM 5989 N N . LEU B 1 395 ? -19.797 -23.328 -18.047 1 90.19 395 LEU B N 1
ATOM 5990 C CA . LEU B 1 395 ? -20.125 -22.078 -17.359 1 90.19 395 LEU B CA 1
ATOM 5991 C C . LEU B 1 395 ? -21.234 -22.312 -16.328 1 90.19 395 LEU B C 1
ATOM 5993 O O . LEU B 1 395 ? -22.047 -23.234 -16.469 1 90.19 395 LEU B O 1
ATOM 5997 N N . ASP B 1 396 ? -21.156 -21.5 -15.227 1 82 396 ASP B N 1
ATOM 5998 C CA . ASP B 1 396 ? -22.172 -21.578 -14.195 1 82 396 ASP B CA 1
ATOM 5999 C C . ASP B 1 396 ? -23.5 -20.984 -14.672 1 82 396 ASP B C 1
ATOM 6001 O O . ASP B 1 396 ? -23.547 -19.812 -15.039 1 82 396 ASP B O 1
ATOM 6005 N N . GLU B 1 397 ? -24.688 -21.719 -15.094 1 65.94 397 GLU B N 1
ATOM 6006 C CA . GLU B 1 397 ? -25.984 -21.281 -15.633 1 65.94 397 GLU B CA 1
ATOM 6007 C C . GLU B 1 397 ? -26.75 -20.453 -14.617 1 65.94 397 GLU B C 1
ATOM 6009 O O . GLU B 1 397 ? -27.547 -19.578 -14.984 1 65.94 397 GLU B O 1
ATOM 6014 N N . ASP B 1 398 ? -27.062 -20.859 -13.328 1 54.47 398 ASP B N 1
ATOM 6015 C CA . ASP B 1 398 ? -27.953 -20.203 -12.383 1 54.47 398 ASP B CA 1
ATOM 6016 C C . ASP B 1 398 ? -27.641 -18.719 -12.273 1 54.47 398 ASP B C 1
ATOM 6018 O O . ASP B 1 398 ? -28.469 -17.938 -11.789 1 54.47 398 ASP B O 1
ATOM 6022 N N . LYS B 1 399 ? -26.641 -18.422 -12.383 1 48.91 399 LYS B N 1
ATOM 6023 C CA . LYS B 1 399 ? -26.453 -16.984 -12.266 1 48.91 399 LYS B CA 1
ATOM 6024 C C . LYS B 1 399 ? -26.812 -16.281 -13.578 1 48.91 399 LYS B C 1
ATOM 6026 O O . LYS B 1 399 ? -25.953 -15.648 -14.195 1 48.91 399 LYS B O 1
ATOM 6031 N N . ASP B 1 400 ? -27.797 -16.703 -14.289 1 39.12 400 ASP B N 1
ATOM 6032 C CA . ASP B 1 400 ? -28.391 -16.016 -15.43 1 39.12 400 ASP B CA 1
ATOM 6033 C C . ASP B 1 400 ? -28.969 -14.656 -15.016 1 39.12 400 ASP B C 1
ATOM 6035 O O . ASP B 1 400 ? -29.828 -14.586 -14.133 1 39.12 400 ASP B O 1
ATOM 6039 N N . LEU B 1 401 ? -28.484 -13.703 -15.125 1 39.06 401 LEU B N 1
ATOM 6040 C CA . LEU B 1 401 ? -29 -12.352 -14.922 1 39.06 401 LEU B CA 1
ATOM 6041 C C . LEU B 1 401 ? -30.391 -12.211 -15.523 1 39.06 401 LEU B C 1
ATOM 6043 O O . LEU B 1 401 ? -31.156 -11.344 -15.102 1 39.06 401 LEU B O 1
ATOM 6047 N N . ASP B 1 402 ? -30.75 -12.805 -16.688 1 34.94 402 ASP B N 1
ATOM 6048 C CA . ASP B 1 402 ? -31.953 -12.273 -17.328 1 34.94 402 ASP B CA 1
ATOM 6049 C C . ASP B 1 402 ? -33.219 -12.93 -16.766 1 34.94 402 ASP B C 1
ATOM 6051 O O . ASP B 1 402 ? -34.312 -12.742 -17.297 1 34.94 402 ASP B O 1
ATOM 6055 N N . LYS B 1 403 ? -33.344 -14.211 -16.156 1 34.81 403 LYS B N 1
ATOM 6056 C CA . LYS B 1 403 ? -34.688 -14.641 -15.859 1 34.81 403 LYS B CA 1
ATOM 6057 C C . LYS B 1 403 ? -35.312 -13.805 -14.734 1 34.81 403 LYS B C 1
ATOM 6059 O O . LYS B 1 403 ? -34.688 -13.656 -13.664 1 34.81 403 LYS B O 1
ATOM 6064 N N . PRO B 1 404 ? -36.344 -12.867 -15.023 1 33.34 404 PRO B N 1
ATOM 6065 C CA . PRO B 1 404 ? -37.281 -12.297 -14.055 1 33.34 404 PRO B CA 1
ATOM 6066 C C . PRO B 1 404 ? -37.844 -13.344 -13.094 1 33.34 404 PRO B C 1
ATOM 6068 O O . PRO B 1 404 ? -37.969 -14.516 -13.453 1 33.34 404 PRO B O 1
ATOM 6071 N N . THR B 1 405 ? -37.469 -13.414 -11.852 1 33.19 405 THR B N 1
ATOM 6072 C CA . THR B 1 405 ? -38.25 -14.102 -10.836 1 33.19 405 THR B CA 1
ATOM 6073 C C . THR B 1 405 ? -39.75 -13.992 -11.148 1 33.19 405 THR B C 1
ATOM 6075 O O . THR B 1 405 ? -40.312 -12.906 -11.086 1 33.19 405 THR B O 1
ATOM 6078 N N . ASN B 1 406 ? -40.281 -14.742 -12.102 1 29.34 406 ASN B N 1
ATOM 6079 C CA . ASN B 1 406 ? -41.719 -14.945 -12.266 1 29.34 406 ASN B CA 1
ATOM 6080 C C . ASN B 1 406 ? -42.344 -15.477 -10.984 1 29.34 406 ASN B C 1
ATOM 6082 O O . ASN B 1 406 ? -42.125 -16.625 -10.609 1 29.34 406 ASN B O 1
ATOM 6086 N N . SER B 1 407 ? -42.531 -14.719 -9.812 1 30.28 407 SER B N 1
ATOM 6087 C CA . SER B 1 407 ? -43.562 -14.875 -8.805 1 30.28 407 SER B CA 1
ATOM 6088 C C . SER B 1 407 ? -44.938 -15.109 -9.445 1 30.28 407 SER B C 1
ATOM 6090 O O . SER B 1 407 ? -45.594 -14.164 -9.906 1 30.28 407 SER B O 1
ATOM 6092 N N . GLY B 1 408 ? -45.156 -16.078 -10.281 1 26.41 408 GLY B N 1
ATOM 6093 C CA . GLY B 1 408 ? -46.469 -16.609 -10.641 1 26.41 408 GLY B CA 1
ATOM 6094 C C . GLY B 1 408 ? -47.375 -16.828 -9.445 1 26.41 408 GLY B C 1
ATOM 6095 O O . GLY B 1 408 ? -46.906 -16.875 -8.305 1 26.41 408 GLY B O 1
ATOM 6096 N N . SER B 1 409 ? -48.875 -16.797 -9.727 1 29.89 409 SER B N 1
ATOM 6097 C CA . SER B 1 409 ? -50.25 -16.734 -9.195 1 29.89 409 SER B CA 1
ATOM 6098 C C . SER B 1 409 ? -50.594 -18 -8.414 1 29.89 409 SER B C 1
ATOM 6100 O O . SER B 1 409 ? -51.219 -18.906 -8.945 1 29.89 409 SER B O 1
ATOM 6102 N N . ILE B 1 410 ? -49.844 -18.516 -7.562 1 26.23 410 ILE B N 1
ATOM 6103 C CA . ILE B 1 410 ? -50.438 -19.594 -6.781 1 26.23 410 ILE B CA 1
ATOM 6104 C C . ILE B 1 410 ? -51.75 -19.109 -6.172 1 26.23 410 ILE B C 1
ATOM 6106 O O . ILE B 1 410 ? -52.25 -19.719 -5.219 1 26.23 410 ILE B O 1
ATOM 6110 N N . PHE B 1 411 ? -52.281 -17.906 -6.602 1 26.94 411 PHE B N 1
ATOM 6111 C CA . PHE B 1 411 ? -53.625 -17.672 -6.105 1 26.94 411 PHE B CA 1
ATOM 6112 C C . PHE B 1 411 ? -54.594 -18.641 -6.746 1 26.94 411 PHE B C 1
ATOM 6114 O O . PHE B 1 411 ? -55.812 -18.594 -6.477 1 26.94 411 PHE B O 1
ATOM 6121 N N . THR B 1 412 ? -54.25 -19.109 -7.898 1 23.73 412 THR B N 1
ATOM 6122 C CA . THR B 1 412 ? -55.469 -19.641 -8.508 1 23.73 412 THR B CA 1
ATOM 6123 C C . THR B 1 412 ? -55.938 -20.891 -7.781 1 23.73 412 THR B C 1
ATOM 6125 O O . THR B 1 412 ? -57.125 -21.109 -7.613 1 23.73 412 THR B O 1
ATOM 6128 N N . GLU B 1 413 ? -55.188 -22.016 -7.797 1 23.86 413 GLU B N 1
ATOM 6129 C CA . GLU B 1 413 ? -56 -23.219 -7.863 1 23.86 413 GLU B CA 1
ATOM 6130 C C . GLU B 1 413 ? -56.5 -23.641 -6.477 1 23.86 413 GLU B C 1
ATOM 6132 O O . GLU B 1 413 ? -57.5 -24.359 -6.352 1 23.86 413 GLU B O 1
ATOM 6137 N N . SER B 1 414 ? -56.031 -23.219 -5.227 1 21.67 414 SER B N 1
ATOM 6138 C CA . SER B 1 414 ? -57.062 -23.75 -4.355 1 21.67 414 SER B CA 1
ATOM 6139 C C . SER B 1 414 ? -58.25 -22.797 -4.285 1 21.67 414 SER B C 1
ATOM 6141 O O . SER B 1 414 ? -58.094 -21.578 -4.328 1 21.67 414 SER B O 1
#

Radius of gyration: 28.56 Å; Cα contacts (8 Å, |Δi|>4): 1450; chains: 2; bounding box: 87×82×62 Å

Foldseek 3Di:
DDPVLVVQQLVLLLVLLVVLQVVCVVVVFQSLLSLLVSLCCCFQNHPNSHDLCVCPPNSLLLLLLLLLLLLLLLLLPQDDVDPQLVLLLVLLLVLCVPLQLVLQLVLCCPLQPDDNLLSNLLSLLLSAFALLRLQSLCVSLQFDPPLSNSQSSNNSVSNLLSLQLSVLSLCVVLVVDDDDVRSVVLSCCLLVVLLVLLQVLLVVLLVVLVVVPDPVPLPVNLVSVSVSLSVSLVVSCVVRNSSSSNSSSNSSNSNSPDDDPSPPVNSVVSVVSSNSSQSNQSSNLSSNDHPVLQVSSPVSLVVSLCCSQPPRQLVSSCVSCPPRPDDPLSSVLSSHQGAHGRSSSSSLVVSLVVCVVSVHPCSSNSNNSSVVNNSCRCVVCSRCNNVSCVVSVRHDCVVPVPDDPPPDPPVPPD/DDPVLVVQQLVLLLVLLVVLQVVCVVVVFQSLLSLLVSLCCCFQNHPNSHDLCVCPPNSLLLLLLLLLLLLLLLLLPQDDPDPQLVLLLVLLLVLCVPLQLVLQLVLCCPLQVDDNLLSNLLSLLLSAFALLRLQSLCVSLQFDPPLSNSQSSNRSVSNLLSLQLSVLSLCVVLVVDDDPVRSVVLSCCLLVVLLVLLQVLLVVLLVVLVVVPDPPPLPVNLVSVSVSLSVSLVVSCVVRNSSSSSSSSNSSNSNSPDDDPSPPVNSVVSVVSSNSSQSNQSSNLSSNDHPVLQVSSPVSLVVSLCCSQPPRQLVSSCVSCPPRPDDPLSSVLSSHQGAHGRSSSSSLVVSLVVCVVSVHPCSSNSNNSSVVNNSCRCVVCSRCNNVSCVVSVRHDCVVPVPDDPPPDPPVPDD

InterPro domains:
  IPR006153 Cation/H+ exchanger, transmembrane domain [PF00999] (22-390)

Organism: Prochlorococcus marinus (strain NATL2A) (NCBI:txid59920)